Protein AF-0000000087744975 (afdb_homodimer)

pLDDT: mean 91.63, std 10.22, range [40.09, 98.81]

InterPro domains:
  IPR003423 Outer membrane efflux protein [PF02321] (63-246)
  IPR003423 Outer membrane efflux protein [PF02321] (272-453)
  IPR010131 Multidrug resistance outer membrane protein MdtP/Nodulation protein T-like [PTHR30203] (1-458)
  IPR010131 Multidrug resistance outer membrane protein MdtP/Nodulation protein T-like [TIGR01845] (10-454)

Sequence (926 aa):
MKRLIPIILSILALASCSGTKNLVPADVDMPEAYMPGLESDTASIADLTWWEFYADSTLTRLMRLALDNNRDLLKAAARVEQMRQLYGIDKANFYPEIGGMAGASYETNNYNGAGTTKDPEYDLKLPVSWEINLWGSLSQAKRAGAARFKASVEDYRAMSMTIIADVAMAYYRLIALDNELSIVRQTMATRKQSLEQAKIRFDGGLTSETVYQQAKVEYSTAASLVPNLERQVAVARNALTLLLGEYPREISERGDLALNVSLPEKLPAGVPSTLLQRRPDLRAAEQRLKAAMADVGVSYADRFPRLRLGFTPGFENESLSDFFKSPFTYTVGSITGSIFDFGRKKRKYQAAIAVYDQSRYDYEKAVIQAFTEVNTALATYHHVQQARTLKVELRDAAVKYVQLAHLQYRGGTLNYIDVLDAQRRYFDAQIGVSNAIRDEYLALINLYKVLGGGWSTDDSAAIMKRLIPIILSILALASCSGTKNLVPADVDMPEAYMPGLESDTASIADLTWWEFYADSTLTRLMRLALDNNRDLLKAAARVEQMRQLYGIDKANFYPEIGGMAGASYETNNYNGAGTTKDPEYDLKLPVSWEINLWGSLSQAKRAGAARFKASVEDYRAMSMTIIADVAMAYYRLIALDNELSIVRQTMATRKQSLEQAKIRFDGGLTSETVYQQAKVEYSTAASLVPNLERQVAVARNALTLLLGEYPREISERGDLALNVSLPEKLPAGVPSTLLQRRPDLRAAEQRLKAAMADVGVSYADRFPRLRLGFTPGFENESLSDFFKSPFTYTVGSITGSIFDFGRKKRKYQAAIAVYDQSRYDYEKAVIQAFTEVNTALATYHHVQQARTLKVELRDAAVKYVQLAHLQYRGGTLNYIDVLDAQRRYFDAQIGVSNAIRDEYLALINLYKVLGGGWSTDDSAAI

Organism: NCBI:txid2094150

Structure (mmCIF, N/CA/C/O backbone):
data_AF-0000000087744975-model_v1
#
loop_
_entity.id
_entity.type
_entity.pdbx_description
1 polymer 'TolC family protein'
#
loop_
_atom_site.group_PDB
_atom_site.id
_atom_site.type_symbol
_atom_site.label_atom_id
_atom_site.label_alt_id
_atom_site.label_comp_id
_atom_site.label_asym_id
_atom_site.label_entity_id
_atom_site.label_seq_id
_atom_site.pdbx_PDB_ins_code
_atom_site.Cartn_x
_atom_site.Cartn_y
_atom_site.Cartn_z
_atom_site.occupancy
_atom_site.B_iso_or_equiv
_atom_site.auth_seq_id
_atom_site.auth_comp_id
_atom_site.auth_asym_id
_atom_site.auth_atom_id
_atom_site.pdbx_PDB_model_num
ATOM 1 N N . MET A 1 1 ? 22.141 49.375 35.531 1 52.38 1 MET A N 1
ATOM 2 C CA . MET A 1 1 ? 22.219 48.781 34.188 1 52.38 1 MET A CA 1
ATOM 3 C C . MET A 1 1 ? 23.5 47.969 34.031 1 52.38 1 MET A C 1
ATOM 5 O O . MET A 1 1 ? 23.547 47.031 33.219 1 52.38 1 MET A O 1
ATOM 9 N N . LYS A 1 2 ? 24.547 48.469 34.594 1 64.81 2 LYS A N 1
ATOM 10 C CA . LYS A 1 2 ? 25.859 47.875 34.438 1 64.81 2 LYS A CA 1
ATOM 11 C C . LYS A 1 2 ? 25.953 46.531 35.188 1 64.81 2 LYS A C 1
ATOM 13 O O . LYS A 1 2 ? 26.734 45.656 34.812 1 64.81 2 LYS A O 1
ATOM 18 N N . ARG A 1 3 ? 25.297 46.344 36.219 1 65.19 3 ARG A N 1
ATOM 19 C CA . ARG A 1 3 ? 25.422 45.125 37 1 65.19 3 ARG A CA 1
ATOM 20 C C . ARG A 1 3 ? 24.516 44.031 36.469 1 65.19 3 ARG A C 1
ATOM 22 O O . ARG A 1 3 ? 24.641 42.875 36.875 1 65.19 3 ARG A O 1
ATOM 29 N N . LEU A 1 4 ? 23.422 44.438 35.719 1 62.78 4 LEU A N 1
ATOM 30 C CA . LEU A 1 4 ? 22.469 43.469 35.25 1 62.78 4 LEU A CA 1
ATOM 31 C C . LEU A 1 4 ? 23.047 42.688 34.062 1 62.78 4 LEU A C 1
ATOM 33 O O . LEU A 1 4 ? 22.625 41.562 33.75 1 62.78 4 LEU A O 1
ATOM 37 N N . ILE A 1 5 ? 24.031 43.344 33.438 1 62.56 5 ILE A N 1
ATOM 38 C CA . ILE A 1 5 ? 24.578 42.75 32.219 1 62.56 5 ILE A CA 1
ATOM 39 C C . ILE A 1 5 ? 25.328 41.469 32.562 1 62.56 5 ILE A C 1
ATOM 41 O O . ILE A 1 5 ? 25.141 40.438 31.906 1 62.56 5 ILE A O 1
ATOM 45 N N . PRO A 1 6 ? 26.141 41.531 33.562 1 67.25 6 PRO A N 1
ATOM 46 C CA . PRO A 1 6 ? 26.844 40.281 33.844 1 67.25 6 PRO A CA 1
ATOM 47 C C . PRO A 1 6 ? 25.891 39.156 34.25 1 67.25 6 PRO A C 1
ATOM 49 O O . PRO A 1 6 ? 26.156 37.969 33.969 1 67.25 6 PRO A O 1
ATOM 52 N N . ILE A 1 7 ? 24.875 39.406 34.938 1 60.34 7 ILE A N 1
ATOM 53 C CA . ILE A 1 7 ? 23.938 38.375 35.375 1 60.34 7 ILE A CA 1
ATOM 54 C C . ILE A 1 7 ? 23.219 37.781 34.156 1 60.34 7 ILE A C 1
ATOM 56 O O . ILE A 1 7 ? 23.031 36.562 34.062 1 60.34 7 ILE A O 1
ATOM 60 N N . ILE A 1 8 ? 22.859 38.688 33.281 1 60.06 8 ILE A N 1
ATOM 61 C CA . ILE A 1 8 ? 22.219 38.188 32.062 1 60.06 8 ILE A CA 1
ATOM 62 C C . ILE A 1 8 ? 23.188 37.312 31.297 1 60.06 8 ILE A C 1
ATOM 64 O O . ILE A 1 8 ? 22.812 36.281 30.781 1 60.06 8 ILE A O 1
ATOM 68 N N . LEU A 1 9 ? 24.406 37.781 31.312 1 60.44 9 LEU A N 1
ATOM 69 C CA . LEU A 1 9 ? 25.422 37.031 30.578 1 60.44 9 LEU A CA 1
ATOM 70 C C . LEU A 1 9 ? 25.688 35.688 31.266 1 60.44 9 LEU A C 1
ATOM 72 O O . LEU A 1 9 ? 25.953 34.688 30.594 1 60.44 9 LEU A O 1
ATOM 76 N N . SER A 1 10 ? 25.703 35.688 32.531 1 59.69 10 SER A N 1
ATOM 77 C CA . SER A 1 10 ? 25.953 34.438 33.25 1 59.69 10 SER A CA 1
ATOM 78 C C . SER A 1 10 ? 24.812 33.438 33.031 1 59.69 10 SER A C 1
ATOM 80 O O . SER A 1 10 ? 25.047 32.219 32.969 1 59.69 10 SER A O 1
ATOM 82 N N . ILE A 1 11 ? 23.625 33.906 33 1 57.12 11 ILE A N 1
ATOM 83 C CA . ILE A 1 11 ? 22.484 33.031 32.75 1 57.12 11 ILE A CA 1
ATOM 84 C C . ILE A 1 11 ? 22.578 32.438 31.344 1 57.12 11 ILE A C 1
ATOM 86 O O . ILE A 1 11 ? 22.219 31.266 31.125 1 57.12 11 ILE A O 1
ATOM 90 N N . LEU A 1 12 ? 23.094 33.219 30.5 1 56.34 12 LEU A N 1
ATOM 91 C CA . LEU A 1 12 ? 23.25 32.75 29.125 1 56.34 12 LEU A CA 1
ATOM 92 C C . LEU A 1 12 ? 24.312 31.672 29.031 1 56.34 12 LEU A C 1
ATOM 94 O O . LEU A 1 12 ? 24.25 30.812 28.156 1 56.34 12 LEU A O 1
ATOM 98 N N . ALA A 1 13 ? 25.297 31.781 29.844 1 55.47 13 ALA A N 1
ATOM 99 C CA . ALA A 1 13 ? 26.391 30.812 29.797 1 55.47 13 ALA A CA 1
ATOM 100 C C . ALA A 1 13 ? 25.953 29.453 30.297 1 55.47 13 ALA A C 1
ATOM 102 O O . ALA A 1 13 ? 26.547 28.422 29.953 1 55.47 13 ALA A O 1
ATOM 103 N N . LEU A 1 14 ? 25.047 29.297 31.172 1 51.94 14 LEU A N 1
ATOM 104 C CA . LEU A 1 14 ? 24.609 28 31.656 1 51.94 14 LEU A CA 1
ATOM 105 C C . LEU A 1 14 ? 23.812 27.25 30.578 1 51.94 14 LEU A C 1
ATOM 107 O O . LEU A 1 14 ? 23.453 26.094 30.781 1 51.94 14 LEU A O 1
ATOM 111 N N . ALA A 1 15 ? 23.375 27.875 29.609 1 50.38 15 ALA A N 1
ATOM 112 C CA . ALA A 1 15 ? 22.438 27.344 28.609 1 50.38 15 ALA A CA 1
ATOM 113 C C . ALA A 1 15 ? 23.094 26.281 27.75 1 50.38 15 ALA A C 1
ATOM 115 O O . ALA A 1 15 ? 22.438 25.609 26.953 1 50.38 15 ALA A O 1
ATOM 116 N N . SER A 1 16 ? 24.406 26.266 27.844 1 51.22 16 SER A N 1
ATOM 117 C CA . SER A 1 16 ? 24.984 25.359 26.859 1 51.22 16 SER A CA 1
ATOM 118 C C . SER A 1 16 ? 24.75 23.906 27.234 1 51.22 16 SER A C 1
ATOM 120 O O . SER A 1 16 ? 25.438 23 26.734 1 51.22 16 SER A O 1
ATOM 122 N N . CYS A 1 17 ? 24.25 23.547 28.391 1 55.09 17 CYS A N 1
ATOM 123 C CA . CYS A 1 17 ? 24.172 22.125 28.703 1 55.09 17 CYS A CA 1
ATOM 124 C C . CYS A 1 17 ? 23.234 21.422 27.734 1 55.09 17 CYS A C 1
ATOM 126 O O . CYS A 1 17 ? 22.062 21.75 27.641 1 55.09 17 CYS A O 1
ATOM 128 N N . SER A 1 18 ? 23.656 20.797 26.703 1 73.12 18 SER A N 1
ATOM 129 C CA . SER A 1 18 ? 22.906 20.094 25.656 1 73.12 18 SER A CA 1
ATOM 130 C C . SER A 1 18 ? 22.094 18.953 26.25 1 73.12 18 SER A C 1
ATOM 132 O O . SER A 1 18 ? 22.625 18.109 26.984 1 73.12 18 SER A O 1
ATOM 134 N N . GLY A 1 19 ? 20.781 18.969 26.438 1 83.44 19 GLY A N 1
ATOM 135 C CA . GLY A 1 19 ? 19.844 17.938 26.859 1 83.44 19 GLY A CA 1
ATOM 136 C C . GLY A 1 19 ? 20.031 16.625 26.141 1 83.44 19 GLY A C 1
ATOM 137 O O . GLY A 1 19 ? 19.422 15.609 26.5 1 83.44 19 GLY A O 1
ATOM 138 N N . THR A 1 20 ? 21.031 16.594 25.312 1 88.44 20 THR A N 1
ATOM 139 C CA . THR A 1 20 ? 21.172 15.391 24.516 1 88.44 20 THR A CA 1
ATOM 140 C C . THR A 1 20 ? 22.484 14.664 24.859 1 88.44 20 THR A C 1
ATOM 142 O O . THR A 1 20 ? 22.797 13.625 24.281 1 88.44 20 THR A O 1
ATOM 145 N N . LYS A 1 21 ? 23.312 15.102 25.688 1 86.25 21 LYS A N 1
ATOM 146 C CA . LYS A 1 21 ? 24.641 14.562 25.984 1 86.25 21 LYS A CA 1
ATOM 147 C C . LYS A 1 21 ? 24.547 13.164 26.594 1 86.25 21 LYS A C 1
ATOM 149 O O . LYS A 1 21 ? 25.422 12.328 26.375 1 86.25 21 LYS A O 1
ATOM 154 N N . ASN A 1 22 ? 23.438 12.945 27.297 1 88.81 22 ASN A N 1
ATOM 155 C CA . ASN A 1 22 ? 23.344 11.68 28.016 1 88.81 22 ASN A CA 1
ATOM 156 C C . ASN A 1 22 ? 22.562 10.633 27.219 1 88.81 22 ASN A C 1
ATOM 158 O O . ASN A 1 22 ? 22.234 9.57 27.75 1 88.81 22 ASN A O 1
ATOM 162 N N . LEU A 1 23 ? 22.281 10.914 26.016 1 96.25 23 LEU A N 1
ATOM 163 C CA . LEU A 1 23 ? 21.531 9.945 25.219 1 96.25 23 LEU A CA 1
ATOM 164 C C . LEU A 1 23 ? 22.438 8.789 24.781 1 96.25 23 LEU A C 1
ATOM 166 O O . LEU A 1 23 ? 23.594 8.992 24.453 1 96.25 23 LEU A O 1
ATOM 170 N N . VAL A 1 24 ? 21.938 7.547 24.828 1 96.06 24 VAL A N 1
ATOM 171 C CA . VAL A 1 24 ? 22.672 6.348 24.438 1 96.06 24 VAL A CA 1
ATOM 172 C C . VAL A 1 24 ? 22.797 6.285 22.922 1 96.06 24 VAL A C 1
ATOM 174 O O . VAL A 1 24 ? 21.797 6.34 22.203 1 96.06 24 VAL A O 1
ATOM 177 N N . PRO A 1 25 ? 23.984 6.227 22.406 1 96.25 25 PRO A N 1
ATOM 178 C CA . PRO A 1 25 ? 24.141 6.105 20.953 1 96.25 25 PRO A CA 1
ATOM 179 C C . PRO A 1 25 ? 23.672 4.75 20.422 1 96.25 25 PRO A C 1
ATOM 181 O O . PRO A 1 25 ? 23.594 3.779 21.188 1 96.25 25 PRO A O 1
ATOM 184 N N . ALA A 1 26 ? 23.297 4.691 19.156 1 97.25 26 ALA A N 1
ATOM 185 C CA . ALA A 1 26 ? 22.875 3.439 18.531 1 97.25 26 ALA A CA 1
ATOM 186 C C . ALA A 1 26 ? 24.047 2.479 18.391 1 97.25 26 ALA A C 1
ATOM 188 O O . ALA A 1 26 ? 25.156 2.896 18.062 1 97.25 26 ALA A O 1
ATOM 189 N N . ASP A 1 27 ? 23.844 1.205 18.609 1 94.75 27 ASP A N 1
ATOM 190 C CA . ASP A 1 27 ? 24.828 0.15 18.391 1 94.75 27 ASP A CA 1
ATOM 191 C C . ASP A 1 27 ? 24.797 -0.354 16.938 1 94.75 27 ASP A C 1
ATOM 193 O O . ASP A 1 27 ? 23.859 -1.067 16.562 1 94.75 27 ASP A O 1
ATOM 197 N N . VAL A 1 28 ? 25.797 0.046 16.203 1 93.94 28 VAL A N 1
ATOM 198 C CA . VAL A 1 28 ? 25.812 -0.336 14.797 1 93.94 28 VAL A CA 1
ATOM 199 C C . VAL A 1 28 ? 27.062 -1.154 14.5 1 93.94 28 VAL A C 1
ATOM 201 O O . VAL A 1 28 ? 27.578 -1.135 13.383 1 93.94 28 VAL A O 1
ATOM 204 N N . ASP A 1 29 ? 27.625 -1.814 15.484 1 91.69 29 ASP A N 1
ATOM 205 C CA . ASP A 1 29 ? 28.797 -2.65 15.305 1 91.69 29 ASP A CA 1
ATOM 206 C C . ASP A 1 29 ? 28.453 -3.918 14.523 1 91.69 29 ASP A C 1
ATOM 208 O O . ASP A 1 29 ? 27.781 -4.809 15.039 1 91.69 29 ASP A O 1
ATOM 212 N N . MET A 1 30 ? 28.906 -3.957 13.328 1 91.44 30 MET A N 1
ATOM 213 C CA . MET A 1 30 ? 28.672 -5.098 12.445 1 91.44 30 MET A CA 1
ATOM 214 C C . MET A 1 30 ? 29.859 -6.051 12.461 1 91.44 30 MET A C 1
ATOM 216 O O . MET A 1 30 ? 31 -5.625 12.664 1 91.44 30 MET A O 1
ATOM 220 N N . PRO A 1 31 ? 29.547 -7.348 12.18 1 92.31 31 PRO A N 1
ATOM 221 C CA . PRO A 1 31 ? 30.656 -8.266 11.953 1 92.31 31 PRO A CA 1
ATOM 222 C C . PRO A 1 31 ? 31.578 -7.824 10.805 1 92.31 31 PRO A C 1
ATOM 224 O O . PRO A 1 31 ? 31.156 -7.031 9.953 1 92.31 31 PRO A O 1
ATOM 227 N N . GLU A 1 32 ? 32.781 -8.328 10.773 1 88.81 32 GLU A N 1
ATOM 228 C CA . GLU A 1 32 ? 33.781 -7.906 9.805 1 88.81 32 GLU A CA 1
ATOM 229 C C . GLU A 1 32 ? 33.531 -8.516 8.43 1 88.81 32 GLU A C 1
ATOM 231 O O . GLU A 1 32 ? 33.938 -7.977 7.41 1 88.81 32 GLU A O 1
ATOM 236 N N . ALA A 1 33 ? 32.906 -9.68 8.508 1 90.88 33 ALA A N 1
ATOM 237 C CA . ALA A 1 33 ? 32.594 -10.359 7.25 1 90.88 33 ALA A CA 1
ATOM 238 C C . ALA A 1 33 ? 31.125 -10.82 7.23 1 90.88 33 ALA A C 1
ATOM 240 O O . ALA A 1 33 ? 30.547 -11.125 8.273 1 90.88 33 ALA A O 1
ATOM 241 N N . TYR A 1 34 ? 30.562 -10.867 6.07 1 91.12 34 TYR A N 1
ATOM 242 C CA . TYR A 1 34 ? 29.188 -11.305 5.938 1 91.12 34 TYR A CA 1
ATOM 243 C C . TYR A 1 34 ? 29.047 -12.797 6.234 1 91.12 34 TYR A C 1
ATOM 245 O O . TYR A 1 34 ? 28.016 -13.242 6.75 1 91.12 34 TYR A O 1
ATOM 253 N N . MET A 1 35 ? 29.953 -13.516 5.738 1 87.62 35 MET A N 1
ATOM 254 C CA . MET A 1 35 ? 30.016 -14.961 5.93 1 87.62 35 MET A CA 1
ATOM 255 C C . MET A 1 35 ? 31.422 -15.406 6.316 1 87.62 35 MET A C 1
ATOM 257 O O . MET A 1 35 ? 32.406 -14.82 5.875 1 87.62 35 MET A O 1
ATOM 261 N N . PRO A 1 36 ? 31.375 -16.453 7.129 1 82.62 36 PRO A N 1
ATOM 262 C CA . PRO A 1 36 ? 32.688 -16.984 7.473 1 82.62 36 PRO A CA 1
ATOM 263 C C . PRO A 1 36 ? 33.5 -17.422 6.246 1 82.62 36 PRO A C 1
ATOM 265 O O . PRO A 1 36 ? 32.969 -18.078 5.355 1 82.62 36 PRO A O 1
ATOM 268 N N . GLY A 1 37 ? 34.75 -16.969 6.117 1 74 37 GLY A N 1
ATOM 269 C CA . GLY A 1 37 ? 35.594 -17.406 5.031 1 74 37 GLY A CA 1
ATOM 270 C C . GLY A 1 37 ? 35.562 -16.469 3.836 1 74 37 GLY A C 1
ATOM 271 O O . GLY A 1 37 ? 36.406 -16.594 2.936 1 74 37 GLY A O 1
ATOM 272 N N . LEU A 1 38 ? 34.562 -15.68 3.768 1 73.25 38 LEU A N 1
ATOM 273 C CA . LEU A 1 38 ? 34.5 -14.734 2.658 1 73.25 38 LEU A CA 1
ATOM 274 C C . LEU A 1 38 ? 35.5 -13.602 2.861 1 73.25 38 LEU A C 1
ATOM 276 O O . LEU A 1 38 ? 35.594 -13.023 3.947 1 73.25 38 LEU A O 1
ATOM 280 N N . GLU A 1 39 ? 36.594 -13.539 2.062 1 65.19 39 GLU A N 1
ATOM 281 C CA . GLU A 1 39 ? 37.594 -12.469 2.152 1 65.19 39 GLU A CA 1
ATOM 282 C C . GLU A 1 39 ? 36.906 -11.102 2.031 1 65.19 39 GLU A C 1
ATOM 284 O O . GLU A 1 39 ? 36.031 -10.906 1.207 1 65.19 39 GLU A O 1
ATOM 289 N N . SER A 1 40 ? 37.062 -10.32 3.031 1 66.25 40 SER A N 1
ATOM 290 C CA . SER A 1 40 ? 36.531 -8.969 3.037 1 66.25 40 SER A CA 1
ATOM 291 C C . SER A 1 40 ? 37.281 -8.047 2.102 1 66.25 40 SER A C 1
ATOM 293 O O . SER A 1 40 ? 38.469 -7.758 2.344 1 66.25 40 SER A O 1
ATOM 295 N N . ASP A 1 41 ? 37 -8.18 0.833 1 72.19 41 ASP A N 1
ATOM 296 C CA . ASP A 1 41 ? 37.531 -7.195 -0.101 1 72.19 41 ASP A CA 1
ATOM 297 C C . ASP A 1 41 ? 36.719 -5.914 -0.082 1 72.19 41 ASP A C 1
ATOM 299 O O . ASP A 1 41 ? 35.5 -5.945 0.225 1 72.19 41 ASP A O 1
ATOM 303 N N . THR A 1 42 ? 37.438 -4.824 -0.171 1 79 42 THR A N 1
ATOM 304 C CA . THR A 1 42 ? 36.812 -3.52 -0.12 1 79 42 THR A CA 1
ATOM 305 C C . THR A 1 42 ? 35.938 -3.291 -1.369 1 79 42 THR A C 1
ATOM 307 O O . THR A 1 42 ? 35.031 -2.482 -1.355 1 79 42 THR A O 1
ATOM 310 N N . ALA A 1 43 ? 36.219 -4.016 -2.381 1 83.5 43 ALA A N 1
ATOM 311 C CA . ALA A 1 43 ? 35.469 -3.834 -3.619 1 83.5 43 ALA A CA 1
ATOM 312 C C . ALA A 1 43 ? 34.094 -4.473 -3.518 1 83.5 43 ALA A C 1
ATOM 314 O O . ALA A 1 43 ? 33.938 -5.535 -2.91 1 83.5 43 ALA A O 1
ATOM 315 N N . SER A 1 44 ? 33.094 -3.809 -3.984 1 89.12 44 SER A N 1
ATOM 316 C CA . SER A 1 44 ? 31.703 -4.305 -3.992 1 89.12 44 SER A CA 1
ATOM 317 C C . SER A 1 44 ? 31.078 -4.145 -5.371 1 89.12 44 SER A C 1
ATOM 319 O O . SER A 1 44 ? 31.328 -3.158 -6.066 1 89.12 44 SER A O 1
ATOM 321 N N . ILE A 1 45 ? 30.312 -5.098 -5.754 1 89.44 45 ILE A N 1
ATOM 322 C CA . ILE A 1 45 ? 29.594 -5.02 -7.016 1 89.44 45 ILE A CA 1
ATOM 323 C C . ILE A 1 45 ? 28.641 -3.826 -6.988 1 89.44 45 ILE A C 1
ATOM 325 O O . ILE A 1 45 ? 28.25 -3.314 -8.039 1 89.44 45 ILE A O 1
ATOM 329 N N . ALA A 1 46 ? 28.328 -3.422 -5.82 1 88.5 46 ALA A N 1
ATOM 330 C CA . ALA A 1 46 ? 27.391 -2.312 -5.648 1 88.5 46 ALA A CA 1
ATOM 331 C C . ALA A 1 46 ? 28.047 -0.985 -6.035 1 88.5 46 ALA A C 1
ATOM 333 O O . ALA A 1 46 ? 27.359 0.039 -6.133 1 88.5 46 ALA A O 1
ATOM 334 N N . ASP A 1 47 ? 29.328 -0.963 -6.324 1 87.06 47 ASP A N 1
ATOM 335 C CA . ASP A 1 47 ? 30.031 0.241 -6.773 1 87.06 47 ASP A CA 1
ATOM 336 C C . ASP A 1 47 ? 29.734 0.533 -8.242 1 87.06 47 ASP A C 1
ATOM 338 O O . ASP A 1 47 ? 29.953 1.647 -8.719 1 87.06 47 ASP A O 1
ATOM 342 N N . LEU A 1 48 ? 29.281 -0.486 -8.906 1 88.94 48 LEU A N 1
ATOM 343 C CA . LEU A 1 48 ? 28.875 -0.295 -10.297 1 88.94 48 LEU A CA 1
ATOM 344 C C . LEU A 1 48 ? 27.562 0.465 -10.383 1 88.94 48 LEU A C 1
ATOM 346 O O . LEU A 1 48 ? 26.656 0.241 -9.586 1 88.94 48 LEU A O 1
ATOM 350 N N . THR A 1 49 ? 27.516 1.297 -11.391 1 91 49 THR A N 1
ATOM 351 C CA . THR A 1 49 ? 26.234 1.914 -11.688 1 91 49 THR A CA 1
ATOM 352 C C . THR A 1 49 ? 25.25 0.88 -12.227 1 91 49 THR A C 1
ATOM 354 O O . THR A 1 49 ? 25.656 -0.149 -12.766 1 91 49 THR A O 1
ATOM 357 N N . TRP A 1 50 ? 24 1.197 -12.008 1 91.94 50 TRP A N 1
ATOM 358 C CA . TRP A 1 50 ? 23.016 0.192 -12.383 1 91.94 50 TRP A CA 1
ATOM 359 C C . TRP A 1 50 ? 23.047 -0.067 -13.883 1 91.94 50 TRP A C 1
ATOM 361 O O . TRP A 1 50 ? 22.797 -1.191 -14.336 1 91.94 50 TRP A O 1
ATOM 371 N N . TRP A 1 51 ? 23.344 0.979 -14.742 1 90.62 51 TRP A N 1
ATOM 372 C CA . TRP A 1 51 ? 23.344 0.742 -16.188 1 90.62 51 TRP A CA 1
ATOM 373 C C . TRP A 1 51 ? 24.578 -0.069 -16.594 1 90.62 51 TRP A C 1
ATOM 375 O O . TRP A 1 51 ? 24.547 -0.753 -17.625 1 90.62 51 TRP A O 1
ATOM 385 N N . GLU A 1 52 ? 25.703 -0.069 -15.812 1 90.44 52 GLU A N 1
ATOM 386 C CA . GLU A 1 52 ? 26.875 -0.913 -16.047 1 90.44 52 GLU A CA 1
ATOM 387 C C . GLU A 1 52 ? 26.625 -2.344 -15.578 1 90.44 52 GLU A C 1
ATOM 389 O O . GLU A 1 52 ? 27.031 -3.299 -16.234 1 90.44 52 GLU A O 1
ATOM 394 N N . PHE A 1 53 ? 25.922 -2.482 -14.523 1 91.5 53 PHE A N 1
ATOM 395 C CA . PHE A 1 53 ? 25.656 -3.785 -13.93 1 91.5 53 PHE A CA 1
ATOM 396 C C . PHE A 1 53 ? 24.703 -4.602 -14.812 1 91.5 53 PHE A C 1
ATOM 398 O O . PHE A 1 53 ? 24.969 -5.773 -15.086 1 91.5 53 PHE A O 1
ATOM 405 N N . TYR A 1 54 ? 23.625 -4.062 -15.219 1 90.44 54 TYR A N 1
ATOM 406 C CA . TYR A 1 54 ? 22.625 -4.805 -15.977 1 90.44 54 TYR A CA 1
ATOM 407 C C . TYR A 1 54 ? 23.016 -4.906 -17.453 1 90.44 54 TYR A C 1
ATOM 409 O O . TYR A 1 54 ? 22.703 -5.895 -18.109 1 90.44 54 TYR A O 1
ATOM 417 N N . ALA A 1 55 ? 23.719 -3.994 -18.031 1 86.25 55 ALA A N 1
ATOM 418 C CA . ALA A 1 55 ? 24.391 -3.971 -19.328 1 86.25 55 ALA A CA 1
ATOM 419 C C . ALA A 1 55 ? 23.391 -4.203 -20.453 1 86.25 55 ALA A C 1
ATOM 421 O O . ALA A 1 55 ? 23.703 -3.99 -21.625 1 86.25 55 ALA A O 1
ATOM 422 N N . ASP A 1 56 ? 22.156 -4.789 -20.25 1 89.69 56 ASP A N 1
ATOM 423 C CA . ASP A 1 56 ? 21.125 -4.988 -21.25 1 89.69 56 ASP A CA 1
ATOM 424 C C . ASP A 1 56 ? 20.453 -3.668 -21.625 1 89.69 56 ASP A C 1
ATOM 426 O O . ASP A 1 56 ? 19.797 -3.041 -20.797 1 89.69 56 ASP A O 1
ATOM 430 N N . SER A 1 57 ? 20.547 -3.301 -22.938 1 91.75 57 SER A N 1
ATOM 431 C CA . SER A 1 57 ? 20.078 -1.989 -23.391 1 91.75 57 SER A CA 1
ATOM 432 C C . SER A 1 57 ? 18.562 -1.862 -23.25 1 91.75 57 SER A C 1
ATOM 434 O O . SER A 1 57 ? 18.047 -0.794 -22.922 1 91.75 57 SER A O 1
ATOM 436 N N . THR A 1 58 ? 17.891 -2.912 -23.531 1 93.69 58 THR A N 1
ATOM 437 C CA . THR A 1 58 ? 16.438 -2.881 -23.391 1 93.69 58 THR A CA 1
ATOM 438 C C . THR A 1 58 ? 16.047 -2.695 -21.922 1 93.69 58 THR A C 1
ATOM 440 O O . THR A 1 58 ? 15.211 -1.852 -21.594 1 93.69 58 THR A O 1
ATOM 443 N N . LEU A 1 59 ? 16.688 -3.488 -21.062 1 95 59 LEU A N 1
ATOM 444 C CA . LEU A 1 59 ? 16.391 -3.406 -19.625 1 95 59 LEU A CA 1
ATOM 445 C C . LEU A 1 59 ? 16.734 -2.02 -19.078 1 95 59 LEU A C 1
ATOM 447 O O . LEU A 1 59 ? 15.93 -1.427 -18.359 1 95 59 LEU A O 1
ATOM 451 N N . THR A 1 60 ? 17.844 -1.421 -19.5 1 94.75 60 THR A N 1
ATOM 452 C CA . THR A 1 60 ? 18.25 -0.109 -19.016 1 94.75 60 THR A CA 1
ATOM 453 C C . THR A 1 60 ? 17.297 0.971 -19.484 1 94.75 60 THR A C 1
ATOM 455 O O . THR A 1 60 ? 17.016 1.933 -18.766 1 94.75 60 THR A O 1
ATOM 458 N N . ARG A 1 61 ? 16.812 0.83 -20.703 1 95.44 61 ARG A N 1
ATOM 459 C CA . ARG A 1 61 ? 15.812 1.769 -21.203 1 95.44 61 ARG A CA 1
ATOM 460 C C . ARG A 1 61 ? 14.531 1.706 -20.391 1 95.44 61 ARG A C 1
ATOM 462 O O . ARG A 1 61 ? 13.961 2.742 -20.031 1 95.44 61 ARG A O 1
ATOM 469 N N . LEU A 1 62 ? 14.078 0.506 -20.047 1 97.06 62 LEU A N 1
ATOM 470 C CA . LEU A 1 62 ? 12.875 0.336 -19.234 1 97.06 62 LEU A CA 1
ATOM 471 C C . LEU A 1 62 ? 13.078 0.92 -17.844 1 97.06 62 LEU A C 1
ATOM 473 O O . LEU A 1 62 ? 12.164 1.523 -17.281 1 97.06 62 LEU A O 1
ATOM 477 N N . MET A 1 63 ? 14.289 0.725 -17.297 1 96.81 63 MET A N 1
ATOM 478 C CA . MET A 1 63 ? 14.609 1.282 -15.992 1 96.81 63 MET A CA 1
ATOM 479 C C . MET A 1 63 ? 14.547 2.807 -16.016 1 96.81 63 MET A C 1
ATOM 481 O O . MET A 1 63 ? 14 3.428 -15.109 1 96.81 63 MET A O 1
ATOM 485 N N . ARG A 1 64 ? 15.016 3.424 -17.078 1 96.5 64 ARG A N 1
ATOM 486 C CA . ARG A 1 64 ? 14.969 4.875 -17.203 1 96.5 64 ARG A CA 1
ATOM 487 C C . ARG A 1 64 ? 13.531 5.367 -17.328 1 96.5 64 ARG A C 1
ATOM 489 O O . ARG A 1 64 ? 13.164 6.375 -16.719 1 96.5 64 ARG A O 1
ATOM 496 N N . LEU A 1 65 ? 12.742 4.641 -18.094 1 96.81 65 LEU A N 1
ATOM 497 C CA . LEU A 1 65 ? 11.328 4.98 -18.219 1 96.81 65 LEU A CA 1
ATOM 498 C C . LEU A 1 65 ? 10.633 4.938 -16.859 1 96.81 65 LEU A C 1
ATOM 500 O O . LEU A 1 65 ? 9.828 5.816 -16.547 1 96.81 65 LEU A O 1
ATOM 504 N N . ALA A 1 66 ? 10.914 3.908 -16.062 1 98 66 ALA A N 1
ATOM 505 C CA . ALA A 1 66 ? 10.32 3.781 -14.727 1 98 66 ALA A CA 1
ATOM 506 C C . ALA A 1 66 ? 10.758 4.93 -13.82 1 98 66 ALA A C 1
ATOM 508 O O . ALA A 1 66 ? 9.938 5.5 -13.094 1 98 66 ALA A O 1
ATOM 509 N N . LEU A 1 67 ? 12.031 5.316 -13.867 1 97.06 67 LEU A N 1
ATOM 510 C CA . LEU A 1 67 ? 12.562 6.395 -13.031 1 97.06 67 LEU A CA 1
ATOM 511 C C . LEU A 1 67 ? 11.898 7.723 -13.383 1 97.06 67 LEU A C 1
ATOM 513 O O . LEU A 1 67 ? 11.719 8.578 -12.516 1 97.06 67 LEU A O 1
ATOM 517 N N . ASP A 1 68 ? 11.445 7.848 -14.641 1 97 68 ASP A N 1
ATOM 518 C CA . ASP A 1 68 ? 10.875 9.109 -15.109 1 97 68 ASP A CA 1
ATOM 519 C C . ASP A 1 68 ? 9.375 9.164 -14.844 1 97 68 ASP A C 1
ATOM 521 O O . ASP A 1 68 ? 8.797 10.242 -14.695 1 97 68 ASP A O 1
ATOM 525 N N . ASN A 1 69 ? 8.742 7.934 -14.758 1 97.62 69 ASN A N 1
ATOM 526 C CA . ASN A 1 69 ? 7.289 7.973 -14.891 1 97.62 69 ASN A CA 1
ATOM 527 C C . ASN A 1 69 ? 6.598 7.262 -13.734 1 97.62 69 ASN A C 1
ATOM 529 O O . ASN A 1 69 ? 5.387 7.387 -13.555 1 97.62 69 ASN A O 1
ATOM 533 N N . ASN A 1 70 ? 7.309 6.469 -12.961 1 98.06 70 ASN A N 1
ATOM 534 C CA . ASN A 1 70 ? 6.684 5.758 -11.859 1 98.06 70 ASN A CA 1
ATOM 535 C C . ASN A 1 70 ? 6.062 6.719 -10.852 1 98.06 70 ASN A C 1
ATOM 537 O O . ASN A 1 70 ? 6.758 7.566 -10.289 1 98.06 70 ASN A O 1
ATOM 541 N N . ARG A 1 71 ? 4.797 6.609 -10.641 1 98.44 71 ARG A N 1
ATOM 542 C CA . ARG A 1 71 ? 4.062 7.602 -9.859 1 98.44 71 ARG A CA 1
ATOM 543 C C . ARG A 1 71 ? 4.453 7.539 -8.391 1 98.44 71 ARG A C 1
ATOM 545 O O . ARG A 1 71 ? 4.426 8.555 -7.688 1 98.44 71 ARG A O 1
ATOM 552 N N . ASP A 1 72 ? 4.867 6.379 -7.879 1 98.19 72 ASP A N 1
ATOM 553 C CA . ASP A 1 72 ? 5.344 6.293 -6.5 1 98.19 72 ASP A CA 1
ATOM 554 C C . ASP A 1 72 ? 6.641 7.082 -6.32 1 98.19 72 ASP A C 1
ATOM 556 O O . ASP A 1 72 ? 6.84 7.723 -5.285 1 98.19 72 ASP A O 1
ATOM 560 N N . LEU A 1 73 ? 7.523 7.012 -7.301 1 98 73 LEU A N 1
ATOM 561 C CA . LEU A 1 73 ? 8.773 7.762 -7.234 1 98 73 LEU A CA 1
ATOM 562 C C . LEU A 1 73 ? 8.508 9.266 -7.34 1 98 73 LEU A C 1
ATOM 564 O O . LEU A 1 73 ? 9.117 10.055 -6.613 1 98 73 LEU A O 1
ATOM 568 N N . LEU A 1 74 ? 7.598 9.656 -8.234 1 98.38 74 LEU A N 1
ATOM 569 C CA . LEU A 1 74 ? 7.242 11.062 -8.375 1 98.38 74 LEU A CA 1
ATOM 570 C C . LEU A 1 74 ? 6.609 11.602 -7.094 1 98.38 74 LEU A C 1
ATOM 572 O O . LEU A 1 74 ? 6.879 12.734 -6.688 1 98.38 74 LEU A O 1
ATOM 576 N N . LYS A 1 75 ? 5.805 10.758 -6.484 1 98.5 75 LYS A N 1
ATOM 577 C CA . LYS A 1 75 ? 5.227 11.109 -5.191 1 98.5 75 LYS A CA 1
ATOM 578 C C . LYS A 1 75 ? 6.312 11.328 -4.145 1 98.5 75 LYS A C 1
ATOM 580 O O . LYS A 1 75 ? 6.242 12.273 -3.352 1 98.5 75 LYS A O 1
ATOM 585 N N . ALA A 1 76 ? 7.316 10.445 -4.137 1 98.31 76 ALA A N 1
ATOM 586 C CA . ALA A 1 76 ? 8.43 10.594 -3.203 1 98.31 76 ALA A CA 1
ATOM 587 C C . ALA A 1 76 ? 9.18 11.898 -3.438 1 98.31 76 ALA A C 1
ATOM 589 O O . ALA A 1 76 ? 9.609 12.555 -2.486 1 98.31 76 ALA A O 1
ATOM 590 N N . ALA A 1 77 ? 9.359 12.32 -4.656 1 98.44 77 ALA A N 1
ATOM 591 C CA . ALA A 1 77 ? 9.984 13.602 -4.98 1 98.44 77 ALA A CA 1
ATOM 592 C C . ALA A 1 77 ? 9.172 14.766 -4.441 1 98.44 77 ALA A C 1
ATOM 594 O O . ALA A 1 77 ? 9.727 15.727 -3.9 1 98.44 77 ALA A O 1
ATOM 595 N N . ALA A 1 78 ? 7.852 14.672 -4.59 1 98.62 78 ALA A N 1
ATOM 596 C CA . ALA A 1 78 ? 6.973 15.711 -4.055 1 98.62 78 ALA A CA 1
ATOM 597 C C . ALA A 1 78 ? 7.074 15.781 -2.533 1 98.62 78 ALA A C 1
ATOM 599 O O . ALA A 1 78 ? 6.992 16.875 -1.952 1 98.62 78 ALA A O 1
ATOM 600 N N . ARG A 1 79 ? 7.27 14.648 -1.876 1 98.62 79 ARG A N 1
ATOM 601 C CA . ARG A 1 79 ? 7.445 14.609 -0.428 1 98.62 79 ARG A CA 1
ATOM 602 C C . ARG A 1 79 ? 8.742 15.305 -0.014 1 98.62 79 ARG A C 1
ATOM 604 O O . ARG A 1 79 ? 8.781 15.992 1.006 1 98.62 79 ARG A O 1
ATOM 611 N N . VAL A 1 80 ? 9.828 15.133 -0.798 1 98.69 80 VAL A N 1
ATOM 612 C CA . VAL A 1 80 ? 11.086 15.828 -0.542 1 98.69 80 VAL A CA 1
ATOM 613 C C . VAL A 1 80 ? 10.859 17.344 -0.572 1 98.69 80 VAL A C 1
ATOM 615 O O . VAL A 1 80 ? 11.336 18.062 0.305 1 98.69 80 VAL A O 1
ATOM 618 N N . GLU A 1 81 ? 10.078 17.812 -1.568 1 98.69 81 GLU A N 1
ATOM 619 C CA . GLU A 1 81 ? 9.781 19.234 -1.679 1 98.69 81 GLU A CA 1
ATOM 620 C C . GLU A 1 81 ? 8.977 19.719 -0.478 1 98.69 81 GLU A C 1
ATOM 622 O O . GLU A 1 81 ? 9.234 20.812 0.05 1 98.69 81 GLU A O 1
ATOM 627 N N . GLN A 1 82 ? 8.008 18.922 -0.013 1 98.69 82 GLN A N 1
ATOM 628 C CA . GLN A 1 82 ? 7.25 19.266 1.187 1 98.69 82 GLN A CA 1
ATOM 629 C C . GLN A 1 82 ? 8.18 19.469 2.383 1 98.69 82 GLN A C 1
ATOM 631 O O . GLN A 1 82 ? 8.078 20.469 3.092 1 98.69 82 GLN A O 1
ATOM 636 N N . MET A 1 83 ? 9.086 18.484 2.555 1 98.62 83 MET A N 1
ATOM 637 C CA . MET A 1 83 ? 9.977 18.531 3.709 1 98.62 83 MET A CA 1
ATOM 638 C C . MET A 1 83 ? 10.969 19.688 3.592 1 98.62 83 MET A C 1
ATOM 640 O O . MET A 1 83 ? 11.359 20.281 4.598 1 98.62 83 MET A O 1
ATOM 644 N N . ARG A 1 84 ? 11.367 20.016 2.359 1 98.62 84 ARG A N 1
ATOM 645 C CA . ARG A 1 84 ? 12.242 21.156 2.111 1 98.62 84 ARG A CA 1
ATOM 646 C C . ARG A 1 84 ? 11.578 22.453 2.557 1 98.62 84 ARG A C 1
ATOM 648 O O . ARG A 1 84 ? 12.219 23.297 3.197 1 98.62 84 ARG A O 1
ATOM 655 N N . GLN A 1 85 ? 10.289 22.609 2.223 1 98.62 85 GLN A N 1
ATOM 656 C CA . GLN A 1 85 ? 9.562 23.828 2.602 1 98.62 85 GLN A CA 1
ATOM 657 C C . GLN A 1 85 ? 9.375 23.906 4.113 1 98.62 85 GLN A C 1
ATOM 659 O O . GLN A 1 85 ? 9.531 24.969 4.707 1 98.62 85 GLN A O 1
ATOM 664 N N . LEU A 1 86 ? 9.125 22.812 4.801 1 98.44 86 LEU A N 1
ATOM 665 C CA . LEU A 1 86 ? 8.969 22.781 6.25 1 98.44 86 LEU A CA 1
ATOM 666 C C . LEU A 1 86 ? 10.281 23.125 6.949 1 98.44 86 LEU A C 1
ATOM 668 O O . LEU A 1 86 ? 10.281 23.844 7.953 1 98.44 86 LEU A O 1
ATOM 672 N N . TYR A 1 87 ? 11.445 22.672 6.426 1 98.5 87 TYR A N 1
ATOM 673 C CA . TYR A 1 87 ? 12.766 23.047 6.934 1 98.5 87 TYR A CA 1
ATOM 674 C C . TYR A 1 87 ? 13 24.531 6.785 1 98.5 87 TYR A C 1
ATOM 676 O O . TYR A 1 87 ? 13.586 25.172 7.668 1 98.5 87 TYR A O 1
ATOM 684 N N . GLY A 1 88 ? 12.484 25.047 5.637 1 98.44 88 GLY A N 1
ATOM 685 C CA . GLY A 1 88 ? 12.578 26.484 5.422 1 98.44 88 GLY A CA 1
ATOM 686 C C . GLY A 1 88 ? 11.828 27.281 6.469 1 98.44 88 GLY A C 1
ATOM 687 O O . GLY A 1 88 ? 12.281 28.359 6.867 1 98.44 88 GLY A O 1
ATOM 688 N N . ILE A 1 89 ? 10.734 26.766 6.961 1 97.94 89 ILE A N 1
ATOM 689 C CA . ILE A 1 89 ? 9.961 27.422 8.008 1 97.94 89 ILE A CA 1
ATOM 690 C C . ILE A 1 89 ? 10.75 27.406 9.312 1 97.94 89 ILE A C 1
ATOM 692 O O . ILE A 1 89 ? 10.781 28.406 10.039 1 97.94 89 ILE A O 1
ATOM 696 N N . ASP A 1 90 ? 11.398 26.281 9.609 1 97 90 ASP A N 1
ATOM 697 C CA . ASP A 1 90 ? 12.242 26.203 10.797 1 97 90 ASP A CA 1
ATOM 698 C C . ASP A 1 90 ? 13.352 27.25 10.758 1 97 90 ASP A C 1
ATOM 700 O O . ASP A 1 90 ? 13.68 27.844 11.789 1 97 90 ASP A O 1
ATOM 704 N N . LYS A 1 91 ? 13.93 27.547 9.648 1 97.38 91 LYS A N 1
ATOM 705 C CA . LYS A 1 91 ? 14.953 28.578 9.484 1 97.38 91 LYS A CA 1
ATOM 706 C C . LYS A 1 91 ? 14.359 29.969 9.672 1 97.38 91 LYS A C 1
ATOM 708 O O . LYS A 1 91 ? 14.969 30.812 10.32 1 97.38 91 LYS A O 1
ATOM 713 N N . ALA A 1 92 ? 13.164 30.125 9.148 1 96.69 92 ALA A N 1
ATOM 714 C CA . ALA A 1 92 ? 12.516 31.438 9.219 1 96.69 92 ALA A CA 1
ATOM 715 C C . ALA A 1 92 ? 12.117 31.781 10.648 1 96.69 92 ALA A C 1
ATOM 717 O O . ALA A 1 92 ? 11.992 32.969 11 1 96.69 92 ALA A O 1
ATOM 718 N N . ASN A 1 93 ? 11.945 30.766 11.523 1 95.44 93 ASN A N 1
ATOM 719 C CA . ASN A 1 93 ? 11.516 30.953 12.906 1 95.44 93 ASN A CA 1
ATOM 720 C C . ASN A 1 93 ? 12.578 31.672 13.727 1 95.44 93 ASN A C 1
ATOM 722 O O . ASN A 1 93 ? 12.305 32.156 14.828 1 95.44 93 ASN A O 1
ATOM 726 N N . PHE A 1 94 ? 13.844 31.891 13.203 1 95.19 94 PHE A N 1
ATOM 727 C CA . PHE A 1 94 ? 14.922 32.625 13.875 1 95.19 94 PHE A CA 1
ATOM 728 C C . PHE A 1 94 ? 14.719 34.125 13.742 1 95.19 94 PHE A C 1
ATOM 730 O O . PHE A 1 94 ? 15.359 34.906 14.453 1 95.19 94 PHE A O 1
ATOM 737 N N . TYR A 1 95 ? 13.805 34.531 12.875 1 95.19 95 TYR A N 1
ATOM 738 C CA . TYR A 1 95 ? 13.641 35.938 12.586 1 95.19 95 TYR A CA 1
ATOM 739 C C . TYR A 1 95 ? 12.328 36.469 13.148 1 95.19 95 TYR A C 1
ATOM 741 O O . TYR A 1 95 ? 11.383 35.688 13.359 1 95.19 95 TYR A O 1
ATOM 749 N N . PRO A 1 96 ? 12.219 37.719 13.445 1 94.94 96 PRO A N 1
ATOM 750 C CA . PRO A 1 96 ? 10.977 38.312 13.969 1 94.94 96 PRO A CA 1
ATOM 751 C C . PRO A 1 96 ? 9.828 38.25 12.969 1 94.94 96 PRO A C 1
ATOM 753 O O . PRO A 1 96 ? 10.055 38.094 11.766 1 94.94 96 PRO A O 1
ATOM 756 N N . GLU A 1 97 ? 8.672 38.312 13.438 1 94.44 97 GLU A N 1
ATOM 757 C CA . GLU A 1 97 ? 7.465 38.469 12.625 1 94.44 97 GLU A CA 1
ATOM 758 C C . GLU A 1 97 ? 6.891 39.875 12.734 1 94.44 97 GLU A C 1
ATOM 760 O O . GLU A 1 97 ? 6.773 40.406 13.836 1 94.44 97 GLU A O 1
ATOM 765 N N . ILE A 1 98 ? 6.664 40.5 11.641 1 94.06 98 ILE A N 1
ATOM 766 C CA . ILE A 1 98 ? 6.035 41.812 11.602 1 94.06 98 ILE A CA 1
ATOM 767 C C . ILE A 1 98 ? 4.586 41.688 11.141 1 94.06 98 ILE A C 1
ATOM 769 O O . ILE A 1 98 ? 4.324 41.25 10.016 1 94.06 98 ILE A O 1
ATOM 773 N N . GLY A 1 99 ? 3.721 42 12.023 1 93.69 99 GLY A N 1
ATOM 774 C CA . GLY A 1 99 ? 2.305 41.969 11.695 1 93.69 99 GLY A CA 1
ATOM 775 C C . GLY A 1 99 ? 1.729 43.312 11.344 1 93.69 99 GLY A C 1
ATOM 776 O O . GLY A 1 99 ? 2.449 44.312 11.336 1 93.69 99 GLY A O 1
ATOM 777 N N . GLY A 1 100 ? 0.535 43.312 10.898 1 90.19 100 GLY A N 1
ATOM 778 C CA . GLY A 1 100 ? -0.305 44.469 10.719 1 90.19 100 GLY A CA 1
ATOM 779 C C . GLY A 1 100 ? -1.697 44.312 11.297 1 90.19 100 GLY A C 1
ATOM 780 O O . GLY A 1 100 ? -2.307 43.25 11.164 1 90.19 100 GLY A O 1
ATOM 781 N N . MET A 1 101 ? -2.086 45.281 12.047 1 91.56 101 MET A N 1
ATOM 782 C CA . MET A 1 101 ? -3.41 45.25 12.664 1 91.56 101 MET A CA 1
ATOM 783 C C . MET A 1 101 ? -4.121 46.562 12.531 1 91.56 101 MET A C 1
ATOM 785 O O . MET A 1 101 ? -3.533 47.625 12.789 1 91.56 101 MET A O 1
ATOM 789 N N . ALA A 1 102 ? -5.266 46.625 11.977 1 90.19 102 ALA A N 1
ATOM 790 C CA . ALA A 1 102 ? -6.188 47.75 11.984 1 90.19 102 ALA A CA 1
ATOM 791 C C . ALA A 1 102 ? -7.484 47.406 12.711 1 90.19 102 ALA A C 1
ATOM 793 O O . ALA A 1 102 ? -8.023 46.312 12.547 1 90.19 102 ALA A O 1
ATOM 794 N N . GLY A 1 103 ? -7.809 48.281 13.633 1 91.25 103 GLY A N 1
ATOM 795 C CA . GLY A 1 103 ? -8.984 47.969 14.422 1 91.25 103 GLY A CA 1
ATOM 796 C C . GLY A 1 103 ? -9.828 49.188 14.742 1 91.25 103 GLY A C 1
ATOM 797 O O . GLY A 1 103 ? -9.328 50.312 14.68 1 91.25 103 GLY A O 1
ATOM 798 N N . ALA A 1 104 ? -11.133 48.938 14.922 1 88.62 104 ALA A N 1
ATOM 799 C CA . ALA A 1 104 ? -12.094 49.906 15.445 1 88.62 104 ALA A CA 1
ATOM 800 C C . ALA A 1 104 ? -12.938 49.281 16.562 1 88.62 104 ALA A C 1
ATOM 802 O O . ALA A 1 104 ? -13.336 48.125 16.469 1 88.62 104 ALA A O 1
ATOM 803 N N . SER A 1 105 ? -12.977 50.031 17.609 1 89.12 105 SER A N 1
ATOM 804 C CA . SER A 1 105 ? -13.82 49.562 18.703 1 89.12 105 SER A CA 1
ATOM 805 C C . SER A 1 105 ? -14.742 50.656 19.203 1 89.12 105 SER A C 1
ATOM 807 O O . SER A 1 105 ? -14.477 51.844 18.969 1 89.12 105 SER A O 1
ATOM 809 N N . TYR A 1 106 ? -15.867 50.312 19.734 1 85.94 106 TYR A N 1
ATOM 810 C CA . TYR A 1 106 ? -16.875 51.188 20.312 1 85.94 106 TYR A CA 1
ATOM 811 C C . TYR A 1 106 ? -17.406 50.625 21.625 1 85.94 106 TYR A C 1
ATOM 813 O O . TYR A 1 106 ? -18 49.562 21.656 1 85.94 106 TYR A O 1
ATOM 821 N N . GLU A 1 107 ? -17.078 51.281 22.656 1 88.5 107 GLU A N 1
ATOM 822 C CA . GLU A 1 107 ? -17.5 50.844 23.984 1 88.5 107 GLU A CA 1
ATOM 823 C C . GLU A 1 107 ? -18.547 51.812 24.578 1 88.5 107 GLU A C 1
ATOM 825 O O . GLU A 1 107 ? -18.422 53.031 24.438 1 88.5 107 GLU A O 1
ATOM 830 N N . THR A 1 108 ? -19.625 51.312 25.062 1 87.62 108 THR A N 1
ATOM 831 C CA . THR A 1 108 ? -20.594 52.062 25.844 1 87.62 108 THR A CA 1
ATOM 832 C C . THR A 1 108 ? -20.672 51.562 27.266 1 87.62 108 THR A C 1
ATOM 834 O O . THR A 1 108 ? -20.562 50.344 27.5 1 87.62 108 THR A O 1
ATOM 837 N N . ASN A 1 109 ? -20.688 52.438 28.109 1 87.44 109 ASN A N 1
ATOM 838 C CA . ASN A 1 109 ? -20.797 52.094 29.531 1 87.44 109 ASN A CA 1
ATOM 839 C C . ASN A 1 109 ? -21.75 53.031 30.266 1 87.44 109 ASN A C 1
ATOM 841 O O . ASN A 1 109 ? -21.766 54.25 30 1 87.44 109 ASN A O 1
ATOM 845 N N . ASN A 1 110 ? -22.609 52.438 31.031 1 84.62 110 ASN A N 1
ATOM 846 C CA . ASN A 1 110 ? -23.406 53.188 32 1 84.62 110 ASN A CA 1
ATOM 847 C C . ASN A 1 110 ? -23.141 52.719 33.406 1 84.62 110 ASN A C 1
ATOM 849 O O . ASN A 1 110 ? -23.922 51.938 33.969 1 84.62 110 ASN A O 1
ATOM 853 N N . TYR A 1 111 ? -22.031 53.25 33.969 1 85.12 111 TYR A N 1
ATOM 854 C CA . TYR A 1 111 ? -21.609 52.781 35.281 1 85.12 111 TYR A CA 1
ATOM 855 C C . TYR A 1 111 ? -22.5 53.344 36.375 1 85.12 111 TYR A C 1
ATOM 857 O O . TYR A 1 111 ? -22.594 54.562 36.531 1 85.12 111 TYR A O 1
ATOM 865 N N . ASN A 1 112 ? -23.172 52.562 37.094 1 84.19 112 ASN A N 1
ATOM 866 C CA . ASN A 1 112 ? -24.016 52.906 38.219 1 84.19 112 ASN A CA 1
ATOM 867 C C . ASN A 1 112 ? -25.141 53.875 37.812 1 84.19 112 ASN A C 1
ATOM 869 O O . ASN A 1 112 ? -25.5 54.75 38.594 1 84.19 112 ASN A O 1
ATOM 873 N N . GLY A 1 113 ? -25.547 53.875 36.594 1 80.38 113 GLY A N 1
ATOM 874 C CA . GLY A 1 113 ? -26.672 54.688 36.125 1 80.38 113 GLY A CA 1
ATOM 875 C C . GLY A 1 113 ? -26.312 56.156 35.938 1 80.38 113 GLY A C 1
ATOM 876 O O . GLY A 1 113 ? -27.203 57 35.906 1 80.38 113 GLY A O 1
ATOM 877 N N . ALA A 1 114 ? -25.062 56.5 35.906 1 84.38 114 ALA A N 1
ATOM 878 C CA . ALA A 1 114 ? -24.594 57.906 35.844 1 84.38 114 ALA A CA 1
ATOM 879 C C . ALA A 1 114 ? -24.656 58.438 34.406 1 84.38 114 ALA A C 1
ATOM 881 O O . ALA A 1 114 ? -24.281 59.594 34.156 1 84.38 114 ALA A O 1
ATOM 882 N N . GLY A 1 115 ? -25.234 57.781 33.5 1 83.81 115 GLY A N 1
ATOM 883 C CA . GLY A 1 115 ? -25.266 58.156 32.125 1 83.81 115 GLY A CA 1
ATOM 884 C C . GLY A 1 115 ? -24.406 57.312 31.219 1 83.81 115 GLY A C 1
ATOM 885 O O . GLY A 1 115 ? -23.438 56.688 31.672 1 83.81 115 GLY A O 1
ATOM 886 N N . THR A 1 116 ? -24.812 57.188 29.984 1 85.56 116 THR A N 1
ATOM 887 C CA . THR A 1 116 ? -24.094 56.344 29.047 1 85.56 116 THR A CA 1
ATOM 888 C C . THR A 1 116 ? -22.891 57.062 28.453 1 85.56 116 THR A C 1
ATOM 890 O O . THR A 1 116 ? -23.016 58.188 27.969 1 85.56 116 THR A O 1
ATOM 893 N N . THR A 1 117 ? -21.766 56.531 28.672 1 87.81 117 THR A N 1
ATOM 894 C CA . THR A 1 117 ? -20.562 57.031 28.016 1 87.81 117 THR A CA 1
ATOM 895 C C . THR A 1 117 ? -20.297 56.25 26.719 1 87.81 117 THR A C 1
ATOM 897 O O . THR A 1 117 ? -20.609 55.062 26.641 1 87.81 117 THR A O 1
ATOM 900 N N . LYS A 1 118 ? -19.891 56.938 25.656 1 87.88 118 LYS A N 1
ATOM 901 C CA . LYS A 1 118 ? -19.484 56.375 24.375 1 87.88 118 LYS A CA 1
ATOM 902 C C . LYS A 1 118 ? -17.984 56.562 24.156 1 87.88 118 LYS A C 1
ATOM 904 O O . LYS A 1 118 ? -17.453 57.656 24.344 1 87.88 118 LYS A O 1
ATOM 909 N N . ASP A 1 119 ? -17.359 55.562 23.891 1 88.88 119 ASP A N 1
ATOM 910 C CA . ASP A 1 119 ? -15.906 55.625 23.719 1 88.88 119 ASP A CA 1
ATOM 911 C C . ASP A 1 119 ? -15.477 54.906 22.438 1 88.88 119 ASP A C 1
ATOM 913 O O . ASP A 1 119 ? -15.086 53.75 22.469 1 88.88 119 ASP A O 1
ATOM 917 N N . PRO A 1 120 ? -15.531 55.594 21.203 1 88.06 120 PRO A N 1
ATOM 918 C CA . PRO A 1 120 ? -14.961 55.031 19.969 1 88.06 120 PRO A CA 1
ATOM 919 C C . PRO A 1 120 ? -13.43 55.031 19.984 1 88.06 120 PRO A C 1
ATOM 921 O O . PRO A 1 120 ? -12.812 55.906 20.562 1 88.06 120 PRO A O 1
ATOM 924 N N . GLU A 1 121 ? -12.852 54.062 19.406 1 89.94 121 GLU A N 1
ATOM 925 C CA . GLU A 1 121 ? -11.398 54 19.281 1 89.94 121 GLU A CA 1
ATOM 926 C C . GLU A 1 121 ? -11.008 53.375 17.938 1 89.94 121 GLU A C 1
ATOM 928 O O . GLU A 1 121 ? -11.602 52.406 17.5 1 89.94 121 GLU A O 1
ATOM 933 N N . TYR A 1 122 ? -10.086 54 17.234 1 90 122 TYR A N 1
ATOM 934 C CA . TYR A 1 122 ? -9.484 53.5 16 1 90 122 TYR A CA 1
ATOM 935 C C . TYR A 1 122 ? -7.988 53.281 16.188 1 90 122 TYR A C 1
ATOM 937 O O . TYR A 1 122 ? -7.309 54.062 16.844 1 90 122 TYR A O 1
ATOM 945 N N . ASP A 1 123 ? -7.52 52.281 15.656 1 91.06 123 ASP A N 1
ATOM 946 C CA . ASP A 1 123 ? -6.09 52.031 15.828 1 91.06 123 ASP A CA 1
ATOM 947 C C . ASP A 1 123 ? -5.492 51.375 14.586 1 91.06 123 ASP A C 1
ATOM 949 O O . ASP A 1 123 ? -6.191 50.688 13.852 1 91.06 123 ASP A O 1
ATOM 953 N N . LEU A 1 124 ? -4.301 51.594 14.25 1 90.81 124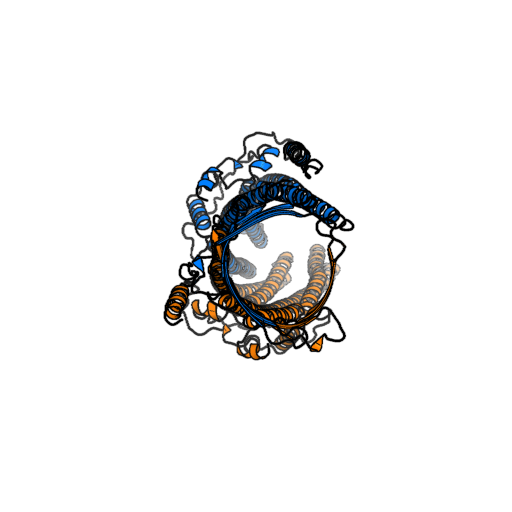 LEU A N 1
ATOM 954 C CA . LEU A 1 124 ? -3.395 50.969 13.289 1 90.81 124 LEU A CA 1
ATOM 955 C C . LEU A 1 124 ? -2.059 50.625 13.938 1 90.81 124 LEU A C 1
ATOM 957 O O . LEU A 1 124 ? -1.384 51.5 14.484 1 90.81 124 LEU A O 1
ATOM 961 N N . LYS A 1 125 ? -1.719 49.375 13.914 1 93.44 125 LYS A N 1
ATOM 962 C CA . LYS A 1 125 ? -0.531 48.906 14.633 1 93.44 125 LYS A CA 1
ATOM 963 C C . LYS A 1 125 ? 0.319 48 13.758 1 93.44 125 LYS A C 1
ATOM 965 O O . LYS A 1 125 ? -0.212 47.25 12.93 1 93.44 125 LYS A O 1
ATOM 970 N N . LEU A 1 126 ? 1.635 48.031 13.922 1 92.94 126 LEU A N 1
ATOM 971 C CA . LEU A 1 126 ? 2.602 47.125 13.297 1 92.94 126 LEU A CA 1
ATOM 972 C C . LEU A 1 126 ? 3.379 46.344 14.344 1 92.94 126 LEU A C 1
ATOM 974 O O . LEU A 1 126 ? 4.578 46.562 14.523 1 92.94 126 LEU A O 1
ATOM 978 N N . PRO A 1 127 ? 2.721 45.375 14.883 1 93.06 127 PRO A N 1
ATOM 979 C CA . PRO A 1 127 ? 3.4 44.625 15.93 1 93.06 127 PRO A CA 1
ATOM 980 C C . PRO A 1 127 ? 4.562 43.781 15.398 1 93.06 127 PRO A C 1
ATOM 982 O O . PRO A 1 127 ? 4.41 43.094 14.398 1 93.06 127 PRO A O 1
ATOM 985 N N . VAL A 1 128 ? 5.719 43.938 15.969 1 93.56 128 VAL A N 1
ATOM 986 C CA . VAL A 1 128 ? 6.902 43.125 15.727 1 93.56 128 VAL A CA 1
ATOM 987 C C . VAL A 1 128 ? 7.105 42.156 16.891 1 93.56 128 VAL A C 1
ATOM 989 O O . VAL A 1 128 ? 7.148 42.562 18.062 1 93.56 128 VAL A O 1
ATOM 992 N N . SER A 1 129 ? 7.117 40.906 16.641 1 94.06 129 SER A N 1
ATOM 993 C CA . SER A 1 129 ? 7.34 39.875 17.672 1 94.06 129 SER A CA 1
ATOM 994 C C . SER A 1 129 ? 8.539 39 17.328 1 94.06 129 SER A C 1
ATOM 996 O O . SER A 1 129 ? 8.711 38.594 16.172 1 94.06 129 SER A O 1
ATOM 998 N N . TRP A 1 130 ? 9.453 38.75 18.297 1 93.06 130 TRP A N 1
ATOM 999 C CA . TRP A 1 130 ? 10.672 37.969 18.109 1 93.06 130 TRP A CA 1
ATOM 1000 C C . TRP A 1 130 ? 10.961 37.094 19.312 1 93.06 130 TRP A C 1
ATOM 1002 O O . TRP A 1 130 ? 10.914 37.562 20.453 1 93.06 130 TRP A O 1
ATOM 1012 N N . GLU A 1 131 ? 11.188 35.844 19 1 92 131 GLU A N 1
ATOM 1013 C CA . GLU A 1 131 ? 11.633 34.938 20.062 1 92 131 GLU A CA 1
ATOM 1014 C C . GLU A 1 131 ? 13.141 34.719 19.984 1 92 131 GLU A C 1
ATOM 1016 O O . GLU A 1 131 ? 13.672 34.344 18.938 1 92 131 GLU A O 1
ATOM 1021 N N . ILE A 1 132 ? 13.766 34.969 21.109 1 91.81 132 ILE A N 1
ATOM 1022 C CA . ILE A 1 132 ? 15.211 34.812 21.172 1 91.81 132 ILE A CA 1
ATOM 1023 C C . ILE A 1 132 ? 15.555 33.344 21.484 1 91.81 132 ILE A C 1
ATOM 1025 O O . ILE A 1 132 ? 14.945 32.75 22.359 1 91.81 132 ILE A O 1
ATOM 1029 N N . ASN A 1 133 ? 16.469 32.812 20.781 1 92.38 133 ASN A N 1
ATOM 1030 C CA . ASN A 1 133 ? 16.891 31.422 20.938 1 92.38 133 ASN A CA 1
ATOM 1031 C C . ASN A 1 133 ? 17.828 31.25 22.141 1 92.38 133 ASN A C 1
ATOM 1033 O O . ASN A 1 133 ? 18.953 30.797 21.984 1 92.38 133 ASN A O 1
ATOM 1037 N N . LEU A 1 134 ? 17.297 31.391 23.219 1 90.25 134 LEU A N 1
ATOM 1038 C CA . LEU A 1 134 ? 18.109 31.5 24.438 1 90.25 134 LEU A CA 1
ATOM 1039 C C . LEU A 1 134 ? 18.672 30.125 24.812 1 90.25 134 LEU A C 1
ATOM 1041 O O . LEU A 1 134 ? 19.859 30.031 25.156 1 90.25 134 LEU A O 1
ATOM 1045 N N . TRP A 1 135 ? 17.828 29.125 24.766 1 91.62 135 TRP A N 1
ATOM 1046 C CA . TRP A 1 135 ? 18.25 27.812 25.266 1 91.62 135 TRP A CA 1
ATOM 1047 C C . TRP A 1 135 ? 18.453 26.828 24.109 1 91.62 135 TRP A C 1
ATOM 1049 O O . TRP A 1 135 ? 18.641 25.641 24.328 1 91.62 135 TRP A O 1
ATOM 1059 N N . GLY A 1 136 ? 18.25 27.328 22.875 1 93.56 136 GLY A N 1
ATOM 1060 C CA . GLY A 1 136 ? 18.562 26.516 21.703 1 93.56 136 GLY A CA 1
ATOM 1061 C C . GLY A 1 136 ? 17.359 25.75 21.188 1 93.56 136 GLY A C 1
ATOM 1062 O O . GLY A 1 136 ? 17.516 24.828 20.375 1 93.56 136 GLY A O 1
ATOM 1063 N N . SER A 1 137 ? 16.156 26.031 21.688 1 94.81 137 SER A N 1
ATOM 1064 C CA . SER A 1 137 ? 14.961 25.344 21.203 1 94.81 137 SER A CA 1
ATOM 1065 C C . SER A 1 137 ? 14.805 25.5 19.703 1 94.81 137 SER A C 1
ATOM 1067 O O . SER A 1 137 ? 14.531 24.531 18.984 1 94.81 137 SER A O 1
ATOM 1069 N N . LEU A 1 138 ? 15.023 26.734 19.156 1 96.06 138 LEU A N 1
ATOM 1070 C CA . LEU A 1 138 ? 14.898 27 17.719 1 96.06 138 LEU A CA 1
ATOM 1071 C C . LEU A 1 138 ? 16.016 26.297 16.953 1 96.06 138 LEU A C 1
ATOM 1073 O O . LEU A 1 138 ? 15.781 25.781 15.852 1 96.06 138 LEU A O 1
ATOM 1077 N N . SER A 1 139 ? 17.234 26.344 17.5 1 96.75 139 SER A N 1
ATOM 1078 C CA . SER A 1 139 ? 18.359 25.672 16.859 1 96.75 139 SER A CA 1
ATOM 1079 C C . SER A 1 139 ? 18.109 24.172 16.734 1 96.75 139 SER A C 1
ATOM 1081 O O . SER A 1 139 ? 18.359 23.578 15.688 1 96.75 139 SER A O 1
ATOM 1083 N N . GLN A 1 140 ? 17.578 23.562 17.859 1 97.25 140 GLN A N 1
ATOM 1084 C CA . GLN A 1 140 ? 17.281 22.141 17.859 1 97.25 140 GLN A CA 1
ATOM 1085 C C . GLN A 1 140 ? 16.141 21.812 16.906 1 97.25 140 GLN A C 1
ATOM 1087 O O . GLN A 1 140 ? 16.172 20.781 16.219 1 97.25 140 GLN A O 1
ATOM 1092 N N . ALA A 1 141 ? 15.117 22.625 16.859 1 97.69 141 ALA A N 1
ATOM 1093 C CA . ALA A 1 141 ? 14.016 22.422 15.914 1 97.69 141 ALA A CA 1
ATOM 1094 C C . ALA A 1 141 ? 14.516 22.469 14.469 1 97.69 141 ALA A C 1
ATOM 1096 O O . ALA A 1 141 ? 14.086 21.672 13.633 1 97.69 141 ALA A O 1
ATOM 1097 N N . LYS A 1 142 ? 15.414 23.438 14.102 1 98.06 142 LYS A N 1
ATOM 1098 C CA . LYS A 1 142 ? 16.016 23.531 12.773 1 98.06 142 LYS A CA 1
ATOM 1099 C C . LYS A 1 142 ? 16.812 22.281 12.438 1 98.06 142 LYS A C 1
ATOM 1101 O O . LYS A 1 142 ? 16.719 21.75 11.328 1 98.06 142 LYS A O 1
ATOM 1106 N N . ARG A 1 143 ? 17.562 21.828 13.453 1 98.19 143 ARG A N 1
ATOM 1107 C CA . ARG A 1 143 ? 18.328 20.609 13.258 1 98.19 143 ARG A CA 1
ATOM 1108 C C . ARG A 1 143 ? 17.406 19.406 12.992 1 98.19 143 ARG A C 1
ATOM 1110 O O . ARG A 1 143 ? 17.688 18.594 12.117 1 98.19 143 ARG A O 1
ATOM 1117 N N . ALA A 1 144 ? 16.266 19.266 13.758 1 98.5 144 ALA A N 1
ATOM 1118 C CA . ALA A 1 144 ? 15.289 18.203 13.539 1 98.5 144 ALA A CA 1
ATOM 1119 C C . ALA A 1 144 ? 14.688 18.297 12.141 1 98.5 144 ALA A C 1
ATOM 1121 O O . ALA A 1 144 ? 14.586 17.281 11.438 1 98.5 144 ALA A O 1
ATOM 1122 N N . GLY A 1 145 ? 14.312 19.531 11.742 1 98.62 145 GLY A N 1
ATOM 1123 C CA . GLY A 1 145 ? 13.766 19.734 10.414 1 98.62 145 GLY A CA 1
ATOM 1124 C C . GLY A 1 145 ? 14.742 19.391 9.305 1 98.62 145 GLY A C 1
ATOM 1125 O O . GLY A 1 145 ? 14.359 18.781 8.305 1 98.62 145 GLY A O 1
ATOM 1126 N N . ALA A 1 146 ? 16.047 19.812 9.422 1 98.62 146 ALA A N 1
ATOM 1127 C CA . ALA A 1 146 ? 17.094 19.484 8.453 1 98.62 146 ALA A CA 1
ATOM 1128 C C . ALA A 1 146 ? 17.25 17.969 8.312 1 98.62 146 ALA A C 1
ATOM 1130 O O . ALA A 1 146 ? 17.359 17.453 7.195 1 98.62 146 ALA A O 1
ATOM 1131 N N . ALA A 1 147 ? 17.234 17.312 9.461 1 98.75 147 ALA A N 1
ATOM 1132 C CA . ALA A 1 147 ? 17.391 15.867 9.461 1 98.75 147 ALA A CA 1
ATOM 1133 C C . ALA A 1 147 ? 16.203 15.188 8.789 1 98.75 147 ALA A C 1
ATOM 1135 O O . ALA A 1 147 ? 16.375 14.227 8.031 1 98.75 147 ALA A O 1
ATOM 1136 N N . ARG A 1 148 ? 14.992 15.664 9.055 1 98.75 148 ARG A N 1
ATOM 1137 C CA . ARG A 1 148 ? 13.805 15.102 8.43 1 98.75 148 ARG A CA 1
ATOM 1138 C C . ARG A 1 148 ? 13.82 15.344 6.922 1 98.75 148 ARG A C 1
ATOM 1140 O O . ARG A 1 148 ? 13.414 14.477 6.145 1 98.75 148 ARG A O 1
ATOM 1147 N N . PHE A 1 149 ? 14.32 16.547 6.445 1 98.69 149 PHE A N 1
ATOM 1148 C CA . PHE A 1 149 ? 14.484 16.828 5.023 1 98.69 149 PHE A CA 1
ATOM 1149 C C . PHE A 1 149 ? 15.492 15.867 4.395 1 98.69 149 PHE A C 1
ATOM 1151 O O . PHE A 1 149 ? 15.203 15.25 3.369 1 98.69 149 PHE A O 1
ATOM 1158 N N . LYS A 1 150 ? 16.594 15.672 5.051 1 98.69 150 LYS A N 1
ATOM 1159 C CA . LYS A 1 150 ? 17.625 14.758 4.543 1 98.69 150 LYS A CA 1
ATOM 1160 C C . LYS A 1 150 ? 17.109 13.32 4.504 1 98.69 150 LYS A C 1
ATOM 1162 O O . LYS A 1 150 ? 17.422 12.57 3.578 1 98.69 150 LYS A O 1
ATOM 1167 N N . ALA A 1 151 ? 16.312 12.898 5.547 1 98.69 151 ALA A N 1
ATOM 1168 C CA . ALA A 1 151 ? 15.703 11.57 5.555 1 98.69 151 ALA A CA 1
ATOM 1169 C C . ALA A 1 151 ? 14.812 11.359 4.328 1 98.69 151 ALA A C 1
ATOM 1171 O O . ALA A 1 151 ? 14.828 10.289 3.719 1 98.69 151 ALA A O 1
ATOM 1172 N N . SER A 1 152 ? 14.055 12.391 3.928 1 98.62 152 SER A N 1
ATOM 1173 C CA . SER A 1 152 ? 13.164 12.273 2.777 1 98.62 152 SER A CA 1
ATOM 1174 C C . SER A 1 152 ? 13.953 12.133 1.479 1 98.62 152 SER A C 1
ATOM 1176 O O . SER A 1 152 ? 13.523 11.438 0.558 1 98.62 152 SER A O 1
ATOM 1178 N N . VAL A 1 153 ? 15.125 12.812 1.376 1 98 153 VAL A N 1
ATOM 1179 C CA . VAL A 1 153 ? 16 12.672 0.218 1 98 153 VAL A CA 1
ATOM 1180 C C . VAL A 1 153 ? 16.5 11.227 0.121 1 98 153 VAL A C 1
ATOM 1182 O O . VAL A 1 153 ? 16.469 10.625 -0.954 1 98 153 VAL A O 1
ATOM 1185 N N . GLU A 1 154 ? 16.906 10.688 1.267 1 97.94 154 GLU A N 1
ATOM 1186 C CA . GLU A 1 154 ? 17.391 9.305 1.293 1 97.94 154 GLU A CA 1
ATOM 1187 C C . GLU A 1 154 ? 16.25 8.328 0.998 1 97.94 154 GLU A C 1
ATOM 1189 O O . GLU A 1 154 ? 16.469 7.289 0.364 1 97.94 154 GLU A O 1
ATOM 1194 N N . ASP A 1 155 ? 15.07 8.602 1.467 1 98.06 155 ASP A N 1
ATOM 1195 C CA . ASP A 1 155 ? 13.906 7.785 1.142 1 98.06 155 ASP A CA 1
ATOM 1196 C C . ASP A 1 155 ? 13.664 7.746 -0.366 1 98.06 155 ASP A C 1
ATOM 1198 O O . ASP A 1 155 ? 13.297 6.703 -0.914 1 98.06 155 ASP A O 1
ATOM 1202 N N . TYR A 1 156 ? 13.805 8.883 -1.018 1 97.75 156 TYR A N 1
ATOM 1203 C CA . TYR A 1 156 ? 13.68 8.953 -2.469 1 97.75 156 TYR A CA 1
ATOM 1204 C C . TYR A 1 156 ? 14.719 8.062 -3.146 1 97.75 156 TYR A C 1
ATOM 1206 O O . TYR A 1 156 ? 14.391 7.309 -4.07 1 97.75 156 TYR A O 1
ATOM 1214 N N . ARG A 1 157 ? 15.93 8.109 -2.695 1 96.5 157 ARG A N 1
ATOM 1215 C CA . ARG A 1 157 ? 17 7.277 -3.252 1 96.5 157 ARG A CA 1
ATOM 1216 C C . ARG A 1 157 ? 16.703 5.797 -3.049 1 96.5 157 ARG A C 1
ATOM 1218 O O . ARG A 1 157 ? 16.906 4.988 -3.953 1 96.5 157 ARG A O 1
ATOM 1225 N N . ALA A 1 158 ? 16.234 5.441 -1.863 1 97.12 158 ALA A N 1
ATOM 1226 C CA . ALA A 1 158 ? 15.883 4.059 -1.563 1 97.12 158 ALA A CA 1
ATOM 1227 C C . ALA A 1 158 ? 14.773 3.564 -2.488 1 97.12 158 ALA A C 1
ATOM 1229 O O . ALA A 1 158 ? 14.805 2.422 -2.951 1 97.12 158 ALA A O 1
ATOM 1230 N N . MET A 1 159 ? 13.859 4.406 -2.76 1 96.94 159 MET A N 1
ATOM 1231 C CA . MET A 1 159 ? 12.773 4.039 -3.662 1 96.94 159 MET A CA 1
ATOM 1232 C C . MET A 1 159 ? 13.281 3.85 -5.086 1 96.94 159 MET A C 1
ATOM 1234 O O . MET A 1 159 ? 12.844 2.939 -5.793 1 96.94 159 MET A O 1
ATOM 1238 N N . SER A 1 160 ? 14.164 4.734 -5.484 1 96.06 160 SER A N 1
ATOM 1239 C CA . SER A 1 160 ? 14.781 4.586 -6.801 1 96.06 160 SER A CA 1
ATOM 1240 C C . SER A 1 160 ? 15.477 3.236 -6.938 1 96.06 160 SER A C 1
ATOM 1242 O O . SER A 1 160 ? 15.297 2.539 -7.938 1 96.06 160 SER A O 1
ATOM 1244 N N . MET A 1 161 ? 16.203 2.879 -5.941 1 94.94 161 MET A N 1
ATOM 1245 C CA . MET A 1 161 ? 16.891 1.591 -5.898 1 94.94 161 MET A CA 1
ATOM 1246 C C . MET A 1 161 ? 15.891 0.44 -6 1 94.94 161 MET A C 1
ATOM 1248 O O . MET A 1 161 ? 16.109 -0.504 -6.766 1 94.94 161 MET A O 1
ATOM 1252 N N . THR A 1 162 ? 14.844 0.556 -5.262 1 97.25 162 THR A N 1
ATOM 1253 C CA . THR A 1 162 ? 13.82 -0.484 -5.242 1 97.25 162 THR A CA 1
ATOM 1254 C C . THR A 1 162 ? 13.148 -0.6 -6.605 1 97.25 162 THR A C 1
ATOM 1256 O O . THR A 1 162 ? 12.93 -1.706 -7.105 1 97.25 162 THR A O 1
ATOM 1259 N N . ILE A 1 163 ? 12.844 0.54 -7.246 1 97.62 163 ILE A N 1
ATOM 1260 C CA . ILE A 1 163 ? 12.164 0.543 -8.539 1 97.62 163 ILE A CA 1
ATOM 1261 C C . ILE A 1 163 ? 13.062 -0.091 -9.594 1 97.62 163 ILE A C 1
ATOM 1263 O O . ILE A 1 163 ? 12.602 -0.887 -10.414 1 97.62 163 ILE A O 1
ATOM 1267 N N . ILE A 1 164 ? 14.328 0.216 -9.57 1 96.81 164 ILE A N 1
ATOM 1268 C CA . ILE A 1 164 ? 15.281 -0.358 -10.508 1 96.81 164 ILE A CA 1
ATOM 1269 C C . ILE A 1 164 ? 15.312 -1.877 -10.352 1 96.81 164 ILE A C 1
ATOM 1271 O O . ILE A 1 164 ? 15.211 -2.609 -11.344 1 96.81 164 ILE A O 1
ATOM 1275 N N . ALA A 1 165 ? 15.406 -2.361 -9.141 1 97.75 165 ALA A N 1
ATOM 1276 C CA . ALA A 1 165 ? 15.43 -3.797 -8.875 1 97.75 165 ALA A CA 1
ATOM 1277 C C . ALA A 1 165 ? 14.109 -4.449 -9.273 1 97.75 165 ALA A C 1
ATOM 1279 O O . ALA A 1 165 ? 14.102 -5.543 -9.852 1 97.75 165 ALA A O 1
ATOM 1280 N N . ASP A 1 166 ? 13.016 -3.781 -8.961 1 98.25 166 ASP A N 1
ATOM 1281 C CA . ASP A 1 166 ? 11.695 -4.332 -9.266 1 98.25 166 ASP A CA 1
ATOM 1282 C C . ASP A 1 166 ? 11.5 -4.473 -10.773 1 98.25 166 ASP A C 1
ATOM 1284 O O . ASP A 1 166 ? 10.945 -5.469 -11.242 1 98.25 166 ASP A O 1
ATOM 1288 N N . VAL A 1 167 ? 11.945 -3.459 -11.516 1 98 167 VAL A N 1
ATOM 1289 C CA . VAL A 1 167 ? 11.859 -3.533 -12.977 1 98 167 VAL A CA 1
ATOM 1290 C C . VAL A 1 167 ? 12.695 -4.703 -13.484 1 98 167 VAL A C 1
ATOM 1292 O O . VAL A 1 167 ? 12.242 -5.477 -14.328 1 98 167 VAL A O 1
ATOM 1295 N N . ALA A 1 168 ? 13.883 -4.879 -12.992 1 97.44 168 ALA A N 1
ATOM 1296 C CA . ALA A 1 168 ? 14.75 -5.98 -13.406 1 97.44 168 ALA A CA 1
ATOM 1297 C C . ALA A 1 168 ? 14.109 -7.328 -13.109 1 97.44 168 ALA A C 1
ATOM 1299 O O . ALA A 1 168 ? 14.078 -8.219 -13.961 1 97.44 168 ALA A O 1
ATOM 1300 N N . MET A 1 169 ? 13.586 -7.488 -11.883 1 98.06 169 MET A N 1
ATOM 1301 C CA . MET A 1 169 ? 12.938 -8.734 -11.492 1 98.06 169 MET A CA 1
ATOM 1302 C C . MET A 1 169 ? 11.742 -9.031 -12.383 1 98.06 169 MET A C 1
ATOM 1304 O O . MET A 1 169 ? 11.578 -10.156 -12.859 1 98.06 169 MET A O 1
ATOM 1308 N N . ALA A 1 170 ? 10.93 -8.008 -12.562 1 98.12 170 ALA A N 1
ATOM 1309 C CA . ALA A 1 170 ? 9.758 -8.188 -13.414 1 98.12 170 ALA A CA 1
ATOM 1310 C C . ALA A 1 170 ? 10.164 -8.555 -14.836 1 98.12 170 ALA A C 1
ATOM 1312 O O . ALA A 1 170 ? 9.523 -9.406 -15.469 1 98.12 170 ALA A O 1
ATOM 1313 N N . TYR A 1 171 ? 11.211 -7.969 -15.367 1 96.88 171 TYR A N 1
ATOM 1314 C CA . TYR A 1 171 ? 11.703 -8.211 -16.719 1 96.88 171 TYR A CA 1
ATOM 1315 C C . TYR A 1 171 ? 12.18 -9.656 -16.875 1 96.88 171 TYR A C 1
ATOM 1317 O O . TYR A 1 171 ? 11.758 -10.352 -17.797 1 96.88 171 TYR A O 1
ATOM 1325 N N . TYR A 1 172 ? 12.969 -10.141 -15.984 1 96.25 172 TYR A N 1
ATOM 1326 C CA . TYR A 1 172 ? 13.516 -11.484 -16.109 1 96.25 172 TYR A CA 1
ATOM 1327 C C . TYR A 1 172 ? 12.453 -12.539 -15.82 1 96.25 172 TYR A C 1
ATOM 1329 O O . TYR A 1 172 ? 12.484 -13.633 -16.391 1 96.25 172 TYR A O 1
ATOM 1337 N N . ARG A 1 173 ? 11.469 -12.219 -14.977 1 97.31 173 ARG A N 1
ATOM 1338 C CA . ARG A 1 173 ? 10.336 -13.125 -14.82 1 97.31 173 ARG A CA 1
ATOM 1339 C C . ARG A 1 173 ? 9.555 -13.258 -16.125 1 97.31 173 ARG A C 1
ATOM 1341 O O . ARG A 1 173 ? 9.156 -14.359 -16.5 1 97.31 173 ARG A O 1
ATOM 1348 N N . LEU A 1 174 ? 9.391 -12.102 -16.797 1 97.12 174 LEU A N 1
ATOM 1349 C CA . LEU A 1 174 ? 8.672 -12.102 -18.062 1 97.12 174 LEU A CA 1
ATOM 1350 C C . LEU A 1 174 ? 9.414 -12.922 -19.125 1 97.12 174 LEU A C 1
ATOM 1352 O O . LEU A 1 174 ? 8.828 -13.781 -19.781 1 97.12 174 LEU A O 1
ATOM 1356 N N . ILE A 1 175 ? 10.734 -12.75 -19.234 1 95.56 175 ILE A N 1
ATOM 1357 C CA . ILE A 1 175 ? 11.5 -13.453 -20.25 1 95.56 175 ILE A CA 1
ATOM 1358 C C . ILE A 1 175 ? 11.586 -14.938 -19.922 1 95.56 175 ILE A C 1
ATOM 1360 O O . ILE A 1 175 ? 11.586 -15.789 -20.812 1 95.56 175 ILE A O 1
ATOM 1364 N N . ALA A 1 176 ? 11.609 -15.227 -18.609 1 96.44 176 ALA A N 1
ATOM 1365 C CA . ALA A 1 176 ? 11.602 -16.625 -18.188 1 96.44 176 ALA A CA 1
ATOM 1366 C C . ALA A 1 176 ? 10.281 -17.297 -18.562 1 96.44 176 ALA A C 1
ATOM 1368 O O . ALA A 1 176 ? 10.266 -18.453 -18.984 1 96.44 176 ALA A O 1
ATOM 1369 N N . LEU A 1 177 ? 9.195 -16.609 -18.406 1 97.5 177 LEU A N 1
ATOM 1370 C CA . LEU A 1 177 ? 7.895 -17.141 -18.797 1 97.5 177 LEU A CA 1
ATOM 1371 C C . LEU A 1 177 ? 7.824 -17.344 -20.297 1 97.5 177 LEU A C 1
ATOM 1373 O O . LEU A 1 177 ? 7.254 -18.328 -20.781 1 97.5 177 LEU A O 1
ATOM 1377 N N . ASP A 1 178 ? 8.43 -16.453 -21.062 1 96.56 178 ASP A N 1
ATOM 1378 C CA . ASP A 1 178 ? 8.516 -16.609 -22.5 1 96.56 178 ASP A CA 1
ATOM 1379 C C . ASP A 1 178 ? 9.266 -17.891 -22.859 1 96.56 178 ASP A C 1
ATOM 1381 O O . ASP A 1 178 ? 8.844 -18.641 -23.75 1 96.56 178 ASP A O 1
ATOM 1385 N N . ASN A 1 179 ? 10.344 -18.094 -22.188 1 96.12 179 ASN A N 1
ATOM 1386 C CA . ASN A 1 179 ? 11.125 -19.312 -22.438 1 96.12 179 ASN A CA 1
ATOM 1387 C C . ASN A 1 179 ? 10.344 -20.562 -22.062 1 96.12 179 ASN A C 1
ATOM 1389 O O . ASN A 1 179 ? 10.367 -21.547 -22.812 1 96.12 179 ASN A O 1
ATOM 1393 N N . GLU A 1 180 ? 9.695 -20.547 -20.938 1 96.69 180 GLU A N 1
ATOM 1394 C CA . GLU A 1 180 ? 8.875 -21.672 -20.531 1 96.69 180 GLU A CA 1
ATOM 1395 C C . GLU A 1 180 ? 7.777 -21.953 -21.547 1 96.69 180 GLU A C 1
ATOM 1397 O O . GLU A 1 180 ? 7.535 -23.109 -21.906 1 96.69 180 GLU A O 1
ATOM 1402 N N . LEU A 1 181 ? 7.125 -20.891 -22 1 97.06 181 LEU A N 1
ATOM 1403 C CA . LEU A 1 181 ? 6.09 -21.047 -23.016 1 97.06 181 LEU A CA 1
ATOM 1404 C C . LEU A 1 181 ? 6.664 -21.656 -24.297 1 97.06 181 LEU A C 1
ATOM 1406 O O . LEU A 1 181 ? 6.043 -22.531 -24.906 1 97.06 181 LEU A O 1
ATOM 1410 N N . SER A 1 182 ? 7.832 -21.281 -24.672 1 96.5 182 SER A N 1
ATOM 1411 C CA . SER A 1 182 ? 8.5 -21.844 -25.859 1 96.5 182 SER A CA 1
ATOM 1412 C C . SER A 1 182 ? 8.789 -23.328 -25.672 1 96.5 182 SER A C 1
ATOM 1414 O O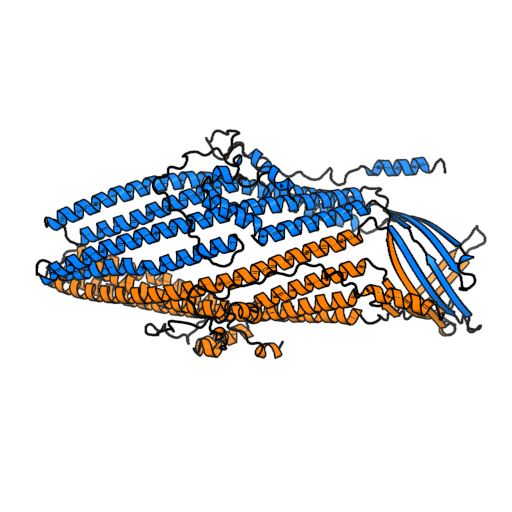 . SER A 1 182 ? 8.555 -24.125 -26.594 1 96.5 182 SER A O 1
ATOM 1416 N N . ILE A 1 183 ? 9.266 -23.688 -24.469 1 96.12 183 ILE A N 1
ATOM 1417 C CA . ILE A 1 183 ? 9.547 -25.094 -24.172 1 96.12 183 ILE A CA 1
ATOM 1418 C C . ILE A 1 183 ? 8.266 -25.906 -24.266 1 96.12 183 ILE A C 1
ATOM 1420 O O . ILE A 1 183 ? 8.25 -26.984 -24.875 1 96.12 183 ILE A O 1
ATOM 1424 N N . VAL A 1 184 ? 7.219 -25.438 -23.688 1 97.19 184 VAL A N 1
ATOM 1425 C CA . VAL A 1 184 ? 5.945 -26.156 -23.672 1 97.19 184 VAL A CA 1
ATOM 1426 C C . VAL A 1 184 ? 5.391 -26.266 -25.078 1 97.19 184 VAL A C 1
ATOM 1428 O O . VAL A 1 184 ? 4.883 -27.328 -25.469 1 97.19 184 VAL A O 1
ATOM 1431 N N . ARG A 1 185 ? 5.5 -25.234 -25.891 1 97.25 185 ARG A N 1
ATOM 1432 C CA . ARG A 1 185 ? 5.031 -25.266 -27.266 1 97.25 185 ARG A CA 1
ATOM 1433 C C . ARG A 1 185 ? 5.844 -26.25 -28.094 1 97.25 185 ARG A C 1
ATOM 1435 O O . ARG A 1 185 ? 5.293 -26.984 -28.938 1 97.25 185 ARG A O 1
ATOM 1442 N N . GLN A 1 186 ? 7.16 -26.297 -27.922 1 96 186 GLN A N 1
ATOM 1443 C CA . GLN A 1 186 ? 8.008 -27.266 -28.609 1 96 186 GLN A CA 1
ATOM 1444 C C . GLN A 1 186 ? 7.648 -28.688 -28.188 1 96 186 GLN A C 1
ATOM 1446 O O . GLN A 1 186 ? 7.594 -29.594 -29.031 1 96 186 GLN A O 1
ATOM 1451 N N . THR A 1 187 ? 7.438 -28.844 -26.922 1 95.56 187 THR A N 1
ATOM 1452 C CA . THR A 1 187 ? 7.027 -30.141 -26.422 1 95.56 187 THR A CA 1
ATOM 1453 C C . THR A 1 187 ? 5.684 -30.562 -27 1 95.56 187 THR A C 1
ATOM 1455 O O . THR A 1 187 ? 5.508 -31.703 -27.422 1 95.56 187 THR A O 1
ATOM 1458 N N . MET A 1 188 ? 4.75 -29.641 -27.016 1 96.38 188 MET A N 1
ATOM 1459 C CA . MET A 1 188 ? 3.447 -29.891 -27.625 1 96.38 188 MET A CA 1
ATOM 1460 C C . MET A 1 188 ? 3.6 -30.312 -29.094 1 96.38 188 MET A C 1
ATOM 1462 O O . MET A 1 188 ? 2.957 -31.266 -29.531 1 96.38 188 MET A O 1
ATOM 1466 N N . ALA A 1 189 ? 4.461 -29.703 -29.812 1 96.12 189 ALA A N 1
ATOM 1467 C CA . ALA A 1 189 ? 4.699 -30.031 -31.219 1 96.12 189 ALA A CA 1
ATOM 1468 C C . ALA A 1 189 ? 5.289 -31.422 -31.359 1 96.12 189 ALA A C 1
ATOM 1470 O O . ALA A 1 189 ? 4.871 -32.188 -32.219 1 96.12 189 ALA A O 1
ATOM 1471 N N . THR A 1 190 ? 6.273 -31.766 -30.531 1 94.69 190 THR A N 1
ATOM 1472 C CA . THR A 1 190 ? 6.902 -33.062 -30.547 1 94.69 190 THR A CA 1
ATOM 1473 C C . THR A 1 190 ? 5.887 -34.156 -30.219 1 94.69 190 THR A C 1
ATOM 1475 O O . THR A 1 190 ? 5.855 -35.219 -30.875 1 94.69 190 THR A O 1
ATOM 1478 N N . ARG A 1 191 ? 5.031 -33.938 -29.25 1 95.31 191 ARG A N 1
ATOM 1479 C CA . ARG A 1 191 ? 4.031 -34.906 -28.844 1 95.31 191 ARG A CA 1
ATOM 1480 C C . ARG A 1 191 ? 2.926 -35.031 -29.891 1 95.31 191 ARG A C 1
ATOM 1482 O O . ARG A 1 191 ? 2.348 -36.094 -30.062 1 95.31 191 ARG A O 1
ATOM 1489 N N . LYS A 1 192 ? 2.68 -33.938 -30.562 1 95.94 192 LYS A N 1
ATOM 1490 C CA . LYS A 1 192 ? 1.742 -34.031 -31.672 1 95.94 192 LYS A CA 1
ATOM 1491 C C . LYS A 1 192 ? 2.266 -34.938 -32.781 1 95.94 192 LYS A C 1
ATOM 1493 O O . LYS A 1 192 ? 1.516 -35.75 -33.312 1 95.94 192 LYS A O 1
ATOM 1498 N N . GLN A 1 193 ? 3.523 -34.875 -33.094 1 95 193 GLN A N 1
ATOM 1499 C CA . GLN A 1 193 ? 4.141 -35.75 -34.094 1 95 193 GLN A CA 1
ATOM 1500 C C . GLN A 1 193 ? 4.074 -37.219 -33.625 1 95 193 GLN A C 1
ATOM 1502 O O . GLN A 1 193 ? 3.773 -38.094 -34.438 1 95 193 GLN A O 1
ATOM 1507 N N . SER A 1 194 ? 4.391 -37.406 -32.344 1 93 194 SER A N 1
ATOM 1508 C CA . SER A 1 194 ? 4.309 -38.75 -31.797 1 93 194 SER A CA 1
ATOM 1509 C C . SER A 1 194 ? 2.889 -39.281 -31.875 1 93 194 SER A C 1
ATOM 1511 O O . SER A 1 194 ? 2.691 -40.469 -32.156 1 93 194 SER A O 1
ATOM 1513 N N . LEU A 1 195 ? 1.926 -38.406 -31.625 1 94.44 195 LEU A N 1
ATOM 1514 C CA . LEU A 1 195 ? 0.518 -38.781 -31.703 1 94.44 195 LEU A CA 1
ATOM 1515 C C . LEU A 1 195 ? 0.141 -39.188 -33.125 1 94.44 195 LEU A C 1
ATOM 1517 O O . LEU A 1 195 ? -0.498 -40.219 -33.344 1 94.44 195 LEU A O 1
ATOM 1521 N N . GLU A 1 196 ? 0.57 -38.469 -34.094 1 95.94 196 GLU A N 1
ATOM 1522 C CA . GLU A 1 196 ? 0.278 -38.781 -35.5 1 95.94 196 GLU A CA 1
ATOM 1523 C C . GLU A 1 196 ? 0.916 -40.094 -35.938 1 95.94 196 GLU A C 1
ATOM 1525 O O . GLU A 1 196 ? 0.283 -40.875 -36.625 1 95.94 196 GLU A O 1
ATOM 1530 N N . GLN A 1 197 ? 2.146 -40.344 -35.5 1 93.31 197 GLN A N 1
ATOM 1531 C CA . GLN A 1 197 ? 2.836 -41.562 -35.812 1 93.31 197 GLN A CA 1
ATOM 1532 C C . GLN A 1 197 ? 2.139 -42.781 -35.188 1 93.31 197 GLN A C 1
ATOM 1534 O O . GLN A 1 197 ? 1.983 -43.812 -35.812 1 93.31 197 GLN A O 1
ATOM 1539 N N . ALA A 1 198 ? 1.79 -42.562 -33.906 1 92.38 198 ALA A N 1
ATOM 1540 C CA . ALA A 1 198 ? 1.092 -43.656 -33.219 1 92.38 198 ALA A CA 1
ATOM 1541 C C . ALA A 1 198 ? -0.237 -43.969 -33.875 1 92.38 198 ALA A C 1
ATOM 1543 O O . ALA A 1 198 ? -0.623 -45.125 -34 1 92.38 198 ALA A O 1
ATOM 1544 N N . LYS A 1 199 ? -0.909 -42.969 -34.344 1 94.69 199 LYS A N 1
ATOM 1545 C CA . LYS A 1 199 ? -2.176 -43.156 -35.062 1 94.69 199 LYS A CA 1
ATOM 1546 C C . LYS A 1 199 ? -1.972 -43.938 -36.344 1 94.69 199 LYS A C 1
ATOM 1548 O O . LYS A 1 199 ? -2.707 -44.875 -36.625 1 94.69 199 LYS A O 1
ATOM 1553 N N . ILE A 1 200 ? -0.958 -43.594 -37.125 1 94.75 200 ILE A N 1
ATOM 1554 C CA . ILE A 1 200 ? -0.663 -44.25 -38.375 1 94.75 200 ILE A CA 1
ATOM 1555 C C . ILE A 1 200 ? -0.329 -45.719 -38.125 1 94.75 200 ILE A C 1
ATOM 1557 O O . ILE A 1 200 ? -0.829 -46.625 -38.844 1 94.75 200 ILE A O 1
ATOM 1561 N N . ARG A 1 201 ? 0.477 -46.031 -37.125 1 92.19 201 ARG A N 1
ATOM 1562 C CA . ARG A 1 201 ? 0.879 -47.375 -36.812 1 92.19 201 ARG A CA 1
ATOM 1563 C C . ARG A 1 201 ? -0.307 -48.219 -36.312 1 92.19 201 ARG A C 1
ATOM 1565 O O . ARG A 1 201 ? -0.421 -49.406 -36.625 1 92.19 201 ARG A O 1
ATOM 1572 N N . PHE A 1 202 ? -1.154 -47.562 -35.562 1 92.38 202 PHE A N 1
ATOM 1573 C CA . PHE A 1 202 ? -2.352 -48.25 -35.062 1 92.38 202 PHE A CA 1
ATOM 1574 C C . PHE A 1 202 ? -3.299 -48.594 -36.188 1 92.38 202 PHE A C 1
ATOM 1576 O O . PHE A 1 202 ? -3.779 -49.719 -36.312 1 92.38 202 PHE A O 1
ATOM 1583 N N . ASP A 1 203 ? -3.467 -47.656 -37.094 1 94.44 203 ASP A N 1
ATOM 1584 C CA . ASP A 1 203 ? -4.336 -47.844 -38.25 1 94.44 203 ASP A CA 1
ATOM 1585 C C . ASP A 1 203 ? -3.783 -48.938 -39.156 1 94.44 203 ASP A C 1
ATOM 1587 O O . ASP A 1 203 ? -4.547 -49.656 -39.812 1 94.44 203 ASP A O 1
ATOM 1591 N N . GLY A 1 204 ? -2.492 -49.125 -39.125 1 93.94 204 GLY A N 1
ATOM 1592 C CA . GLY A 1 204 ? -1.824 -50.125 -39.938 1 93.94 204 GLY A CA 1
ATOM 1593 C C . GLY A 1 204 ? -1.682 -51.469 -39.219 1 93.94 204 GLY A C 1
ATOM 1594 O O . GLY A 1 204 ? -1.137 -52.406 -39.781 1 93.94 204 GLY A O 1
ATOM 1595 N N . GLY A 1 205 ? -2.123 -51.594 -37.969 1 91.19 205 GLY A N 1
ATOM 1596 C CA . GLY A 1 205 ? -2.086 -52.812 -37.219 1 91.19 205 GLY A CA 1
ATOM 1597 C C . GLY A 1 205 ? -0.719 -53.125 -36.625 1 91.19 205 GLY A C 1
ATOM 1598 O O . GLY A 1 205 ? -0.458 -54.25 -36.188 1 91.19 205 GLY A O 1
ATOM 1599 N N . LEU A 1 206 ? 0.121 -52.156 -36.594 1 88.06 206 LEU A N 1
ATOM 1600 C CA . LEU A 1 206 ? 1.509 -52.344 -36.188 1 88.06 206 LEU A CA 1
ATOM 1601 C C . LEU A 1 206 ? 1.684 -52.062 -34.688 1 88.06 206 LEU A C 1
ATOM 1603 O O . LEU A 1 206 ? 2.725 -52.375 -34.094 1 88.06 206 LEU A O 1
ATOM 1607 N N . THR A 1 207 ? 0.716 -51.438 -34.031 1 86.56 207 THR A N 1
ATOM 1608 C CA . THR A 1 207 ? 0.755 -51.188 -32.594 1 86.56 207 THR A CA 1
ATOM 1609 C C . THR A 1 207 ? -0.649 -51.25 -32 1 86.56 207 THR A C 1
ATOM 1611 O O . THR A 1 207 ? -1.638 -51.312 -32.75 1 86.56 207 THR A O 1
ATOM 1614 N N . SER A 1 208 ? -0.702 -51.312 -30.766 1 87.69 208 SER A N 1
ATOM 1615 C CA . SER A 1 208 ? -1.986 -51.375 -30.078 1 87.69 208 SER A CA 1
ATOM 1616 C C . SER A 1 208 ? -2.643 -50 -30 1 87.69 208 SER A C 1
ATOM 1618 O O . SER A 1 208 ? -1.969 -49 -30.125 1 87.69 208 SER A O 1
ATOM 1620 N N . GLU A 1 209 ? -3.984 -49.969 -29.797 1 89.94 209 GLU A N 1
ATOM 1621 C CA . GLU A 1 209 ? -4.727 -48.75 -29.594 1 89.94 209 GLU A CA 1
ATOM 1622 C C . GLU A 1 209 ? -4.277 -48.031 -28.312 1 89.94 209 GLU A C 1
ATOM 1624 O O . GLU A 1 209 ? -4.359 -46.812 -28.219 1 89.94 209 GLU A O 1
ATOM 1629 N N . THR A 1 210 ? -3.799 -48.781 -27.391 1 89.81 210 THR A N 1
ATOM 1630 C CA . THR A 1 210 ? -3.346 -48.219 -26.125 1 89.81 210 THR A CA 1
ATOM 1631 C C . THR A 1 210 ? -2.213 -47.219 -26.344 1 89.81 210 THR A C 1
ATOM 1633 O O . THR A 1 210 ? -2.197 -46.156 -25.734 1 89.81 210 THR A O 1
ATOM 1636 N N . VAL A 1 211 ? -1.323 -47.625 -27.219 1 90.94 211 VAL A N 1
ATOM 1637 C CA . VAL A 1 211 ? -0.196 -46.719 -27.516 1 90.94 211 VAL A CA 1
ATOM 1638 C C . VAL A 1 211 ? -0.705 -45.406 -28.109 1 90.94 211 VAL A C 1
ATOM 1640 O O . VAL A 1 211 ? -0.224 -44.344 -27.75 1 90.94 211 VAL A O 1
ATOM 1643 N N . TYR A 1 212 ? -1.71 -45.438 -28.953 1 92.12 212 TYR A N 1
ATOM 1644 C CA . TYR A 1 212 ? -2.326 -44.281 -29.562 1 92.12 212 TYR A CA 1
ATOM 1645 C C . TYR A 1 212 ? -2.98 -43.406 -28.5 1 92.12 212 TYR A C 1
ATOM 1647 O O . TYR A 1 212 ? -2.76 -42.188 -28.469 1 92.12 212 TYR A O 1
ATOM 1655 N N . GLN A 1 213 ? -3.715 -44 -27.641 1 92 213 GLN A N 1
A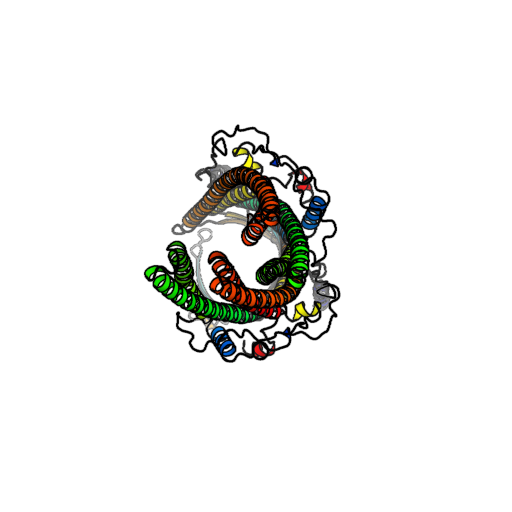TOM 1656 C CA . GLN A 1 213 ? -4.402 -43.25 -26.609 1 92 213 GLN A CA 1
ATOM 1657 C C . GLN A 1 213 ? -3.408 -42.625 -25.625 1 92 213 GLN A C 1
ATOM 1659 O O . GLN A 1 213 ? -3.611 -41.5 -25.141 1 92 213 GLN A O 1
ATOM 1664 N N . GLN A 1 214 ? -2.359 -43.344 -25.281 1 92.19 214 GLN A N 1
ATOM 1665 C CA . GLN A 1 214 ? -1.29 -42.812 -24.438 1 92.19 214 GLN A CA 1
ATOM 1666 C C . GLN A 1 214 ? -0.665 -41.562 -25.047 1 92.19 214 GLN A C 1
ATOM 1668 O O . GLN A 1 214 ? -0.469 -40.562 -24.359 1 92.19 214 GLN A O 1
ATOM 1673 N N . ALA A 1 215 ? -0.403 -41.656 -26.312 1 93.25 215 ALA A N 1
ATOM 1674 C CA . ALA A 1 215 ? 0.164 -40.5 -27.016 1 93.25 215 ALA A CA 1
ATOM 1675 C C . ALA A 1 215 ? -0.803 -39.344 -27.016 1 93.25 215 ALA A C 1
ATOM 1677 O O . ALA A 1 215 ? -0.384 -38.188 -26.891 1 93.25 215 ALA A O 1
ATOM 1678 N N . LYS A 1 216 ? -2.08 -39.594 -27.141 1 93.88 216 LYS A N 1
ATOM 1679 C CA . LYS A 1 216 ? -3.104 -38.562 -27.125 1 93.88 216 LYS A CA 1
ATOM 1680 C C . LYS A 1 216 ? -3.156 -37.844 -25.781 1 93.88 216 LYS A C 1
ATOM 1682 O O . LYS A 1 216 ? -3.258 -36.625 -25.719 1 93.88 216 LYS A O 1
ATOM 1687 N N . VAL A 1 217 ? -3.051 -38.562 -24.719 1 93.81 217 VAL A N 1
ATOM 1688 C CA . VAL A 1 217 ? -3.049 -38 -23.375 1 93.81 217 VAL A CA 1
ATOM 1689 C C . VAL A 1 217 ? -1.837 -37.094 -23.188 1 93.81 217 VAL A C 1
ATOM 1691 O O . VAL A 1 217 ? -1.95 -36 -22.641 1 93.81 217 VAL A O 1
ATOM 1694 N N . GLU A 1 218 ? -0.721 -37.594 -23.656 1 93.94 218 GLU A N 1
ATOM 1695 C CA . GLU A 1 218 ? 0.498 -36.781 -23.516 1 93.94 218 GLU A CA 1
ATOM 1696 C C . GLU A 1 218 ? 0.402 -35.5 -24.312 1 93.94 218 GLU A C 1
ATOM 1698 O O . GLU A 1 218 ? 0.79 -34.438 -23.812 1 93.94 218 GLU A O 1
ATOM 1703 N N . TYR A 1 219 ? -0.089 -35.562 -25.531 1 94.81 219 TYR A N 1
ATOM 1704 C CA . TYR A 1 219 ? -0.296 -34.344 -26.328 1 94.81 219 TYR A CA 1
ATOM 1705 C C . TYR A 1 219 ? -1.267 -33.406 -25.656 1 94.81 219 TYR A C 1
ATOM 1707 O O . TYR A 1 219 ? -0.978 -32.188 -25.5 1 94.81 219 TYR A O 1
ATOM 1715 N N . SER A 1 220 ? -2.377 -33.906 -25.203 1 95 220 SER A N 1
ATOM 1716 C CA . SER A 1 220 ? -3.402 -33.094 -24.562 1 95 220 SER A CA 1
ATOM 1717 C C . SER A 1 220 ? -2.889 -32.469 -23.266 1 95 220 SER A C 1
ATOM 1719 O O . SER A 1 220 ? -3.266 -31.359 -22.922 1 95 220 SER A O 1
ATOM 1721 N N . THR A 1 221 ? -2.043 -33.188 -22.547 1 94.06 221 THR A N 1
ATOM 1722 C CA . THR A 1 221 ? -1.434 -32.656 -21.328 1 94.06 221 THR A CA 1
ATOM 1723 C C . THR A 1 221 ? -0.576 -31.438 -21.641 1 94.06 221 THR A C 1
ATOM 1725 O O . THR A 1 221 ? -0.717 -30.391 -20.984 1 94.06 221 THR A O 1
ATOM 1728 N N . ALA A 1 222 ? 0.254 -31.531 -22.625 1 94.25 222 ALA A N 1
ATOM 1729 C CA . ALA A 1 222 ? 1.105 -30.406 -23.016 1 94.25 222 ALA A CA 1
ATOM 1730 C C . ALA A 1 222 ? 0.271 -29.234 -23.516 1 94.25 222 ALA A C 1
ATOM 1732 O O . ALA A 1 222 ? 0.521 -28.078 -23.156 1 94.25 222 ALA A O 1
ATOM 1733 N N . ALA A 1 223 ? -0.726 -29.547 -24.312 1 95.25 223 ALA A N 1
ATOM 1734 C CA . ALA A 1 223 ? -1.598 -28.516 -24.891 1 95.25 223 ALA A CA 1
ATOM 1735 C C . ALA A 1 223 ? -2.336 -27.766 -23.781 1 95.25 223 ALA A C 1
ATOM 1737 O O . ALA A 1 223 ? -2.529 -26.547 -23.891 1 95.25 223 ALA A O 1
ATOM 1738 N N . SER A 1 224 ? -2.686 -28.422 -22.75 1 94.56 224 SER A N 1
ATOM 1739 C CA . SER A 1 224 ? -3.484 -27.844 -21.672 1 94.56 224 SER A CA 1
ATOM 1740 C C . SER A 1 224 ? -2.658 -26.875 -20.844 1 94.56 224 SER A C 1
ATOM 1742 O O . SER A 1 224 ? -3.209 -26.094 -20.062 1 94.56 224 SER A O 1
ATOM 1744 N N . LEU A 1 225 ? -1.365 -26.828 -20.969 1 95.12 225 LEU A N 1
ATOM 1745 C CA . LEU A 1 225 ? -0.49 -25.953 -20.188 1 95.12 225 LEU A CA 1
ATOM 1746 C C . LEU A 1 225 ? -0.339 -24.594 -20.859 1 95.12 225 LEU A C 1
ATOM 1748 O O . LEU A 1 225 ? 0.036 -23.625 -20.203 1 95.12 225 LEU A O 1
ATOM 1752 N N . VAL A 1 226 ? -0.612 -24.516 -22.156 1 96.56 226 VAL A N 1
ATOM 1753 C CA . VAL A 1 226 ? -0.272 -23.359 -22.984 1 96.56 226 VAL A CA 1
ATOM 1754 C C . VAL A 1 226 ? -1.1 -22.156 -22.547 1 96.56 226 VAL A C 1
ATOM 1756 O O . VAL A 1 226 ? -0.551 -21.078 -22.25 1 96.56 226 VAL A O 1
ATOM 1759 N N . PRO A 1 227 ? -2.434 -22.281 -22.359 1 96.81 227 PRO A N 1
ATOM 1760 C CA . PRO A 1 227 ? -3.221 -21.094 -22.016 1 96.81 227 PRO A CA 1
ATOM 1761 C C . PRO A 1 227 ? -2.832 -20.5 -20.656 1 96.81 227 PRO A C 1
ATOM 1763 O O . PRO A 1 227 ? -2.805 -19.281 -20.5 1 96.81 227 PRO A O 1
ATOM 1766 N N . ASN A 1 228 ? -2.537 -21.344 -19.703 1 96.69 228 ASN A N 1
ATOM 1767 C CA . ASN A 1 228 ? -2.121 -20.844 -18.391 1 96.69 228 ASN A CA 1
ATOM 1768 C C . ASN A 1 228 ? -0.814 -20.062 -18.484 1 96.69 228 ASN A C 1
ATOM 1770 O O . ASN A 1 228 ? -0.664 -19.031 -17.828 1 96.69 228 ASN A O 1
ATOM 1774 N N . LEU A 1 229 ? 0.101 -20.547 -19.25 1 97.31 229 LEU A N 1
ATOM 1775 C CA . LEU A 1 229 ? 1.374 -19.859 -19.406 1 97.31 229 LEU A CA 1
ATOM 1776 C C . LEU A 1 229 ? 1.186 -18.547 -20.156 1 97.31 229 LEU A C 1
ATOM 1778 O O . LEU A 1 229 ? 1.836 -17.547 -19.844 1 97.31 229 LEU A O 1
ATOM 1782 N N . GLU A 1 230 ? 0.302 -18.562 -21.141 1 97.12 230 GLU A N 1
ATOM 1783 C CA . GLU A 1 230 ? -0.016 -17.328 -21.844 1 97.12 230 GLU A CA 1
ATOM 1784 C C . GLU A 1 230 ? -0.626 -16.297 -20.906 1 97.12 230 GLU A C 1
ATOM 1786 O O . GLU A 1 230 ? -0.312 -15.102 -21 1 97.12 230 GLU A O 1
ATOM 1791 N N . ARG A 1 231 ? -1.49 -16.703 -20.062 1 97.06 231 ARG A N 1
ATOM 1792 C CA . ARG A 1 231 ? -2.055 -15.836 -19.031 1 97.06 231 ARG A CA 1
ATOM 1793 C C . ARG A 1 231 ? -0.96 -15.25 -18.141 1 97.06 231 ARG A C 1
ATOM 1795 O O . ARG A 1 231 ? -0.947 -14.047 -17.875 1 97.06 231 ARG A O 1
ATOM 1802 N N . GLN A 1 232 ? -0.037 -16.094 -17.703 1 97.88 232 GLN A N 1
ATOM 1803 C CA . GLN A 1 232 ? 1.046 -15.648 -16.828 1 97.88 232 GLN A CA 1
ATOM 1804 C C . GLN A 1 232 ? 1.935 -14.625 -17.531 1 97.88 232 GLN A C 1
ATOM 1806 O O . GLN A 1 232 ? 2.406 -13.672 -16.906 1 97.88 232 GLN A O 1
ATOM 1811 N N . VAL A 1 233 ? 2.164 -14.836 -18.797 1 97.5 233 VAL A N 1
ATOM 1812 C CA . VAL A 1 233 ? 2.939 -13.883 -19.594 1 97.5 233 VAL A CA 1
ATOM 1813 C C . VAL A 1 233 ? 2.225 -12.531 -19.625 1 97.5 233 VAL A C 1
ATOM 1815 O O . VAL A 1 233 ? 2.846 -11.492 -19.406 1 97.5 233 VAL A O 1
ATOM 1818 N N . ALA A 1 234 ? 0.931 -12.523 -19.859 1 96.56 234 ALA A N 1
ATOM 1819 C CA . ALA A 1 234 ? 0.147 -11.297 -19.906 1 96.56 234 ALA A CA 1
ATOM 1820 C C . ALA A 1 234 ? 0.179 -10.578 -18.547 1 96.56 234 ALA A C 1
ATOM 1822 O O . ALA A 1 234 ? 0.355 -9.359 -18.5 1 96.56 234 ALA A O 1
ATOM 1823 N N . VAL A 1 235 ? 0.03 -11.352 -17.484 1 97.75 235 VAL A N 1
ATOM 1824 C CA . VAL A 1 235 ? 0.039 -10.797 -16.125 1 97.75 235 VAL A CA 1
ATOM 1825 C C . VAL A 1 235 ? 1.402 -10.18 -15.828 1 97.75 235 VAL A C 1
ATOM 1827 O O . VAL A 1 235 ? 1.483 -9.07 -15.297 1 97.75 235 VAL A O 1
ATOM 1830 N N . ALA A 1 236 ? 2.449 -10.875 -16.188 1 97.81 236 ALA A N 1
ATOM 1831 C CA . ALA A 1 236 ? 3.805 -10.391 -15.953 1 97.81 236 ALA A CA 1
ATOM 1832 C C . ALA A 1 236 ? 4.09 -9.133 -16.766 1 97.81 236 ALA A C 1
ATOM 1834 O O . ALA A 1 236 ? 4.719 -8.195 -16.266 1 97.81 236 ALA A O 1
ATOM 1835 N N . ARG A 1 237 ? 3.664 -9.125 -17.984 1 97.31 237 ARG A N 1
ATOM 1836 C CA . ARG A 1 237 ? 3.838 -7.957 -18.844 1 97.31 237 ARG A CA 1
ATOM 1837 C C . ARG A 1 237 ? 3.133 -6.738 -18.266 1 97.31 237 ARG A C 1
ATOM 1839 O O . ARG A 1 237 ? 3.705 -5.648 -18.203 1 97.31 237 ARG A O 1
ATOM 1846 N N . ASN A 1 238 ? 1.923 -6.941 -17.844 1 97.94 238 ASN A N 1
ATOM 1847 C CA . ASN A 1 238 ? 1.143 -5.852 -17.266 1 97.94 238 ASN A CA 1
ATOM 1848 C C . ASN A 1 238 ? 1.767 -5.344 -15.961 1 97.94 238 ASN A C 1
ATOM 1850 O O . ASN A 1 238 ? 1.753 -4.145 -15.688 1 97.94 238 ASN A O 1
ATOM 1854 N N . ALA A 1 239 ? 2.295 -6.281 -15.18 1 98 239 ALA A N 1
ATOM 1855 C CA . ALA A 1 239 ? 2.986 -5.879 -13.961 1 98 239 ALA A CA 1
ATOM 1856 C C . ALA A 1 239 ? 4.199 -5.008 -14.273 1 98 239 ALA A C 1
ATOM 1858 O O . ALA A 1 239 ? 4.469 -4.027 -13.578 1 98 239 ALA A O 1
ATOM 1859 N N . LEU A 1 240 ? 4.91 -5.363 -15.289 1 98.06 240 LEU A N 1
ATOM 1860 C CA . LEU A 1 240 ? 6.082 -4.598 -15.703 1 98.06 240 LEU A CA 1
ATOM 1861 C C . LEU A 1 240 ? 5.68 -3.215 -16.203 1 98.06 240 LEU A C 1
ATOM 1863 O O . LEU A 1 240 ? 6.27 -2.209 -15.805 1 98.06 240 LEU A O 1
ATOM 1867 N N . THR A 1 241 ? 4.656 -3.121 -17.062 1 97.88 241 THR A N 1
ATOM 1868 C CA . THR A 1 241 ? 4.238 -1.831 -17.594 1 97.88 241 THR A CA 1
ATOM 1869 C C . THR A 1 241 ? 3.727 -0.922 -16.469 1 97.88 241 THR A C 1
ATOM 1871 O O . THR A 1 241 ? 3.914 0.295 -16.531 1 97.88 241 THR A O 1
ATOM 1874 N N . LEU A 1 242 ? 3.102 -1.509 -15.461 1 98.12 242 LEU A N 1
ATOM 1875 C CA . LEU A 1 242 ? 2.652 -0.725 -14.32 1 98.12 242 LEU A CA 1
ATOM 1876 C C . LEU A 1 242 ? 3.834 -0.071 -13.609 1 98.12 242 LEU A C 1
ATOM 1878 O O . LEU A 1 242 ? 3.762 1.097 -13.219 1 98.12 242 LEU A O 1
ATOM 1882 N N . LEU A 1 243 ? 4.934 -0.826 -13.453 1 98.25 243 LEU A N 1
ATOM 1883 C CA . LEU A 1 243 ? 6.145 -0.27 -12.859 1 98.25 243 LEU A CA 1
ATOM 1884 C C . LEU A 1 243 ? 6.664 0.901 -13.688 1 98.25 243 LEU A C 1
ATOM 1886 O O . LEU A 1 243 ? 7.258 1.836 -13.141 1 98.25 243 LEU A O 1
ATOM 1890 N N . LEU A 1 244 ? 6.449 0.895 -14.992 1 98.12 244 LEU A N 1
ATOM 1891 C CA . LEU A 1 244 ? 6.918 1.93 -15.906 1 98.12 244 LEU A CA 1
ATOM 1892 C C . LEU A 1 244 ? 5.992 3.143 -15.875 1 98.12 244 LEU A C 1
ATOM 1894 O O . LEU A 1 244 ? 6.258 4.148 -16.531 1 98.12 244 LEU A O 1
ATOM 1898 N N . GLY A 1 245 ? 4.859 3.018 -15.086 1 97.38 245 GLY A N 1
ATOM 1899 C CA . GLY A 1 245 ? 3.877 4.09 -15.055 1 97.38 245 GLY A CA 1
ATOM 1900 C C . GLY A 1 245 ? 3.061 4.184 -16.328 1 97.38 245 GLY A C 1
ATOM 1901 O O . GLY A 1 245 ? 2.594 5.266 -16.703 1 97.38 245 GLY A O 1
ATOM 1902 N N . GLU A 1 246 ? 2.938 3.064 -17.047 1 97.06 246 GLU A N 1
ATOM 1903 C CA . GLU A 1 246 ? 2.25 3.031 -18.344 1 97.06 246 GLU A CA 1
ATOM 1904 C C . GLU A 1 246 ? 1.055 2.084 -18.312 1 97.06 246 GLU A C 1
ATOM 1906 O O . GLU A 1 246 ? 0.986 1.195 -17.453 1 97.06 246 GLU A O 1
ATOM 1911 N N . TYR A 1 247 ? 0.14 2.387 -19.203 1 97.19 247 TYR A N 1
ATOM 1912 C CA . TYR A 1 247 ? -0.918 1.416 -19.469 1 97.19 247 TYR A CA 1
ATOM 1913 C C . TYR A 1 247 ? -0.364 0.175 -20.156 1 97.19 247 TYR A C 1
ATOM 1915 O O . TYR A 1 247 ? 0.677 0.237 -20.812 1 97.19 247 TYR A O 1
ATOM 1923 N N . PRO A 1 248 ? -1.082 -0.962 -19.969 1 97.06 248 PRO A N 1
ATOM 1924 C CA . PRO A 1 248 ? -0.617 -2.211 -20.578 1 97.06 248 PRO A CA 1
ATOM 1925 C C . PRO A 1 248 ? -0.314 -2.068 -22.062 1 97.06 248 PRO A C 1
ATOM 1927 O O . PRO A 1 248 ? -1.126 -1.519 -22.812 1 97.06 248 PRO A O 1
ATOM 1930 N N . ARG A 1 249 ? 0.816 -2.574 -22.5 1 93.75 249 ARG A N 1
ATOM 1931 C CA . ARG A 1 249 ? 1.232 -2.633 -23.891 1 93.75 249 ARG A CA 1
ATOM 1932 C C . ARG A 1 249 ? 2.258 -3.74 -24.109 1 93.75 249 ARG A C 1
ATOM 1934 O O . ARG A 1 249 ? 2.844 -4.25 -23.156 1 93.75 249 ARG A O 1
ATOM 1941 N N . GLU A 1 250 ? 2.439 -4.043 -25.328 1 92.56 250 GLU A N 1
ATOM 1942 C CA . GLU A 1 250 ? 3.445 -5.047 -25.656 1 92.56 250 GLU A CA 1
ATOM 1943 C C . GLU A 1 250 ? 4.855 -4.508 -25.453 1 92.56 250 GLU A C 1
ATOM 1945 O O . GLU A 1 250 ? 5.109 -3.318 -25.656 1 92.56 250 GLU A O 1
ATOM 1950 N N . ILE A 1 251 ? 5.707 -5.301 -24.922 1 91.81 251 ILE A N 1
ATOM 1951 C CA . ILE A 1 251 ? 7.137 -5.023 -24.844 1 91.81 251 ILE A CA 1
ATOM 1952 C C . ILE A 1 251 ? 7.891 -5.875 -25.859 1 91.81 251 ILE A C 1
ATOM 1954 O O . ILE A 1 251 ? 8.453 -6.914 -25.516 1 91.81 251 ILE A O 1
ATOM 1958 N N . SER A 1 252 ? 7.961 -5.434 -27.031 1 84.31 252 SER A N 1
ATOM 1959 C CA . SER A 1 252 ? 8.422 -6.234 -28.156 1 84.31 252 SER A CA 1
ATOM 1960 C C . SER A 1 252 ? 9.938 -6.363 -28.156 1 84.31 252 SER A C 1
ATOM 1962 O O . SER A 1 252 ? 10.484 -7.328 -28.719 1 84.31 252 SER A O 1
ATOM 1964 N N . GLU A 1 253 ? 10.617 -5.492 -27.562 1 81.62 253 GLU A N 1
ATOM 1965 C CA . GLU A 1 253 ? 12.078 -5.457 -27.625 1 81.62 253 GLU A CA 1
ATOM 1966 C C . GLU A 1 253 ? 12.695 -6.379 -26.578 1 81.62 253 GLU A C 1
ATOM 1968 O O . GLU A 1 253 ? 13.922 -6.48 -26.484 1 81.62 253 GLU A O 1
ATOM 1973 N N . ARG A 1 254 ? 11.797 -7.148 -25.953 1 80.88 254 ARG A N 1
ATOM 1974 C CA . ARG A 1 254 ? 12.391 -7.977 -24.906 1 80.88 254 ARG A CA 1
ATOM 1975 C C . ARG A 1 254 ? 13.117 -9.172 -25.516 1 80.88 254 ARG A C 1
ATOM 1977 O O . ARG A 1 254 ? 12.672 -9.742 -26.516 1 80.88 254 ARG A O 1
ATOM 1984 N N . GLY A 1 255 ? 14.312 -9.398 -24.969 1 79.06 255 GLY A N 1
ATOM 1985 C CA . GLY A 1 255 ? 15.172 -10.461 -25.453 1 79.06 255 GLY A CA 1
ATOM 1986 C C . GLY A 1 255 ? 14.789 -11.836 -24.938 1 79.06 255 GLY A C 1
ATOM 1987 O O . GLY A 1 255 ? 13.789 -11.977 -24.234 1 79.06 255 GLY A O 1
ATOM 1988 N N . ASP A 1 256 ? 15.555 -12.805 -25.391 1 83.31 256 ASP A N 1
ATOM 1989 C CA . ASP A 1 256 ? 15.383 -14.188 -24.953 1 83.31 256 ASP A CA 1
ATOM 1990 C C . ASP A 1 256 ? 16.203 -14.469 -23.688 1 83.31 256 ASP A C 1
ATOM 1992 O O . ASP A 1 256 ? 17.172 -13.773 -23.406 1 83.31 256 ASP A O 1
ATOM 1996 N N . LEU A 1 257 ? 15.656 -15.375 -22.953 1 82.69 257 LEU A N 1
ATOM 1997 C CA . LEU A 1 257 ? 16.453 -15.836 -21.812 1 82.69 257 LEU A CA 1
ATOM 1998 C C . LEU A 1 257 ? 17.703 -16.547 -22.281 1 82.69 257 LEU A C 1
ATOM 2000 O O . LEU A 1 257 ? 17.641 -17.531 -23.031 1 82.69 257 LEU A O 1
ATOM 2004 N N . ALA A 1 258 ? 18.844 -16 -21.906 1 78.69 258 ALA A N 1
ATOM 2005 C CA . ALA A 1 258 ? 20.094 -16.656 -22.266 1 78.69 258 ALA A CA 1
ATOM 2006 C C . ALA A 1 258 ? 20.312 -17.906 -21.438 1 78.69 258 ALA A C 1
ATOM 2008 O O . ALA A 1 258 ? 20.531 -17.828 -20.219 1 78.69 258 ALA A O 1
ATOM 2009 N N . LEU A 1 259 ? 20.312 -19 -22.062 1 78.38 259 LEU A N 1
ATOM 2010 C CA . LEU A 1 259 ? 20.406 -20.266 -21.359 1 78.38 259 LEU A CA 1
ATOM 2011 C C . LEU A 1 259 ? 21.859 -20.672 -21.156 1 78.38 259 LEU A C 1
ATOM 2013 O O . LEU A 1 259 ? 22.172 -21.5 -20.297 1 78.38 259 LEU A O 1
ATOM 2017 N N . ASN A 1 260 ? 22.734 -20.016 -21.969 1 76.69 260 ASN A N 1
ATOM 2018 C CA . ASN A 1 260 ? 24.141 -20.422 -21.922 1 76.69 260 ASN A CA 1
ATOM 2019 C C . ASN A 1 260 ? 25 -19.328 -21.297 1 76.69 260 ASN A C 1
ATOM 2021 O O . ASN A 1 260 ? 26.219 -19.312 -21.484 1 76.69 260 ASN A O 1
ATOM 2025 N N . VAL A 1 261 ? 24.375 -18.453 -20.578 1 74.31 261 VAL A N 1
ATOM 2026 C CA . VAL A 1 261 ? 25.141 -17.391 -19.953 1 74.31 261 VAL A CA 1
ATOM 2027 C C . VAL A 1 261 ? 25.656 -17.859 -18.594 1 74.31 261 VAL A C 1
ATOM 2029 O O . VAL A 1 261 ? 24.953 -18.547 -17.859 1 74.31 261 VAL A O 1
ATOM 2032 N N . SER A 1 262 ? 26.953 -17.641 -18.469 1 77.62 262 SER A N 1
ATOM 2033 C CA . SER A 1 262 ? 27.531 -17.922 -17.156 1 77.62 262 SER A CA 1
ATOM 2034 C C . SER A 1 262 ? 27.688 -16.641 -16.344 1 77.62 262 SER A C 1
ATOM 2036 O O . SER A 1 262 ? 28.375 -15.703 -16.75 1 77.62 262 SER A O 1
ATOM 2038 N N . LEU A 1 263 ? 27 -16.625 -15.227 1 83.5 263 LEU A N 1
ATOM 2039 C CA . LEU A 1 263 ? 27.141 -15.516 -14.281 1 83.5 263 LEU A CA 1
ATOM 2040 C C . LEU A 1 263 ? 28.344 -15.742 -13.367 1 83.5 263 LEU A C 1
ATOM 2042 O O . LEU A 1 263 ? 28.781 -16.891 -13.18 1 83.5 263 LEU A O 1
ATOM 2046 N N . PRO A 1 264 ? 28.891 -14.641 -12.883 1 84.31 264 PRO A N 1
ATOM 2047 C CA . PRO A 1 264 ? 30.078 -14.828 -12.039 1 84.31 264 PRO A CA 1
ATOM 2048 C C . PRO A 1 264 ? 29.797 -15.719 -10.828 1 84.31 264 PRO A C 1
ATOM 2050 O O . PRO A 1 264 ? 28.734 -15.641 -10.234 1 84.31 264 PRO A O 1
ATOM 2053 N N . GLU A 1 265 ? 30.766 -16.578 -10.555 1 81 265 GLU A N 1
ATOM 2054 C CA . GLU A 1 265 ? 30.625 -17.516 -9.438 1 81 265 GLU A CA 1
ATOM 2055 C C . GLU A 1 265 ? 30.656 -16.766 -8.102 1 81 265 GLU A C 1
ATOM 2057 O O . GLU A 1 265 ? 29.922 -17.109 -7.18 1 81 265 GLU A O 1
ATOM 2062 N N . LYS A 1 266 ? 31.594 -15.82 -8.039 1 81.81 266 LYS A N 1
ATOM 2063 C CA . LYS A 1 266 ? 31.719 -15.008 -6.836 1 81.81 266 LYS A CA 1
ATOM 2064 C C . LYS A 1 266 ? 31.547 -13.523 -7.16 1 81.81 266 LYS A C 1
ATOM 2066 O O . LYS A 1 266 ? 32 -13.047 -8.195 1 81.81 266 LYS A O 1
ATOM 2071 N N . LEU A 1 267 ? 30.781 -12.93 -6.281 1 85.94 267 LEU A N 1
ATOM 2072 C CA . LEU A 1 267 ? 30.578 -11.492 -6.414 1 85.94 267 LEU A CA 1
ATOM 2073 C C . LEU A 1 267 ? 31.125 -10.75 -5.199 1 85.94 267 LEU A C 1
ATOM 2075 O O . LEU A 1 267 ? 30.875 -11.148 -4.059 1 85.94 267 LEU A O 1
ATOM 2079 N N . PRO A 1 268 ? 31.953 -9.758 -5.461 1 88.19 268 PRO A N 1
ATOM 2080 C CA . PRO A 1 268 ? 32.469 -8.984 -4.32 1 88.19 268 PRO A CA 1
ATOM 2081 C C . PRO A 1 268 ? 31.344 -8.266 -3.561 1 88.19 268 PRO A C 1
ATOM 2083 O O . PRO A 1 268 ? 30.609 -7.457 -4.141 1 88.19 268 PRO A O 1
ATOM 2086 N N . ALA A 1 269 ? 31.25 -8.492 -2.324 1 90.31 269 ALA A N 1
ATOM 2087 C CA . ALA A 1 269 ? 30.188 -7.93 -1.499 1 90.31 269 ALA A CA 1
ATOM 2088 C C . ALA A 1 269 ? 30.688 -6.707 -0.73 1 90.31 269 ALA A C 1
ATOM 2090 O O . ALA A 1 269 ? 29.891 -5.922 -0.222 1 90.31 269 ALA A O 1
ATOM 2091 N N . GLY A 1 270 ? 31.969 -6.492 -0.638 1 88.62 270 GLY A N 1
ATOM 2092 C CA . GLY A 1 270 ? 32.531 -5.398 0.141 1 88.62 270 GLY A CA 1
ATOM 2093 C C . GLY A 1 270 ? 32.531 -5.664 1.634 1 88.62 270 GLY A C 1
ATOM 2094 O O . GLY A 1 270 ? 32.25 -6.789 2.068 1 88.62 270 GLY A O 1
ATOM 2095 N N . VAL A 1 271 ? 32.906 -4.59 2.42 1 90 271 VAL A N 1
ATOM 2096 C CA . VAL A 1 271 ? 32.938 -4.668 3.877 1 90 271 VAL A CA 1
ATOM 2097 C C . VAL A 1 271 ? 31.594 -4.285 4.461 1 90 271 VAL A C 1
ATOM 2099 O O . VAL A 1 271 ? 30.984 -3.305 4.035 1 90 271 VAL A O 1
ATOM 2102 N N . PRO A 1 272 ? 31.125 -5.082 5.469 1 92.88 272 PRO A N 1
ATOM 2103 C CA . PRO A 1 272 ? 29.797 -4.848 6.031 1 92.88 272 PRO A CA 1
ATOM 2104 C C . PRO A 1 272 ? 29.609 -3.41 6.508 1 92.88 272 PRO A C 1
ATOM 2106 O O . PRO A 1 272 ? 28.531 -2.826 6.305 1 92.88 272 PRO A O 1
ATOM 2109 N N . SER A 1 273 ? 30.609 -2.781 7.035 1 90.94 273 SER A N 1
ATOM 2110 C CA . SER A 1 273 ? 30.469 -1.448 7.609 1 90.94 273 SER A CA 1
ATOM 2111 C C . SER A 1 273 ? 30.156 -0.413 6.535 1 90.94 273 SER A C 1
ATOM 2113 O O . SER A 1 273 ? 29.594 0.643 6.832 1 90.94 273 SER A O 1
ATOM 2115 N N . THR A 1 274 ? 30.469 -0.709 5.289 1 90.44 274 THR A N 1
ATOM 2116 C CA . THR A 1 274 ? 30.234 0.229 4.195 1 90.44 274 THR A CA 1
ATOM 2117 C C . THR A 1 274 ? 28.766 0.285 3.838 1 90.44 274 THR A C 1
ATOM 2119 O O . THR A 1 274 ? 28.312 1.196 3.133 1 90.44 274 THR A O 1
ATOM 2122 N N . LEU A 1 275 ? 27.922 -0.689 4.309 1 92.06 275 LEU A N 1
ATOM 2123 C CA . LEU A 1 275 ? 26.484 -0.707 4.055 1 92.06 275 LEU A CA 1
ATOM 2124 C C . LEU A 1 275 ? 25.828 0.558 4.594 1 92.06 275 LEU A C 1
ATOM 2126 O O . LEU A 1 275 ? 24.875 1.066 3.996 1 92.06 275 LEU A O 1
ATOM 2130 N N . LEU A 1 276 ? 26.375 1.004 5.734 1 93.56 276 LEU A N 1
ATOM 2131 C CA . LEU A 1 276 ? 25.797 2.164 6.406 1 93.56 276 LEU A CA 1
ATOM 2132 C C . LEU A 1 276 ? 25.828 3.389 5.496 1 93.56 276 LEU A C 1
ATOM 2134 O O . LEU A 1 276 ? 24.938 4.234 5.555 1 93.56 276 LEU A O 1
ATOM 2138 N N . GLN A 1 277 ? 26.797 3.406 4.602 1 90.75 277 GLN A N 1
ATOM 2139 C CA . GLN A 1 277 ? 26.969 4.555 3.717 1 90.75 277 GLN A CA 1
ATOM 2140 C C . GLN A 1 277 ? 26.344 4.289 2.35 1 90.75 277 GLN A C 1
ATOM 2142 O O . GLN A 1 277 ? 25.875 5.219 1.682 1 90.75 277 GLN A O 1
ATOM 2147 N N . ARG A 1 278 ? 26.219 3.072 2 1 91.25 278 ARG A N 1
ATOM 2148 C CA . ARG A 1 278 ? 25.797 2.74 0.645 1 91.25 278 ARG A CA 1
ATOM 2149 C C . ARG A 1 278 ? 24.266 2.623 0.566 1 91.25 278 ARG A C 1
ATOM 2151 O O . ARG A 1 278 ? 23.672 2.947 -0.461 1 91.25 278 ARG A O 1
ATOM 2158 N N . ARG A 1 279 ? 23.625 2.1 1.634 1 95.12 279 ARG A N 1
ATOM 2159 C CA . ARG A 1 279 ? 22.188 1.842 1.586 1 95.12 279 ARG A CA 1
ATOM 2160 C C . ARG A 1 279 ? 21.391 3.076 1.999 1 95.12 279 ARG A C 1
ATOM 2162 O O . ARG A 1 279 ? 21.406 3.469 3.168 1 95.12 279 ARG A O 1
ATOM 2169 N N . PRO A 1 280 ? 20.641 3.596 1.062 1 96.81 280 PRO A N 1
ATOM 2170 C CA . PRO A 1 280 ? 19.906 4.816 1.374 1 96.81 280 PRO A CA 1
ATOM 2171 C C . PRO A 1 280 ? 18.875 4.613 2.48 1 96.81 280 PRO A C 1
ATOM 2173 O O . PRO A 1 280 ? 18.562 5.547 3.23 1 96.81 280 PRO A O 1
ATOM 2176 N N . ASP A 1 281 ? 18.297 3.395 2.652 1 97.44 281 ASP A N 1
ATOM 2177 C CA . ASP A 1 281 ? 17.328 3.156 3.713 1 97.44 281 ASP A CA 1
ATOM 2178 C C . ASP A 1 281 ? 17.984 3.25 5.09 1 97.44 281 ASP A C 1
ATOM 2180 O O . ASP A 1 281 ? 17.359 3.711 6.047 1 97.44 281 ASP A O 1
ATOM 2184 N N . LEU A 1 282 ? 19.25 2.857 5.223 1 97.81 282 LEU A N 1
ATOM 2185 C CA . LEU A 1 282 ? 19.984 3.01 6.473 1 97.81 282 LEU A CA 1
ATOM 2186 C C . LEU A 1 282 ? 20.328 4.473 6.73 1 97.81 282 LEU A C 1
ATOM 2188 O O . LEU A 1 282 ? 20.219 4.945 7.863 1 97.81 282 LEU A O 1
ATOM 2192 N N . ARG A 1 283 ? 20.703 5.172 5.66 1 97.69 283 ARG A N 1
ATOM 2193 C CA . ARG A 1 283 ? 20.969 6.602 5.793 1 97.69 283 ARG A CA 1
ATOM 2194 C C . ARG A 1 283 ? 19.734 7.355 6.246 1 97.69 283 ARG A C 1
ATOM 2196 O O . ARG A 1 283 ? 19.812 8.258 7.086 1 97.69 283 ARG A O 1
ATOM 2203 N N . ALA A 1 284 ? 18.578 6.988 5.68 1 98.38 284 ALA A N 1
ATOM 2204 C CA . ALA A 1 284 ? 17.312 7.609 6.09 1 98.38 284 ALA A CA 1
ATOM 2205 C C . ALA A 1 284 ? 17.031 7.348 7.566 1 98.38 284 ALA A C 1
ATOM 2207 O O . ALA A 1 284 ? 16.641 8.258 8.305 1 98.38 284 ALA A O 1
ATOM 2208 N N . ALA A 1 285 ? 17.203 6.105 7.996 1 98.44 285 ALA A N 1
ATOM 2209 C CA . ALA A 1 285 ? 16.969 5.742 9.391 1 98.44 285 ALA A CA 1
ATOM 2210 C C . ALA A 1 285 ? 17.891 6.516 10.328 1 98.44 285 ALA A C 1
ATOM 2212 O O . ALA A 1 285 ? 17.484 6.934 11.406 1 98.44 285 ALA A O 1
ATOM 2213 N N . GLU A 1 286 ? 19.172 6.691 9.93 1 98.44 286 GLU A N 1
ATOM 2214 C CA . GLU A 1 286 ? 20.109 7.48 10.719 1 98.44 286 GLU A CA 1
ATOM 2215 C C . GLU A 1 286 ? 19.641 8.922 10.852 1 98.44 286 GLU A C 1
ATOM 2217 O O . GLU A 1 286 ? 19.734 9.508 11.938 1 98.44 286 GLU A O 1
ATOM 2222 N N . GLN A 1 287 ? 19.156 9.477 9.719 1 98.69 287 GLN A N 1
ATOM 2223 C CA . GLN A 1 287 ? 18.672 10.852 9.766 1 98.69 287 GLN A CA 1
ATOM 2224 C C . GLN A 1 287 ? 17.453 10.977 10.664 1 98.69 287 GLN A C 1
ATOM 2226 O O . GLN A 1 287 ? 17.297 11.969 11.383 1 98.69 287 GLN A O 1
ATOM 2231 N N . ARG A 1 288 ? 16.562 9.992 10.68 1 98.81 288 ARG A N 1
ATOM 2232 C CA . ARG A 1 288 ? 15.406 10.008 11.57 1 98.81 288 ARG A CA 1
ATOM 2233 C C . ARG A 1 288 ? 15.836 9.93 13.031 1 98.81 288 ARG A C 1
ATOM 2235 O O . ARG A 1 288 ? 15.219 10.555 13.898 1 98.81 288 ARG A O 1
ATOM 2242 N N . LEU A 1 289 ? 16.906 9.156 13.297 1 98.75 289 LEU A N 1
ATOM 2243 C CA . LEU A 1 289 ? 17.469 9.102 14.641 1 98.75 289 LEU A CA 1
ATOM 2244 C C . LEU A 1 289 ? 18.016 10.469 15.055 1 98.75 289 LEU A C 1
ATOM 2246 O O . LEU A 1 289 ? 17.781 10.914 16.188 1 98.75 289 LEU A O 1
ATOM 2250 N N . LYS A 1 290 ? 18.656 11.125 14.125 1 98.62 290 LYS A N 1
ATOM 2251 C CA . LYS A 1 290 ? 19.172 12.469 14.391 1 98.62 290 LYS A CA 1
ATOM 2252 C C . LYS A 1 290 ? 18.031 13.453 14.664 1 98.62 290 LYS A C 1
ATOM 2254 O O . LYS A 1 290 ? 18.156 14.32 15.531 1 98.62 290 LYS A O 1
ATOM 2259 N N . ALA A 1 291 ? 16.922 13.312 13.898 1 98.75 291 ALA A N 1
ATOM 2260 C CA . ALA A 1 291 ? 15.758 14.164 14.125 1 98.75 291 ALA A CA 1
ATOM 2261 C C . ALA A 1 291 ? 15.188 13.945 15.523 1 98.75 291 ALA A C 1
ATOM 2263 O O . ALA A 1 291 ? 14.875 14.914 16.234 1 98.75 291 ALA A O 1
ATOM 2264 N N . ALA A 1 292 ? 15.078 12.68 15.914 1 98.62 292 ALA A N 1
ATOM 2265 C CA . ALA A 1 292 ? 14.555 12.359 17.234 1 98.62 292 ALA A CA 1
ATOM 2266 C C . ALA A 1 292 ? 15.461 12.906 18.344 1 98.62 292 ALA A C 1
ATOM 2268 O O . ALA A 1 292 ? 14.977 13.375 19.375 1 98.62 292 ALA A O 1
ATOM 2269 N N . MET A 1 293 ? 16.797 12.82 18.125 1 98.44 293 MET A N 1
ATOM 2270 C CA . MET A 1 293 ? 17.75 13.391 19.078 1 98.44 293 MET A CA 1
ATOM 2271 C C . MET A 1 293 ? 17.547 14.891 19.219 1 98.44 293 MET A C 1
ATOM 2273 O O . MET A 1 293 ? 17.531 15.422 20.328 1 98.44 293 MET A O 1
ATOM 2277 N N . ALA A 1 294 ? 17.359 15.547 18.062 1 98.25 294 ALA A N 1
ATOM 2278 C CA . ALA A 1 294 ? 17.141 16.984 18.078 1 98.25 294 ALA A CA 1
ATOM 2279 C C . ALA A 1 294 ? 15.82 17.328 18.766 1 98.25 294 ALA A C 1
ATOM 2281 O O . ALA A 1 294 ? 15.719 18.344 19.453 1 98.25 294 ALA A O 1
ATOM 2282 N N . ASP A 1 295 ? 14.812 16.516 18.656 1 98.38 295 ASP A N 1
ATOM 2283 C CA . ASP A 1 295 ? 13.531 16.719 19.312 1 98.38 295 ASP A CA 1
ATOM 2284 C C . ASP A 1 295 ? 13.68 16.641 20.844 1 98.38 295 ASP A C 1
ATOM 2286 O O . ASP A 1 295 ? 12.977 17.344 21.578 1 98.38 295 ASP A O 1
ATOM 2290 N N . VAL A 1 296 ? 14.547 15.734 21.328 1 98.19 296 VAL A N 1
ATOM 2291 C CA . VAL A 1 296 ? 14.859 15.695 22.75 1 98.19 296 VAL A CA 1
ATOM 2292 C C . VAL A 1 296 ? 15.43 17.047 23.188 1 98.19 296 VAL A C 1
ATOM 2294 O O . VAL A 1 296 ? 15.078 17.562 24.25 1 98.19 296 VAL A O 1
ATOM 2297 N N . GLY A 1 297 ? 16.297 17.594 22.344 1 97.19 297 GLY A N 1
ATOM 2298 C CA . GLY A 1 297 ? 16.859 18.906 22.609 1 97.19 297 GLY A CA 1
ATOM 2299 C C . GLY A 1 297 ? 15.805 19.984 22.703 1 97.19 297 GLY A C 1
ATOM 2300 O O . GLY A 1 297 ? 15.891 20.875 23.547 1 97.19 297 GLY A O 1
ATOM 2301 N N . VAL A 1 298 ? 14.812 19.922 21.844 1 97.19 298 VAL A N 1
ATOM 2302 C CA . VAL A 1 298 ? 13.711 20.891 21.875 1 97.19 298 VAL A CA 1
ATOM 2303 C C . VAL A 1 298 ? 12.953 20.766 23.188 1 97.19 298 VAL A C 1
ATOM 2305 O O . VAL A 1 298 ? 12.688 21.766 23.859 1 97.19 298 VAL A O 1
ATOM 2308 N N . SER A 1 299 ? 12.609 19.531 23.562 1 96.69 299 SER A N 1
ATOM 2309 C CA . SER A 1 299 ? 11.844 19.297 24.781 1 96.69 299 SER A CA 1
ATOM 2310 C C . SER A 1 299 ? 12.625 19.719 26.016 1 96.69 299 SER A C 1
ATOM 2312 O O . SER A 1 299 ? 12.047 20.203 27 1 96.69 299 SER A O 1
ATOM 2314 N N . TYR A 1 300 ? 13.93 19.531 26.016 1 96.06 300 TYR A N 1
ATOM 2315 C CA . TYR A 1 300 ? 14.781 19.969 27.125 1 96.06 300 TYR A CA 1
ATOM 2316 C C . TYR A 1 300 ? 14.758 21.5 27.25 1 96.06 300 TYR A C 1
ATOM 2318 O O . TYR A 1 300 ? 14.555 22.031 28.328 1 96.06 300 TYR A O 1
ATOM 2326 N N . ALA A 1 301 ? 14.961 22.109 26.094 1 94.69 301 ALA A N 1
ATOM 2327 C CA . ALA A 1 301 ? 14.992 23.578 26.078 1 94.69 301 ALA A CA 1
ATOM 2328 C C . ALA A 1 301 ? 13.656 24.156 26.531 1 94.69 301 ALA A C 1
ATOM 2330 O O . ALA A 1 301 ? 13.609 25.219 27.156 1 94.69 301 ALA A O 1
ATOM 2331 N N . ASP A 1 302 ? 12.57 23.453 26.297 1 93.62 302 ASP A N 1
ATOM 2332 C CA . ASP A 1 302 ? 11.227 23.922 26.609 1 93.62 302 ASP A CA 1
ATOM 2333 C C . ASP A 1 302 ? 10.977 23.906 28.125 1 93.62 302 ASP A C 1
ATOM 2335 O O . ASP A 1 302 ? 9.977 24.453 28.594 1 93.62 302 ASP A O 1
ATOM 2339 N N . ARG A 1 303 ? 11.852 23.328 28.922 1 94.06 303 ARG A N 1
ATOM 2340 C CA . ARG A 1 303 ? 11.719 23.312 30.375 1 94.06 303 ARG A CA 1
ATOM 2341 C C . ARG A 1 303 ? 12.109 24.656 30.984 1 94.06 303 ARG A C 1
ATOM 2343 O O . ARG A 1 303 ? 11.789 24.938 32.156 1 94.06 303 ARG A O 1
ATOM 2350 N N . PHE A 1 304 ? 12.781 25.516 30.172 1 92.94 304 PHE A N 1
ATOM 2351 C CA . PHE A 1 304 ? 13.305 26.781 30.672 1 92.94 304 PHE A CA 1
ATOM 2352 C C . PHE A 1 304 ? 12.477 27.953 30.156 1 92.94 304 PHE A C 1
ATOM 2354 O O . PHE A 1 304 ? 11.703 27.797 29.219 1 92.94 304 PHE A O 1
ATOM 2361 N N . PRO A 1 305 ? 12.531 29.125 30.781 1 93 305 PRO A N 1
ATOM 2362 C CA . PRO A 1 305 ? 11.719 30.266 30.375 1 93 305 PRO A CA 1
ATOM 2363 C C . PRO A 1 305 ? 12.016 30.734 28.953 1 93 305 PRO A C 1
ATOM 2365 O O . PRO A 1 305 ? 13.141 30.578 28.469 1 93 305 PRO A O 1
ATOM 2368 N N . ARG A 1 306 ? 11.094 31.328 28.281 1 92.62 306 ARG A N 1
ATOM 2369 C CA . ARG A 1 306 ? 11.234 31.891 26.953 1 92.62 306 ARG A CA 1
ATOM 2370 C C . ARG A 1 306 ? 11.305 33.406 27 1 92.62 306 ARG A C 1
ATOM 2372 O O . ARG A 1 306 ? 10.617 34.062 27.797 1 92.62 306 ARG A O 1
ATOM 2379 N N . LEU A 1 307 ? 12.219 33.906 26.25 1 92.38 307 LEU A N 1
ATOM 2380 C CA . LEU A 1 307 ? 12.352 35.344 26.078 1 92.38 307 LEU A CA 1
ATOM 2381 C C . LEU A 1 307 ? 11.711 35.812 24.781 1 92.38 307 LEU A C 1
ATOM 2383 O O . LEU A 1 307 ? 12.094 35.375 23.703 1 92.38 307 LEU A O 1
ATOM 2387 N N . ARG A 1 308 ? 10.773 36.688 24.891 1 93 308 ARG A N 1
ATOM 2388 C CA . ARG A 1 308 ? 10.109 37.25 23.734 1 93 308 ARG A CA 1
ATOM 2389 C C . ARG A 1 308 ? 10.211 38.781 23.75 1 93 308 ARG A C 1
ATOM 2391 O O . ARG A 1 308 ? 10.102 39.406 24.812 1 93 308 ARG A O 1
ATOM 2398 N N . LEU A 1 309 ? 10.57 39.281 22.641 1 92.44 309 LEU A N 1
ATOM 2399 C CA . LEU A 1 309 ? 10.641 40.719 22.453 1 92.44 309 LEU A CA 1
ATOM 2400 C C . LEU A 1 309 ? 9.516 41.219 21.531 1 92.44 309 LEU A C 1
ATOM 2402 O O . LEU A 1 309 ? 9.164 40.531 20.562 1 92.44 309 LEU A O 1
ATOM 2406 N N . GLY A 1 310 ? 8.906 42.312 21.922 1 92.62 310 GLY A N 1
ATOM 2407 C CA . GLY A 1 310 ? 7.844 42.938 21.141 1 92.62 310 GLY A CA 1
ATOM 2408 C C . GLY A 1 310 ? 8.023 44.438 20.953 1 92.62 310 GLY A C 1
ATOM 2409 O O . GLY A 1 310 ? 8.5 45.094 21.859 1 92.62 310 GLY A O 1
ATOM 2410 N N . PHE A 1 311 ? 7.844 44.906 19.859 1 90.75 311 PHE A N 1
ATOM 2411 C CA . PHE A 1 311 ? 7.836 46.344 19.531 1 90.75 311 PHE A CA 1
ATOM 2412 C C . PHE A 1 311 ? 6.641 46.688 18.641 1 90.75 311 PHE A C 1
ATOM 2414 O O . PHE A 1 311 ? 6.453 46.062 17.578 1 90.75 311 PHE A O 1
ATOM 2421 N N . THR A 1 312 ? 5.723 47.562 19.062 1 93.56 312 THR A N 1
ATOM 2422 C CA . THR A 1 312 ? 4.504 47.906 18.328 1 93.56 312 THR A CA 1
ATOM 2423 C C . THR A 1 312 ? 4.387 49.406 18.125 1 93.56 312 THR A C 1
ATOM 2425 O O . THR A 1 312 ? 3.875 50.125 18.984 1 93.56 312 THR A O 1
ATOM 2428 N N . PRO A 1 313 ? 4.863 49.875 17.031 1 89.62 313 PRO A N 1
ATOM 2429 C CA . PRO A 1 313 ? 4.516 51.25 16.641 1 89.62 313 PRO A CA 1
ATOM 2430 C C . PRO A 1 313 ? 3.119 51.344 16.031 1 89.62 313 PRO A C 1
ATOM 2432 O O . PRO A 1 313 ? 2.605 50.375 15.484 1 89.62 313 PRO A O 1
ATOM 2435 N N . GLY A 1 314 ? 2.438 52.469 16.25 1 92.12 314 GLY A N 1
ATOM 2436 C CA . GLY A 1 314 ? 1.144 52.625 15.609 1 92.12 314 GLY A CA 1
ATOM 2437 C C . GLY A 1 314 ? 0.501 53.969 15.906 1 92.12 314 GLY A C 1
ATOM 2438 O O . GLY A 1 314 ? 1.178 54.906 16.328 1 92.12 314 GLY A O 1
ATOM 2439 N N . PHE A 1 315 ? -0.705 54.094 15.461 1 89.81 315 PHE A N 1
ATOM 2440 C CA . PHE A 1 315 ? -1.566 55.25 15.719 1 89.81 315 PHE A CA 1
ATOM 2441 C C . PHE A 1 315 ? -2.846 54.812 16.422 1 89.81 315 PHE A C 1
ATOM 2443 O O . PHE A 1 315 ? -3.379 53.75 16.156 1 89.81 315 PHE A O 1
ATOM 2450 N N . GLU A 1 316 ? -3.283 55.5 17.328 1 90.12 316 GLU A N 1
ATOM 2451 C CA . GLU A 1 316 ? -4.551 55.281 18.016 1 90.12 316 GLU A CA 1
ATOM 2452 C C . GLU A 1 316 ? -5.242 56.594 18.359 1 90.12 316 GLU A C 1
ATOM 2454 O O . GLU A 1 316 ? -4.598 57.531 18.828 1 90.12 316 GLU A O 1
ATOM 2459 N N . ASN A 1 317 ? -6.535 56.656 17.922 1 86.31 317 ASN A N 1
ATOM 2460 C CA . ASN A 1 317 ? -7.297 57.875 18.219 1 86.31 317 ASN A CA 1
ATOM 2461 C C . ASN A 1 317 ? -8.789 57.594 18.312 1 86.31 317 ASN A C 1
ATOM 2463 O O . ASN A 1 317 ? -9.266 56.562 17.797 1 86.31 317 ASN A O 1
ATOM 2467 N N . GLU A 1 318 ? -9.523 58.375 19.062 1 89.06 318 GLU A N 1
ATOM 2468 C CA . GLU A 1 318 ? -10.977 58.281 19.172 1 89.06 318 GLU A CA 1
ATOM 2469 C C . GLU A 1 318 ? -11.672 58.906 17.969 1 89.06 318 GLU A C 1
ATOM 2471 O O . GLU A 1 318 ? -12.852 58.656 17.734 1 89.06 318 GLU A O 1
ATOM 2476 N N . SER A 1 319 ? -10.938 59.844 17.25 1 88.44 319 SER A N 1
ATOM 2477 C CA . SER A 1 319 ? -11.469 60.531 16.078 1 88.44 319 SER A CA 1
ATOM 2478 C C . SER A 1 319 ? -10.648 60.219 14.836 1 88.44 319 SER A C 1
ATOM 2480 O O . SER A 1 319 ? -9.414 60.219 14.875 1 88.44 319 SER A O 1
ATOM 2482 N N . LEU A 1 320 ? -11.289 60.031 13.742 1 86.94 320 LEU A N 1
ATOM 2483 C CA . LEU A 1 320 ? -10.617 59.75 12.477 1 86.94 320 LEU A CA 1
ATOM 2484 C C . LEU A 1 320 ? -9.93 61 11.938 1 86.94 320 LEU A C 1
ATOM 2486 O O . LEU A 1 320 ? -8.898 60.906 11.273 1 86.94 320 LEU A O 1
ATOM 2490 N N . SER A 1 321 ? -10.508 62.188 12.273 1 88.19 321 SER A N 1
ATOM 2491 C CA . SER A 1 321 ? -9.953 63.438 11.773 1 88.19 321 SER A CA 1
ATOM 2492 C C . SER A 1 321 ? -8.57 63.688 12.352 1 88.19 321 SER A C 1
ATOM 2494 O O . SER A 1 321 ? -7.719 64.312 11.688 1 88.19 321 SER A O 1
ATOM 2496 N N . ASP A 1 322 ? -8.359 63.188 13.555 1 88.44 322 ASP A N 1
ATOM 2497 C CA . ASP A 1 322 ? -7.078 63.438 14.211 1 88.44 322 ASP A CA 1
ATOM 2498 C C . ASP A 1 322 ? -6.246 62.156 14.305 1 88.44 322 ASP A C 1
ATOM 2500 O O . ASP A 1 322 ? -5.305 62.094 15.094 1 88.44 322 ASP A O 1
ATOM 2504 N N . PHE A 1 323 ? -6.555 61.219 13.578 1 87.5 323 PHE A N 1
ATOM 2505 C CA . PHE A 1 323 ? -6.012 59.875 13.727 1 87.5 323 PHE A CA 1
ATOM 2506 C C . PHE A 1 323 ? -4.492 59.875 13.625 1 87.5 323 PHE A C 1
ATOM 2508 O O . PHE A 1 323 ? -3.799 59.312 14.469 1 87.5 323 PHE A O 1
ATOM 2515 N N . PHE A 1 324 ? -3.889 60.594 12.633 1 89.56 324 PHE A N 1
ATOM 2516 C CA . PHE A 1 324 ? -2.457 60.531 12.367 1 89.56 324 PHE A CA 1
ATOM 2517 C C . PHE A 1 324 ? -1.697 61.5 13.258 1 89.56 324 PHE A C 1
ATOM 2519 O O . PHE A 1 324 ? -0.465 61.531 13.25 1 89.56 324 PHE A O 1
ATOM 2526 N N . LYS A 1 325 ? -2.422 62.156 14.148 1 90.06 325 LYS A N 1
ATOM 2527 C CA . LYS A 1 325 ? -1.786 63.094 15.078 1 90.06 325 LYS A CA 1
ATOM 2528 C C . LYS A 1 325 ? -1.469 62.406 16.406 1 90.06 325 LYS A C 1
ATOM 2530 O O . LYS A 1 325 ? -0.899 63.031 17.312 1 90.06 325 LYS A O 1
ATOM 2535 N N . SER A 1 326 ? -1.788 61.094 16.484 1 90.19 326 SER A N 1
ATOM 2536 C CA . SER A 1 326 ? -1.603 60.406 17.766 1 90.19 326 SER A CA 1
ATOM 2537 C C . SER A 1 326 ? -0.754 59.156 17.609 1 90.19 326 SER A C 1
ATOM 2539 O O . SER A 1 326 ? -1.227 58.062 17.875 1 90.19 326 SER A O 1
ATOM 2541 N N . PRO A 1 327 ? 0.549 59.344 17.203 1 87.75 327 PRO A N 1
ATOM 2542 C CA . PRO A 1 327 ? 1.431 58.156 17.156 1 87.75 327 PRO A CA 1
ATOM 2543 C C . PRO A 1 327 ? 1.772 57.625 18.547 1 87.75 327 PRO A C 1
ATOM 2545 O O . PRO A 1 327 ? 1.75 58.375 19.531 1 87.75 327 PRO A O 1
ATOM 2548 N N . PHE A 1 328 ? 1.991 56.312 18.672 1 87.69 328 PHE A N 1
ATOM 2549 C CA . PHE A 1 328 ? 2.465 55.719 19.922 1 87.69 328 PHE A CA 1
ATOM 2550 C C . PHE A 1 328 ? 3.438 54.562 19.641 1 87.69 328 PHE A C 1
ATOM 2552 O O . PHE A 1 328 ? 3.57 54.125 18.484 1 87.69 328 PHE A O 1
ATOM 2559 N N . THR A 1 329 ? 4.262 54.188 20.562 1 89.12 329 THR A N 1
ATOM 2560 C CA . THR A 1 329 ? 5.09 52.969 20.531 1 89.12 329 THR A CA 1
ATOM 2561 C C . THR A 1 329 ? 4.938 52.188 21.828 1 89.12 329 THR A C 1
ATOM 2563 O O . THR A 1 329 ? 4.684 52.781 22.891 1 89.12 329 THR A O 1
ATOM 2566 N N . TYR A 1 330 ? 4.816 51 21.656 1 90.06 330 TYR A N 1
ATOM 2567 C CA . TYR A 1 330 ? 4.793 50.094 22.797 1 90.06 330 TYR A CA 1
ATOM 2568 C C . TYR A 1 330 ? 5.887 49.031 22.672 1 90.06 330 TYR A C 1
ATOM 2570 O O . TYR A 1 330 ? 5.902 48.25 21.719 1 90.06 330 TYR A O 1
ATOM 2578 N N . THR A 1 331 ? 6.957 49 23.531 1 89.88 331 THR A N 1
ATOM 2579 C CA . THR A 1 331 ? 8.055 48.031 23.562 1 89.88 331 THR A CA 1
ATOM 2580 C C . THR A 1 331 ? 7.953 47.125 24.781 1 89.88 331 THR A C 1
ATOM 2582 O O . THR A 1 331 ? 7.758 47.625 25.906 1 89.88 331 THR A O 1
ATOM 2585 N N . VAL A 1 332 ? 8.047 45.906 24.531 1 89.19 332 VAL A N 1
ATOM 2586 C CA . VAL A 1 332 ? 7.91 44.969 25.641 1 89.19 332 VAL A CA 1
ATOM 2587 C C . VAL A 1 332 ? 8.953 43.875 25.516 1 89.19 332 VAL A C 1
ATOM 2589 O O . VAL A 1 332 ? 9.25 43.406 24.422 1 89.19 332 VAL A O 1
ATOM 2592 N N . GLY A 1 333 ? 9.633 43.5 26.594 1 89.5 333 GLY A N 1
ATOM 2593 C CA . GLY A 1 333 ? 10.414 42.281 26.797 1 89.5 333 GLY A CA 1
ATOM 2594 C C . GLY A 1 333 ? 9.906 41.438 27.953 1 89.5 333 GLY A C 1
ATOM 2595 O O . GLY A 1 333 ? 9.609 41.938 29.031 1 89.5 333 GLY A O 1
ATOM 2596 N N . SER A 1 334 ? 9.602 40.219 27.578 1 91.56 334 SER A N 1
ATOM 2597 C CA . SER A 1 334 ? 9.047 39.375 28.641 1 91.56 334 SER A CA 1
ATOM 2598 C C . SER A 1 334 ? 9.781 38.031 28.719 1 91.56 334 SER A C 1
ATOM 2600 O O . SER A 1 334 ? 10.164 37.469 27.688 1 91.56 334 SER A O 1
ATOM 2602 N N . ILE A 1 335 ? 10.117 37.562 29.891 1 90.25 335 ILE A N 1
ATOM 2603 C CA . ILE A 1 335 ? 10.617 36.219 30.172 1 90.25 335 ILE A CA 1
ATOM 2604 C C . ILE A 1 335 ? 9.547 35.406 30.891 1 90.25 335 ILE A C 1
ATOM 2606 O O . ILE A 1 335 ? 9.078 35.812 31.969 1 90.25 335 ILE A O 1
ATOM 2610 N N . THR A 1 336 ? 9.055 34.406 30.266 1 92.31 336 THR A N 1
ATOM 2611 C CA . THR A 1 336 ? 7.973 33.594 30.844 1 92.31 336 THR A CA 1
ATOM 2612 C C . THR A 1 336 ? 8.398 32.156 31 1 92.31 336 THR A C 1
ATOM 2614 O O . THR A 1 336 ? 9.031 31.578 30.109 1 92.31 336 THR A O 1
ATOM 2617 N N . GLY A 1 337 ? 8.172 31.578 32.188 1 90.44 337 GLY A N 1
ATOM 2618 C CA . GLY A 1 337 ? 8.477 30.188 32.469 1 90.44 337 GLY A CA 1
ATOM 2619 C C . GLY A 1 337 ? 7.645 29.594 33.594 1 90.44 337 GLY A C 1
ATOM 2620 O O . GLY A 1 337 ? 6.996 30.328 34.344 1 90.44 337 GLY A O 1
ATOM 2621 N N . SER A 1 338 ? 7.527 28.297 33.594 1 90.88 338 SER A N 1
ATOM 2622 C CA . SER A 1 338 ? 6.84 27.609 34.688 1 90.88 338 SER A CA 1
ATOM 2623 C C . SER A 1 338 ? 7.734 27.484 35.906 1 90.88 338 SER A C 1
ATOM 2625 O O . SER A 1 338 ? 8.906 27.109 35.781 1 90.88 338 SER A O 1
ATOM 2627 N N . ILE A 1 339 ? 7.246 27.828 36.969 1 91 339 ILE A N 1
ATOM 2628 C CA . ILE A 1 339 ? 7.969 27.656 38.219 1 91 339 ILE A CA 1
ATOM 2629 C C . ILE A 1 339 ? 7.633 26.297 38.844 1 91 339 ILE A C 1
ATOM 2631 O O . ILE A 1 339 ? 8.531 25.547 39.219 1 91 339 ILE A O 1
ATOM 2635 N N . PHE A 1 340 ? 6.285 26.094 38.938 1 93.19 340 PHE A N 1
ATOM 2636 C CA . PHE A 1 340 ? 5.793 24.812 39.438 1 93.19 340 PHE A CA 1
ATOM 2637 C C . PHE A 1 340 ? 4.777 24.219 38.469 1 93.19 340 PHE A C 1
ATOM 2639 O O . PHE A 1 340 ? 3.744 24.828 38.188 1 93.19 340 PHE A O 1
ATOM 2646 N N . ASP A 1 341 ? 5.086 23.047 37.844 1 94.88 341 ASP A N 1
ATOM 2647 C CA . ASP A 1 341 ? 4.16 22.406 36.906 1 94.88 341 ASP A CA 1
ATOM 2648 C C . ASP A 1 341 ? 3.945 20.938 37.281 1 94.88 341 ASP A C 1
ATOM 2650 O O . ASP A 1 341 ? 3.471 20.156 36.438 1 94.88 341 ASP A O 1
ATOM 2654 N N . PHE A 1 342 ? 4.344 20.609 38.5 1 96.25 342 PHE A N 1
ATOM 2655 C CA . PHE A 1 342 ? 4.156 19.281 39.062 1 96.25 342 PHE A CA 1
ATOM 2656 C C . PHE A 1 342 ? 4.75 18.203 38.156 1 96.25 342 PHE A C 1
ATOM 2658 O O . PHE A 1 342 ? 4.168 17.125 38 1 96.25 342 PHE A O 1
ATOM 2665 N N . GLY A 1 343 ? 5.871 18.5 37.438 1 96.62 343 GLY A N 1
ATOM 2666 C CA . GLY A 1 343 ? 6.641 17.516 36.656 1 96.62 343 GLY A CA 1
ATOM 2667 C C . GLY A 1 343 ? 6.195 17.406 35.219 1 96.62 343 GLY A C 1
ATOM 2668 O O . GLY A 1 343 ? 6.68 16.547 34.469 1 96.62 343 GLY A O 1
ATOM 2669 N N . ARG A 1 344 ? 5.207 18.25 34.719 1 97.25 344 ARG A N 1
ATOM 2670 C CA . ARG A 1 344 ? 4.684 18.156 33.344 1 97.25 344 ARG A CA 1
ATOM 2671 C C . ARG A 1 344 ? 5.797 18.312 32.312 1 97.25 344 ARG A C 1
ATOM 2673 O O . ARG A 1 344 ? 5.941 17.484 31.422 1 97.25 344 ARG A O 1
ATOM 2680 N N . LYS A 1 345 ? 6.723 19.359 32.5 1 95.75 345 LYS A N 1
ATOM 2681 C CA . LYS A 1 345 ? 7.789 19.609 31.531 1 95.75 345 LYS A CA 1
ATOM 2682 C C . LYS A 1 345 ? 8.867 18.531 31.609 1 95.75 345 LYS A C 1
ATOM 2684 O O . LYS A 1 345 ? 9.43 18.125 30.594 1 95.75 345 LYS A O 1
ATOM 2689 N N . LYS A 1 346 ? 9.18 18.094 32.844 1 95.75 346 LYS A N 1
ATOM 2690 C CA . LYS A 1 346 ? 10.141 17 33 1 95.75 346 LYS A CA 1
ATOM 2691 C C . LYS A 1 346 ? 9.641 15.727 32.344 1 95.75 346 LYS A C 1
ATOM 2693 O O . LYS A 1 346 ? 10.414 15.023 31.688 1 95.75 346 LYS A O 1
ATOM 2698 N N . ARG A 1 347 ? 8.266 15.398 32.5 1 97.75 347 ARG A N 1
ATOM 2699 C CA . ARG A 1 347 ? 7.691 14.203 31.922 1 97.75 347 ARG A CA 1
ATOM 2700 C C . ARG A 1 347 ? 7.688 14.297 30.391 1 97.75 347 ARG A C 1
ATOM 2702 O O . ARG A 1 347 ? 7.891 13.297 29.703 1 97.75 347 ARG A O 1
ATOM 2709 N N . LYS A 1 348 ? 7.465 15.469 29.844 1 97.88 348 LYS A N 1
ATOM 2710 C CA . LYS A 1 348 ? 7.539 15.648 28.406 1 97.88 348 LYS A CA 1
ATOM 2711 C C . LYS A 1 348 ? 8.953 15.367 27.891 1 97.88 348 LYS A C 1
ATOM 2713 O O . LYS A 1 348 ? 9.117 14.734 26.844 1 97.88 348 LYS A O 1
ATOM 2718 N N . TYR A 1 349 ? 10.023 15.844 28.578 1 97.12 349 TYR A N 1
ATOM 2719 C CA . TYR A 1 349 ? 11.414 15.586 28.234 1 97.12 349 TYR A CA 1
ATOM 2720 C C . TYR A 1 349 ? 11.727 14.094 28.281 1 97.12 349 TYR A C 1
ATOM 2722 O O . TYR A 1 349 ? 12.312 13.547 27.344 1 97.12 349 TYR A O 1
ATOM 2730 N N . GLN A 1 350 ? 11.203 13.461 29.344 1 97.88 350 GLN A N 1
ATOM 2731 C CA . GLN A 1 350 ? 11.43 12.023 29.469 1 97.88 350 GLN A CA 1
ATOM 2732 C C . GLN A 1 350 ? 10.711 11.258 28.375 1 97.88 350 GLN A C 1
ATOM 2734 O O . GLN A 1 350 ? 11.227 10.258 27.859 1 97.88 350 GLN A O 1
ATOM 2739 N N . ALA A 1 351 ? 9.484 11.695 28 1 98.44 351 ALA A N 1
ATOM 2740 C CA . ALA A 1 351 ? 8.75 11.086 26.891 1 98.44 351 ALA A CA 1
ATOM 2741 C C . ALA A 1 351 ? 9.523 11.219 25.594 1 98.44 351 ALA A C 1
ATOM 2743 O O . ALA A 1 351 ? 9.555 10.289 24.781 1 98.44 351 ALA A O 1
ATOM 2744 N N . ALA A 1 352 ? 10.172 12.375 25.344 1 98.06 352 ALA A N 1
ATOM 2745 C CA . ALA A 1 352 ? 10.969 12.594 24.141 1 98.06 352 ALA A CA 1
ATOM 2746 C C . ALA A 1 352 ? 12.18 11.656 24.109 1 98.06 352 ALA A C 1
ATOM 2748 O O . ALA A 1 352 ? 12.555 11.164 23.031 1 98.06 352 ALA A O 1
ATOM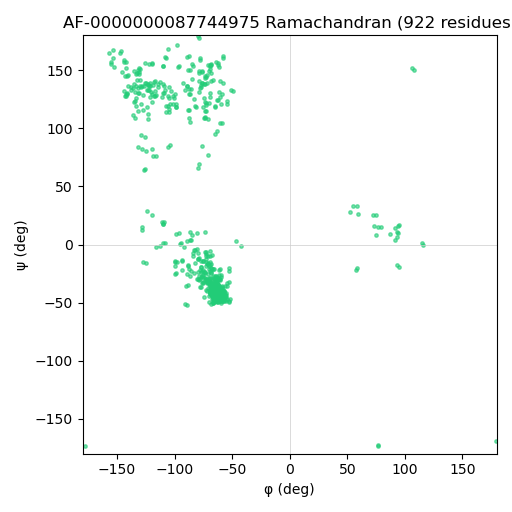 2749 N N . ILE A 1 353 ? 12.812 11.461 25.25 1 98.38 353 ILE A N 1
ATOM 2750 C CA . ILE A 1 353 ? 13.938 10.531 25.328 1 98.38 353 ILE A CA 1
ATOM 2751 C C . ILE A 1 353 ? 13.461 9.125 24.969 1 98.38 353 ILE A C 1
ATOM 2753 O O . ILE A 1 353 ? 14.156 8.398 24.25 1 98.38 353 ILE A O 1
ATOM 2757 N N . ALA A 1 354 ? 12.211 8.75 25.484 1 98.5 354 ALA A N 1
ATOM 2758 C CA . ALA A 1 354 ? 11.656 7.445 25.141 1 98.5 354 ALA A CA 1
ATOM 2759 C C . ALA A 1 354 ? 11.422 7.32 23.641 1 98.5 354 ALA A C 1
ATOM 2761 O O . ALA A 1 354 ? 11.641 6.254 23.062 1 98.5 354 ALA A O 1
ATOM 2762 N N . VAL A 1 355 ? 11.016 8.367 22.969 1 98.56 355 VAL A N 1
ATOM 2763 C CA . VAL A 1 355 ? 10.82 8.359 21.516 1 98.56 355 VAL A CA 1
ATOM 2764 C C . VAL A 1 355 ? 12.164 8.234 20.812 1 98.56 355 VAL A C 1
ATOM 2766 O O . VAL A 1 355 ? 12.281 7.527 19.812 1 98.56 355 VAL A O 1
ATOM 2769 N N . TYR A 1 356 ? 13.219 8.938 21.281 1 98.5 356 TYR A N 1
ATOM 2770 C CA . TYR A 1 356 ? 14.578 8.766 20.766 1 98.5 356 TYR A CA 1
ATOM 2771 C C . TYR A 1 356 ? 15.008 7.305 20.859 1 98.5 356 TYR A C 1
ATOM 2773 O O . TYR A 1 356 ? 15.547 6.754 19.891 1 98.5 356 TYR A O 1
ATOM 2781 N N . ASP A 1 357 ? 14.711 6.676 21.984 1 98.62 357 ASP A N 1
ATOM 2782 C CA . ASP A 1 357 ? 15.078 5.273 22.156 1 98.62 357 ASP A CA 1
ATOM 2783 C C . ASP A 1 357 ? 14.352 4.391 21.141 1 98.62 357 ASP A C 1
ATOM 2785 O O . ASP A 1 357 ? 14.93 3.447 20.594 1 98.62 357 ASP A O 1
ATOM 2789 N N . GLN A 1 358 ? 13.055 4.656 20.906 1 98.62 358 GLN A N 1
ATOM 2790 C CA . GLN A 1 358 ? 12.32 3.936 19.875 1 98.62 358 GLN A CA 1
ATOM 2791 C C . GLN A 1 358 ? 13.008 4.062 18.516 1 98.62 358 GLN A C 1
ATOM 2793 O O . GLN A 1 358 ? 13.203 3.066 17.812 1 98.62 358 GLN A O 1
ATOM 2798 N N . SER A 1 359 ? 13.438 5.293 18.172 1 98.56 359 SER A N 1
ATOM 2799 C CA . SER A 1 359 ? 14.094 5.551 16.891 1 98.56 359 SER A CA 1
ATOM 2800 C C . SER A 1 359 ? 15.461 4.867 16.828 1 98.56 359 SER A C 1
ATOM 2802 O O . SER A 1 359 ? 15.859 4.367 15.781 1 98.56 359 SER A O 1
ATOM 2804 N N . ARG A 1 360 ? 16.141 4.891 17.969 1 98.5 360 ARG A N 1
ATOM 2805 C CA . ARG A 1 360 ? 17.438 4.215 18.078 1 98.5 360 ARG A CA 1
ATOM 2806 C C . ARG A 1 360 ? 17.297 2.727 17.781 1 98.5 360 ARG A C 1
ATOM 2808 O O . ARG A 1 360 ? 18.062 2.17 16.984 1 98.5 360 ARG A O 1
ATOM 2815 N N . TYR A 1 361 ? 16.266 2.078 18.359 1 98.62 361 TYR A N 1
ATOM 2816 C CA . TYR A 1 361 ? 16.047 0.653 18.141 1 98.62 361 TYR A CA 1
ATOM 2817 C C . TYR A 1 361 ? 15.602 0.381 16.703 1 98.62 361 TYR A C 1
ATOM 2819 O O . TYR A 1 361 ? 15.961 -0.642 16.125 1 98.62 361 TYR A O 1
ATOM 2827 N N . ASP A 1 362 ? 14.852 1.301 16.172 1 98.5 362 ASP A N 1
ATOM 2828 C CA . ASP A 1 362 ? 14.5 1.176 14.766 1 98.5 362 ASP A CA 1
ATOM 2829 C C . ASP A 1 362 ? 15.75 1.175 13.883 1 98.5 362 ASP A C 1
ATOM 2831 O O . ASP A 1 362 ? 15.852 0.376 12.945 1 98.5 362 ASP A O 1
ATOM 2835 N N . TYR A 1 363 ? 16.703 2.094 14.164 1 98.31 363 TYR A N 1
ATOM 2836 C CA . TYR A 1 363 ? 17.938 2.186 13.398 1 98.31 363 TYR A CA 1
ATOM 2837 C C . TYR A 1 363 ? 18.797 0.94 13.594 1 98.31 363 TYR A C 1
ATOM 2839 O O . TYR A 1 363 ? 19.297 0.359 12.625 1 98.31 363 TYR A O 1
ATOM 2847 N N . GLU A 1 364 ? 18.891 0.5 14.812 1 98.5 364 GLU A N 1
ATOM 2848 C CA . GLU A 1 364 ? 19.641 -0.712 15.109 1 98.5 364 GLU A CA 1
ATOM 2849 C C . GLU A 1 364 ? 19.047 -1.924 14.398 1 98.5 364 GLU A C 1
ATOM 2851 O O . GLU A 1 364 ? 19.781 -2.738 13.828 1 98.5 364 GLU A O 1
ATOM 2856 N N . LYS A 1 365 ? 17.766 -2.033 14.422 1 98.44 365 LYS A N 1
ATOM 2857 C CA . LYS A 1 365 ? 17.094 -3.123 13.719 1 98.44 365 LYS A CA 1
ATOM 2858 C C . LYS A 1 365 ? 17.359 -3.059 12.219 1 98.44 365 LYS A C 1
ATOM 2860 O O . LYS A 1 365 ? 17.625 -4.082 11.578 1 98.44 365 LYS A O 1
ATOM 2865 N N . ALA A 1 366 ? 17.297 -1.902 11.656 1 98.38 366 ALA A N 1
ATOM 2866 C CA . ALA A 1 366 ? 17.547 -1.724 10.227 1 98.38 366 ALA A CA 1
ATOM 2867 C C . ALA A 1 366 ? 18.969 -2.18 9.859 1 98.38 366 ALA A C 1
ATOM 2869 O O . ALA A 1 366 ? 19.172 -2.791 8.812 1 98.38 366 ALA A O 1
ATOM 2870 N N . VAL A 1 367 ? 19.891 -1.85 10.711 1 97.94 367 VAL A N 1
ATOM 2871 C CA . VAL A 1 367 ? 21.281 -2.229 10.477 1 97.94 367 VAL A CA 1
ATOM 2872 C C . VAL A 1 367 ? 21.406 -3.75 10.5 1 97.94 367 VAL A C 1
ATOM 2874 O O . VAL A 1 367 ? 21.984 -4.34 9.578 1 97.94 367 VAL A O 1
ATOM 2877 N N . ILE A 1 368 ? 20.844 -4.43 11.516 1 98.12 368 ILE A N 1
ATOM 2878 C CA . ILE A 1 368 ? 20.875 -5.887 11.625 1 98.12 368 ILE A CA 1
ATOM 2879 C C . ILE A 1 368 ? 20.172 -6.512 10.414 1 98.12 368 ILE A C 1
ATOM 2881 O O . ILE A 1 368 ? 20.672 -7.473 9.836 1 98.12 368 ILE A O 1
ATOM 2885 N N . GLN A 1 369 ? 19.062 -5.914 10.062 1 98.06 369 GLN A N 1
ATOM 2886 C CA . GLN A 1 369 ? 18.297 -6.414 8.93 1 98.06 369 GLN A CA 1
ATOM 2887 C C . GLN A 1 369 ? 19.094 -6.305 7.629 1 98.06 369 GLN A C 1
ATOM 2889 O O . GLN A 1 369 ? 19.094 -7.23 6.812 1 98.06 369 GLN A O 1
ATOM 2894 N N . ALA A 1 370 ? 19.703 -5.18 7.441 1 97.5 370 ALA A N 1
ATOM 2895 C CA . ALA A 1 370 ? 20.5 -4.98 6.227 1 97.5 370 ALA A CA 1
ATOM 2896 C C . ALA A 1 370 ? 21.625 -6.008 6.125 1 97.5 370 ALA A C 1
ATOM 2898 O O . ALA A 1 370 ? 21.844 -6.59 5.062 1 97.5 370 ALA A O 1
ATOM 2899 N N . PHE A 1 371 ? 22.344 -6.262 7.211 1 96.75 371 PHE A N 1
ATOM 2900 C CA . PHE A 1 371 ? 23.391 -7.273 7.25 1 96.75 371 PHE A CA 1
ATOM 2901 C C . PHE A 1 371 ? 22.844 -8.648 6.914 1 96.75 371 PHE A C 1
ATOM 2903 O O . PHE A 1 371 ? 23.406 -9.375 6.094 1 96.75 371 PHE A O 1
ATOM 2910 N N . THR A 1 372 ? 21.703 -8.984 7.523 1 97.88 372 THR A N 1
ATOM 2911 C CA . THR A 1 372 ? 21.062 -10.281 7.344 1 97.88 372 THR A CA 1
ATOM 2912 C C . THR A 1 372 ? 20.609 -10.469 5.898 1 97.88 372 THR A C 1
ATOM 2914 O O . THR A 1 372 ? 20.734 -11.562 5.34 1 97.88 372 THR A O 1
ATOM 2917 N N . GLU A 1 373 ? 20.109 -9.43 5.32 1 97.94 373 GLU A N 1
ATOM 2918 C CA . GLU A 1 373 ? 19.688 -9.477 3.926 1 97.94 373 GLU A CA 1
ATOM 2919 C C . GLU A 1 373 ? 20.844 -9.812 3.002 1 97.94 373 GLU A C 1
ATOM 2921 O O . GLU A 1 373 ? 20.703 -10.625 2.088 1 97.94 373 GLU A O 1
ATOM 2926 N N . VAL A 1 374 ? 21.969 -9.18 3.248 1 96.56 374 VAL A N 1
ATOM 2927 C CA . VAL A 1 374 ? 23.141 -9.445 2.412 1 96.56 374 VAL A CA 1
ATOM 2928 C C . VAL A 1 374 ? 23.609 -10.883 2.613 1 96.56 374 VAL A C 1
ATOM 2930 O O . VAL A 1 374 ? 23.859 -11.602 1.645 1 96.56 374 VAL A O 1
ATOM 2933 N N . ASN A 1 375 ? 23.719 -11.344 3.881 1 96.25 375 ASN A N 1
ATOM 2934 C CA . ASN A 1 375 ? 24.094 -12.719 4.184 1 96.25 375 ASN A CA 1
ATOM 2935 C C . ASN A 1 375 ? 23.188 -13.719 3.479 1 96.25 375 ASN A C 1
ATOM 2937 O O . ASN A 1 375 ? 23.656 -14.633 2.805 1 96.25 375 ASN A O 1
ATOM 2941 N N . THR A 1 376 ? 21.922 -13.477 3.57 1 97.88 376 THR A N 1
ATOM 2942 C CA . THR A 1 376 ? 20.922 -14.359 2.967 1 97.88 376 THR A CA 1
ATOM 2943 C C . THR A 1 376 ? 21.047 -14.344 1.445 1 97.88 376 THR A C 1
ATOM 2945 O O . THR A 1 376 ? 20.969 -15.391 0.8 1 97.88 376 THR A O 1
ATOM 2948 N N . ALA A 1 377 ? 21.25 -13.172 0.9 1 97.38 377 ALA A N 1
ATOM 2949 C CA . ALA A 1 377 ? 21.359 -13.031 -0.55 1 97.38 377 ALA A CA 1
ATOM 2950 C C . ALA A 1 377 ? 22.609 -13.734 -1.077 1 97.38 377 ALA A C 1
ATOM 2952 O O . ALA A 1 377 ? 22.578 -14.359 -2.139 1 97.38 377 ALA A O 1
ATOM 2953 N N . LEU A 1 378 ? 23.688 -13.633 -0.356 1 95.06 378 LEU A N 1
ATOM 2954 C CA . LEU A 1 378 ? 24.922 -14.312 -0.737 1 95.06 378 LEU A CA 1
ATOM 2955 C C . LEU A 1 378 ? 24.719 -15.828 -0.708 1 95.06 378 LEU A C 1
ATOM 2957 O O . LEU A 1 378 ? 25.109 -16.531 -1.651 1 95.06 378 LEU A O 1
ATOM 2961 N N . ALA A 1 379 ? 24.109 -16.312 0.365 1 95.88 379 ALA A N 1
ATOM 2962 C CA . ALA A 1 379 ? 23.828 -17.734 0.47 1 95.88 379 ALA A CA 1
ATOM 2963 C C . ALA A 1 379 ? 22.891 -18.203 -0.642 1 95.88 379 ALA A C 1
ATOM 2965 O O . ALA A 1 379 ? 23.109 -19.25 -1.26 1 95.88 379 ALA A O 1
ATOM 2966 N N . THR A 1 380 ? 21.906 -17.422 -0.878 1 97.44 380 THR A N 1
ATOM 2967 C CA . THR A 1 380 ? 20.938 -17.75 -1.925 1 97.44 380 THR A CA 1
ATOM 2968 C C . THR A 1 380 ? 21.625 -17.812 -3.287 1 97.44 380 THR A C 1
ATOM 2970 O O . THR A 1 380 ? 21.438 -18.766 -4.039 1 97.44 380 THR A O 1
ATOM 2973 N N . TYR A 1 381 ? 22.453 -16.797 -3.621 1 95.81 381 TYR A N 1
ATOM 2974 C CA . TYR A 1 381 ? 23.141 -16.75 -4.906 1 95.81 381 TYR A CA 1
ATOM 2975 C C . TYR A 1 381 ? 24.031 -17.969 -5.082 1 95.81 381 TYR A C 1
ATOM 2977 O O . TYR A 1 381 ? 24.016 -18.609 -6.141 1 95.81 381 TYR A O 1
ATOM 2985 N N . HIS A 1 382 ? 24.688 -18.406 -4.031 1 93.88 382 HIS A N 1
ATOM 2986 C CA . HIS A 1 382 ? 25.578 -19.562 -4.07 1 93.88 382 HIS A CA 1
ATOM 2987 C C . HIS A 1 382 ? 24.781 -20.844 -4.336 1 93.88 382 HIS A C 1
ATOM 2989 O O . HIS A 1 382 ? 25.141 -21.625 -5.215 1 93.88 382 HIS A O 1
ATOM 2995 N N . HIS A 1 383 ? 23.656 -20.984 -3.654 1 96.38 383 HIS A N 1
ATOM 2996 C CA . HIS A 1 383 ? 22.922 -22.234 -3.736 1 96.38 383 HIS A CA 1
ATOM 2997 C C . HIS A 1 383 ? 22.109 -22.312 -5.027 1 96.38 383 HIS A C 1
ATOM 2999 O O . HIS A 1 383 ? 21.938 -23.406 -5.586 1 96.38 383 HIS A O 1
ATOM 3005 N N . VAL A 1 384 ? 21.672 -21.203 -5.52 1 96.62 384 VAL A N 1
ATOM 3006 C CA . VAL A 1 384 ? 20.922 -21.25 -6.777 1 96.62 384 VAL A CA 1
ATOM 3007 C C . VAL A 1 384 ? 21.875 -21.562 -7.93 1 96.62 384 VAL A C 1
ATOM 3009 O O . VAL A 1 384 ? 21.5 -22.219 -8.898 1 96.62 384 VAL A O 1
ATOM 3012 N N . GLN A 1 385 ? 23.125 -21.125 -7.875 1 94.81 385 GLN A N 1
ATOM 3013 C CA . GLN A 1 385 ? 24.125 -21.484 -8.875 1 94.81 385 GLN A CA 1
ATOM 3014 C C . GLN A 1 385 ? 24.391 -22.984 -8.875 1 94.81 385 GLN A C 1
ATOM 3016 O O . GLN A 1 385 ? 24.469 -23.609 -9.938 1 94.81 385 GLN A O 1
ATOM 3021 N N . GLN A 1 386 ? 24.484 -23.547 -7.66 1 95.25 386 GLN A N 1
ATOM 3022 C CA . GLN A 1 386 ? 24.672 -24.984 -7.543 1 95.25 386 GLN A CA 1
ATOM 3023 C C . GLN A 1 386 ? 23.484 -25.75 -8.102 1 95.25 386 GLN A C 1
ATOM 3025 O O . GLN A 1 386 ? 23.641 -26.734 -8.82 1 95.25 386 GLN A O 1
ATOM 3030 N N . ALA A 1 387 ? 22.375 -25.234 -7.77 1 96.69 387 ALA A N 1
ATOM 3031 C CA . ALA A 1 387 ? 21.156 -25.875 -8.258 1 96.69 387 ALA A CA 1
ATOM 3032 C C . ALA A 1 387 ? 21.094 -25.844 -9.781 1 96.69 387 ALA A C 1
ATOM 3034 O O . ALA A 1 387 ? 20.719 -26.844 -10.406 1 96.69 387 ALA A O 1
ATOM 3035 N N . ARG A 1 388 ? 21.469 -24.75 -10.383 1 95.62 388 ARG A N 1
ATOM 3036 C CA . ARG A 1 388 ? 21.469 -24.641 -11.844 1 95.62 388 ARG A CA 1
ATOM 3037 C C . ARG A 1 388 ? 22.375 -25.688 -12.477 1 95.62 388 ARG A C 1
ATOM 3039 O O . ARG A 1 388 ? 21.984 -26.344 -13.438 1 95.62 388 ARG A O 1
ATOM 3046 N N . THR A 1 389 ? 23.5 -25.906 -11.914 1 94.75 389 THR A N 1
ATOM 3047 C CA . THR A 1 389 ? 24.453 -26.875 -12.43 1 94.75 389 THR A CA 1
ATOM 3048 C C . THR A 1 389 ? 23.859 -28.281 -12.375 1 94.75 389 THR A C 1
ATOM 3050 O O . THR A 1 389 ? 23.922 -29.031 -13.359 1 94.75 389 THR A O 1
ATOM 3053 N N . LEU A 1 390 ? 23.219 -28.547 -11.25 1 97 390 LEU A N 1
ATOM 3054 C CA . LEU A 1 390 ? 22.641 -29.875 -11.07 1 97 390 LEU A CA 1
ATOM 3055 C C . LEU A 1 390 ? 21.438 -30.078 -11.984 1 97 390 LEU A C 1
ATOM 3057 O O . LEU A 1 390 ? 21.203 -31.172 -12.484 1 97 390 LEU A O 1
ATOM 3061 N N . LYS A 1 391 ? 20.734 -29.031 -12.227 1 97.25 391 LYS A N 1
ATOM 3062 C CA . LYS A 1 391 ? 19.562 -29.125 -13.117 1 97.25 391 LYS A CA 1
ATOM 3063 C C . LYS A 1 391 ? 20 -29.328 -14.562 1 97.25 391 LYS A C 1
ATOM 3065 O O . LYS A 1 391 ? 19.328 -30.047 -15.32 1 97.25 391 LYS A O 1
ATOM 3070 N N . VAL A 1 392 ? 21.062 -28.703 -14.961 1 95.69 392 VAL A N 1
ATOM 3071 C CA . VAL A 1 392 ? 21.609 -28.906 -16.297 1 95.69 392 VAL A CA 1
ATOM 3072 C C . VAL A 1 392 ? 22.062 -30.359 -16.453 1 95.69 392 VAL A C 1
ATOM 3074 O O . VAL A 1 392 ? 21.797 -30.984 -17.484 1 95.69 392 VAL A O 1
ATOM 3077 N N . GLU A 1 393 ? 22.703 -30.922 -15.422 1 96.88 393 GLU A N 1
ATOM 3078 C CA . GLU A 1 393 ? 23.125 -32.312 -15.445 1 96.88 393 GLU A CA 1
ATOM 3079 C C . GLU A 1 393 ? 21.922 -33.25 -15.555 1 96.88 393 GLU A C 1
ATOM 3081 O O . GLU A 1 393 ? 21.953 -34.25 -16.297 1 96.88 393 GLU A O 1
ATOM 3086 N N . LEU A 1 394 ? 20.922 -32.875 -14.836 1 97.56 394 LEU A N 1
ATOM 3087 C CA . LEU A 1 394 ? 19.703 -33.688 -14.891 1 97.56 394 LEU A CA 1
ATOM 3088 C C . LEU A 1 394 ? 19.094 -33.656 -16.297 1 97.56 394 LEU A C 1
ATOM 3090 O O . LEU A 1 394 ? 18.672 -34.688 -16.812 1 97.56 394 LEU A O 1
ATOM 3094 N N . ARG A 1 395 ? 19.016 -32.469 -16.891 1 96.69 395 ARG A N 1
ATOM 3095 C CA . ARG A 1 395 ? 18.5 -32.344 -18.25 1 96.69 395 ARG A CA 1
ATOM 3096 C C . ARG A 1 395 ? 19.312 -33.188 -19.219 1 96.69 395 ARG A C 1
ATOM 3098 O O . ARG A 1 395 ? 18.734 -33.906 -20.062 1 96.69 395 ARG A O 1
ATOM 3105 N N . ASP A 1 396 ? 20.609 -33.25 -19.078 1 96.75 396 ASP A N 1
ATOM 3106 C CA . ASP A 1 396 ? 21.484 -34 -19.969 1 96.75 396 ASP A CA 1
ATOM 3107 C C . ASP A 1 396 ? 21.281 -35.5 -19.797 1 96.75 396 ASP A C 1
ATOM 3109 O O . ASP A 1 396 ? 21.266 -36.25 -20.781 1 96.75 396 ASP A O 1
ATOM 3113 N N . ALA A 1 397 ? 21.141 -35.906 -18.516 1 97.5 397 ALA A N 1
ATOM 3114 C CA . ALA A 1 397 ? 20.859 -37.312 -18.25 1 97.5 397 ALA A CA 1
ATOM 3115 C C . ALA A 1 397 ? 19.516 -37.719 -18.844 1 97.5 397 ALA A C 1
ATOM 3117 O O . ALA A 1 397 ? 19.375 -38.812 -19.391 1 97.5 397 ALA A O 1
ATOM 3118 N N . ALA A 1 398 ? 18.578 -36.812 -18.766 1 97.44 398 ALA A N 1
ATOM 3119 C CA . ALA A 1 398 ? 17.234 -37.125 -19.266 1 97.44 398 ALA A CA 1
ATOM 3120 C C . ALA A 1 398 ? 17.219 -37.219 -20.781 1 97.44 398 ALA A C 1
ATOM 3122 O O . ALA A 1 398 ? 16.469 -38 -21.359 1 97.44 398 ALA A O 1
ATOM 3123 N N . VAL A 1 399 ? 18 -36.438 -21.438 1 96 399 VAL A N 1
ATOM 3124 C CA . VAL A 1 399 ? 18.094 -36.5 -22.891 1 96 399 VAL A CA 1
ATOM 3125 C C . VAL A 1 399 ? 18.594 -37.875 -23.328 1 96 399 VAL A C 1
ATOM 3127 O O . VAL A 1 399 ? 18.047 -38.5 -24.25 1 96 399 VAL A O 1
ATOM 3130 N N . LYS A 1 400 ? 19.609 -38.375 -22.625 1 96.94 400 LYS A N 1
ATOM 3131 C CA . LYS A 1 400 ? 20.156 -39.688 -22.922 1 96.94 400 LYS A CA 1
ATOM 3132 C C . LYS A 1 400 ? 19.141 -40.781 -22.656 1 96.94 400 LYS A C 1
ATOM 3134 O O . LYS A 1 400 ? 19.047 -41.75 -23.406 1 96.94 400 LYS A O 1
ATOM 3139 N N . TYR A 1 401 ? 18.469 -40.562 -21.562 1 96.62 401 TYR A N 1
ATOM 3140 C CA . TYR A 1 401 ? 17.406 -41.5 -21.234 1 96.62 401 TYR A CA 1
ATOM 3141 C C . TYR A 1 401 ? 16.359 -41.562 -22.344 1 96.62 401 TYR A C 1
ATOM 3143 O O . TYR A 1 401 ? 15.961 -42.656 -22.766 1 96.62 401 TYR A O 1
ATOM 3151 N N . VAL A 1 402 ? 15.938 -40.469 -22.922 1 95.38 402 VAL A N 1
ATOM 3152 C CA . VAL A 1 402 ? 14.953 -40.438 -24 1 95.38 402 VAL A CA 1
ATOM 3153 C C . VAL A 1 402 ? 15.5 -41.156 -25.234 1 95.38 402 VAL A C 1
ATOM 3155 O O . VAL A 1 402 ? 14.805 -41.969 -25.844 1 95.38 402 VAL A O 1
ATOM 3158 N N . GLN A 1 403 ? 16.719 -40.969 -25.594 1 95.56 403 GLN A N 1
ATOM 3159 C CA . GLN A 1 403 ? 17.344 -41.594 -26.766 1 95.56 403 GLN A CA 1
ATOM 3160 C C . GLN A 1 403 ? 17.391 -43.094 -26.656 1 95.56 403 GLN A C 1
ATOM 3162 O O . GLN A 1 403 ? 17 -43.812 -27.578 1 95.56 403 GLN A O 1
ATOM 3167 N N . LEU A 1 404 ? 17.812 -43.562 -25.469 1 96.19 404 LEU A N 1
ATOM 3168 C CA . LEU A 1 404 ? 17.953 -45 -25.234 1 96.19 404 LEU A CA 1
ATOM 3169 C C . LEU A 1 404 ? 16.578 -45.688 -25.188 1 96.19 404 LEU A C 1
ATOM 3171 O O . LEU A 1 404 ? 16.406 -46.75 -25.734 1 96.19 404 LEU A O 1
ATOM 3175 N N . ALA A 1 405 ? 15.664 -44.969 -24.531 1 94.62 405 ALA A N 1
ATOM 3176 C CA . ALA A 1 405 ? 14.312 -45.531 -24.438 1 94.62 405 ALA A CA 1
ATOM 3177 C C . ALA A 1 405 ? 13.68 -45.688 -25.812 1 94.62 405 ALA A C 1
ATOM 3179 O O . ALA A 1 405 ? 13.039 -46.688 -26.094 1 94.62 405 ALA A O 1
ATOM 3180 N N . HIS A 1 406 ? 13.898 -44.75 -26.703 1 92.69 406 HIS A N 1
ATOM 3181 C CA . HIS A 1 406 ? 13.367 -44.812 -28.047 1 92.69 406 HIS A CA 1
ATOM 3182 C C . HIS A 1 406 ? 14.008 -45.969 -28.844 1 92.69 406 HIS A C 1
ATOM 3184 O O . HIS A 1 406 ? 13.312 -46.688 -29.547 1 92.69 406 HIS A O 1
ATOM 3190 N N . LEU A 1 407 ? 15.312 -46.125 -28.703 1 93.25 407 LEU A N 1
ATOM 3191 C CA . LEU A 1 407 ? 16.047 -47.188 -29.406 1 93.25 407 LEU A CA 1
ATOM 3192 C C . LEU A 1 407 ? 15.586 -48.562 -28.953 1 93.25 407 LEU A C 1
ATOM 3194 O O . LEU A 1 407 ? 15.352 -49.438 -29.781 1 93.25 407 LEU A O 1
ATOM 3198 N N . GLN A 1 408 ? 15.43 -48.688 -27.703 1 93.75 408 GLN A N 1
ATOM 3199 C CA . GLN A 1 408 ? 15.07 -50 -27.141 1 93.75 408 GLN A CA 1
ATOM 3200 C C . GLN A 1 408 ? 13.602 -50.312 -27.406 1 93.75 408 GLN A C 1
ATOM 3202 O O . GLN A 1 408 ? 13.234 -51.5 -27.578 1 93.75 408 GLN A O 1
ATOM 3207 N N . TYR A 1 409 ? 12.781 -49.312 -27.438 1 90.81 409 TYR A N 1
ATOM 3208 C CA . TYR A 1 409 ? 11.383 -49.531 -27.797 1 90.81 409 TYR A CA 1
ATOM 3209 C C . TYR A 1 409 ? 11.258 -49.969 -29.234 1 90.81 409 TYR A C 1
ATOM 3211 O O . TYR A 1 409 ? 10.516 -50.938 -29.531 1 90.81 409 TYR A O 1
ATOM 3219 N N . ARG A 1 410 ? 11.992 -49.344 -30.094 1 87.94 410 ARG A N 1
ATOM 3220 C CA . ARG A 1 410 ? 11.984 -49.75 -31.516 1 87.94 410 ARG A CA 1
ATOM 3221 C C . ARG A 1 410 ? 12.547 -51.156 -31.703 1 87.94 410 ARG A C 1
ATOM 3223 O O . ARG A 1 410 ? 12.102 -51.875 -32.562 1 87.94 410 ARG A O 1
ATOM 3230 N N . GLY A 1 411 ? 13.438 -51.469 -30.812 1 90.69 411 GLY A N 1
ATOM 3231 C CA . GLY A 1 411 ? 14.039 -52.781 -30.859 1 90.69 411 GLY A CA 1
ATOM 3232 C C . GLY A 1 411 ? 13.211 -53.844 -30.156 1 90.69 411 GLY A C 1
ATOM 3233 O O . GLY A 1 411 ? 13.523 -55.031 -30.234 1 90.69 411 GLY A O 1
ATOM 3234 N N . GLY A 1 412 ? 12.188 -53.469 -29.438 1 87.94 412 GLY A N 1
ATOM 3235 C CA . GLY A 1 412 ? 11.242 -54.375 -28.844 1 87.94 412 GLY A CA 1
ATOM 3236 C C . GLY A 1 412 ? 11.617 -54.781 -27.438 1 87.94 412 GLY A C 1
ATOM 3237 O O . GLY A 1 412 ? 10.984 -55.688 -26.844 1 87.94 412 GLY A O 1
ATOM 3238 N N . THR A 1 413 ? 12.531 -54.094 -26.828 1 89.94 413 THR A N 1
ATOM 3239 C CA . THR A 1 413 ? 13.016 -54.5 -25.516 1 89.94 413 THR A CA 1
ATOM 3240 C C . THR A 1 413 ? 12.359 -53.688 -24.406 1 89.94 413 THR A C 1
ATOM 3242 O O . THR A 1 413 ? 12.422 -54.062 -23.234 1 89.94 413 THR A O 1
ATOM 3245 N N . LEU A 1 414 ? 11.805 -52.594 -24.719 1 86.88 414 LEU A N 1
ATOM 3246 C CA . LEU A 1 414 ? 11.078 -51.75 -23.766 1 86.88 414 LEU A CA 1
ATOM 3247 C C . LEU A 1 414 ? 9.641 -51.531 -24.219 1 86.88 414 LEU A C 1
ATOM 3249 O O . LEU A 1 414 ? 9.344 -51.656 -25.406 1 86.88 414 LEU A O 1
ATOM 3253 N N . ASN A 1 415 ? 8.828 -51.25 -23.281 1 85.88 415 ASN A N 1
ATOM 3254 C CA . ASN A 1 415 ? 7.461 -50.844 -23.594 1 85.88 415 ASN A CA 1
ATOM 3255 C C . ASN A 1 415 ? 7.344 -49.344 -23.781 1 85.88 415 ASN A C 1
ATOM 3257 O O . ASN A 1 415 ? 8.242 -48.594 -23.391 1 85.88 415 ASN A O 1
ATOM 3261 N N . TYR A 1 416 ? 6.27 -48.938 -24.422 1 86.88 416 TYR A N 1
ATOM 3262 C CA . TYR A 1 416 ? 6.07 -47.531 -24.75 1 86.88 416 TYR A CA 1
ATOM 3263 C C . TYR A 1 416 ? 5.992 -46.688 -23.5 1 86.88 416 TYR A C 1
ATOM 3265 O O . TYR A 1 416 ? 6.363 -45.5 -23.516 1 86.88 416 TYR A O 1
ATOM 3273 N N . ILE A 1 417 ? 5.594 -47.219 -22.375 1 88 417 ILE A N 1
ATOM 3274 C CA . ILE A 1 417 ? 5.473 -46.5 -21.109 1 88 417 ILE A CA 1
ATOM 3275 C C . ILE A 1 417 ? 6.848 -46 -20.656 1 88 417 ILE A C 1
ATOM 3277 O O . ILE A 1 417 ? 6.957 -44.969 -20 1 88 417 ILE A O 1
ATOM 3281 N N . ASP A 1 418 ? 7.879 -46.812 -21.016 1 90.69 418 ASP A N 1
ATOM 3282 C CA . ASP A 1 418 ? 9.242 -46.406 -20.688 1 90.69 418 ASP A CA 1
ATOM 3283 C C . ASP A 1 418 ? 9.648 -45.156 -21.484 1 90.69 418 ASP A C 1
ATOM 3285 O O . ASP A 1 418 ? 10.336 -44.281 -20.969 1 90.69 418 ASP A O 1
ATOM 3289 N N . VAL A 1 419 ? 9.25 -45.094 -22.766 1 91.31 419 VAL A N 1
ATOM 3290 C CA . VAL A 1 419 ? 9.508 -43.969 -23.625 1 91.31 419 VAL A CA 1
ATOM 3291 C C . VAL A 1 419 ? 8.789 -42.719 -23.062 1 91.31 419 VAL A C 1
ATOM 3293 O O . VAL A 1 419 ? 9.375 -41.656 -22.984 1 91.31 419 VAL A O 1
ATOM 3296 N N . LEU A 1 420 ? 7.555 -42.938 -22.641 1 90.69 420 LEU A N 1
ATOM 3297 C CA . LEU A 1 420 ? 6.773 -41.812 -22.078 1 90.69 420 LEU A CA 1
ATOM 3298 C C . LEU A 1 420 ? 7.402 -41.312 -20.781 1 90.69 420 LEU A C 1
ATOM 3300 O O . LEU A 1 420 ? 7.457 -40.094 -20.562 1 90.69 420 LEU A O 1
ATOM 3304 N N . ASP A 1 421 ? 7.844 -42.094 -19.953 1 92.12 421 ASP A N 1
ATOM 3305 C CA . ASP A 1 421 ? 8.516 -41.688 -18.719 1 92.12 421 ASP A CA 1
ATOM 3306 C C . ASP A 1 421 ? 9.75 -40.844 -19.016 1 92.12 421 ASP A C 1
ATOM 3308 O O . ASP A 1 421 ? 9.953 -39.781 -18.406 1 92.12 421 ASP A O 1
ATOM 3312 N N . ALA A 1 422 ? 10.523 -41.375 -19.969 1 94.5 422 ALA A N 1
ATOM 3313 C CA . ALA A 1 422 ? 11.727 -40.656 -20.359 1 94.5 422 ALA A CA 1
ATOM 3314 C C . ALA A 1 422 ? 11.391 -39.25 -20.875 1 94.5 422 ALA A C 1
ATOM 3316 O O . ALA A 1 422 ? 12.031 -38.281 -20.5 1 94.5 422 ALA A O 1
ATOM 3317 N N . GLN A 1 423 ? 10.367 -39.188 -21.672 1 93.5 423 GLN A N 1
ATOM 3318 C CA . GLN A 1 423 ? 9.945 -37.906 -22.234 1 93.5 423 GLN A CA 1
ATOM 3319 C C . GLN A 1 423 ? 9.438 -36.969 -21.156 1 93.5 423 GLN A C 1
ATOM 3321 O O . GLN A 1 423 ? 9.734 -35.781 -21.188 1 93.5 423 GLN A O 1
ATOM 3326 N N . ARG A 1 424 ? 8.695 -37.5 -20.297 1 94.38 424 ARG A N 1
ATOM 3327 C CA . ARG A 1 424 ? 8.18 -36.688 -19.203 1 94.38 424 ARG A CA 1
ATOM 3328 C C . ARG A 1 424 ? 9.312 -36.156 -18.328 1 94.38 424 ARG A C 1
ATOM 3330 O O . ARG A 1 424 ? 9.305 -35 -17.922 1 94.38 424 ARG A O 1
ATOM 3337 N N . ARG A 1 425 ? 10.242 -36.969 -18.047 1 94.69 425 ARG A N 1
ATOM 3338 C CA . ARG A 1 425 ? 11.391 -36.562 -17.25 1 94.69 425 ARG A CA 1
ATOM 3339 C C . ARG A 1 425 ? 12.195 -35.5 -17.953 1 94.69 425 ARG A C 1
ATOM 3341 O O . ARG A 1 425 ? 12.672 -34.531 -17.312 1 94.69 425 ARG A O 1
ATOM 3348 N N . TYR A 1 426 ? 12.383 -35.625 -19.219 1 95.56 426 TYR A N 1
ATOM 3349 C CA . TYR A 1 426 ? 13.109 -34.656 -20 1 95.56 426 TYR A CA 1
ATOM 3350 C C . TYR A 1 426 ? 12.383 -33.312 -20 1 95.56 426 TYR A C 1
ATOM 3352 O O . TYR A 1 426 ? 13 -32.25 -19.828 1 95.56 426 TYR A O 1
ATOM 3360 N N . PHE A 1 427 ? 11.094 -33.312 -20.172 1 94.81 427 PHE A N 1
ATOM 3361 C CA . PHE A 1 427 ? 10.281 -32.125 -20.141 1 94.81 427 PHE A CA 1
ATOM 3362 C C . PHE A 1 427 ? 10.414 -31.406 -18.797 1 94.81 427 PHE A C 1
ATOM 3364 O O . PHE A 1 427 ? 10.672 -30.203 -18.75 1 94.81 427 PHE A O 1
ATOM 3371 N N . ASP A 1 428 ? 10.297 -32.125 -17.75 1 95.69 428 ASP A N 1
ATOM 3372 C CA . ASP A 1 428 ? 10.43 -31.578 -16.406 1 95.69 428 ASP A CA 1
ATOM 3373 C C . ASP A 1 428 ? 11.812 -30.984 -16.203 1 95.69 428 ASP A C 1
ATOM 3375 O O . ASP A 1 428 ? 11.953 -29.922 -15.578 1 95.69 428 ASP A O 1
ATOM 3379 N N . ALA A 1 429 ? 12.773 -31.688 -16.703 1 96.44 429 ALA A N 1
ATOM 3380 C CA . ALA A 1 429 ? 14.148 -31.234 -16.547 1 96.44 429 ALA A CA 1
ATOM 3381 C C . ALA A 1 429 ? 14.391 -29.938 -17.328 1 96.44 429 ALA A C 1
ATOM 3383 O O . ALA A 1 429 ? 15.109 -29.047 -16.859 1 96.44 429 ALA A O 1
ATOM 3384 N N . GLN A 1 430 ? 13.82 -29.812 -18.531 1 94.75 430 GLN A N 1
ATOM 3385 C CA . GLN A 1 430 ? 13.93 -28.594 -19.312 1 94.75 430 GLN A CA 1
ATOM 3386 C C . GLN A 1 430 ? 13.328 -27.406 -18.578 1 94.75 430 GLN A C 1
ATOM 3388 O O . GLN A 1 430 ? 13.945 -26.344 -18.5 1 94.75 430 GLN A O 1
ATOM 3393 N N . ILE A 1 431 ? 12.18 -27.594 -18 1 95.5 431 ILE A N 1
ATOM 3394 C CA . ILE A 1 431 ? 11.523 -26.547 -17.234 1 95.5 431 ILE A CA 1
ATOM 3395 C C . ILE A 1 431 ? 12.359 -26.219 -16 1 95.5 431 ILE A C 1
ATOM 3397 O O . ILE A 1 431 ? 12.5 -25.047 -15.633 1 95.5 431 ILE A O 1
ATOM 3401 N N . GLY A 1 432 ? 12.906 -27.234 -15.414 1 96.19 432 GLY A N 1
ATOM 3402 C CA . GLY A 1 432 ? 13.773 -27.047 -14.258 1 96.19 432 GLY A CA 1
ATOM 3403 C C . GLY A 1 432 ? 14.961 -26.156 -14.539 1 96.19 432 GLY A C 1
ATOM 3404 O O . GLY A 1 432 ? 15.297 -25.281 -13.742 1 96.19 432 GLY A O 1
ATOM 3405 N N . VAL A 1 433 ? 15.617 -26.391 -15.711 1 95.31 433 VAL A N 1
ATOM 3406 C CA . VAL A 1 433 ? 16.766 -25.578 -16.094 1 95.31 433 VAL A CA 1
ATOM 3407 C C . VAL A 1 433 ? 16.328 -24.125 -16.312 1 95.31 433 VAL A C 1
ATOM 3409 O O . VAL A 1 433 ? 16.984 -23.203 -15.852 1 95.31 433 VAL A O 1
ATOM 3412 N N . SER A 1 434 ? 15.242 -23.953 -17 1 95.19 434 SER A N 1
ATOM 3413 C CA . SER A 1 434 ? 14.711 -22.609 -17.25 1 95.19 434 SER A CA 1
ATOM 3414 C C . SER A 1 434 ? 14.445 -21.875 -15.938 1 95.19 434 SER A C 1
ATOM 3416 O O . SER A 1 434 ? 14.844 -20.719 -15.781 1 95.19 434 SER A O 1
ATOM 3418 N N . ASN A 1 435 ? 13.82 -22.531 -14.953 1 96.06 435 ASN A N 1
ATOM 3419 C CA . ASN A 1 435 ? 13.523 -21.938 -13.648 1 96.06 435 ASN A CA 1
ATOM 3420 C C . ASN A 1 435 ? 14.789 -21.641 -12.867 1 96.06 435 ASN A C 1
ATOM 3422 O O . ASN A 1 435 ? 14.875 -20.609 -12.18 1 96.06 435 ASN A O 1
ATOM 3426 N N . ALA A 1 436 ? 15.695 -22.516 -12.977 1 96 436 ALA A N 1
ATOM 3427 C CA . ALA A 1 436 ? 16.953 -22.328 -12.266 1 96 436 ALA A CA 1
ATOM 3428 C C . ALA A 1 436 ? 17.688 -21.094 -12.781 1 96 436 ALA A C 1
ATOM 3430 O O . ALA A 1 436 ? 18.266 -20.328 -12 1 96 436 ALA A O 1
ATOM 3431 N N . ILE A 1 437 ? 17.703 -20.938 -14.062 1 95.12 437 ILE A N 1
ATOM 3432 C CA . ILE A 1 437 ? 18.359 -19.766 -14.664 1 95.12 437 ILE A CA 1
ATOM 3433 C C . ILE A 1 437 ? 17.641 -18.5 -14.234 1 95.12 437 ILE A C 1
ATOM 3435 O O . ILE A 1 437 ? 18.281 -17.516 -13.859 1 95.12 437 ILE A O 1
ATOM 3439 N N . ARG A 1 438 ? 16.312 -18.469 -14.281 1 95.62 438 ARG A N 1
ATOM 3440 C CA . ARG A 1 438 ? 15.531 -17.344 -13.773 1 95.62 438 ARG A CA 1
ATOM 3441 C C . ARG A 1 438 ? 15.922 -17.016 -12.336 1 95.62 438 ARG A C 1
ATOM 3443 O O . ARG A 1 438 ? 16.172 -15.859 -12.008 1 95.62 438 ARG A O 1
ATOM 3450 N N . ASP A 1 439 ? 15.977 -18.062 -11.508 1 97 439 ASP A N 1
ATOM 3451 C CA . ASP A 1 439 ? 16.25 -17.875 -10.086 1 97 439 ASP A CA 1
ATOM 3452 C C . ASP A 1 439 ? 17.656 -17.312 -9.867 1 97 439 ASP A C 1
ATOM 3454 O O . ASP A 1 439 ? 17.875 -16.547 -8.93 1 97 439 ASP A O 1
ATOM 3458 N N . GLU A 1 440 ? 18.547 -17.719 -10.703 1 95.69 440 GLU A N 1
ATOM 3459 C CA . GLU A 1 440 ? 19.906 -17.188 -10.625 1 95.69 440 GLU A CA 1
ATOM 3460 C C . GLU A 1 440 ? 19.906 -15.68 -10.914 1 95.69 440 GLU A C 1
ATOM 3462 O O . GLU A 1 440 ? 20.547 -14.914 -10.195 1 95.69 440 GLU A O 1
ATOM 3467 N N . TYR A 1 441 ? 19.203 -15.25 -11.961 1 95.25 441 TYR A N 1
ATOM 3468 C CA . TYR A 1 441 ? 19.094 -13.828 -12.273 1 95.25 441 TYR A CA 1
ATOM 3469 C C . TYR A 1 441 ? 18.438 -13.062 -11.133 1 95.25 441 TYR A C 1
ATOM 3471 O O . TYR A 1 441 ? 18.906 -11.992 -10.742 1 95.25 441 TYR A O 1
ATOM 3479 N N . LEU A 1 442 ? 17.344 -13.633 -10.578 1 97.44 442 LEU A N 1
ATOM 3480 C CA . LEU A 1 442 ? 16.625 -12.969 -9.492 1 97.44 442 LEU A CA 1
ATOM 3481 C C . LEU A 1 442 ? 17.516 -12.836 -8.266 1 97.44 442 LEU A C 1
ATOM 3483 O O . LEU A 1 442 ? 17.484 -11.812 -7.578 1 97.44 442 LEU A O 1
ATOM 3487 N N . ALA A 1 443 ? 18.297 -13.867 -7.996 1 97.19 443 ALA A N 1
ATOM 3488 C CA . ALA A 1 443 ? 19.234 -13.828 -6.867 1 97.19 443 ALA A CA 1
ATOM 3489 C C . ALA A 1 443 ? 20.297 -12.766 -7.074 1 97.19 443 ALA A C 1
ATOM 3491 O O . ALA A 1 443 ? 20.672 -12.055 -6.137 1 97.19 443 ALA A O 1
ATOM 3492 N N . LEU A 1 444 ? 20.844 -12.695 -8.297 1 95.75 444 LEU A N 1
ATOM 3493 C CA . LEU A 1 444 ? 21.844 -11.695 -8.633 1 95.75 444 LEU A CA 1
ATOM 3494 C C . LEU A 1 444 ? 21.297 -10.281 -8.461 1 95.75 444 LEU A C 1
ATOM 3496 O O . LEU A 1 444 ? 21.953 -9.422 -7.871 1 95.75 444 LEU A O 1
ATOM 3500 N N . ILE A 1 445 ? 20.109 -10.039 -8.969 1 96.5 445 ILE A N 1
ATOM 3501 C CA . ILE A 1 445 ? 19.453 -8.734 -8.867 1 96.5 445 ILE A CA 1
ATOM 3502 C C . ILE A 1 445 ? 19.25 -8.367 -7.402 1 96.5 445 ILE A C 1
ATOM 3504 O O . ILE A 1 445 ? 19.547 -7.242 -6.988 1 96.5 445 ILE A O 1
ATOM 3508 N N . ASN A 1 446 ? 18.75 -9.344 -6.609 1 97.5 446 ASN A N 1
ATOM 3509 C CA . ASN A 1 446 ? 18.516 -9.094 -5.191 1 97.5 446 ASN A CA 1
ATOM 3510 C C . ASN A 1 446 ? 19.812 -8.789 -4.457 1 97.5 446 ASN A C 1
ATOM 3512 O O . ASN A 1 446 ? 19.859 -7.898 -3.605 1 97.5 446 ASN A O 1
ATOM 3516 N N . LEU A 1 447 ? 20.844 -9.523 -4.789 1 96.19 447 LEU A N 1
ATOM 3517 C CA . LEU A 1 447 ? 22.141 -9.297 -4.16 1 96.19 447 LEU A CA 1
ATOM 3518 C C . LEU A 1 447 ? 22.656 -7.887 -4.449 1 96.19 447 LEU A C 1
ATOM 3520 O O . LEU A 1 447 ? 23.094 -7.184 -3.541 1 96.19 447 LEU A O 1
ATOM 3524 N N . TYR A 1 448 ? 22.594 -7.473 -5.672 1 95.69 448 TYR A N 1
ATOM 3525 C CA . TYR A 1 448 ? 22.984 -6.125 -6.059 1 95.69 448 TYR A CA 1
ATOM 3526 C C . TYR A 1 448 ? 22.203 -5.074 -5.281 1 95.69 448 TYR A C 1
ATOM 3528 O O . TYR A 1 448 ? 22.781 -4.117 -4.762 1 95.69 448 TYR A O 1
ATOM 3536 N N . LYS A 1 449 ? 20.891 -5.289 -5.125 1 96.5 449 LYS A N 1
ATOM 3537 C CA . LYS A 1 449 ? 20.016 -4.352 -4.434 1 96.5 449 LYS A CA 1
ATOM 3538 C C . LYS A 1 449 ? 20.359 -4.266 -2.949 1 96.5 449 LYS A C 1
ATOM 3540 O O . LYS A 1 449 ? 20.531 -3.172 -2.406 1 96.5 449 LYS A O 1
ATOM 3545 N N . VAL A 1 450 ? 20.469 -5.426 -2.277 1 97.38 450 VAL A N 1
ATOM 3546 C CA . VAL A 1 450 ? 20.625 -5.441 -0.827 1 97.38 450 VAL A CA 1
ATOM 3547 C C . VAL A 1 450 ? 22 -4.918 -0.449 1 97.38 450 VAL A C 1
ATOM 3549 O O . VAL A 1 450 ? 22.234 -4.512 0.693 1 97.38 450 VAL A O 1
ATOM 3552 N N . LEU A 1 451 ? 22.984 -4.883 -1.414 1 95 451 LEU A N 1
ATOM 3553 C CA . LEU A 1 451 ? 24.297 -4.309 -1.189 1 95 451 LEU A CA 1
ATOM 3554 C C . LEU A 1 451 ? 24.266 -2.793 -1.374 1 95 451 LEU A C 1
ATOM 3556 O O . LEU A 1 451 ? 25.266 -2.111 -1.108 1 95 451 LEU A O 1
ATOM 3560 N N . GLY A 1 452 ? 23.125 -2.307 -1.784 1 94 452 GLY A N 1
ATOM 3561 C CA . GLY A 1 452 ? 22.969 -0.87 -1.951 1 94 452 GLY A CA 1
ATOM 3562 C C . GLY A 1 452 ? 23.234 -0.402 -3.369 1 94 452 GLY A C 1
ATOM 3563 O O . GLY A 1 452 ? 23.516 0.777 -3.598 1 94 452 GLY A O 1
ATOM 3564 N N . GLY A 1 453 ? 23.234 -1.372 -4.324 1 90.5 453 GLY A N 1
ATOM 3565 C CA . GLY A 1 453 ? 23.406 -0.999 -5.723 1 90.5 453 GLY A CA 1
ATOM 3566 C C . GLY A 1 453 ? 22.156 -0.394 -6.332 1 90.5 453 GLY A C 1
ATOM 3567 O O . GLY A 1 453 ? 21.031 -0.702 -5.91 1 90.5 453 GLY A O 1
ATOM 3568 N N . GLY A 1 454 ? 22.391 0.529 -7.316 1 77.19 454 GLY A N 1
ATOM 3569 C CA . GLY A 1 454 ? 21.25 1.023 -8.062 1 77.19 454 GLY A CA 1
ATOM 3570 C C . GLY A 1 454 ? 20.984 2.502 -7.848 1 77.19 454 GLY A C 1
ATOM 3571 O O . GLY A 1 454 ? 19.984 3.041 -8.336 1 77.19 454 GLY A O 1
ATOM 3572 N N . TRP A 1 455 ? 21.844 3.193 -7.023 1 76.75 455 TRP A N 1
ATOM 3573 C CA . TRP A 1 455 ? 21.719 4.641 -6.859 1 76.75 455 TRP A CA 1
ATOM 3574 C C . TRP A 1 455 ? 23.109 5.289 -6.777 1 76.75 455 TRP A C 1
ATOM 3576 O O . TRP A 1 455 ? 24.109 4.598 -6.605 1 76.75 455 TRP A O 1
ATOM 3586 N N . SER A 1 456 ? 23.234 6.496 -7.32 1 69.38 456 SER A N 1
ATOM 3587 C CA . SER A 1 456 ? 24.5 7.207 -7.176 1 69.38 456 SER A CA 1
ATOM 3588 C C . SER A 1 456 ? 24.297 8.594 -6.586 1 69.38 456 SER A C 1
ATOM 3590 O O . SER A 1 456 ? 23.219 9.172 -6.719 1 69.38 456 SER A O 1
ATOM 3592 N N . THR A 1 457 ? 25.188 8.961 -5.68 1 60.94 457 THR A N 1
ATOM 3593 C CA . THR A 1 457 ? 25.156 10.297 -5.109 1 60.94 457 THR A CA 1
ATOM 3594 C C . THR A 1 457 ? 25.188 11.352 -6.211 1 60.94 457 THR A C 1
ATOM 3596 O O . THR A 1 457 ? 24.703 12.469 -6.031 1 60.94 457 THR A O 1
ATOM 3599 N N . ASP A 1 458 ? 25.828 11.117 -7.285 1 54.66 458 ASP A N 1
ATOM 3600 C CA . ASP A 1 458 ? 25.906 12.094 -8.367 1 54.66 458 ASP A CA 1
ATOM 3601 C C . ASP A 1 458 ? 24.547 12.289 -9.039 1 54.66 458 ASP A C 1
ATOM 3603 O O . ASP A 1 458 ? 24.312 13.305 -9.695 1 54.66 458 ASP A O 1
ATOM 3607 N N . ASP A 1 459 ? 23.812 11.406 -8.945 1 49.75 459 ASP A N 1
ATOM 3608 C CA . ASP A 1 459 ? 22.516 11.492 -9.594 1 49.75 459 ASP A CA 1
ATOM 3609 C C . ASP A 1 459 ? 21.578 12.422 -8.828 1 49.75 459 ASP A C 1
ATOM 3611 O O . ASP A 1 459 ? 20.531 12.82 -9.344 1 49.75 459 ASP A O 1
ATOM 3615 N N . SER A 1 460 ? 21.719 12.609 -7.613 1 45.75 460 SER A N 1
ATOM 3616 C CA . SER A 1 460 ? 20.844 13.375 -6.738 1 45.75 460 SER A CA 1
ATOM 3617 C C . SER A 1 460 ? 20.969 14.875 -7 1 45.75 460 SER A C 1
ATOM 3619 O O . SER A 1 460 ? 20.281 15.68 -6.367 1 45.75 460 SER A O 1
ATOM 3621 N N . ALA A 1 461 ? 22.016 15.406 -7.676 1 43.75 461 ALA A N 1
ATOM 3622 C CA . ALA A 1 461 ? 22.031 16.828 -7.965 1 43.75 461 ALA A CA 1
ATOM 3623 C C . ALA A 1 461 ? 20.75 17.281 -8.656 1 43.75 461 ALA A C 1
ATOM 3625 O O . ALA A 1 461 ? 20.531 18.469 -8.867 1 43.75 461 ALA A O 1
ATOM 3626 N N . ALA A 1 462 ? 20.031 16.578 -9.258 1 43.19 462 ALA A N 1
ATOM 3627 C CA . ALA A 1 462 ? 18.828 17.016 -9.93 1 43.19 462 ALA A CA 1
ATOM 3628 C C . ALA A 1 462 ? 17.703 17.297 -8.922 1 43.19 462 ALA A C 1
ATOM 3630 O O . ALA A 1 462 ? 16.594 17.672 -9.305 1 43.19 462 ALA A O 1
ATOM 3631 N N . ILE A 1 463 ? 17.781 16.641 -7.676 1 40.09 463 ILE A N 1
ATOM 3632 C CA . ILE A 1 463 ? 16.672 16.984 -6.785 1 40.09 463 ILE A CA 1
ATOM 3633 C C . ILE A 1 463 ? 17.016 18.25 -6.016 1 40.09 463 ILE A C 1
ATOM 3635 O O . ILE A 1 463 ? 18.094 18.359 -5.422 1 40.09 463 ILE A O 1
ATOM 3639 N N . MET B 1 1 ? -16.688 58.688 4.844 1 46.19 1 MET B N 1
ATOM 3640 C CA . MET B 1 1 ? -17.234 57.344 4.84 1 46.19 1 MET B CA 1
ATOM 3641 C C . MET B 1 1 ? -17.453 56.844 3.412 1 46.19 1 MET B C 1
ATOM 3643 O O . MET B 1 1 ? -17.484 55.625 3.172 1 46.19 1 MET B O 1
ATOM 3647 N N . LYS B 1 2 ? -17.812 57.781 2.568 1 59.78 2 LYS B N 1
ATOM 3648 C CA . LYS B 1 2 ? -18.188 57.438 1.202 1 59.78 2 LYS B CA 1
ATOM 3649 C C . LYS B 1 2 ? -16.969 57 0.396 1 59.78 2 LYS B C 1
ATOM 3651 O O . LYS B 1 2 ? -17.094 56.25 -0.592 1 59.78 2 LYS B O 1
ATOM 3656 N N . ARG B 1 3 ? -15.828 57.438 0.764 1 60.06 3 ARG B N 1
ATOM 3657 C CA . ARG B 1 3 ? -14.68 57.156 -0.089 1 60.06 3 ARG B CA 1
ATOM 3658 C C . ARG B 1 3 ? -13.969 55.906 0.354 1 60.06 3 ARG B C 1
ATOM 3660 O O . ARG B 1 3 ? -13.125 55.375 -0.374 1 60.06 3 ARG B O 1
ATOM 3667 N N . LEU B 1 4 ? -14.164 55.531 1.642 1 58.28 4 LEU B N 1
ATOM 3668 C CA . LEU B 1 4 ? -13.477 54.344 2.121 1 58.28 4 LEU B CA 1
ATOM 3669 C C . LEU B 1 4 ? -14.148 53.094 1.601 1 58.28 4 LEU B C 1
ATOM 3671 O O . LEU B 1 4 ? -13.508 52.031 1.501 1 58.28 4 LEU B O 1
ATOM 3675 N N . ILE B 1 5 ? -15.414 53.281 1.262 1 58.81 5 ILE B N 1
ATOM 3676 C CA . ILE B 1 5 ? -16.188 52.125 0.83 1 58.81 5 ILE B CA 1
ATOM 3677 C C . ILE B 1 5 ? -15.625 51.562 -0.483 1 58.81 5 ILE B C 1
ATOM 3679 O O . ILE B 1 5 ? -15.43 50.375 -0.633 1 58.81 5 ILE B O 1
ATOM 3683 N N . PRO B 1 6 ? -15.383 52.469 -1.355 1 62.84 6 PRO B N 1
ATOM 3684 C CA . PRO B 1 6 ? -14.875 51.906 -2.604 1 62.84 6 PRO B CA 1
ATOM 3685 C C . PRO B 1 6 ? -13.516 51.219 -2.43 1 62.84 6 PRO B C 1
ATOM 3687 O O . PRO B 1 6 ? -13.211 50.25 -3.121 1 62.84 6 PRO B O 1
ATOM 3690 N N . ILE B 1 7 ? -12.711 51.688 -1.617 1 58.16 7 ILE B N 1
ATOM 3691 C CA . ILE B 1 7 ? -11.391 51.125 -1.419 1 58.16 7 ILE B CA 1
ATOM 3692 C C . ILE B 1 7 ? -11.531 49.719 -0.795 1 58.16 7 ILE B C 1
ATOM 3694 O O . ILE B 1 7 ? -10.836 48.781 -1.197 1 58.16 7 ILE B O 1
ATOM 3698 N N . ILE B 1 8 ? -12.398 49.719 0.149 1 58.28 8 ILE B N 1
ATOM 3699 C CA . ILE B 1 8 ? -12.633 48.406 0.762 1 58.28 8 ILE B CA 1
ATOM 3700 C C . ILE B 1 8 ? -13.195 47.438 -0.277 1 58.28 8 ILE B C 1
ATOM 3702 O O . ILE B 1 8 ? -12.797 46.281 -0.328 1 58.28 8 ILE B O 1
ATOM 3706 N N . LEU B 1 9 ? -14.031 47.969 -1.071 1 59 9 LEU B N 1
ATOM 3707 C CA . LEU B 1 9 ? -14.625 47.125 -2.102 1 59 9 LEU B CA 1
ATOM 3708 C C . LEU B 1 9 ? -13.578 46.719 -3.133 1 59 9 LEU B C 1
ATOM 3710 O O . LEU B 1 9 ? -13.633 45.625 -3.662 1 59 9 LEU B O 1
ATOM 3714 N N . SER B 1 10 ? -12.727 47.562 -3.453 1 58.56 10 SER B N 1
ATOM 3715 C CA . SER B 1 10 ? -11.68 47.219 -4.418 1 58.56 10 SER B CA 1
ATOM 3716 C C . SER B 1 10 ? -10.734 46.156 -3.867 1 58.56 10 SER B C 1
ATOM 3718 O O . SER B 1 10 ? -10.234 45.312 -4.617 1 58.56 10 SER B O 1
ATOM 3720 N N . ILE B 1 11 ? -10.438 46.25 -2.648 1 56.47 11 ILE B N 1
ATOM 3721 C CA . ILE B 1 11 ? -9.57 45.25 -2.035 1 56.47 11 ILE B CA 1
ATOM 3722 C C . ILE B 1 11 ? -10.266 43.906 -2.059 1 56.47 11 ILE B C 1
ATOM 3724 O O . ILE B 1 11 ? -9.617 42.875 -2.277 1 56.47 11 ILE B O 1
ATOM 3728 N N . LEU B 1 12 ? -11.531 43.969 -1.882 1 55.84 12 LEU B N 1
ATOM 3729 C CA . LEU B 1 12 ? -12.297 42.75 -1.9 1 55.84 12 LEU B CA 1
ATOM 3730 C C . LEU B 1 12 ? -12.297 42.125 -3.295 1 55.84 12 LEU B C 1
ATOM 3732 O O . LEU B 1 12 ? -12.422 40.906 -3.439 1 55.84 12 LEU B O 1
ATOM 3736 N N . ALA B 1 13 ? -12.297 42.938 -4.262 1 55.12 13 ALA B N 1
ATOM 3737 C CA . ALA B 1 13 ? -12.352 42.438 -5.637 1 55.12 13 ALA B CA 1
ATOM 3738 C C . ALA B 1 13 ? -11.055 41.75 -6.02 1 55.12 13 ALA B C 1
ATOM 3740 O O . ALA B 1 13 ? -11.031 40.875 -6.91 1 55.12 13 ALA B O 1
ATOM 3741 N N . LEU B 1 14 ? -9.945 42.031 -5.543 1 51.78 14 LEU B N 1
ATOM 3742 C CA . LEU B 1 14 ? -8.68 41.406 -5.887 1 51.78 14 LEU B CA 1
ATOM 3743 C C . LEU B 1 14 ? -8.594 40 -5.309 1 51.78 14 LEU B C 1
ATOM 3745 O O . LEU B 1 14 ? -7.684 39.219 -5.641 1 51.78 14 LEU B O 1
ATOM 3749 N N . ALA B 1 15 ? -9.352 39.688 -4.387 1 50.34 15 ALA B N 1
ATOM 3750 C CA . ALA B 1 15 ? -9.227 38.469 -3.6 1 50.34 15 ALA B CA 1
ATOM 3751 C C . ALA B 1 15 ? -9.609 37.25 -4.426 1 50.34 15 ALA B C 1
ATOM 3753 O O . ALA B 1 15 ? -9.477 36.094 -3.961 1 50.34 15 ALA B O 1
ATOM 3754 N N . SER B 1 16 ? -10.273 37.5 -5.5 1 51.31 16 SER B N 1
ATOM 3755 C CA . SER B 1 16 ? -10.766 36.281 -6.137 1 51.31 16 SER B CA 1
ATOM 3756 C C . SER B 1 16 ? -9.625 35.438 -6.727 1 51.31 16 SER B C 1
ATOM 3758 O O . SER B 1 16 ? -9.844 34.594 -7.586 1 51.31 16 SER B O 1
ATOM 3760 N N . CYS B 1 17 ? -8.391 35.875 -6.723 1 56.28 17 CYS B N 1
ATOM 3761 C CA . CYS B 1 17 ? -7.395 35.031 -7.402 1 56.28 17 CYS B CA 1
ATOM 3762 C C . CYS B 1 17 ? -7.227 33.688 -6.707 1 56.28 17 CYS B C 1
ATOM 3764 O O . CYS B 1 17 ? -6.879 33.656 -5.527 1 56.28 17 CYS B O 1
ATOM 3766 N N . SER B 1 18 ? -7.859 32.688 -7.09 1 74.06 18 SER B N 1
ATOM 3767 C CA . SER B 1 18 ? -7.867 31.359 -6.512 1 74.06 18 SER B CA 1
ATOM 3768 C C . SER B 1 18 ? -6.465 30.766 -6.48 1 74.06 18 SER B C 1
ATOM 3770 O O . SER B 1 18 ? -5.77 30.75 -7.5 1 74.06 18 SER B O 1
ATOM 3772 N N . GLY B 1 19 ? -5.699 30.656 -5.395 1 84.5 19 GLY B N 1
ATOM 3773 C CA . GLY B 1 19 ? -4.426 30 -5.141 1 84.5 19 GLY B CA 1
ATOM 3774 C C . GLY B 1 19 ? -4.32 28.641 -5.773 1 84.5 19 GLY B C 1
ATOM 3775 O O . GLY B 1 19 ? -3.248 28.031 -5.781 1 84.5 19 GLY B O 1
ATOM 3776 N N . THR B 1 20 ? -5.391 28.281 -6.418 1 88.44 20 THR B N 1
ATOM 3777 C CA . THR B 1 20 ? -5.395 26.922 -6.957 1 88.44 20 THR B CA 1
ATOM 3778 C C . THR B 1 20 ? -5.375 26.953 -8.484 1 88.44 20 THR B C 1
ATOM 3780 O O . THR B 1 20 ? -5.387 25.891 -9.125 1 88.44 20 THR B O 1
ATOM 3783 N N . LYS B 1 21 ? -5.379 28.016 -9.156 1 86.25 21 LYS B N 1
ATOM 3784 C CA . LYS B 1 21 ? -5.512 28.141 -10.602 1 86.25 21 LYS B CA 1
ATOM 3785 C C . LYS B 1 21 ? -4.297 27.547 -11.312 1 86.25 21 LYS B C 1
ATOM 3787 O O . LYS B 1 21 ? -4.418 27.016 -12.422 1 86.25 21 LYS B O 1
ATOM 3792 N N . ASN B 1 22 ? -3.148 27.594 -10.602 1 89.88 22 ASN B N 1
ATOM 3793 C CA . ASN B 1 22 ? -1.93 27.172 -11.289 1 89.88 22 ASN B CA 1
ATOM 3794 C C . ASN B 1 22 ? -1.555 25.734 -10.938 1 89.88 22 ASN B C 1
ATOM 3796 O O . ASN B 1 22 ? -0.466 25.281 -11.281 1 89.88 22 ASN B O 1
ATOM 3800 N N . LEU B 1 23 ? -2.412 25.062 -10.281 1 96.5 23 LEU B N 1
ATOM 3801 C CA . LEU B 1 23 ? -2.111 23.688 -9.93 1 96.5 23 LEU B CA 1
ATOM 3802 C C . LEU B 1 23 ? -2.203 22.781 -11.156 1 96.5 23 LEU B C 1
ATOM 3804 O O . LEU B 1 23 ? -3.09 22.953 -11.992 1 96.5 23 LEU B O 1
ATOM 3808 N N . VAL B 1 24 ? -1.291 21.828 -11.352 1 96.5 24 VAL B N 1
ATOM 3809 C CA . VAL B 1 24 ? -1.263 20.891 -12.469 1 96.5 24 VAL B CA 1
ATOM 3810 C C . VAL B 1 24 ? -2.369 19.859 -12.305 1 96.5 24 VAL B C 1
ATOM 3812 O O . VAL B 1 24 ? -2.445 19.172 -11.281 1 96.5 24 VAL B O 1
ATOM 3815 N N . PRO B 1 25 ? -3.266 19.75 -13.25 1 97 25 PRO B N 1
ATOM 3816 C CA . PRO B 1 25 ? -4.309 18.719 -13.148 1 97 25 PRO B CA 1
ATOM 3817 C C . PRO B 1 25 ? -3.764 17.297 -13.305 1 97 25 PRO B C 1
ATOM 3819 O O . PRO B 1 25 ? -2.686 17.109 -13.867 1 97 25 PRO B O 1
ATOM 3822 N N . ALA B 1 26 ? -4.469 16.375 -12.727 1 97.62 26 ALA B N 1
ATOM 3823 C CA . ALA B 1 26 ? -4.078 14.969 -12.859 1 97.62 26 ALA B CA 1
ATOM 3824 C C . ALA B 1 26 ? -4.227 14.5 -14.305 1 97.62 26 ALA B C 1
ATOM 3826 O O . ALA B 1 26 ? -5.188 14.859 -14.984 1 97.62 26 ALA B O 1
ATOM 3827 N N . ASP B 1 27 ? -3.314 13.672 -14.82 1 95.19 27 ASP B N 1
ATOM 3828 C CA . ASP B 1 27 ? -3.391 13.039 -16.125 1 95.19 27 ASP B CA 1
ATOM 3829 C C . ASP B 1 27 ? -4.148 11.719 -16.047 1 95.19 27 ASP B C 1
ATOM 3831 O O . ASP B 1 27 ? -3.635 10.727 -15.523 1 95.19 27 ASP B O 1
ATOM 3835 N N . VAL B 1 28 ? -5.355 11.695 -16.594 1 94.25 28 VAL B N 1
ATOM 3836 C CA . VAL B 1 28 ? -6.18 10.492 -16.516 1 94.25 28 VAL B CA 1
ATOM 3837 C C . VAL B 1 28 ? -6.574 10.047 -17.922 1 94.25 28 VAL B C 1
ATOM 3839 O O . VAL B 1 28 ? -7.641 9.461 -18.109 1 94.25 28 VAL B O 1
ATOM 3842 N N . ASP B 1 29 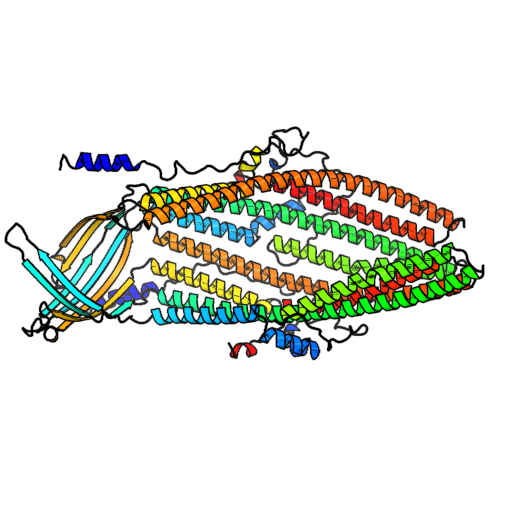? -5.742 10.359 -18.859 1 91.88 29 ASP B N 1
ATOM 3843 C CA . ASP B 1 29 ? -6.023 9.961 -20.234 1 91.88 29 ASP B CA 1
ATOM 3844 C C . ASP B 1 29 ? -5.793 8.469 -20.438 1 91.88 29 ASP B C 1
ATOM 3846 O O . ASP B 1 29 ? -4.648 8.008 -20.438 1 91.88 29 ASP B O 1
ATOM 3850 N N . MET B 1 30 ? -6.871 7.777 -20.594 1 92.94 30 MET B N 1
ATOM 3851 C CA . MET B 1 30 ? -6.82 6.328 -20.766 1 92.94 30 MET B CA 1
ATOM 3852 C C . MET B 1 30 ? -6.871 5.949 -22.25 1 92.94 30 MET B C 1
ATOM 3854 O O . MET B 1 30 ? -7.465 6.664 -23.047 1 92.94 30 MET B O 1
ATOM 3858 N N . PRO B 1 31 ? -6.297 4.781 -22.578 1 93.56 31 PRO B N 1
ATOM 3859 C CA . PRO B 1 31 ? -6.512 4.234 -23.922 1 93.56 31 PRO B CA 1
ATOM 3860 C C . PRO B 1 31 ? -7.988 4.012 -24.234 1 93.56 31 PRO B C 1
ATOM 3862 O O . PRO B 1 31 ? -8.812 3.91 -23.328 1 93.56 31 PRO B O 1
ATOM 3865 N N . GLU B 1 32 ? -8.328 3.879 -25.531 1 90.38 32 GLU B N 1
ATOM 3866 C CA . GLU B 1 32 ? -9.711 3.775 -25.984 1 90.38 32 GLU B CA 1
ATOM 3867 C C . GLU B 1 32 ? -10.258 2.371 -25.75 1 90.38 32 GLU B C 1
ATOM 3869 O O . GLU B 1 32 ? -11.477 2.186 -25.625 1 90.38 32 GLU B O 1
ATOM 3874 N N . ALA B 1 33 ? -9.328 1.453 -25.812 1 92.25 33 ALA B N 1
ATOM 3875 C CA . ALA B 1 33 ? -9.734 0.065 -25.609 1 92.25 33 ALA B CA 1
ATOM 3876 C C . ALA B 1 33 ? -8.836 -0.629 -24.594 1 92.25 33 ALA B C 1
ATOM 3878 O O . ALA B 1 33 ? -7.656 -0.295 -24.469 1 92.25 33 ALA B O 1
ATOM 3879 N N . TYR B 1 34 ? -9.445 -1.566 -23.875 1 91.88 34 TYR B N 1
ATOM 3880 C CA . TYR B 1 34 ? -8.688 -2.295 -22.875 1 91.88 34 TYR B CA 1
ATOM 3881 C C . TYR B 1 34 ? -7.645 -3.199 -23.516 1 91.88 34 TYR B C 1
ATOM 3883 O O . TYR B 1 34 ? -6.59 -3.461 -22.938 1 91.88 34 TYR B O 1
ATOM 3891 N N . MET B 1 35 ? -7.973 -3.803 -24.578 1 88.38 35 MET B N 1
ATOM 3892 C CA . MET B 1 35 ? -7.113 -4.688 -25.344 1 88.38 35 MET B CA 1
ATOM 3893 C C . MET B 1 35 ? -7.227 -4.391 -26.844 1 88.38 35 MET B C 1
ATOM 3895 O O . MET B 1 35 ? -8.297 -4.016 -27.328 1 88.38 35 MET B O 1
ATOM 3899 N N . PRO B 1 36 ? -6.059 -4.668 -27.484 1 80.25 36 PRO B N 1
ATOM 3900 C CA . PRO B 1 36 ? -6.148 -4.473 -28.938 1 80.25 36 PRO B CA 1
ATOM 3901 C C . PRO B 1 36 ? -7.188 -5.379 -29.594 1 80.25 36 PRO B C 1
ATOM 3903 O O . PRO B 1 36 ? -7.25 -6.574 -29.281 1 80.25 36 PRO B O 1
ATOM 3906 N N . GLY B 1 37 ? -8.039 -4.848 -30.406 1 74.81 37 GLY B N 1
ATOM 3907 C CA . GLY B 1 37 ? -9 -5.637 -31.156 1 74.81 37 GLY B CA 1
ATOM 3908 C C . GLY B 1 37 ? -10.344 -5.766 -30.453 1 74.81 37 GLY B C 1
ATOM 3909 O O . GLY B 1 37 ? -11.32 -6.211 -31.062 1 74.81 37 GLY B O 1
ATOM 3910 N N . LEU B 1 38 ? -10.344 -5.5 -29.203 1 75.06 38 LEU B N 1
ATOM 3911 C CA . LEU B 1 38 ? -11.609 -5.578 -28.469 1 75.06 38 LEU B CA 1
ATOM 3912 C C . LEU B 1 38 ? -12.508 -4.395 -28.812 1 75.06 38 LEU B C 1
ATOM 3914 O O . LEU B 1 38 ? -12.055 -3.244 -28.797 1 75.06 38 LEU B O 1
ATOM 3918 N N . GLU B 1 39 ? -13.602 -4.617 -29.547 1 67.5 39 GLU B N 1
ATOM 3919 C CA . GLU B 1 39 ? -14.555 -3.557 -29.875 1 67.5 39 GLU B CA 1
ATOM 3920 C C . GLU B 1 39 ? -15.062 -2.854 -28.625 1 67.5 39 GLU B C 1
ATOM 3922 O O . GLU B 1 39 ? -15.336 -3.502 -27.609 1 67.5 39 GLU B O 1
ATOM 3927 N N . SER B 1 40 ? -14.883 -1.574 -28.578 1 68.31 40 SER B N 1
ATOM 3928 C CA . SER B 1 40 ? -15.344 -0.771 -27.453 1 68.31 40 SER B CA 1
ATOM 3929 C C . SER B 1 40 ? -16.859 -0.557 -27.516 1 68.31 40 SER B C 1
ATOM 3931 O O . SER B 1 40 ? -17.359 0.073 -28.438 1 68.31 40 SER B O 1
ATOM 3933 N N . ASP B 1 41 ? -17.547 -1.546 -26.984 1 74.81 41 ASP B N 1
ATOM 3934 C CA . ASP B 1 41 ? -18.984 -1.338 -26.781 1 74.81 41 ASP B CA 1
ATOM 3935 C C . ASP B 1 41 ? -19.25 -0.62 -25.453 1 74.81 41 ASP B C 1
ATOM 3937 O O . ASP B 1 41 ? -18.469 -0.727 -24.516 1 74.81 41 ASP B O 1
ATOM 3941 N N . THR B 1 42 ? -20.25 0.269 -25.5 1 79.44 42 THR B N 1
ATOM 3942 C CA . THR B 1 42 ? -20.594 1.052 -24.312 1 79.44 42 THR B CA 1
ATOM 3943 C C . THR B 1 42 ? -21.203 0.163 -23.234 1 79.44 42 THR B C 1
ATOM 3945 O O . THR B 1 42 ? -21.172 0.503 -22.047 1 79.44 42 THR B O 1
ATOM 3948 N N . ALA B 1 43 ? -21.688 -0.948 -23.609 1 84.12 43 ALA B N 1
ATOM 3949 C CA . ALA B 1 43 ? -22.312 -1.843 -22.625 1 84.12 43 ALA B CA 1
ATOM 3950 C C . ALA B 1 43 ? -21.25 -2.559 -21.797 1 84.12 43 ALA B C 1
ATOM 3952 O O . ALA B 1 43 ? -20.188 -2.932 -22.312 1 84.12 43 ALA B O 1
ATOM 3953 N N . SER B 1 44 ? -21.484 -2.686 -20.516 1 89.38 44 SER B N 1
ATOM 3954 C CA . SER B 1 44 ? -20.594 -3.377 -19.594 1 89.38 44 SER B CA 1
ATOM 3955 C C . SER B 1 44 ? -21.359 -4.344 -18.703 1 89.38 44 SER B C 1
ATOM 3957 O O . SER B 1 44 ? -22.484 -4.059 -18.281 1 89.38 44 SER B O 1
ATOM 3959 N N . ILE B 1 45 ? -20.781 -5.434 -18.453 1 90 45 ILE B N 1
ATOM 3960 C CA . ILE B 1 45 ? -21.375 -6.402 -17.531 1 90 45 ILE B CA 1
ATOM 3961 C C . ILE B 1 45 ? -21.531 -5.777 -16.141 1 90 45 ILE B C 1
ATOM 3963 O O . ILE B 1 45 ? -22.359 -6.219 -15.344 1 90 45 ILE B O 1
ATOM 3967 N N . ALA B 1 46 ? -20.766 -4.773 -15.945 1 88.69 46 ALA B N 1
ATOM 3968 C CA . ALA B 1 46 ? -20.781 -4.109 -14.648 1 88.69 46 ALA B CA 1
ATOM 3969 C C . ALA B 1 46 ? -22.047 -3.283 -14.461 1 88.69 46 ALA B C 1
ATOM 3971 O O . ALA B 1 46 ? -22.328 -2.793 -13.367 1 88.69 46 ALA B O 1
ATOM 3972 N N . ASP B 1 47 ? -22.844 -3.164 -15.477 1 87 47 ASP B N 1
ATOM 3973 C CA . ASP B 1 47 ? -24.109 -2.451 -15.375 1 87 47 ASP B CA 1
ATOM 3974 C C . ASP B 1 47 ? -25.156 -3.303 -14.672 1 87 47 ASP B C 1
ATOM 3976 O O . ASP B 1 47 ? -26.188 -2.783 -14.211 1 87 47 ASP B O 1
ATOM 3980 N N . LEU B 1 48 ? -24.922 -4.57 -14.633 1 89.38 48 LEU B N 1
ATOM 3981 C CA . LEU B 1 48 ? -25.812 -5.461 -13.914 1 89.38 48 LEU B CA 1
ATOM 3982 C C . LEU B 1 48 ? -25.656 -5.301 -12.414 1 89.38 48 LEU B C 1
ATOM 3984 O O . LEU B 1 48 ? -24.531 -5.141 -11.914 1 89.38 48 LEU B O 1
ATOM 3988 N N . THR B 1 49 ? -26.766 -5.426 -11.758 1 91.06 49 THR B N 1
ATOM 3989 C CA . THR B 1 49 ? -26.688 -5.492 -10.305 1 91.06 49 THR B CA 1
ATOM 3990 C C . THR B 1 49 ? -26.078 -6.816 -9.859 1 91.06 49 THR B C 1
ATOM 3992 O O . THR B 1 49 ? -26.125 -7.805 -10.594 1 91.06 49 THR B O 1
ATOM 3995 N N . TRP B 1 50 ? -25.516 -6.734 -8.695 1 92.19 50 TRP B N 1
ATOM 3996 C CA . TRP B 1 50 ? -24.781 -7.922 -8.266 1 92.19 50 TRP B CA 1
ATOM 3997 C C . TRP B 1 50 ? -25.719 -9.109 -8.094 1 92.19 50 TRP B C 1
ATOM 3999 O O . TRP B 1 50 ? -25.344 -10.25 -8.344 1 92.19 50 TRP B O 1
ATOM 4009 N N . TRP B 1 51 ? -27.016 -8.875 -7.664 1 90.69 51 TRP B N 1
ATOM 4010 C CA . TRP B 1 51 ? -27.922 -10.008 -7.48 1 90.69 51 TRP B CA 1
ATOM 4011 C C . TRP B 1 51 ? -28.375 -10.562 -8.82 1 90.69 51 TRP B C 1
ATOM 4013 O O . TRP B 1 51 ? -28.734 -11.742 -8.93 1 90.69 51 TRP B O 1
ATOM 4023 N N . GLU B 1 52 ? -28.375 -9.766 -9.914 1 90.5 52 GLU B N 1
ATOM 4024 C CA . GLU B 1 52 ? -28.672 -10.242 -11.258 1 90.5 52 GLU B CA 1
ATOM 4025 C C . GLU B 1 52 ? -27.484 -10.992 -11.852 1 90.5 52 GLU B C 1
ATOM 4027 O O . GLU B 1 52 ? -27.656 -12 -12.539 1 90.5 52 GLU B O 1
ATOM 4032 N N . PHE B 1 53 ? -26.328 -10.555 -11.578 1 91.94 53 PHE B N 1
ATOM 4033 C CA . PHE B 1 53 ? -25.094 -11.133 -12.125 1 91.94 53 PHE B CA 1
ATOM 4034 C C . PHE B 1 53 ? -24.859 -12.523 -11.547 1 91.94 53 PHE B C 1
ATOM 4036 O O . PHE B 1 53 ? -24.578 -13.469 -12.281 1 91.94 53 PHE B O 1
ATOM 4043 N N . TYR B 1 54 ? -24.891 -12.695 -10.234 1 90.62 54 TYR B N 1
ATOM 4044 C CA . TYR B 1 54 ? -24.578 -13.969 -9.594 1 90.62 54 TYR B CA 1
ATOM 4045 C C . TYR B 1 54 ? -25.75 -14.93 -9.656 1 90.62 54 TYR B C 1
ATOM 4047 O O . TYR B 1 54 ? -25.562 -16.141 -9.727 1 90.62 54 TYR B O 1
ATOM 4055 N N . ALA B 1 55 ? -26.953 -14.477 -9.672 1 86.19 55 ALA B N 1
ATOM 4056 C CA . ALA B 1 55 ? -28.203 -15.172 -9.938 1 86.19 55 ALA B CA 1
ATOM 4057 C C . ALA B 1 55 ? -28.406 -16.328 -8.969 1 86.19 55 ALA B C 1
ATOM 4059 O O . ALA B 1 55 ? -29.516 -16.875 -8.852 1 86.19 55 ALA B O 1
ATOM 4060 N N . ASP B 1 56 ? -27.375 -16.922 -8.289 1 89.38 56 ASP B N 1
ATOM 4061 C CA . ASP B 1 56 ? -27.5 -18 -7.301 1 89.38 56 ASP B CA 1
ATOM 4062 C C . ASP B 1 56 ? -28.141 -17.484 -6.012 1 89.38 56 ASP B C 1
ATOM 4064 O O . ASP B 1 56 ? -27.547 -16.641 -5.316 1 89.38 56 ASP B O 1
ATOM 4068 N N . SER B 1 57 ? -29.266 -18.094 -5.641 1 91.62 57 SER B N 1
ATOM 4069 C CA . SER B 1 57 ? -30.047 -17.578 -4.516 1 91.62 57 SER B CA 1
ATOM 4070 C C . SER B 1 57 ? -29.297 -17.766 -3.197 1 91.62 57 SER B C 1
ATOM 4072 O O . SER B 1 57 ? -29.375 -16.906 -2.314 1 91.62 57 SER B O 1
ATOM 4074 N N . THR B 1 58 ? -28.625 -18.828 -3.074 1 93.31 58 THR B N 1
ATOM 4075 C CA . THR B 1 58 ? -27.859 -19.047 -1.859 1 93.31 58 THR B CA 1
ATOM 4076 C C . THR B 1 58 ? -26.719 -18.031 -1.747 1 93.31 58 THR B C 1
ATOM 4078 O O . THR B 1 58 ? -26.531 -17.422 -0.692 1 93.31 58 THR B O 1
ATOM 4081 N N . LEU B 1 59 ? -26.016 -17.859 -2.857 1 95 59 LEU B N 1
ATOM 4082 C CA . LEU B 1 59 ? -24.906 -16.906 -2.873 1 95 59 LEU B CA 1
ATOM 4083 C C . LEU B 1 59 ? -25.406 -15.492 -2.592 1 95 59 LEU B C 1
ATOM 4085 O O . LEU B 1 59 ? -24.812 -14.766 -1.781 1 95 59 LEU B O 1
ATOM 4089 N N . THR B 1 60 ? -26.531 -15.102 -3.156 1 94.69 60 THR B N 1
ATOM 4090 C CA . THR B 1 60 ? -27.062 -13.75 -2.965 1 94.69 60 THR B CA 1
ATOM 4091 C C . THR B 1 60 ? -27.5 -13.547 -1.519 1 94.69 60 THR B C 1
ATOM 4093 O O . THR B 1 60 ? -27.359 -12.445 -0.972 1 94.69 60 THR B O 1
ATOM 4096 N N . ARG B 1 61 ? -28.031 -14.578 -0.925 1 95.06 61 ARG B N 1
ATOM 4097 C CA . ARG B 1 61 ? -28.406 -14.5 0.483 1 95.06 61 ARG B CA 1
ATOM 4098 C C . ARG B 1 61 ? -27.188 -14.289 1.364 1 95.06 61 ARG B C 1
ATOM 4100 O O . ARG B 1 61 ? -27.203 -13.477 2.289 1 95.06 61 ARG B O 1
ATOM 4107 N N . LEU B 1 62 ? -26.125 -15.008 1.078 1 96.75 62 LEU B N 1
ATOM 4108 C CA . LEU B 1 62 ? -24.891 -14.867 1.839 1 96.75 62 LEU B CA 1
ATOM 4109 C C . LEU B 1 62 ? -24.297 -13.469 1.658 1 96.75 62 LEU B C 1
ATOM 4111 O O . LEU B 1 62 ? -23.781 -12.891 2.609 1 96.75 62 LEU B O 1
ATOM 4115 N N . MET B 1 63 ? -24.391 -12.945 0.45 1 96.75 63 MET B N 1
ATOM 4116 C CA . MET B 1 63 ? -23.906 -11.594 0.173 1 96.75 63 MET B CA 1
ATOM 4117 C C . MET B 1 63 ? -24.688 -10.555 0.974 1 96.75 63 MET B C 1
ATOM 4119 O O . MET B 1 63 ? -24.094 -9.641 1.551 1 96.75 63 MET B O 1
ATOM 4123 N N . ARG B 1 64 ? -25.969 -10.727 1.089 1 96.19 64 ARG B N 1
ATOM 4124 C CA . ARG B 1 64 ? -26.797 -9.812 1.872 1 96.19 64 ARG B CA 1
ATOM 4125 C C . ARG B 1 64 ? -26.438 -9.883 3.354 1 96.19 64 ARG B C 1
ATOM 4127 O O . ARG B 1 64 ? -26.359 -8.859 4.027 1 96.19 64 ARG B O 1
ATOM 4134 N N . LEU B 1 65 ? -26.234 -11.117 3.787 1 96.56 65 LEU B N 1
ATOM 4135 C CA . LEU B 1 65 ? -25.828 -11.305 5.176 1 96.56 65 LEU B CA 1
ATOM 4136 C C . LEU B 1 65 ? -24.516 -10.594 5.461 1 96.56 65 LEU B C 1
ATOM 4138 O O . LEU B 1 65 ? -24.359 -9.969 6.508 1 96.56 65 LEU B O 1
ATOM 4142 N N . ALA B 1 66 ? -23.547 -10.703 4.562 1 98 66 ALA B N 1
ATOM 4143 C CA . ALA B 1 66 ? -22.25 -10.031 4.723 1 98 66 ALA B CA 1
ATOM 4144 C C . ALA B 1 66 ? -22.406 -8.516 4.723 1 98 66 ALA B C 1
ATOM 4146 O O . ALA B 1 66 ? -21.797 -7.824 5.539 1 98 66 ALA B O 1
ATOM 4147 N N . LEU B 1 67 ? -23.25 -7.973 3.85 1 96.94 67 LEU B N 1
ATOM 4148 C CA . LEU B 1 67 ? -23.469 -6.531 3.756 1 96.94 67 LEU B CA 1
ATOM 4149 C C . LEU B 1 67 ? -24.078 -5.992 5.039 1 96.94 67 LEU B C 1
ATOM 4151 O O . LEU B 1 67 ? -23.828 -4.852 5.426 1 96.94 67 LEU B O 1
ATOM 4155 N N . ASP B 1 68 ? -24.859 -6.855 5.719 1 96.94 68 ASP B N 1
ATOM 4156 C CA . ASP B 1 68 ? -25.562 -6.426 6.918 1 96.94 68 ASP B CA 1
ATOM 4157 C C . ASP B 1 68 ? -24.688 -6.559 8.156 1 96.94 68 ASP B C 1
ATOM 4159 O O . ASP B 1 68 ? -24.859 -5.832 9.133 1 96.94 68 ASP B O 1
ATOM 4163 N N . ASN B 1 69 ? -23.703 -7.543 8.078 1 97.88 69 ASN B N 1
ATOM 4164 C CA . ASN B 1 69 ? -23.125 -7.941 9.352 1 97.88 69 ASN B CA 1
ATOM 4165 C C . ASN B 1 69 ? -21.609 -7.801 9.344 1 97.88 69 ASN B C 1
ATOM 4167 O O . ASN B 1 69 ? -20.969 -7.852 10.391 1 97.88 69 ASN B O 1
ATOM 4171 N N . ASN B 1 70 ? -20.953 -7.664 8.211 1 98.25 70 ASN B N 1
ATOM 4172 C CA . ASN B 1 70 ? -19.5 -7.566 8.164 1 98.25 70 ASN B CA 1
ATOM 4173 C C . ASN B 1 70 ? -18.984 -6.359 8.945 1 98.25 70 ASN B C 1
ATOM 4175 O O . ASN B 1 70 ? -19.375 -5.223 8.664 1 98.25 70 ASN B O 1
ATOM 4179 N N . ARG B 1 71 ? -18.078 -6.598 9.844 1 98.38 71 ARG B N 1
ATOM 4180 C CA . ARG B 1 71 ? -17.688 -5.559 10.789 1 98.38 71 ARG B CA 1
ATOM 4181 C C . ARG B 1 71 ? -16.797 -4.52 10.109 1 98.38 71 ARG B C 1
ATOM 4183 O O . ARG B 1 71 ? -16.766 -3.355 10.516 1 98.38 71 ARG B O 1
ATOM 4190 N N . ASP B 1 72 ? -16.094 -4.91 9.125 1 98.19 72 ASP B N 1
ATOM 4191 C CA . ASP B 1 72 ? -15.305 -3.928 8.391 1 98.19 72 ASP B CA 1
ATOM 4192 C C . ASP B 1 72 ? -16.219 -2.949 7.645 1 98.19 72 ASP B C 1
ATOM 4194 O O . ASP B 1 72 ? -15.914 -1.754 7.574 1 98.19 72 ASP B O 1
ATOM 4198 N N . LEU B 1 73 ? -17.25 -3.426 7.035 1 97.69 73 LEU B N 1
ATOM 4199 C CA . LEU B 1 73 ? -18.188 -2.562 6.328 1 97.69 73 LEU B CA 1
ATOM 4200 C C . LEU B 1 73 ? -18.906 -1.637 7.301 1 97.69 73 LEU B C 1
ATOM 4202 O O . LEU B 1 73 ? -19.094 -0.449 7.02 1 97.69 73 LEU B O 1
ATOM 4206 N N . LEU B 1 74 ? -19.328 -2.176 8.438 1 98.19 74 LEU B N 1
ATOM 4207 C CA . LEU B 1 74 ? -19.984 -1.361 9.461 1 98.19 74 LEU B CA 1
ATOM 4208 C C . LEU B 1 74 ? -19.047 -0.278 9.977 1 98.19 74 LEU B C 1
ATOM 4210 O O . LEU B 1 74 ? -19.469 0.851 10.234 1 98.19 74 LEU B O 1
ATOM 4214 N N . LYS B 1 75 ? -17.797 -0.667 10.109 1 98.56 75 LYS B N 1
ATOM 4215 C CA . LYS B 1 75 ? -16.797 0.314 10.5 1 98.56 75 LYS B CA 1
ATOM 4216 C C . LYS B 1 75 ? -16.672 1.429 9.461 1 98.56 75 LYS B C 1
ATOM 4218 O O . LYS B 1 75 ? -16.562 2.604 9.82 1 98.56 75 LYS B O 1
ATOM 4223 N N . ALA B 1 76 ? -16.719 1.104 8.203 1 98.06 76 ALA B N 1
ATOM 4224 C CA . ALA B 1 76 ? -16.688 2.096 7.133 1 98.06 76 ALA B CA 1
ATOM 4225 C C . ALA B 1 76 ? -17.891 3.021 7.195 1 98.06 76 ALA B C 1
ATOM 4227 O O . ALA B 1 76 ? -17.766 4.227 6.949 1 98.06 76 ALA B O 1
ATOM 4228 N N . ALA B 1 77 ? -19.016 2.531 7.484 1 98.19 77 ALA B N 1
ATOM 4229 C CA . ALA B 1 77 ? -20.219 3.35 7.645 1 98.19 77 ALA B CA 1
ATOM 4230 C C . ALA B 1 77 ? -20.047 4.34 8.789 1 98.19 77 ALA B C 1
ATOM 4232 O O . ALA B 1 77 ? -20.453 5.504 8.68 1 98.19 77 ALA B O 1
ATOM 4233 N N . ALA B 1 78 ? -19.484 3.855 9.93 1 98.69 78 ALA B N 1
ATOM 4234 C CA . ALA B 1 78 ? -19.234 4.734 11.062 1 98.69 78 ALA B CA 1
ATOM 4235 C C . ALA B 1 78 ? -18.266 5.848 10.695 1 98.69 78 ALA B C 1
ATOM 4237 O O . ALA B 1 78 ? -18.391 6.98 11.164 1 98.69 78 ALA B O 1
ATOM 4238 N N . ARG B 1 79 ? -17.312 5.512 9.891 1 98.69 79 ARG B N 1
ATOM 4239 C CA . ARG B 1 79 ? -16.359 6.512 9.414 1 98.69 79 ARG B CA 1
ATOM 4240 C C . ARG B 1 79 ? -17.047 7.574 8.57 1 98.69 79 ARG B C 1
ATOM 4242 O O . ARG B 1 79 ? -16.734 8.758 8.664 1 98.69 79 ARG B O 1
ATOM 4249 N N . VAL B 1 80 ? -17.984 7.207 7.699 1 98.5 80 VAL B N 1
ATOM 4250 C CA . VAL B 1 80 ? -18.766 8.156 6.918 1 98.5 80 VAL B CA 1
ATOM 4251 C C . VAL B 1 80 ? -19.469 9.148 7.852 1 98.5 80 VAL B C 1
ATOM 4253 O O . VAL B 1 80 ? -19.438 10.359 7.621 1 98.5 80 VAL B O 1
ATOM 4256 N N . GLU B 1 81 ? -20.062 8.586 8.922 1 98.62 81 GLU B N 1
ATOM 4257 C CA . GLU B 1 81 ? -20.75 9.438 9.883 1 98.62 81 GLU B CA 1
ATOM 4258 C C . GLU B 1 81 ? -19.781 10.398 10.562 1 98.62 81 GLU B C 1
ATOM 4260 O O . GLU B 1 81 ? -20.078 11.578 10.75 1 98.62 81 GLU B O 1
ATOM 4265 N N . GLN B 1 82 ? -18.609 9.883 10.922 1 98.69 82 GLN B N 1
ATOM 4266 C CA . GLN B 1 82 ? -17.578 10.742 11.477 1 98.69 82 GLN B CA 1
ATOM 4267 C C . GLN B 1 82 ? -17.266 11.906 10.547 1 98.69 82 GLN B C 1
ATOM 4269 O O . GLN B 1 82 ? -17.219 13.062 10.969 1 98.69 82 GLN B O 1
ATOM 4274 N N . MET B 1 83 ? -17.047 11.625 9.273 1 98.69 83 MET B N 1
ATOM 4275 C CA . MET B 1 83 ? -16.656 12.641 8.305 1 98.69 83 MET B CA 1
ATOM 4276 C C . MET B 1 83 ? -17.812 13.609 8.055 1 98.69 83 MET B C 1
ATOM 4278 O O . MET B 1 83 ? -17.578 14.797 7.812 1 98.69 83 MET B O 1
ATOM 4282 N N . ARG B 1 84 ? -19.016 13.07 8.102 1 98.5 84 ARG B N 1
ATOM 4283 C CA . ARG B 1 84 ? -20.188 13.914 7.977 1 98.5 84 ARG B CA 1
ATOM 4284 C C . ARG B 1 84 ? -20.234 14.969 9.086 1 98.5 84 ARG B C 1
ATOM 4286 O O . ARG B 1 84 ? -20.516 16.141 8.828 1 98.5 84 ARG B O 1
ATOM 4293 N N . GLN B 1 85 ? -19.938 14.516 10.359 1 98.62 85 GLN B N 1
ATOM 4294 C CA . GLN B 1 85 ? -19.938 15.438 11.484 1 98.62 85 GLN B CA 1
ATOM 4295 C C . GLN B 1 85 ? -18.812 16.469 11.359 1 98.62 85 GLN B C 1
ATOM 4297 O O . GLN B 1 85 ? -19.016 17.656 11.648 1 98.62 85 GLN B O 1
ATOM 4302 N N . LEU B 1 86 ? -17.703 16.078 10.875 1 98.56 86 LEU B N 1
ATOM 4303 C CA . LEU B 1 86 ? -16.578 17 10.688 1 98.56 86 LEU B CA 1
ATOM 4304 C C . LEU B 1 86 ? -16.891 18.016 9.602 1 98.56 86 LEU B C 1
ATOM 4306 O O . LEU B 1 86 ? -16.547 19.203 9.727 1 98.56 86 LEU B O 1
ATOM 4310 N N . TYR B 1 87 ? -17.594 17.625 8.477 1 98.38 87 TYR B N 1
ATOM 4311 C CA . TYR B 1 87 ? -18.047 18.547 7.438 1 98.38 87 TYR B CA 1
ATOM 4312 C C . TYR B 1 87 ? -19.047 19.547 8 1 98.38 87 TYR B C 1
ATOM 4314 O O . TYR B 1 87 ? -19.031 20.734 7.637 1 98.38 87 TYR B O 1
ATOM 4322 N N . GLY B 1 88 ? -19.891 19.016 8.977 1 98.56 88 GLY B N 1
ATOM 4323 C CA . GLY B 1 88 ? -20.812 19.891 9.68 1 98.56 88 GLY B CA 1
ATOM 4324 C C . GLY B 1 88 ? -20.109 20.984 10.461 1 98.56 88 GLY B C 1
ATOM 4325 O O . GLY B 1 88 ? -20.578 22.125 10.5 1 98.56 88 GLY B O 1
ATOM 4326 N N . ILE B 1 89 ? -18.953 20.703 11.039 1 98.19 89 ILE B N 1
ATOM 4327 C CA . ILE B 1 89 ? -18.156 21.688 11.766 1 98.19 89 ILE B CA 1
ATOM 4328 C C . ILE B 1 89 ? -17.625 22.75 10.805 1 98.19 89 ILE B C 1
ATOM 4330 O O . ILE B 1 89 ? -17.656 23.938 11.102 1 98.19 89 ILE B O 1
ATOM 4334 N N . ASP B 1 90 ? -17.172 22.312 9.625 1 97.44 90 ASP B N 1
ATOM 4335 C CA . ASP B 1 90 ? -16.688 23.25 8.617 1 97.44 90 ASP B CA 1
ATOM 4336 C C . ASP B 1 90 ? -17.797 24.219 8.195 1 97.44 90 ASP B C 1
ATOM 4338 O O . ASP B 1 90 ? -17.531 25.406 7.953 1 97.44 90 ASP B O 1
ATOM 4342 N N . LYS B 1 91 ? -19 23.766 8.117 1 97.56 91 LYS B N 1
ATOM 4343 C CA . LYS B 1 91 ? -20.156 24.609 7.797 1 97.56 91 LYS B CA 1
ATOM 4344 C C . LYS B 1 91 ? -20.453 25.578 8.938 1 97.56 91 LYS B C 1
ATOM 4346 O O . LYS B 1 91 ? -20.734 26.766 8.703 1 97.56 91 LYS B O 1
ATOM 4351 N N . ALA B 1 92 ? -20.328 25.047 10.195 1 97.44 92 ALA B N 1
ATOM 4352 C CA . ALA B 1 92 ? -20.656 25.844 11.375 1 97.44 92 ALA B CA 1
ATOM 4353 C C . ALA B 1 92 ? -19.641 26.953 11.586 1 97.44 92 ALA B C 1
ATOM 4355 O O . ALA B 1 92 ? -19.969 27.984 12.18 1 97.44 92 ALA B O 1
ATOM 4356 N N . ASN B 1 93 ? -18.438 26.812 11.023 1 96.19 93 ASN B N 1
ATOM 4357 C CA . ASN B 1 93 ? -17.375 27.797 11.188 1 96.19 93 ASN B CA 1
ATOM 4358 C C . ASN B 1 93 ? -17.688 29.094 10.461 1 96.19 93 ASN B C 1
ATOM 4360 O O . ASN B 1 93 ? -17.031 30.125 10.688 1 96.19 93 ASN B O 1
ATOM 4364 N N . PHE B 1 94 ? -18.797 29.172 9.57 1 95.75 94 PHE B N 1
ATOM 4365 C CA . PHE B 1 94 ? -19.219 30.375 8.859 1 95.75 94 PHE B CA 1
ATOM 4366 C C . PHE B 1 94 ? -20.016 31.297 9.773 1 95.75 94 PHE B C 1
ATOM 4368 O O . PHE B 1 94 ? -20.234 32.469 9.445 1 95.75 94 PHE B O 1
ATOM 4375 N N . TYR B 1 95 ? -20.406 30.734 10.945 1 96.38 95 TYR B N 1
ATOM 4376 C CA . TYR B 1 95 ? -21.297 31.5 11.82 1 96.38 95 TYR B CA 1
ATOM 4377 C C . TYR B 1 95 ? -20.578 31.953 13.078 1 96.38 95 TYR B C 1
ATOM 4379 O O . TYR B 1 95 ? -19.562 31.359 13.469 1 96.38 95 TYR B O 1
ATOM 4387 N N . PRO B 1 96 ? -21.016 33.094 13.742 1 96.19 96 PRO B N 1
ATOM 4388 C CA . PRO B 1 96 ? -20.375 33.562 14.969 1 96.19 96 PRO B CA 1
ATOM 4389 C C . PRO B 1 96 ? -20.484 32.562 16.125 1 96.19 96 PRO B C 1
ATOM 4391 O O . PRO B 1 96 ? -21.406 31.75 16.141 1 96.19 96 PRO B O 1
ATOM 4394 N N . GLU B 1 97 ? -19.625 32.625 16.984 1 96.5 97 GLU B N 1
ATOM 4395 C CA . GLU B 1 97 ? -19.656 31.891 18.25 1 96.5 97 GLU B CA 1
ATOM 4396 C C . GLU B 1 97 ? -20.094 32.812 19.391 1 96.5 97 GLU B C 1
ATOM 4398 O O . GLU B 1 97 ? -19.625 33.938 19.5 1 96.5 97 GLU B O 1
ATOM 4403 N N . ILE B 1 98 ? -21.078 32.406 20.141 1 95.94 98 ILE B N 1
ATOM 4404 C CA . ILE B 1 98 ? -21.531 33.156 21.312 1 95.94 98 ILE B CA 1
ATOM 4405 C C . ILE B 1 98 ? -21.062 32.438 22.578 1 95.94 98 ILE B C 1
ATOM 4407 O O . ILE B 1 98 ? -21.391 31.266 22.797 1 95.94 98 ILE B O 1
ATOM 4411 N N . GLY B 1 99 ? -20.266 33.188 23.328 1 96.44 99 GLY B N 1
ATOM 4412 C CA . GLY B 1 99 ? -19.781 32.656 24.594 1 96.44 99 GLY B CA 1
ATOM 4413 C C . GLY B 1 99 ? -20.453 33.25 25.797 1 96.44 99 GLY B C 1
ATOM 4414 O O . GLY B 1 99 ? -21.391 34.062 25.672 1 96.44 99 GLY B O 1
ATOM 4415 N N . GLY B 1 100 ? -20.219 32.625 26.953 1 94 100 GLY B N 1
ATOM 4416 C CA . GLY B 1 100 ? -20.578 33.156 28.25 1 94 100 GLY B CA 1
ATOM 4417 C C . GLY B 1 100 ? -19.422 33.188 29.219 1 94 100 GLY B C 1
ATOM 4418 O O . GLY B 1 100 ? -18.656 32.219 29.328 1 94 100 GLY B O 1
ATOM 4419 N N . MET B 1 101 ? -19.312 34.406 29.766 1 95.06 101 MET B N 1
ATOM 4420 C CA . MET B 1 101 ? -18.203 34.594 30.703 1 95.06 101 MET B CA 1
ATOM 4421 C C . MET B 1 101 ? -18.672 35.312 31.969 1 95.06 101 MET B C 1
ATOM 4423 O O . MET B 1 101 ? -19.359 36.312 31.891 1 95.06 101 MET B O 1
ATOM 4427 N N . ALA B 1 102 ? -18.406 34.719 33.094 1 93.75 102 ALA B N 1
ATOM 4428 C CA . ALA B 1 102 ? -18.578 35.344 34.406 1 93.75 102 ALA B CA 1
ATOM 4429 C C . ALA B 1 102 ? -17.25 35.406 35.156 1 93.75 102 ALA B C 1
ATOM 4431 O O . ALA B 1 102 ? -16.5 34.438 35.156 1 93.75 102 ALA B O 1
ATOM 4432 N N . GLY B 1 103 ? -17.031 36.688 35.625 1 93.56 103 GLY B N 1
ATOM 4433 C CA . GLY B 1 103 ? -15.75 36.812 36.312 1 93.56 103 GLY B CA 1
ATOM 4434 C C . GLY B 1 103 ? -15.797 37.75 37.5 1 93.56 103 GLY B C 1
ATOM 4435 O O . GLY B 1 103 ? -16.719 38.531 37.625 1 93.56 103 GLY B O 1
ATOM 4436 N N . ALA B 1 104 ? -14.828 37.531 38.438 1 92.94 104 ALA B N 1
ATOM 4437 C CA . ALA B 1 104 ? -14.523 38.438 39.562 1 92.94 104 ALA B CA 1
ATOM 4438 C C . ALA B 1 104 ? -13.016 38.625 39.688 1 92.94 104 ALA B C 1
ATOM 4440 O O . ALA B 1 104 ? -12.242 37.688 39.531 1 92.94 104 ALA B O 1
ATOM 4441 N N . SER B 1 105 ? -12.75 39.906 39.781 1 91.94 105 SER B N 1
ATOM 4442 C CA . SER B 1 105 ? -11.344 40.188 40.031 1 91.94 105 SER B CA 1
ATOM 4443 C C . SER B 1 105 ? -11.164 41.156 41.188 1 91.94 105 SER B C 1
ATOM 4445 O O . SER B 1 105 ? -12.086 41.906 41.531 1 91.94 105 SER B O 1
ATOM 4447 N N . TYR B 1 106 ? -9.977 41 41.875 1 91.06 106 TYR B N 1
ATOM 4448 C CA . TYR B 1 106 ? -9.57 41.844 43 1 91.06 106 TYR B CA 1
ATOM 4449 C C . TYR B 1 106 ? -8.109 42.281 42.875 1 91.06 106 TYR B C 1
ATOM 4451 O O . TYR B 1 106 ? -7.211 41.438 42.938 1 91.06 106 TYR B O 1
ATOM 4459 N N . GLU B 1 107 ? -7.961 43.5 42.594 1 91.19 107 GLU B N 1
ATOM 4460 C CA . GLU B 1 107 ? -6.609 44.031 42.438 1 91.19 107 GLU B CA 1
ATOM 4461 C C . GLU B 1 107 ? -6.227 44.938 43.594 1 91.19 107 GLU B C 1
ATOM 4463 O O . GLU B 1 107 ? -7.047 45.719 44.062 1 91.19 107 GLU B O 1
ATOM 4468 N N . THR B 1 108 ? -5.027 44.688 44.094 1 91.25 108 THR B N 1
ATOM 4469 C CA . THR B 1 108 ? -4.441 45.625 45.062 1 91.25 108 THR B CA 1
ATOM 4470 C C . THR B 1 108 ? -3.162 46.25 44.531 1 91.25 108 THR B C 1
ATOM 4472 O O . THR B 1 108 ? -2.424 45.594 43.781 1 91.25 108 THR B O 1
ATOM 4475 N N . ASN B 1 109 ? -3.145 47.5 44.688 1 88.81 109 ASN B N 1
ATOM 4476 C CA . ASN B 1 109 ? -1.948 48.219 44.25 1 88.81 109 ASN B CA 1
ATOM 4477 C C . ASN B 1 109 ? -1.481 49.219 45.312 1 88.81 109 ASN B C 1
ATOM 4479 O O . ASN B 1 109 ? -2.299 49.812 46.031 1 88.81 109 ASN B O 1
ATOM 4483 N N . ASN B 1 110 ? -0.211 49.188 45.469 1 91.62 110 ASN B N 1
ATOM 4484 C CA . ASN B 1 110 ? 0.42 50.219 46.281 1 91.62 110 ASN B CA 1
ATOM 4485 C C . ASN B 1 110 ? 1.517 50.938 45.531 1 91.62 110 ASN B C 1
ATOM 4487 O O . ASN B 1 110 ? 2.703 50.719 45.75 1 91.62 110 ASN B O 1
ATOM 4491 N N . TYR B 1 111 ? 0.905 51.875 44.719 1 87.31 111 TYR B N 1
ATOM 4492 C CA . TYR B 1 111 ? 1.842 52.594 43.875 1 87.31 111 TYR B CA 1
ATOM 4493 C C . TYR B 1 111 ? 2.641 53.625 44.656 1 87.31 111 TYR B C 1
ATOM 4495 O O . TYR B 1 111 ? 2.064 54.531 45.312 1 87.31 111 TYR B O 1
ATOM 4503 N N . ASN B 1 112 ? 3.871 53.625 44.625 1 90 112 ASN B N 1
ATOM 4504 C CA . ASN B 1 112 ? 4.816 54.531 45.25 1 90 112 ASN B CA 1
ATOM 4505 C C . ASN B 1 112 ? 4.555 54.688 46.75 1 90 112 ASN B C 1
ATOM 4507 O O . ASN B 1 112 ? 4.715 55.781 47.312 1 90 112 ASN B O 1
ATOM 4511 N N . GLY B 1 113 ? 4.012 53.75 47.406 1 90.06 113 GLY B N 1
ATOM 4512 C CA . GLY B 1 113 ? 3.805 53.781 48.844 1 90.06 113 GLY B CA 1
ATOM 4513 C C . GLY B 1 113 ? 2.662 54.688 49.281 1 90.06 113 GLY B C 1
ATOM 4514 O O . GLY B 1 113 ? 2.574 55.094 50.438 1 90.06 113 GLY B O 1
ATOM 4515 N N . ALA B 1 114 ? 1.947 55.156 48.344 1 91.19 114 ALA B N 1
ATOM 4516 C CA . ALA B 1 114 ? 0.883 56.125 48.625 1 91.19 114 ALA B CA 1
ATOM 4517 C C . ALA B 1 114 ? -0.319 55.438 49.281 1 91.19 114 ALA B C 1
ATOM 4519 O O . ALA B 1 114 ? -1.364 56.062 49.469 1 91.19 114 ALA B O 1
ATOM 4520 N N . GLY B 1 115 ? -0.234 54.25 49.688 1 91.19 115 GLY B N 1
ATOM 4521 C CA . GLY B 1 115 ? -1.332 53.5 50.25 1 91.19 115 GLY B CA 1
ATOM 4522 C C . GLY B 1 115 ? -1.895 52.438 49.312 1 91.19 115 GLY B C 1
ATOM 4523 O O . GLY B 1 115 ? -1.757 52.562 48.094 1 91.19 115 GLY B O 1
ATOM 4524 N N . THR B 1 116 ? -2.463 51.344 49.969 1 90.75 116 THR B N 1
ATOM 4525 C CA . THR B 1 116 ? -2.975 50.219 49.156 1 90.75 116 THR B CA 1
ATOM 4526 C C . THR B 1 116 ? -4.367 50.531 48.625 1 90.75 116 THR B C 1
ATOM 4528 O O . THR B 1 116 ? -5.266 50.906 49.375 1 90.75 116 THR B O 1
ATOM 4531 N N . THR B 1 117 ? -4.465 50.562 47.312 1 90.44 117 THR B N 1
ATOM 4532 C CA . THR B 1 117 ? -5.773 50.656 46.688 1 90.44 117 THR B CA 1
ATOM 4533 C C . THR B 1 117 ? -6.348 49.281 46.406 1 90.44 117 THR B C 1
ATOM 4535 O O . THR B 1 117 ? -5.609 48.344 46.094 1 90.44 117 THR B O 1
ATOM 4538 N N . LYS B 1 118 ? -7.672 49.094 46.781 1 91.75 118 LYS B N 1
ATOM 4539 C CA . LYS B 1 118 ? -8.414 47.875 46.469 1 91.75 118 LYS B CA 1
ATOM 4540 C C . LYS B 1 118 ? -9.398 48.094 45.344 1 91.75 118 LYS B C 1
ATOM 4542 O O . LYS B 1 118 ? -10.133 49.094 45.312 1 91.75 118 LYS B O 1
ATOM 4547 N N . ASP B 1 119 ? -9.25 47.281 44.406 1 90.31 119 ASP B N 1
ATOM 4548 C CA . ASP B 1 119 ? -10.07 47.469 43.188 1 90.31 119 ASP B CA 1
ATOM 4549 C C . ASP B 1 119 ? -10.781 46.156 42.844 1 90.31 119 ASP B C 1
ATOM 4551 O O . ASP B 1 119 ? -10.32 45.438 41.938 1 90.31 119 ASP B O 1
ATOM 4555 N N . PRO B 1 120 ? -12.016 45.812 43.531 1 91.81 120 PRO B N 1
ATOM 4556 C CA . PRO B 1 120 ? -12.82 44.656 43.094 1 91.81 120 PRO B CA 1
ATOM 4557 C C . PRO B 1 120 ? -13.57 44.938 41.781 1 91.81 120 PRO B C 1
ATOM 4559 O O . PRO B 1 120 ? -13.969 46.062 41.531 1 91.81 120 PRO B O 1
ATOM 4562 N N . GLU B 1 121 ? -13.664 43.938 41.031 1 92.38 121 GLU B N 1
ATOM 4563 C CA . GLU B 1 121 ? -14.438 44.062 39.812 1 92.38 121 GLU B CA 1
ATOM 4564 C C . GLU B 1 121 ? -15.219 42.75 39.531 1 92.38 121 GLU B C 1
ATOM 4566 O O . GLU B 1 121 ? -14.672 41.656 39.688 1 92.38 121 GLU B O 1
ATOM 4571 N N . TYR B 1 122 ? -16.547 42.906 39.281 1 93.75 122 TYR B N 1
ATOM 4572 C CA . TYR B 1 122 ? -17.406 41.812 38.844 1 93.75 122 TYR B CA 1
ATOM 4573 C C . TYR B 1 122 ? -17.922 42.031 37.438 1 93.75 122 TYR B C 1
ATOM 4575 O O . TYR B 1 122 ? -18.234 43.156 37.031 1 93.75 122 TYR B O 1
ATOM 4583 N N . ASP B 1 123 ? -17.906 40.969 36.719 1 93.69 123 ASP B N 1
ATOM 4584 C CA . ASP B 1 123 ? -18.375 41.156 35.375 1 93.69 123 ASP B CA 1
ATOM 4585 C C . ASP B 1 123 ? -19.172 39.938 34.875 1 93.69 123 ASP B C 1
ATOM 4587 O O . ASP B 1 123 ? -18.953 38.844 35.344 1 93.69 123 ASP B O 1
ATOM 4591 N N . LEU B 1 124 ? -20.172 40.062 34.094 1 94.44 124 LEU B N 1
ATOM 4592 C CA . LEU B 1 124 ? -20.938 39.125 33.281 1 94.44 124 LEU B CA 1
ATOM 4593 C C . LEU B 1 124 ? -20.969 39.562 31.812 1 94.44 124 LEU B C 1
ATOM 4595 O O . LEU B 1 124 ? -21.391 40.688 31.5 1 94.44 124 LEU B O 1
ATOM 4599 N N . LYS B 1 125 ? -20.406 38.688 30.969 1 95.88 125 LYS B N 1
ATOM 4600 C CA . LYS B 1 125 ? -20.266 39.094 29.562 1 95.88 125 LYS B CA 1
ATOM 4601 C C . LYS B 1 125 ? -20.781 38 28.641 1 95.88 125 LYS B C 1
ATOM 4603 O O . LYS B 1 125 ? -20.672 36.812 28.938 1 95.88 125 LYS B O 1
ATOM 4608 N N . LEU B 1 126 ? -21.359 38.344 27.516 1 95.69 126 LEU B N 1
ATOM 4609 C CA . LEU B 1 126 ? -21.75 37.469 26.422 1 95.69 126 LEU B CA 1
ATOM 4610 C C . LEU B 1 126 ? -20.984 37.781 25.156 1 95.69 126 LEU B C 1
ATOM 4612 O O . LEU B 1 126 ? -21.547 38.281 24.172 1 95.69 126 LEU B O 1
ATOM 4616 N N . PRO B 1 127 ? -19.734 37.344 25.156 1 95.31 127 PRO B N 1
ATOM 4617 C CA . PRO B 1 127 ? -18.938 37.688 23.969 1 95.31 127 PRO B CA 1
ATOM 4618 C C . PRO B 1 127 ? -19.406 36.938 22.719 1 95.31 127 PRO B C 1
ATOM 4620 O O . PRO B 1 127 ? -19.625 35.719 22.75 1 95.31 127 PRO B O 1
ATOM 4623 N N . VAL B 1 128 ? -19.625 37.625 21.625 1 95.62 128 VAL B N 1
ATOM 4624 C CA . VAL B 1 128 ? -19.875 37.125 20.281 1 95.62 128 VAL B CA 1
ATOM 4625 C C . VAL B 1 128 ? -18.656 37.375 19.406 1 95.62 128 VAL B C 1
ATOM 4627 O O . VAL B 1 128 ? -18.141 38.469 19.312 1 95.62 128 VAL B O 1
ATOM 4630 N N . SER B 1 129 ? -18.109 36.312 18.922 1 96.12 129 SER B N 1
ATOM 4631 C CA . SER B 1 129 ? -16.969 36.406 18.016 1 96.12 129 SER B CA 1
ATOM 4632 C C . SER B 1 129 ? -17.297 35.812 16.656 1 96.12 129 SER B C 1
ATOM 4634 O O . SER B 1 129 ? -17.953 34.781 16.562 1 96.12 129 SER B O 1
ATOM 4636 N N . TRP B 1 130 ? -16.906 36.438 15.508 1 94.56 130 TRP B N 1
ATOM 4637 C CA . TRP B 1 130 ? -17.188 36.031 14.141 1 94.56 130 TRP B CA 1
ATOM 4638 C C . TRP B 1 130 ? -16.016 36.312 13.219 1 94.56 130 TRP B C 1
ATOM 4640 O O . TRP B 1 130 ? -15.445 37.406 13.25 1 94.56 130 TRP B O 1
ATOM 4650 N N . GLU B 1 131 ? -15.625 35.312 12.516 1 94 131 GLU B N 1
ATOM 4651 C CA . GLU B 1 131 ? -14.625 35.531 11.469 1 94 131 GLU B CA 1
ATOM 4652 C C . GLU B 1 131 ? -15.281 35.625 10.094 1 94 131 GLU B C 1
ATOM 4654 O O . GLU B 1 131 ? -16.062 34.781 9.695 1 94 131 GLU B O 1
ATOM 4659 N N . ILE B 1 132 ? -14.922 36.688 9.375 1 93.31 132 ILE B N 1
ATOM 4660 C CA . ILE B 1 132 ? -15.492 36.938 8.055 1 93.31 132 ILE B CA 1
ATOM 4661 C C . ILE B 1 132 ? -14.664 36.219 6.996 1 93.31 132 ILE B C 1
ATOM 4663 O O . ILE B 1 132 ? -13.43 36.25 7.023 1 93.31 132 ILE B O 1
ATOM 4667 N N . ASN B 1 133 ? -15.281 35.562 6.113 1 93.06 133 ASN B N 1
ATOM 4668 C CA . ASN B 1 133 ? -14.633 34.781 5.055 1 93.06 133 ASN B CA 1
ATOM 4669 C C . ASN B 1 133 ? -14.164 35.688 3.92 1 93.06 133 ASN B C 1
ATOM 4671 O O . ASN B 1 133 ? -14.57 35.531 2.771 1 93.06 133 ASN B O 1
ATOM 4675 N N . LEU B 1 134 ? -13.281 36.469 4.199 1 90.81 134 LEU B N 1
ATOM 4676 C CA . LEU B 1 134 ? -12.867 37.531 3.295 1 90.81 134 LEU B CA 1
ATOM 4677 C C . LEU B 1 134 ? -12.133 36.969 2.082 1 90.81 134 LEU B C 1
ATOM 4679 O O . LEU B 1 134 ? -12.383 37.375 0.95 1 90.81 134 LEU B O 1
ATOM 4683 N N . TRP B 1 135 ? -11.227 36.031 2.291 1 92 135 TRP B N 1
ATOM 4684 C CA . TRP B 1 135 ? -10.375 35.531 1.214 1 92 135 TRP B CA 1
ATOM 4685 C C . TRP B 1 135 ? -10.734 34.125 0.835 1 92 135 TRP B C 1
ATOM 4687 O O . TRP B 1 135 ? -10.008 33.469 0.079 1 92 135 TRP B O 1
ATOM 4697 N N . GLY B 1 136 ? -11.75 33.562 1.47 1 94 136 GLY B N 1
ATOM 4698 C CA . GLY B 1 136 ? -12.273 32.25 1.079 1 94 136 GLY B CA 1
ATOM 4699 C C . GLY B 1 136 ? -11.648 31.109 1.844 1 94 136 GLY B C 1
ATOM 4700 O O . GLY B 1 136 ? -11.766 29.953 1.434 1 94 136 GLY B O 1
ATOM 4701 N N . SER B 1 137 ? -10.867 31.391 2.941 1 95.19 137 SER B N 1
ATOM 4702 C CA . SER B 1 137 ? -10.281 30.312 3.736 1 95.19 137 SER B CA 1
ATOM 4703 C C . SER B 1 137 ? -11.352 29.375 4.27 1 95.19 137 SER B C 1
ATOM 4705 O O . SER B 1 137 ? -11.211 28.156 4.18 1 95.19 137 SER B O 1
ATOM 4707 N N . LEU B 1 138 ? -12.453 29.922 4.809 1 96.44 138 LEU B N 1
ATOM 4708 C CA . LEU B 1 138 ? -13.539 29.109 5.344 1 96.44 138 LEU B CA 1
ATOM 4709 C C . LEU B 1 138 ? -14.25 28.344 4.227 1 96.44 138 LEU B C 1
ATOM 4711 O O . LEU B 1 138 ? -14.633 27.188 4.402 1 96.44 138 LEU B O 1
ATOM 4715 N N . SER B 1 139 ? -14.453 29.047 3.064 1 97.25 139 SER B N 1
ATOM 4716 C CA . SER B 1 139 ? -15.078 28.406 1.916 1 97.25 139 SER B CA 1
ATOM 4717 C C . SER B 1 139 ? -14.258 27.203 1.436 1 97.25 139 SER B C 1
ATOM 4719 O O . SER B 1 139 ? -14.805 26.141 1.151 1 97.25 139 SER B O 1
ATOM 4721 N N . GLN B 1 140 ? -12.922 27.453 1.339 1 97.44 140 GLN B N 1
ATOM 4722 C CA . GLN B 1 140 ? -12.031 26.391 0.903 1 97.44 140 GLN B CA 1
ATOM 4723 C C . GLN B 1 140 ? -12 25.25 1.92 1 97.44 140 GLN B C 1
ATOM 4725 O O . GLN B 1 140 ? -11.969 24.078 1.546 1 97.44 140 GLN B O 1
ATOM 4730 N N . ALA B 1 141 ? -11.977 25.531 3.207 1 97.88 141 ALA B N 1
ATOM 4731 C CA . ALA B 1 141 ? -12.023 24.5 4.246 1 97.88 141 ALA B CA 1
ATOM 4732 C C . ALA B 1 141 ? -13.305 23.688 4.148 1 97.88 141 ALA B C 1
ATOM 4734 O O . ALA B 1 141 ? -13.281 22.453 4.301 1 97.88 141 ALA B O 1
ATOM 4735 N N . LYS B 1 142 ? -14.461 24.328 3.955 1 98.25 142 LYS B N 1
ATOM 4736 C CA . LYS B 1 142 ? -15.727 23.641 3.766 1 98.25 142 LYS B CA 1
ATOM 4737 C C . LYS B 1 142 ? -15.68 22.719 2.549 1 98.25 142 LYS B C 1
ATOM 4739 O O . LYS B 1 142 ? -16.156 21.594 2.602 1 98.25 142 LYS B O 1
ATOM 4744 N N . ARG B 1 143 ? -15.094 23.266 1.477 1 98.31 143 ARG B N 1
ATOM 4745 C CA . ARG B 1 143 ? -14.953 22.453 0.27 1 98.31 143 ARG B CA 1
ATOM 4746 C C . ARG B 1 143 ? -14.086 21.219 0.53 1 98.31 143 ARG B C 1
ATOM 4748 O O . ARG B 1 143 ? -14.398 20.125 0.067 1 98.31 143 ARG B O 1
ATOM 4755 N N . ALA B 1 144 ? -12.914 21.375 1.274 1 98.56 144 ALA B N 1
ATOM 4756 C CA . ALA B 1 144 ? -12.055 20.25 1.64 1 98.56 144 ALA B CA 1
ATOM 4757 C C . ALA B 1 144 ? -12.82 19.219 2.48 1 98.56 144 ALA B C 1
ATOM 4759 O O . ALA B 1 144 ? -12.742 18.016 2.223 1 98.56 144 ALA B O 1
ATOM 4760 N N . GLY B 1 145 ? -13.57 19.734 3.469 1 98.62 145 GLY B N 1
ATOM 4761 C CA . GLY B 1 145 ? -14.367 18.859 4.305 1 98.62 145 GLY B CA 1
ATOM 4762 C C . GLY B 1 145 ? -15.43 18.094 3.531 1 98.62 145 GLY B C 1
ATOM 4763 O O . GLY B 1 145 ? -15.633 16.906 3.754 1 98.62 145 GLY B O 1
ATOM 4764 N N . ALA B 1 146 ? -16.141 18.766 2.615 1 98.75 146 ALA B N 1
ATOM 4765 C CA . ALA B 1 146 ? -17.156 18.125 1.768 1 98.75 146 ALA B CA 1
ATOM 4766 C C . ALA B 1 146 ? -16.531 17.016 0.927 1 98.75 146 ALA B C 1
ATOM 4768 O O . ALA B 1 146 ? -17.109 15.938 0.799 1 98.75 146 ALA B O 1
ATOM 4769 N N . ALA B 1 147 ? -15.375 17.344 0.369 1 98.81 147 ALA B N 1
ATOM 4770 C CA . ALA B 1 147 ? -14.688 16.359 -0.467 1 98.81 147 ALA B CA 1
ATOM 4771 C C . ALA B 1 147 ? -14.258 15.156 0.352 1 98.81 147 ALA B C 1
ATOM 4773 O O . ALA B 1 147 ? -14.375 14.016 -0.105 1 98.81 147 ALA B O 1
ATOM 4774 N N . ARG B 1 148 ? -13.766 15.359 1.593 1 98.81 148 ARG B N 1
ATOM 4775 C CA . ARG B 1 148 ? -13.359 14.25 2.457 1 98.81 148 ARG B CA 1
ATOM 4776 C C . ARG B 1 148 ? -14.57 13.414 2.867 1 98.81 148 ARG B C 1
ATOM 4778 O O . ARG B 1 148 ? -14.477 12.188 2.943 1 98.81 148 ARG B O 1
ATOM 4785 N N . PHE B 1 149 ? -15.781 14.078 3.092 1 98.69 149 PHE B N 1
ATOM 4786 C CA . PHE B 1 149 ? -17.016 13.359 3.377 1 98.69 149 PHE B CA 1
ATOM 4787 C C . PHE B 1 149 ? -17.438 12.508 2.186 1 98.69 149 PHE B C 1
ATOM 4789 O O . PHE B 1 149 ? -17.703 11.312 2.334 1 98.69 149 PHE B O 1
ATOM 4796 N N . LYS B 1 150 ? -17.375 13.07 1.02 1 98.75 150 LYS B N 1
ATOM 4797 C CA . LYS B 1 150 ? -17.734 12.328 -0.188 1 98.75 150 LYS B CA 1
ATOM 4798 C C . LYS B 1 150 ? -16.766 11.172 -0.438 1 98.75 150 LYS B C 1
ATOM 4800 O O . LYS B 1 150 ? -17.188 10.102 -0.883 1 98.75 150 LYS B O 1
ATOM 4805 N N . ALA B 1 151 ? -15.414 11.383 -0.191 1 98.75 151 ALA B N 1
ATOM 4806 C CA . ALA B 1 151 ? -14.43 10.312 -0.321 1 98.75 151 ALA B CA 1
ATOM 4807 C C . ALA B 1 151 ? -14.781 9.133 0.582 1 98.75 151 ALA B C 1
ATOM 4809 O O . ALA B 1 151 ? -14.664 7.973 0.176 1 98.75 151 ALA B O 1
ATOM 4810 N N . SER B 1 152 ? -15.258 9.422 1.803 1 98.62 152 SER B N 1
ATOM 4811 C CA . SER B 1 152 ? -15.594 8.359 2.744 1 98.62 152 SER B CA 1
ATOM 4812 C C . SER B 1 152 ? -16.812 7.574 2.273 1 98.62 152 SER B C 1
ATOM 4814 O O . SER B 1 152 ? -16.906 6.363 2.5 1 98.62 152 SER B O 1
ATOM 4816 N N . VAL B 1 153 ? -17.766 8.258 1.631 1 98.12 153 VAL B N 1
ATOM 4817 C CA . VAL B 1 153 ? -18.938 7.586 1.053 1 98.12 153 VAL B CA 1
ATOM 4818 C C . VAL B 1 153 ? -18.469 6.629 -0.048 1 98.12 153 VAL B C 1
ATOM 4820 O O . VAL B 1 153 ? -18.906 5.477 -0.092 1 98.12 153 VAL B O 1
ATOM 4823 N N . GLU B 1 154 ? -17.609 7.141 -0.895 1 98.06 154 GLU B N 1
ATOM 4824 C CA . GLU B 1 154 ? -17.094 6.305 -1.975 1 98.06 154 GLU B CA 1
ATOM 4825 C C . GLU B 1 154 ? -16.266 5.145 -1.428 1 98.06 154 GLU B C 1
ATOM 4827 O O . GLU B 1 154 ? -16.281 4.043 -1.984 1 98.06 154 GLU B O 1
ATOM 4832 N N . ASP B 1 155 ? -15.523 5.34 -0.355 1 98.25 155 ASP B N 1
ATOM 4833 C CA . ASP B 1 155 ? -14.789 4.266 0.3 1 98.25 155 ASP B CA 1
ATOM 4834 C C . ASP B 1 155 ? -15.727 3.166 0.786 1 98.25 155 ASP B C 1
ATOM 4836 O O . ASP B 1 155 ? -15.398 1.979 0.706 1 98.25 155 ASP B O 1
ATOM 4840 N N . TYR B 1 156 ? -16.812 3.545 1.349 1 97.69 156 TYR B N 1
ATOM 4841 C CA . TYR B 1 156 ? -17.828 2.59 1.784 1 97.69 156 TYR B CA 1
ATOM 4842 C C . TYR B 1 156 ? -18.328 1.757 0.612 1 97.69 156 TYR B C 1
ATOM 4844 O O . TYR B 1 156 ? -18.438 0.532 0.712 1 97.69 156 TYR B O 1
ATOM 4852 N N . ARG B 1 157 ? -18.641 2.42 -0.476 1 96.81 157 ARG B N 1
ATOM 4853 C CA . ARG B 1 157 ? -19.109 1.721 -1.668 1 96.81 157 ARG B CA 1
ATOM 4854 C C . ARG B 1 157 ? -18.062 0.75 -2.186 1 96.81 157 ARG B C 1
ATOM 4856 O O . ARG B 1 157 ? -18.391 -0.372 -2.584 1 96.81 157 ARG B O 1
ATOM 4863 N N . ALA B 1 158 ? -16.797 1.193 -2.219 1 97.38 158 ALA B N 1
ATOM 4864 C CA . ALA B 1 158 ? -15.703 0.335 -2.654 1 97.38 158 ALA B CA 1
ATOM 4865 C C . ALA B 1 158 ? -15.586 -0.9 -1.767 1 97.38 158 ALA B C 1
ATOM 4867 O O . ALA B 1 158 ? -15.336 -2.004 -2.258 1 97.38 158 ALA B O 1
ATOM 4868 N N . MET B 1 159 ? -15.789 -0.723 -0.515 1 96.94 159 MET B N 1
ATOM 4869 C CA . MET B 1 159 ? -15.727 -1.843 0.42 1 96.94 159 MET B CA 1
ATOM 4870 C C . MET B 1 159 ? -16.875 -2.811 0.188 1 96.94 159 MET B C 1
ATOM 4872 O O . MET B 1 159 ? -16.703 -4.027 0.262 1 96.94 159 MET B O 1
ATOM 4876 N N . SER B 1 160 ? -18.016 -2.254 -0.049 1 96.12 160 SER B N 1
ATOM 4877 C CA . SER B 1 160 ? -19.172 -3.096 -0.364 1 96.12 160 SER B CA 1
ATOM 4878 C C . SER B 1 160 ? -18.906 -3.971 -1.584 1 96.12 160 SER B C 1
ATOM 4880 O O . SER B 1 160 ? -19.156 -5.176 -1.562 1 96.12 160 SER B O 1
ATOM 4882 N N . MET B 1 161 ? -18.391 -3.344 -2.596 1 95.12 161 MET B N 1
ATOM 4883 C CA . MET B 1 161 ? -18.016 -4.055 -3.814 1 95.12 161 MET B CA 1
ATOM 4884 C C . MET B 1 161 ? -17.031 -5.176 -3.512 1 95.12 161 MET B C 1
ATOM 4886 O O . MET B 1 161 ? -17.188 -6.293 -4 1 95.12 161 MET B O 1
ATOM 4890 N N . THR B 1 162 ? -16.047 -4.879 -2.682 1 97.38 162 THR B N 1
ATOM 4891 C CA . THR B 1 162 ? -15.008 -5.84 -2.324 1 97.38 162 THR B CA 1
ATOM 4892 C C . THR B 1 162 ? -15.602 -6.996 -1.521 1 97.38 162 THR B C 1
ATOM 4894 O O . THR B 1 162 ? -15.281 -8.164 -1.771 1 97.38 162 THR B O 1
ATOM 4897 N N . ILE B 1 163 ? -16.469 -6.707 -0.609 1 97.62 163 ILE B N 1
ATOM 4898 C CA . ILE B 1 163 ? -17.062 -7.73 0.243 1 97.62 163 ILE B CA 1
ATOM 4899 C C . ILE B 1 163 ? -17.922 -8.672 -0.602 1 97.62 163 ILE B C 1
ATOM 4901 O O . ILE B 1 163 ? -17.859 -9.891 -0.425 1 97.62 163 ILE B O 1
ATOM 4905 N N . ILE B 1 164 ? -18.688 -8.125 -1.523 1 97 164 ILE B N 1
ATOM 4906 C CA . ILE B 1 164 ? -19.516 -8.93 -2.412 1 97 164 ILE B CA 1
ATOM 4907 C C . ILE B 1 164 ? -18.625 -9.883 -3.217 1 97 164 ILE B C 1
ATOM 4909 O O . ILE B 1 164 ? -18.906 -11.078 -3.289 1 97 164 ILE B O 1
ATOM 4913 N N . ALA B 1 165 ? -17.578 -9.375 -3.793 1 97.81 165 ALA B N 1
ATOM 4914 C CA . ALA B 1 165 ? -16.656 -10.203 -4.574 1 97.81 165 ALA B CA 1
ATOM 4915 C C . ALA B 1 165 ? -15.977 -11.242 -3.693 1 97.81 165 ALA B C 1
ATOM 4917 O O . ALA B 1 165 ? -15.812 -12.398 -4.098 1 97.81 165 ALA B O 1
ATOM 4918 N N . ASP B 1 166 ? -15.586 -10.844 -2.486 1 98.31 166 ASP B N 1
ATOM 4919 C CA . ASP B 1 166 ? -14.883 -11.742 -1.582 1 98.31 166 ASP B CA 1
ATOM 4920 C C . ASP B 1 166 ? -15.773 -12.906 -1.158 1 98.31 166 ASP B C 1
ATOM 4922 O O . ASP B 1 166 ? -15.32 -14.047 -1.073 1 98.31 166 ASP B O 1
ATOM 4926 N N . VAL B 1 167 ? -16.984 -12.602 -0.906 1 98.06 167 VAL B N 1
ATOM 4927 C CA . VAL B 1 167 ? -17.938 -13.656 -0.554 1 98.06 167 VAL B CA 1
ATOM 4928 C C . VAL B 1 167 ? -18.094 -14.617 -1.728 1 98.06 167 VAL B C 1
ATOM 4930 O O . VAL B 1 167 ? -18.078 -15.836 -1.545 1 98.06 167 VAL B O 1
ATOM 4933 N N . ALA B 1 168 ? -18.281 -14.094 -2.912 1 97.56 168 ALA B N 1
ATOM 4934 C CA . ALA B 1 168 ? -18.422 -14.938 -4.098 1 97.56 168 ALA B CA 1
ATOM 4935 C C . ALA B 1 168 ? -17.203 -15.828 -4.285 1 97.56 168 ALA B C 1
ATOM 4937 O O . ALA B 1 168 ? -17.328 -17.031 -4.52 1 97.56 168 ALA B O 1
ATOM 4938 N N . MET B 1 169 ? -15.992 -15.25 -4.168 1 98.12 169 MET B N 1
ATOM 4939 C CA . MET B 1 169 ? -14.758 -16.016 -4.32 1 98.12 169 MET B CA 1
ATOM 4940 C C . MET B 1 169 ? -14.656 -17.109 -3.268 1 98.12 169 MET B C 1
ATOM 4942 O O . MET B 1 169 ? -14.328 -18.25 -3.586 1 98.12 169 MET B O 1
ATOM 4946 N N . ALA B 1 170 ? -14.945 -16.719 -2.059 1 98 170 ALA B N 1
ATOM 4947 C CA . ALA B 1 170 ? -14.883 -17.688 -0.969 1 98 170 ALA B CA 1
ATOM 4948 C C . ALA B 1 170 ? -15.891 -18.812 -1.178 1 98 170 ALA B C 1
ATOM 4950 O O . ALA B 1 170 ? -15.594 -19.969 -0.93 1 98 170 ALA B O 1
ATOM 4951 N N . TYR B 1 171 ? -17.062 -18.516 -1.66 1 96.81 171 TYR B N 1
ATOM 4952 C CA . TYR B 1 171 ? -18.141 -19.469 -1.903 1 96.81 171 TYR B CA 1
ATOM 4953 C C . TYR B 1 171 ? -17.734 -20.484 -2.975 1 96.81 171 TYR B C 1
ATOM 4955 O O . TYR B 1 171 ? -17.812 -21.688 -2.766 1 96.81 171 TYR B O 1
ATOM 4963 N N . TYR B 1 172 ? -17.234 -20.016 -4.047 1 96.44 172 TYR B N 1
ATOM 4964 C CA . TYR B 1 172 ? -16.891 -20.906 -5.148 1 96.44 172 TYR B CA 1
ATOM 4965 C C . TYR B 1 172 ? -15.633 -21.703 -4.832 1 96.44 172 TYR B C 1
ATOM 4967 O O . TYR B 1 172 ? -15.484 -22.844 -5.277 1 96.44 172 TYR B O 1
ATOM 4975 N N . ARG B 1 173 ? -14.688 -21.141 -4.035 1 97.38 173 ARG B N 1
ATOM 4976 C CA . ARG B 1 173 ? -13.562 -21.938 -3.561 1 97.38 173 ARG B CA 1
ATOM 4977 C C . ARG B 1 173 ? -14.039 -23.094 -2.684 1 97.38 173 ARG B C 1
ATOM 4979 O O . ARG B 1 173 ? -13.547 -24.219 -2.807 1 97.38 173 ARG B O 1
ATOM 4986 N N . LEU B 1 174 ? -15.023 -22.812 -1.863 1 97.12 174 LEU B N 1
ATOM 4987 C CA . LEU B 1 174 ? -15.57 -23.828 -0.974 1 97.12 174 LEU B CA 1
ATOM 4988 C C . LEU B 1 174 ? -16.25 -24.938 -1.77 1 97.12 174 LEU B C 1
ATOM 4990 O O . LEU B 1 174 ? -15.992 -26.125 -1.556 1 97.12 174 LEU B O 1
ATOM 4994 N N . ILE B 1 175 ? -17.078 -24.562 -2.74 1 95.69 175 ILE B N 1
ATOM 4995 C CA . ILE B 1 175 ? -17.828 -25.562 -3.504 1 95.69 175 ILE B CA 1
ATOM 4996 C C . ILE B 1 175 ? -16.859 -26.359 -4.383 1 95.69 175 ILE B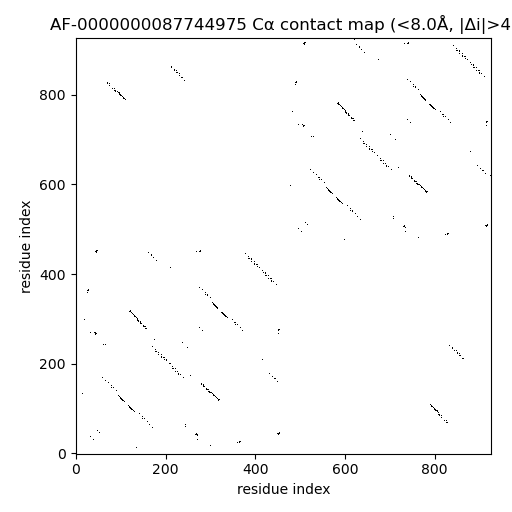 C 1
ATOM 4998 O O . ILE B 1 175 ? -17.062 -27.547 -4.617 1 95.69 175 ILE B O 1
ATOM 5002 N N . ALA B 1 176 ? -15.805 -25.656 -4.828 1 96.38 176 ALA B N 1
ATOM 5003 C CA . ALA B 1 176 ? -14.797 -26.375 -5.605 1 96.38 176 ALA B CA 1
ATOM 5004 C C . ALA B 1 176 ? -14.07 -27.406 -4.746 1 96.38 176 ALA B C 1
ATOM 5006 O O . ALA B 1 176 ? -13.766 -28.5 -5.211 1 96.38 176 ALA B O 1
ATOM 5007 N N . LEU B 1 177 ? -13.766 -27.047 -3.521 1 97.38 177 LEU B N 1
ATOM 5008 C CA . LEU B 1 177 ? -13.125 -27.984 -2.604 1 97.38 177 LEU B CA 1
ATOM 5009 C C . LEU B 1 177 ? -14.039 -29.172 -2.297 1 97.38 177 LEU B C 1
ATOM 5011 O O . LEU B 1 177 ? -13.586 -30.312 -2.195 1 97.38 177 LEU B O 1
ATOM 5015 N N . ASP B 1 178 ? -15.336 -28.953 -2.203 1 96.69 178 ASP B N 1
ATOM 5016 C CA . ASP B 1 178 ? -16.297 -30.031 -2.037 1 96.69 178 ASP B CA 1
ATOM 5017 C C . ASP B 1 178 ? -16.266 -30.984 -3.223 1 96.69 178 ASP B C 1
ATOM 5019 O O . ASP B 1 178 ? -16.297 -32.219 -3.041 1 96.69 178 ASP B O 1
ATOM 5023 N N . ASN B 1 179 ? -16.25 -30.375 -4.355 1 96.12 179 ASN B N 1
ATOM 5024 C CA . ASN B 1 179 ? -16.188 -31.203 -5.555 1 96.12 179 ASN B CA 1
ATOM 5025 C C . ASN B 1 179 ? -14.898 -32.031 -5.605 1 96.12 179 ASN B C 1
ATOM 5027 O O . ASN B 1 179 ? -14.922 -33.188 -5.949 1 96.12 179 ASN B O 1
ATOM 5031 N N . GLU B 1 180 ? -13.781 -31.391 -5.285 1 96.88 180 GLU B N 1
ATOM 5032 C CA . GLU B 1 180 ? -12.508 -32.094 -5.258 1 96.88 180 GLU B CA 1
ATOM 5033 C C . GLU B 1 180 ? -12.531 -33.25 -4.242 1 96.88 180 GLU B C 1
ATOM 5035 O O . GLU B 1 180 ? -12.07 -34.344 -4.527 1 96.88 180 GLU B O 1
ATOM 5040 N N . LEU B 1 181 ? -13.062 -32.969 -3.084 1 97.06 181 LEU B N 1
ATOM 5041 C CA . LEU B 1 181 ? -13.188 -34 -2.057 1 97.06 181 LEU B CA 1
ATOM 5042 C C . LEU B 1 181 ? -14.055 -35.156 -2.551 1 97.06 181 LEU B C 1
ATOM 5044 O O . LEU B 1 181 ? -13.727 -36.312 -2.322 1 97.06 181 LEU B O 1
ATOM 5048 N N . SER B 1 182 ? -15.086 -34.875 -3.234 1 96.75 182 SER B N 1
ATOM 5049 C CA . SER B 1 182 ? -15.953 -35.906 -3.793 1 96.75 182 SER B CA 1
ATOM 5050 C C . SER B 1 182 ? -15.219 -36.75 -4.812 1 96.75 182 SER B C 1
ATOM 5052 O O . SER B 1 182 ? -15.336 -38 -4.805 1 96.75 182 SER B O 1
ATOM 5054 N N . ILE B 1 183 ? -14.453 -36.031 -5.664 1 96.06 183 ILE B N 1
ATOM 5055 C CA . ILE B 1 183 ? -13.672 -36.75 -6.664 1 96.06 183 ILE B CA 1
ATOM 5056 C C . ILE B 1 183 ? -12.672 -37.688 -5.977 1 96.06 183 ILE B C 1
ATOM 5058 O O . ILE B 1 183 ? -12.539 -38.844 -6.352 1 96.06 183 ILE B O 1
ATOM 5062 N N . VAL B 1 184 ? -12 -37.219 -4.965 1 97.31 184 VAL B N 1
ATOM 5063 C CA . VAL B 1 184 ? -10.977 -38 -4.266 1 97.31 184 VAL B CA 1
ATOM 5064 C C . VAL B 1 184 ? -11.625 -39.156 -3.529 1 97.31 184 VAL B C 1
ATOM 5066 O O . VAL B 1 184 ? -11.094 -40.281 -3.541 1 97.31 184 VAL B O 1
ATOM 5069 N N . ARG B 1 185 ? -12.773 -39 -2.947 1 97.38 185 ARG B N 1
ATOM 5070 C CA . ARG B 1 185 ? -13.484 -40.062 -2.258 1 97.38 185 ARG B CA 1
ATOM 5071 C C . ARG B 1 185 ? -13.961 -41.125 -3.24 1 97.38 185 ARG B C 1
ATOM 5073 O O . ARG B 1 185 ? -13.891 -42.312 -2.953 1 97.38 185 ARG B O 1
ATOM 5080 N N . GLN B 1 186 ? -14.461 -40.688 -4.348 1 96.38 186 GLN B N 1
ATOM 5081 C CA . GLN B 1 186 ? -14.867 -41.625 -5.383 1 96.38 186 GLN B CA 1
ATOM 5082 C C . GLN B 1 186 ? -13.672 -42.438 -5.891 1 96.38 186 GLN B C 1
ATOM 5084 O O . GLN B 1 186 ? -13.773 -43.656 -6.113 1 96.38 186 GLN B O 1
ATOM 5089 N N . THR B 1 187 ? -12.602 -41.719 -6.086 1 96.31 187 THR B N 1
ATOM 5090 C CA . THR B 1 187 ? -11.375 -42.375 -6.52 1 96.31 187 THR B CA 1
ATOM 5091 C C . THR B 1 187 ? -10.898 -43.375 -5.465 1 96.31 187 THR B C 1
ATOM 5093 O O . THR B 1 187 ? -10.5 -44.5 -5.801 1 96.31 187 THR B O 1
ATOM 5096 N N . MET B 1 188 ? -10.922 -42.969 -4.207 1 96.56 188 MET B N 1
ATOM 5097 C CA . MET B 1 188 ? -10.555 -43.875 -3.104 1 96.56 188 MET B CA 1
ATOM 5098 C C . MET B 1 188 ? -11.414 -45.125 -3.105 1 96.56 188 MET B C 1
ATOM 5100 O O . MET B 1 188 ? -10.906 -46.219 -2.939 1 96.56 188 MET B O 1
ATOM 5104 N N . ALA B 1 189 ? -12.641 -45 -3.363 1 97 189 ALA B N 1
ATOM 5105 C CA . ALA B 1 189 ? -13.562 -46.125 -3.391 1 97 189 ALA B CA 1
ATOM 5106 C C . ALA B 1 189 ? -13.25 -47.062 -4.555 1 97 189 ALA B C 1
ATOM 5108 O O . ALA B 1 189 ? -13.25 -48.281 -4.391 1 97 189 ALA B O 1
ATOM 5109 N N . THR B 1 190 ? -13.008 -46.438 -5.68 1 95.31 190 THR B N 1
ATOM 5110 C CA . THR B 1 190 ? -12.672 -47.219 -6.863 1 95.31 190 THR B CA 1
ATOM 5111 C C . THR B 1 190 ? -11.367 -47.969 -6.648 1 95.31 190 THR B C 1
ATOM 5113 O O . THR B 1 190 ? -11.266 -49.156 -7.008 1 95.31 190 THR B O 1
ATOM 5116 N N . ARG B 1 191 ? -10.367 -47.375 -6.066 1 96 191 ARG B N 1
ATOM 5117 C CA . ARG B 1 191 ? -9.07 -48 -5.828 1 96 191 ARG B CA 1
ATOM 5118 C C . ARG B 1 191 ? -9.156 -49.031 -4.727 1 96 191 ARG B C 1
ATOM 5120 O O . ARG B 1 191 ? -8.422 -50.031 -4.746 1 96 191 ARG B O 1
ATOM 5127 N N . LYS B 1 192 ? -10.055 -48.844 -3.793 1 96.81 192 LYS B N 1
ATOM 5128 C CA . LYS B 1 192 ? -10.305 -49.875 -2.789 1 96.81 192 LYS B CA 1
ATOM 5129 C C . LYS B 1 192 ? -10.844 -51.156 -3.432 1 96.81 192 LYS B C 1
ATOM 5131 O O . LYS B 1 192 ? -10.414 -52.25 -3.088 1 96.81 192 LYS B O 1
ATOM 5136 N N . GLN B 1 193 ? -11.742 -51 -4.348 1 95.94 193 GLN B N 1
ATOM 5137 C CA . GLN B 1 193 ? -12.273 -52.156 -5.074 1 95.94 193 GLN B CA 1
ATOM 5138 C C . GLN B 1 193 ? -11.172 -52.875 -5.855 1 95.94 193 GLN B C 1
ATOM 5140 O O . GLN B 1 193 ? -11.109 -54.094 -5.871 1 95.94 193 GLN B O 1
ATOM 5145 N N . SER B 1 194 ? -10.375 -52 -6.477 1 94.12 194 SER B N 1
ATOM 5146 C CA . SER B 1 194 ? -9.25 -52.594 -7.219 1 94.12 194 SER B CA 1
ATOM 5147 C C . SER B 1 194 ? -8.305 -53.344 -6.293 1 94.12 194 SER B C 1
ATOM 5149 O O . SER B 1 194 ? -7.777 -54.375 -6.66 1 94.12 194 SER B O 1
ATOM 5151 N N . LEU B 1 195 ? -8.047 -52.812 -5.113 1 95.5 195 LEU B N 1
ATOM 5152 C CA . LEU B 1 195 ? -7.188 -53.438 -4.117 1 95.5 195 LEU B CA 1
ATOM 5153 C C . LEU B 1 195 ? -7.758 -54.781 -3.67 1 95.5 195 LEU B C 1
ATOM 5155 O O . LEU B 1 195 ? -7.035 -55.781 -3.609 1 95.5 195 LEU B O 1
ATOM 5159 N N . GLU B 1 196 ? -9 -54.844 -3.467 1 96.88 196 GLU B N 1
ATOM 5160 C CA . GLU B 1 196 ? -9.664 -56.062 -3.041 1 96.88 196 GLU B CA 1
ATOM 5161 C C . GLU B 1 196 ? -9.594 -57.125 -4.129 1 96.88 196 GLU B C 1
ATOM 5163 O O . GLU B 1 196 ? -9.328 -58.312 -3.844 1 96.88 196 GLU B O 1
ATOM 5168 N N . GLN B 1 197 ? -9.812 -56.688 -5.336 1 94.38 197 GLN B N 1
ATOM 5169 C CA . GLN B 1 197 ? -9.742 -57.625 -6.457 1 94.38 197 GLN B CA 1
ATOM 5170 C C . GLN B 1 197 ? -8.32 -58.188 -6.625 1 94.38 197 GLN B C 1
ATOM 5172 O O . GLN B 1 197 ? -8.133 -59.375 -6.875 1 94.38 197 GLN B O 1
ATOM 5177 N N . ALA B 1 198 ? -7.359 -57.281 -6.508 1 94.06 198 ALA B N 1
ATOM 5178 C CA . ALA B 1 198 ? -5.965 -57.688 -6.633 1 94.06 198 ALA B CA 1
ATOM 5179 C C . ALA B 1 198 ? -5.586 -58.688 -5.527 1 94.06 198 ALA B C 1
ATOM 5181 O O . ALA B 1 198 ? -4.844 -59.625 -5.766 1 94.06 198 ALA B O 1
ATOM 5182 N N . LYS B 1 199 ? -6.082 -58.469 -4.379 1 95.88 199 LYS B N 1
ATOM 5183 C CA . LYS B 1 199 ? -5.816 -59.375 -3.256 1 95.88 199 LYS B CA 1
ATOM 5184 C C . LYS B 1 199 ? -6.398 -60.75 -3.512 1 95.88 199 LYS B C 1
ATOM 5186 O O . LYS B 1 199 ? -5.723 -61.781 -3.305 1 95.88 199 LYS B O 1
ATOM 5191 N N . ILE B 1 200 ? -7.621 -60.781 -3.998 1 96 200 ILE B N 1
ATOM 5192 C CA . ILE B 1 200 ? -8.289 -62.031 -4.273 1 96 200 ILE B CA 1
ATOM 5193 C C . ILE B 1 200 ? -7.516 -62.812 -5.336 1 96 200 ILE B C 1
ATOM 5195 O O . ILE B 1 200 ? -7.285 -64 -5.191 1 96 200 ILE B O 1
ATOM 5199 N N . ARG B 1 201 ? -7.121 -62.125 -6.344 1 93.62 201 ARG B N 1
ATOM 5200 C CA . ARG B 1 201 ? -6.391 -62.75 -7.43 1 93.62 201 ARG B CA 1
ATOM 5201 C C . ARG B 1 201 ? -5.02 -63.25 -6.961 1 93.62 201 ARG B C 1
ATOM 5203 O O . ARG B 1 201 ? -4.551 -64.312 -7.379 1 93.62 201 ARG B O 1
ATOM 5210 N N . PHE B 1 202 ? -4.336 -62.5 -6.09 1 93.81 202 PHE B N 1
ATOM 5211 C CA . PHE B 1 202 ? -3.043 -62.875 -5.535 1 93.81 202 PHE B CA 1
ATOM 5212 C C . PHE B 1 202 ? -3.176 -64.125 -4.645 1 93.81 202 PHE B C 1
ATOM 5214 O O . PHE B 1 202 ? -2.41 -65.062 -4.777 1 93.81 202 PHE B O 1
ATOM 5221 N N . ASP B 1 203 ? -4.168 -64.125 -3.879 1 95.5 203 ASP B N 1
ATOM 5222 C CA . ASP B 1 203 ? -4.418 -65.25 -2.984 1 95.5 203 ASP B CA 1
ATOM 5223 C C . ASP B 1 203 ? -4.754 -66.5 -3.77 1 95.5 203 ASP B C 1
ATOM 5225 O O . ASP B 1 203 ? -4.441 -67.625 -3.334 1 95.5 203 ASP B O 1
ATOM 5229 N N . GLY B 1 204 ? -5.305 -66.25 -4.949 1 95.44 204 GLY B N 1
ATOM 5230 C CA . GLY B 1 204 ? -5.668 -67.375 -5.812 1 95.44 204 GLY B CA 1
ATOM 5231 C C . GLY B 1 204 ? -4.547 -67.812 -6.75 1 95.44 204 GLY B C 1
ATOM 5232 O O . GLY B 1 204 ? -4.707 -68.688 -7.543 1 95.44 204 GLY B O 1
ATOM 5233 N N . GLY B 1 205 ? -3.371 -67.188 -6.641 1 93 205 GLY B N 1
ATOM 5234 C CA . GLY B 1 205 ? -2.211 -67.5 -7.461 1 93 205 GLY B CA 1
ATOM 5235 C C . GLY B 1 205 ? -2.344 -67 -8.898 1 93 205 GLY B C 1
ATOM 5236 O O . GLY B 1 205 ? -1.597 -67.438 -9.773 1 93 205 GLY B O 1
ATOM 5237 N N . LEU B 1 206 ? -3.256 -66.125 -9.141 1 90.69 206 LEU B N 1
ATOM 5238 C CA . LEU B 1 206 ? -3.578 -65.688 -10.5 1 90.69 206 LEU B CA 1
ATOM 5239 C C . LEU B 1 206 ? -2.811 -64.438 -10.875 1 90.69 206 LEU B C 1
ATOM 5241 O O . LEU B 1 206 ? -2.793 -64.062 -12.047 1 90.69 206 LEU B O 1
ATOM 5245 N N . THR B 1 207 ? -2.219 -63.781 -9.93 1 89.56 207 THR B N 1
ATOM 5246 C CA . THR B 1 207 ? -1.389 -62.594 -10.195 1 89.56 207 THR B CA 1
ATOM 5247 C C . THR B 1 207 ? -0.247 -62.5 -9.188 1 89.56 207 THR B C 1
ATOM 5249 O O . THR B 1 207 ? -0.198 -63.281 -8.219 1 89.56 207 THR B O 1
ATOM 5252 N N . SER B 1 208 ? 0.732 -61.688 -9.461 1 92 208 SER B N 1
ATOM 5253 C CA . SER B 1 208 ? 1.891 -61.531 -8.586 1 92 208 SER B CA 1
ATOM 5254 C C . SER B 1 208 ? 1.562 -60.656 -7.383 1 92 208 SER B C 1
ATOM 5256 O O . SER B 1 208 ? 0.595 -59.906 -7.41 1 92 208 SER B O 1
ATOM 5258 N N . GLU B 1 209 ? 2.389 -60.781 -6.352 1 94.06 209 GLU B N 1
ATOM 5259 C CA . GLU B 1 209 ? 2.27 -59.906 -5.184 1 94.06 209 GLU B CA 1
ATOM 5260 C C . GLU B 1 209 ? 2.547 -58.469 -5.543 1 94.06 209 GLU B C 1
ATOM 5262 O O . GLU B 1 209 ? 2.043 -57.531 -4.887 1 94.06 209 GLU B O 1
ATOM 5267 N N . THR B 1 210 ? 3.363 -58.219 -6.52 1 93.75 210 THR B N 1
ATOM 5268 C CA . THR B 1 210 ? 3.699 -56.875 -6.977 1 93.75 210 THR B CA 1
ATOM 5269 C C . THR B 1 210 ? 2.438 -56.094 -7.34 1 93.75 210 THR B C 1
ATOM 5271 O O . THR B 1 210 ? 2.287 -54.938 -6.957 1 93.75 210 THR B O 1
ATOM 5274 N N . VAL B 1 211 ? 1.541 -56.812 -7.996 1 94 211 VAL B N 1
ATOM 5275 C CA . VAL B 1 211 ? 0.302 -56.156 -8.422 1 94 211 VAL B CA 1
ATOM 5276 C C . VAL B 1 211 ? -0.534 -55.781 -7.199 1 94 211 VAL B C 1
ATOM 5278 O O . VAL B 1 211 ? -1.096 -54.688 -7.137 1 94 211 VAL B O 1
ATOM 5281 N N . TYR B 1 212 ? -0.579 -56.656 -6.27 1 94.81 212 TYR B N 1
ATOM 5282 C CA . TYR B 1 212 ? -1.305 -56.406 -5.027 1 94.81 212 TYR B CA 1
ATOM 5283 C C . TYR B 1 212 ? -0.724 -55.188 -4.289 1 94.81 212 TYR B C 1
ATOM 5285 O O . TYR B 1 212 ? -1.458 -54.281 -3.889 1 94.81 212 TYR B O 1
ATOM 5293 N N . GLN B 1 213 ? 0.527 -55.156 -4.148 1 96.31 213 GLN B N 1
ATOM 5294 C CA . GLN B 1 213 ? 1.185 -54.062 -3.443 1 96.31 213 GLN B CA 1
ATOM 5295 C C . GLN B 1 213 ? 1.019 -52.719 -4.195 1 96.31 213 GLN B C 1
ATOM 5297 O O . GLN B 1 213 ? 0.874 -51.688 -3.58 1 96.31 213 GLN B O 1
ATOM 5302 N N . GLN B 1 214 ? 1.071 -52.719 -5.5 1 95.25 214 GLN B N 1
ATOM 5303 C CA . GLN B 1 214 ? 0.836 -51.562 -6.324 1 95.25 214 GLN B CA 1
ATOM 5304 C C . GLN B 1 214 ? -0.56 -50.969 -6.09 1 95.25 214 GLN B C 1
ATOM 5306 O O . GLN B 1 214 ? -0.722 -49.781 -5.922 1 95.25 214 GLN B O 1
ATOM 5311 N N . ALA B 1 215 ? -1.51 -51.875 -6.09 1 94.88 215 ALA B N 1
ATOM 5312 C CA . ALA B 1 215 ? -2.881 -51.438 -5.828 1 94.88 215 ALA B CA 1
ATOM 5313 C C . ALA B 1 215 ? -3.012 -50.844 -4.43 1 94.88 215 ALA B C 1
ATOM 5315 O O . ALA B 1 215 ? -3.742 -49.875 -4.23 1 94.88 215 ALA B O 1
ATOM 5316 N N . LYS B 1 216 ? -2.289 -51.438 -3.494 1 96.44 216 LYS B N 1
ATOM 5317 C CA . LYS B 1 216 ? -2.311 -50.938 -2.119 1 96.44 216 LYS B CA 1
ATOM 5318 C C . LYS B 1 216 ? -1.741 -49.531 -2.033 1 96.44 216 LYS B C 1
ATOM 5320 O O . LYS B 1 216 ? -2.289 -48.656 -1.333 1 96.44 216 LYS B O 1
ATOM 5325 N N . VAL B 1 217 ? -0.657 -49.25 -2.711 1 96.38 217 VAL B N 1
ATOM 5326 C CA . VAL B 1 217 ? -0.037 -47.906 -2.746 1 96.38 217 VAL B CA 1
ATOM 5327 C C . VAL B 1 217 ? -1.02 -46.906 -3.32 1 96.38 217 VAL B C 1
ATOM 5329 O O . VAL B 1 217 ? -1.165 -45.812 -2.785 1 96.38 217 VAL B O 1
ATOM 5332 N N . GLU B 1 218 ? -1.716 -47.281 -4.395 1 95.5 218 GLU B N 1
ATOM 5333 C CA . GLU B 1 218 ? -2.648 -46.344 -5.039 1 95.5 218 GLU B CA 1
ATOM 5334 C C . GLU B 1 218 ? -3.824 -46.031 -4.125 1 95.5 218 GLU B C 1
ATOM 5336 O O . GLU B 1 218 ? -4.238 -44.875 -4.027 1 95.5 218 GLU B O 1
ATOM 5341 N N . TYR B 1 219 ? -4.344 -47.031 -3.48 1 95.81 219 TYR B N 1
ATOM 5342 C CA . TYR B 1 219 ? -5.422 -46.812 -2.521 1 95.81 219 TYR B CA 1
ATOM 5343 C C . TYR B 1 219 ? -4.961 -45.906 -1.389 1 95.81 219 TYR B C 1
ATOM 5345 O O . TYR B 1 219 ? -5.633 -44.906 -1.061 1 95.81 219 TYR B O 1
ATOM 5353 N N . SER B 1 220 ? -3.812 -46.219 -0.866 1 97.25 220 SER B N 1
ATOM 5354 C CA . SER B 1 220 ? -3.289 -45.469 0.26 1 97.25 220 SER B CA 1
ATOM 5355 C C . SER B 1 220 ? -2.986 -44.031 -0.143 1 97.25 220 SER B C 1
ATOM 5357 O O . SER B 1 220 ? -3.146 -43.094 0.659 1 97.25 220 SER B O 1
ATOM 5359 N N . THR B 1 221 ? -2.523 -43.812 -1.337 1 95.5 221 THR B N 1
ATOM 5360 C CA . THR B 1 221 ? -2.258 -42.469 -1.863 1 95.5 221 THR B CA 1
ATOM 5361 C C . THR B 1 221 ? -3.541 -41.656 -1.916 1 95.5 221 THR B C 1
ATOM 5363 O O . THR B 1 221 ? -3.572 -40.531 -1.45 1 95.5 221 THR B O 1
ATOM 5366 N N . ALA B 1 222 ? -4.586 -42.188 -2.439 1 95.38 222 ALA B N 1
ATOM 5367 C CA . ALA B 1 222 ? -5.867 -41.469 -2.506 1 95.38 222 ALA B CA 1
ATOM 5368 C C . ALA B 1 222 ? -6.422 -41.219 -1.109 1 95.38 222 ALA B C 1
ATOM 5370 O O . ALA B 1 222 ? -6.906 -40.125 -0.824 1 95.38 222 ALA B O 1
ATOM 5371 N N . ALA B 1 223 ? -6.316 -42.25 -0.271 1 96.62 223 ALA B N 1
ATOM 5372 C CA . ALA B 1 223 ? -6.824 -42.125 1.094 1 96.62 223 ALA B CA 1
ATOM 5373 C C . ALA B 1 223 ? -6.109 -41 1.854 1 96.62 223 ALA B C 1
ATOM 5375 O O . ALA B 1 223 ? -6.723 -40.312 2.66 1 96.62 223 ALA B O 1
ATOM 5376 N N . SER B 1 224 ? -4.859 -40.875 1.626 1 97 224 SER B N 1
ATOM 5377 C CA . SER B 1 224 ? -4.039 -39.906 2.35 1 97 224 SER B CA 1
ATOM 5378 C C . SER B 1 224 ? -4.406 -38.469 1.969 1 97 224 SER B C 1
ATOM 5380 O O . SER B 1 224 ? -4.062 -37.531 2.682 1 97 224 SER B O 1
ATOM 5382 N N . LEU B 1 225 ? -5.094 -38.25 0.874 1 96.81 225 LEU B N 1
ATOM 5383 C CA . LEU B 1 225 ? -5.457 -36.906 0.399 1 96.81 225 LEU B CA 1
ATOM 5384 C C . LEU B 1 225 ? -6.715 -36.406 1.1 1 96.81 225 LEU B C 1
ATOM 5386 O O . LEU B 1 225 ? -6.961 -35.188 1.146 1 96.81 225 LEU B O 1
ATOM 5390 N N . VAL B 1 226 ? -7.535 -37.312 1.581 1 97.06 226 VAL B N 1
ATOM 5391 C CA . VAL B 1 226 ? -8.875 -37.031 2.068 1 97.06 226 VAL B CA 1
ATOM 5392 C C . VAL B 1 226 ? -8.781 -36.094 3.273 1 97.06 226 VAL B C 1
ATOM 5394 O O . VAL B 1 226 ? -9.414 -35.031 3.293 1 97.06 226 VAL B O 1
ATOM 5397 N N . PRO B 1 227 ? -7.918 -36.375 4.324 1 97.5 227 PRO B N 1
ATOM 5398 C CA . PRO B 1 227 ? -7.879 -35.5 5.492 1 97.5 227 PRO B CA 1
ATOM 5399 C C . PRO B 1 227 ? -7.426 -34.094 5.148 1 97.5 227 PRO B C 1
ATOM 5401 O O . PRO B 1 227 ? -7.938 -33.125 5.711 1 97.5 227 PRO B O 1
ATOM 5404 N N . ASN B 1 228 ? -6.48 -33.969 4.297 1 97.38 228 ASN B N 1
ATOM 5405 C CA . ASN B 1 228 ? -6.02 -32.656 3.895 1 97.38 228 ASN B CA 1
ATOM 5406 C C . ASN B 1 228 ? -7.129 -31.859 3.211 1 97.38 228 ASN B C 1
ATOM 5408 O O . ASN B 1 228 ? -7.281 -30.656 3.453 1 97.38 228 ASN B O 1
ATOM 5412 N N . LEU B 1 229 ? -7.891 -32.469 2.346 1 97.56 229 LEU B N 1
ATOM 5413 C CA . LEU B 1 229 ? -8.984 -31.797 1.659 1 97.56 229 LEU B CA 1
ATOM 5414 C C . LEU B 1 229 ? -10.102 -31.438 2.637 1 97.56 229 LEU B C 1
ATOM 5416 O O . LEU B 1 229 ? -10.711 -30.375 2.52 1 97.56 229 LEU B O 1
ATOM 5420 N N . GLU B 1 230 ? -10.344 -32.344 3.59 1 97.62 230 GLU B N 1
ATOM 5421 C CA . GLU B 1 230 ? -11.312 -32.031 4.633 1 97.62 230 GLU B CA 1
ATOM 5422 C C . GLU B 1 230 ? -10.891 -30.797 5.438 1 97.62 230 GLU B C 1
ATOM 5424 O O . GLU B 1 230 ? -11.719 -29.953 5.781 1 97.62 230 GLU B O 1
ATOM 5429 N N . ARG B 1 231 ? -9.641 -30.719 5.789 1 97.94 231 ARG B N 1
ATOM 5430 C CA . ARG B 1 231 ? -9.094 -29.547 6.461 1 97.94 231 ARG B CA 1
ATOM 5431 C C . ARG B 1 231 ? -9.312 -28.297 5.625 1 97.94 231 ARG B C 1
ATOM 5433 O O . ARG B 1 231 ? -9.758 -27.266 6.145 1 97.94 231 ARG B O 1
ATOM 5440 N N . GLN B 1 232 ? -9.023 -28.375 4.332 1 98.12 232 GLN B N 1
ATOM 5441 C CA . GLN B 1 232 ? -9.172 -27.219 3.443 1 98.12 232 GLN B CA 1
ATOM 5442 C C . GLN B 1 232 ? -10.625 -26.781 3.361 1 98.12 232 GLN B C 1
ATOM 5444 O O . GLN B 1 232 ? -10.906 -25.578 3.293 1 98.12 232 GLN B O 1
ATOM 5449 N N . VAL B 1 233 ? -11.547 -27.719 3.311 1 97.62 233 VAL B N 1
ATOM 5450 C CA . VAL B 1 233 ? -12.969 -27.406 3.303 1 97.62 233 VAL B CA 1
ATOM 5451 C C . VAL B 1 233 ? -13.336 -26.641 4.574 1 97.62 233 VAL B C 1
ATOM 5453 O O . VAL B 1 233 ? -14.031 -25.625 4.516 1 97.62 233 VAL B O 1
ATOM 5456 N N . ALA B 1 234 ? -12.852 -27.125 5.711 1 97.75 234 ALA B N 1
ATOM 5457 C CA . ALA B 1 234 ? -13.141 -26.469 6.98 1 97.75 234 ALA B CA 1
ATOM 5458 C C . ALA B 1 234 ? -12.57 -25.047 7.008 1 97.75 234 ALA B C 1
ATOM 5460 O O . ALA B 1 234 ? -13.234 -24.109 7.453 1 97.75 234 ALA B O 1
ATOM 5461 N N . VAL B 1 235 ? -11.32 -24.891 6.516 1 98.19 235 VAL B N 1
ATOM 5462 C CA . VAL B 1 235 ? -10.656 -23.578 6.477 1 98.19 235 VAL B CA 1
ATOM 5463 C C . VAL B 1 235 ? -11.445 -22.641 5.574 1 98.19 235 VAL B C 1
ATOM 5465 O O . VAL B 1 235 ? -11.672 -21.484 5.93 1 98.19 235 VAL B O 1
ATOM 5468 N N . ALA B 1 236 ? -11.859 -23.094 4.43 1 98.06 236 ALA B N 1
ATOM 5469 C CA . ALA B 1 236 ? -12.609 -22.281 3.479 1 98.06 236 ALA B CA 1
ATOM 5470 C C . ALA B 1 236 ? -13.969 -21.875 4.047 1 98.06 236 ALA B C 1
ATOM 5472 O O . ALA B 1 236 ? -14.406 -20.734 3.871 1 98.06 236 ALA B O 1
ATOM 5473 N N . ARG B 1 237 ? -14.617 -22.828 4.695 1 97.5 237 ARG B N 1
ATOM 5474 C CA . ARG B 1 237 ? -15.898 -22.547 5.324 1 97.5 237 ARG B CA 1
ATOM 5475 C C . ARG B 1 237 ? -15.766 -21.453 6.383 1 97.5 237 ARG B C 1
ATOM 5477 O O . ARG B 1 237 ? -16.578 -20.516 6.43 1 97.5 237 ARG B O 1
ATOM 5484 N N . ASN B 1 238 ? -14.781 -21.609 7.207 1 98.25 238 ASN B N 1
ATOM 5485 C CA . ASN B 1 238 ? -14.555 -20.625 8.258 1 98.25 238 ASN B CA 1
ATOM 5486 C C . ASN B 1 238 ? -14.219 -19.25 7.684 1 98.25 238 ASN B C 1
ATOM 5488 O O . ASN B 1 238 ? -14.648 -18.234 8.219 1 98.25 238 ASN B O 1
ATOM 5492 N N . ALA B 1 239 ? -13.414 -19.25 6.613 1 98.31 239 ALA B N 1
ATOM 5493 C CA . ALA B 1 239 ? -13.102 -17.984 5.949 1 98.31 239 ALA B CA 1
ATOM 5494 C C . ALA B 1 239 ? -14.367 -17.312 5.43 1 98.31 239 ALA B C 1
ATOM 5496 O O . ALA B 1 239 ? -14.516 -16.094 5.523 1 98.31 239 ALA B O 1
ATOM 5497 N N . LEU B 1 240 ? -15.258 -18.078 4.867 1 98.19 240 LEU B N 1
ATOM 5498 C CA . LEU B 1 240 ? -16.516 -17.547 4.352 1 98.19 240 LEU B CA 1
ATOM 5499 C C . LEU B 1 240 ? -17.391 -17 5.48 1 98.19 240 LEU B C 1
ATOM 5501 O O . LEU B 1 240 ? -17.891 -15.883 5.395 1 98.19 240 LEU B O 1
ATOM 5505 N N . THR B 1 241 ? -17.516 -17.766 6.59 1 98.19 241 THR B N 1
ATOM 5506 C CA . THR B 1 241 ? -18.359 -17.328 7.691 1 98.19 241 THR B CA 1
ATOM 5507 C C . THR B 1 241 ? -17.797 -16.047 8.328 1 98.19 241 THR B C 1
ATOM 5509 O O . THR B 1 241 ? -18.562 -15.195 8.789 1 98.19 241 THR B O 1
ATOM 5512 N N . LEU B 1 242 ? -16.469 -15.914 8.359 1 98.44 242 LEU B N 1
ATOM 5513 C CA . LEU B 1 242 ? -15.852 -14.688 8.867 1 98.44 242 LEU B CA 1
ATOM 5514 C C . LEU B 1 242 ? -16.297 -13.484 8.047 1 98.44 242 LEU B C 1
ATOM 5516 O O . LEU B 1 242 ? -16.594 -12.422 8.602 1 98.44 242 LEU B O 1
ATOM 5520 N N . LEU B 1 243 ? -16.344 -13.602 6.715 1 98.44 243 LEU B N 1
ATOM 5521 C CA . LEU B 1 243 ? -16.797 -12.523 5.84 1 98.44 243 LEU B CA 1
ATOM 5522 C C . LEU B 1 243 ? -18.25 -12.148 6.16 1 98.44 243 LEU B C 1
ATOM 5524 O O . LEU B 1 243 ? -18.641 -10.992 5.988 1 98.44 243 LEU B O 1
ATOM 5528 N N . LEU B 1 244 ? -19.047 -13.117 6.637 1 98.19 244 LEU B N 1
ATOM 5529 C CA . LEU B 1 244 ? -20.453 -12.922 6.941 1 98.19 244 LEU B CA 1
ATOM 5530 C C . LEU B 1 244 ? -20.625 -12.242 8.297 1 98.19 244 LEU B C 1
ATOM 5532 O O . LEU B 1 244 ? -21.75 -11.906 8.695 1 98.19 244 LEU B O 1
ATOM 5536 N N . GLY B 1 245 ? -19.484 -12.078 9.055 1 97.88 245 GLY B N 1
ATOM 5537 C CA . GLY B 1 245 ? -19.562 -11.523 10.398 1 97.88 245 GLY B CA 1
ATOM 5538 C C . GLY B 1 245 ? -20.109 -12.5 11.414 1 97.88 245 GLY B C 1
ATOM 5539 O O . GLY B 1 245 ? -20.75 -12.094 12.391 1 97.88 245 GLY B O 1
ATOM 5540 N N . GLU B 1 246 ? -19.938 -13.82 11.117 1 97.31 246 GLU B N 1
ATOM 5541 C CA . GLU B 1 246 ? -20.484 -14.875 11.961 1 97.31 246 GLU B CA 1
ATOM 5542 C C . GLU B 1 246 ? -19.391 -15.773 12.516 1 97.31 246 GLU B C 1
ATOM 5544 O O . GLU B 1 246 ? -18.297 -15.852 11.945 1 97.31 246 GLU B O 1
ATOM 5549 N N . TYR B 1 247 ? -19.75 -16.391 13.641 1 97.5 247 TYR B N 1
ATOM 5550 C CA . TYR B 1 247 ? -18.906 -17.484 14.117 1 97.5 247 TYR B CA 1
ATOM 5551 C C . TYR B 1 247 ? -19 -18.688 13.188 1 97.5 247 TYR B C 1
ATOM 5553 O O . TYR B 1 247 ? -19.984 -18.859 12.477 1 97.5 247 TYR B O 1
ATOM 5561 N N . PRO B 1 248 ? -17.922 -19.516 13.094 1 97.56 248 PRO B N 1
ATOM 5562 C CA . PRO B 1 248 ? -17.922 -20.672 12.203 1 97.56 248 PRO B CA 1
ATOM 5563 C C . PRO B 1 248 ? -19.172 -21.531 12.367 1 97.56 248 PRO B C 1
ATOM 5565 O O . PRO B 1 248 ? -19.594 -21.812 13.492 1 97.56 248 P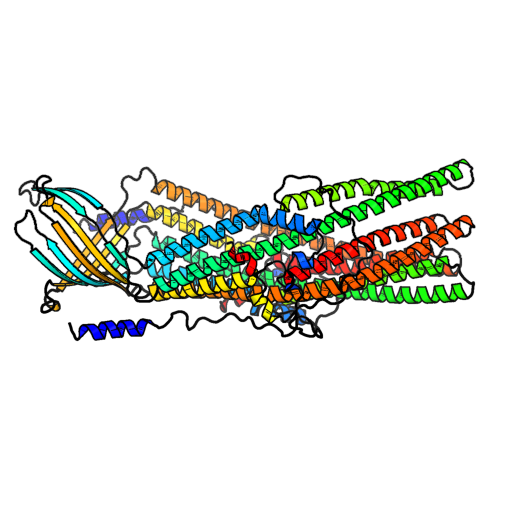RO B O 1
ATOM 5568 N N . ARG B 1 249 ? -19.812 -21.891 11.273 1 95.31 249 ARG B N 1
ATOM 5569 C CA . ARG B 1 249 ? -20.953 -22.797 11.219 1 95.31 249 ARG B CA 1
ATOM 5570 C C . ARG B 1 249 ? -21.031 -23.5 9.867 1 95.31 249 ARG B C 1
ATOM 5572 O O . ARG B 1 249 ? -20.375 -23.094 8.906 1 95.31 249 ARG B O 1
ATOM 5579 N N . GLU B 1 250 ? -21.844 -24.469 9.852 1 93.56 250 GLU B N 1
ATOM 5580 C CA . GLU B 1 250 ? -22.047 -25.172 8.586 1 93.56 250 GLU B CA 1
ATOM 5581 C C . GLU B 1 250 ? -22.891 -24.344 7.625 1 93.56 250 GLU B C 1
ATOM 5583 O O . GLU B 1 250 ? -23.766 -23.594 8.047 1 93.56 250 GLU B O 1
ATOM 5588 N N . ILE B 1 251 ? -22.531 -24.328 6.391 1 91.12 251 ILE B N 1
ATOM 5589 C CA . ILE B 1 251 ? -23.312 -23.766 5.309 1 91.12 251 ILE B CA 1
ATOM 5590 C C . ILE B 1 251 ? -23.969 -24.875 4.492 1 91.12 251 ILE B C 1
ATOM 5592 O O . ILE B 1 251 ? -23.453 -25.25 3.434 1 91.12 251 ILE B O 1
ATOM 5596 N N . SER B 1 252 ? -25.062 -25.328 4.863 1 83.56 252 SER B N 1
ATOM 5597 C CA . SER B 1 252 ? -25.656 -26.547 4.348 1 83.56 252 SER B CA 1
ATOM 5598 C C . SER B 1 252 ? -26.328 -26.312 3 1 83.56 252 SER B C 1
ATOM 5600 O O . SER B 1 252 ? -26.484 -27.25 2.203 1 83.56 252 SER B O 1
ATOM 5602 N N . GLU B 1 253 ? -26.688 -25.141 2.736 1 79.5 253 GLU B N 1
ATOM 5603 C CA . GLU B 1 253 ? -27.453 -24.844 1.532 1 79.5 253 GLU B CA 1
ATOM 5604 C C . GLU B 1 253 ? -26.531 -24.609 0.335 1 79.5 253 GLU B C 1
ATOM 5606 O O . GLU B 1 253 ? -27.016 -24.297 -0.76 1 79.5 253 GLU B O 1
ATOM 5611 N N . ARG B 1 254 ? -25.281 -24.953 0.591 1 79.56 254 ARG B N 1
ATOM 5612 C CA . ARG B 1 254 ? -24.406 -24.672 -0.544 1 79.56 254 ARG B CA 1
ATOM 5613 C C . ARG B 1 254 ? -24.547 -25.734 -1.629 1 79.56 254 ARG B C 1
ATOM 5615 O O . ARG B 1 254 ? -24.734 -26.906 -1.327 1 79.56 254 ARG B O 1
ATOM 5622 N N . GLY B 1 255 ? -24.641 -25.234 -2.865 1 78 255 GLY B N 1
ATOM 5623 C CA . GLY B 1 255 ? -24.844 -26.094 -4.016 1 78 255 GLY B CA 1
ATOM 5624 C C . GLY B 1 255 ? -23.578 -26.781 -4.473 1 78 255 GLY B C 1
ATOM 5625 O O . GLY B 1 255 ? -22.516 -26.625 -3.855 1 78 255 GLY B O 1
ATOM 5626 N N . ASP B 1 256 ? -23.75 -27.609 -5.488 1 83.75 256 ASP B N 1
ATOM 5627 C CA . ASP B 1 256 ? -22.641 -28.312 -6.117 1 83.75 256 ASP B CA 1
ATOM 5628 C C . ASP B 1 256 ? -22 -27.469 -7.215 1 83.75 256 ASP B C 1
ATOM 5630 O O . ASP B 1 256 ? -22.625 -26.562 -7.75 1 83.75 256 ASP B O 1
ATOM 5634 N N . LEU B 1 257 ? -20.75 -27.734 -7.355 1 82.62 257 LEU B N 1
ATOM 5635 C CA . LEU B 1 257 ? -20.094 -27.109 -8.492 1 82.62 257 LEU B CA 1
ATOM 5636 C C . LEU B 1 257 ? -20.656 -27.625 -9.805 1 82.62 257 LEU B C 1
ATOM 5638 O O . LEU B 1 257 ? -20.641 -28.844 -10.055 1 82.62 257 LEU B O 1
ATOM 5642 N N . ALA B 1 258 ? -21.219 -26.734 -10.562 1 78.75 258 ALA B N 1
ATOM 5643 C CA . ALA B 1 258 ? -21.75 -27.141 -11.859 1 78.75 258 ALA B CA 1
ATOM 5644 C C . ALA B 1 258 ? -20.625 -27.406 -12.852 1 78.75 258 ALA B C 1
ATOM 5646 O O . ALA B 1 258 ? -19.906 -26.484 -13.258 1 78.75 258 ALA B O 1
ATOM 5647 N N . LEU B 1 259 ? -20.5 -28.562 -13.25 1 78.56 259 LEU B N 1
ATOM 5648 C CA . LEU B 1 259 ? -19.391 -28.953 -14.109 1 78.56 259 LEU B CA 1
ATOM 5649 C C . LEU B 1 259 ? -19.75 -28.75 -15.578 1 78.56 259 LEU B C 1
ATOM 5651 O O . LEU B 1 259 ? -18.859 -28.688 -16.438 1 78.56 259 LEU B O 1
ATOM 5655 N N . ASN B 1 260 ? -21.078 -28.641 -15.844 1 77.69 260 ASN B N 1
ATOM 5656 C CA . ASN B 1 260 ? -21.516 -28.547 -17.234 1 77.69 260 ASN B CA 1
ATOM 5657 C C . ASN B 1 260 ? -22.031 -27.156 -17.562 1 77.69 260 ASN B C 1
ATOM 5659 O O . ASN B 1 260 ? -22.75 -26.969 -18.547 1 77.69 260 ASN B O 1
ATOM 5663 N N . VAL B 1 261 ? -21.656 -26.219 -16.766 1 75.06 261 VAL B N 1
ATOM 5664 C CA . VAL B 1 261 ? -22.125 -24.844 -17.016 1 75.06 261 VAL B CA 1
ATOM 5665 C C . VAL B 1 261 ? -21.172 -24.156 -18 1 75.06 261 VAL B C 1
ATOM 5667 O O . VAL B 1 261 ? -19.953 -24.328 -17.922 1 75.06 261 VAL B O 1
ATOM 5670 N N . SER B 1 262 ? -21.828 -23.594 -19 1 78.94 262 SER B N 1
ATOM 5671 C CA . SER B 1 262 ? -21.062 -22.766 -19.922 1 78.94 262 SER B CA 1
ATOM 5672 C C . SER B 1 262 ? -21.188 -21.281 -19.594 1 78.94 262 SER B C 1
ATOM 5674 O O . SER B 1 262 ? -22.281 -20.734 -19.609 1 78.94 262 SER B O 1
ATOM 5676 N N . LEU B 1 263 ? -20.078 -20.703 -19.281 1 84.5 263 LEU B N 1
ATOM 5677 C CA . LEU B 1 263 ? -20.016 -19.266 -19.062 1 84.5 263 LEU B CA 1
ATOM 5678 C C . LEU B 1 263 ? -19.828 -18.531 -20.391 1 84.5 263 LEU B C 1
ATOM 5680 O O . LEU B 1 263 ? -19.344 -19.109 -21.359 1 84.5 263 LEU B O 1
ATOM 5684 N N . PRO B 1 264 ? -20.266 -17.266 -20.406 1 85 264 PRO B N 1
ATOM 5685 C CA . PRO B 1 264 ? -20.141 -16.547 -21.672 1 85 264 PRO B CA 1
ATOM 5686 C C . PRO B 1 264 ? -18.688 -16.438 -22.141 1 85 264 PRO B C 1
ATOM 5688 O O . PRO B 1 264 ? -17.781 -16.25 -21.328 1 85 264 PRO B O 1
ATOM 5691 N N . GLU B 1 265 ? -18.516 -16.594 -23.469 1 82.56 265 GLU B N 1
ATOM 5692 C CA . GLU B 1 265 ? -17.172 -16.531 -24.047 1 82.56 265 GLU B CA 1
ATOM 5693 C C . GLU B 1 265 ? -16.609 -15.117 -23.984 1 82.56 265 GLU B C 1
ATOM 5695 O O . GLU B 1 265 ? -15.414 -14.93 -23.75 1 82.56 265 GLU B O 1
ATOM 5700 N N . LYS B 1 266 ? -17.516 -14.219 -24.281 1 82.81 266 LYS B N 1
ATOM 5701 C CA . LYS B 1 266 ? -17.125 -12.812 -24.25 1 82.81 266 LYS B CA 1
ATOM 5702 C C . LYS B 1 266 ? -18.031 -12.016 -23.297 1 82.81 266 LYS B C 1
ATOM 5704 O O . LYS B 1 266 ? -19.234 -12.266 -23.219 1 82.81 266 LYS B O 1
ATOM 5709 N N . LEU B 1 267 ? -17.344 -11.195 -22.578 1 86.5 267 LEU B N 1
ATOM 5710 C CA . LEU B 1 267 ? -18.062 -10.312 -21.672 1 86.5 267 LEU B CA 1
ATOM 5711 C C . LEU B 1 267 ? -17.828 -8.852 -22.047 1 86.5 267 LEU B C 1
ATOM 5713 O O . LEU B 1 267 ? -16.688 -8.438 -22.281 1 86.5 267 LEU B O 1
ATOM 5717 N N . PRO B 1 268 ? -18.938 -8.102 -22.203 1 88.44 268 PRO B N 1
ATOM 5718 C CA . PRO B 1 268 ? -18.75 -6.676 -22.484 1 88.44 268 PRO B CA 1
ATOM 5719 C C . PRO B 1 268 ? -18.047 -5.934 -21.344 1 88.44 268 PRO B C 1
ATOM 5721 O O . PRO B 1 268 ? -18.547 -5.922 -20.219 1 88.44 268 PRO B O 1
ATOM 5724 N N . ALA B 1 269 ? -16.984 -5.301 -21.656 1 90.88 269 ALA B N 1
ATOM 5725 C CA . ALA B 1 269 ? -16.188 -4.613 -20.656 1 90.88 269 ALA B CA 1
ATOM 5726 C C . ALA B 1 269 ? -16.484 -3.117 -20.641 1 90.88 269 ALA B C 1
ATOM 5728 O O . ALA B 1 269 ? -16.156 -2.418 -19.688 1 90.88 269 ALA B O 1
ATOM 5729 N N . GLY B 1 270 ? -17.141 -2.596 -21.641 1 89.12 270 GLY B N 1
ATOM 5730 C CA . GLY B 1 270 ? -17.406 -1.172 -21.734 1 89.12 270 GLY B CA 1
ATOM 5731 C C . GLY B 1 270 ? -16.203 -0.358 -22.172 1 89.12 270 GLY B C 1
ATOM 5732 O O . GLY B 1 270 ? -15.172 -0.919 -22.562 1 89.12 270 GLY B O 1
ATOM 5733 N N . VAL B 1 271 ? -16.375 0.988 -22.125 1 90.56 271 VAL B N 1
ATOM 5734 C CA . VAL B 1 271 ? -15.328 1.927 -22.5 1 90.56 271 VAL B CA 1
ATOM 5735 C C . VAL B 1 271 ? -14.469 2.254 -21.297 1 90.56 271 VAL B C 1
ATOM 5737 O O . VAL B 1 271 ? -14.992 2.504 -20.203 1 90.56 271 VAL B O 1
ATOM 5740 N N . PRO B 1 272 ? -13.109 2.279 -21.516 1 93.5 272 PRO B N 1
ATOM 5741 C CA . PRO B 1 272 ? -12.203 2.492 -20.375 1 93.5 272 PRO B CA 1
ATOM 5742 C C . PRO B 1 272 ? -12.508 3.775 -19.609 1 93.5 272 PRO B C 1
ATOM 5744 O O . PRO B 1 272 ? -12.453 3.789 -18.375 1 93.5 272 PRO B O 1
ATOM 5747 N N . SER B 1 273 ? -12.906 4.824 -20.25 1 91.12 273 SER B N 1
ATOM 5748 C CA . SER B 1 273 ? -13.109 6.109 -19.578 1 91.12 273 SER B CA 1
ATOM 5749 C C . SER B 1 273 ? -14.258 6.039 -18.578 1 91.12 273 SER B C 1
ATOM 5751 O O . SER B 1 273 ? -14.32 6.836 -17.641 1 91.12 273 SER B O 1
ATOM 5753 N N . THR B 1 274 ? -15.164 5.074 -18.719 1 90.88 274 THR B N 1
ATOM 5754 C CA . THR B 1 274 ? -16.312 4.949 -17.828 1 90.88 274 THR B CA 1
ATOM 5755 C C . THR B 1 274 ? -15.898 4.383 -16.469 1 90.88 274 THR B C 1
ATOM 5757 O O . THR B 1 274 ? -16.656 4.441 -15.508 1 90.88 274 THR B O 1
ATOM 5760 N N . LEU B 1 275 ? -14.672 3.824 -16.406 1 92.44 275 LEU B N 1
ATOM 5761 C CA . LEU B 1 275 ? -14.164 3.291 -15.141 1 92.44 275 LEU B CA 1
ATOM 5762 C C . LEU B 1 275 ? -14.117 4.375 -14.07 1 92.44 275 LEU B C 1
ATOM 5764 O O . LEU B 1 275 ? -14.359 4.102 -12.891 1 92.44 275 LEU B O 1
ATOM 5768 N N . LEU B 1 276 ? -13.781 5.594 -14.523 1 93.56 276 LEU B N 1
ATOM 5769 C CA . LEU B 1 276 ? -13.625 6.711 -13.594 1 93.56 276 LEU B CA 1
ATOM 5770 C C . LEU B 1 276 ? -14.93 6.973 -12.844 1 93.56 276 LEU B C 1
ATOM 5772 O O . LEU B 1 276 ? -14.898 7.398 -11.688 1 93.56 276 LEU B O 1
ATOM 5776 N N . GLN B 1 277 ? -16.031 6.609 -13.461 1 91.06 277 GLN B N 1
ATOM 5777 C CA . GLN B 1 277 ? -17.328 6.871 -12.859 1 91.06 277 GLN B CA 1
ATOM 5778 C C . GLN B 1 277 ? -17.875 5.617 -12.18 1 91.06 277 GLN B C 1
ATOM 5780 O O . GLN B 1 277 ? -18.609 5.715 -11.188 1 91.06 277 GLN B O 1
ATOM 5785 N N . ARG B 1 278 ? -17.469 4.496 -12.617 1 91.5 278 ARG B N 1
ATOM 5786 C CA . ARG B 1 278 ? -18.062 3.256 -12.133 1 91.5 278 ARG B CA 1
ATOM 5787 C C . ARG B 1 278 ? -17.344 2.752 -10.883 1 91.5 278 ARG B C 1
ATOM 5789 O O . ARG B 1 278 ? -17.969 2.15 -10.008 1 91.5 278 ARG B O 1
ATOM 5796 N N . ARG B 1 279 ? -16.016 2.953 -10.812 1 95.38 279 ARG B N 1
ATOM 5797 C CA . ARG B 1 279 ? -15.242 2.389 -9.711 1 95.38 279 ARG B CA 1
ATOM 5798 C C . ARG B 1 279 ? -15.211 3.342 -8.523 1 95.38 279 ARG B C 1
ATOM 5800 O O . ARG B 1 279 ? -14.578 4.402 -8.586 1 95.38 279 ARG B O 1
ATOM 5807 N N . PRO B 1 280 ? -15.789 2.918 -7.418 1 97 280 PRO B N 1
ATOM 5808 C CA . PRO B 1 280 ? -15.852 3.805 -6.254 1 97 280 PRO B CA 1
ATOM 5809 C C . PRO B 1 280 ? -14.469 4.148 -5.699 1 97 280 PRO B C 1
ATOM 5811 O O . PRO B 1 280 ? -14.273 5.234 -5.148 1 97 280 PRO B O 1
ATOM 5814 N N . ASP B 1 281 ? -13.484 3.254 -5.828 1 97.5 281 ASP B N 1
ATOM 5815 C CA . ASP B 1 281 ? -12.141 3.555 -5.332 1 97.5 281 ASP B CA 1
ATOM 5816 C C . ASP B 1 281 ? -11.508 4.699 -6.121 1 97.5 281 ASP B C 1
ATOM 5818 O O . ASP B 1 281 ? -10.773 5.516 -5.555 1 97.5 281 ASP B O 1
ATOM 5822 N N . LEU B 1 282 ? -11.758 4.793 -7.461 1 97.88 282 LEU B N 1
ATOM 5823 C CA . LEU B 1 282 ? -11.273 5.91 -8.266 1 97.88 282 LEU B CA 1
ATOM 5824 C C . LEU B 1 282 ? -12.008 7.199 -7.902 1 97.88 282 LEU B C 1
ATOM 5826 O O . LEU B 1 282 ? -11.391 8.266 -7.824 1 97.88 282 LEU B O 1
ATOM 5830 N N . ARG B 1 283 ? -13.312 7.082 -7.641 1 97.81 283 ARG B N 1
ATOM 5831 C CA . ARG B 1 283 ? -14.086 8.242 -7.211 1 97.81 283 ARG B CA 1
ATOM 5832 C C . ARG B 1 283 ? -13.57 8.773 -5.879 1 97.81 283 ARG B C 1
ATOM 5834 O O . ARG B 1 283 ? -13.469 9.992 -5.688 1 97.81 283 ARG B O 1
ATOM 5841 N N . ALA B 1 284 ? -13.289 7.867 -4.949 1 98.44 284 ALA B N 1
ATOM 5842 C CA . ALA B 1 284 ? -12.734 8.266 -3.66 1 98.44 284 ALA B CA 1
ATOM 5843 C C . ALA B 1 284 ? -11.406 9 -3.84 1 98.44 284 ALA B C 1
ATOM 5845 O O . ALA B 1 284 ? -11.172 10.039 -3.217 1 98.44 284 ALA B O 1
ATOM 5846 N N . ALA B 1 285 ? -10.5 8.438 -4.688 1 98.5 285 ALA B N 1
ATOM 5847 C CA . ALA B 1 285 ? -9.203 9.055 -4.941 1 98.5 285 ALA B CA 1
ATOM 5848 C C . ALA B 1 285 ? -9.359 10.445 -5.543 1 98.5 285 ALA B C 1
ATOM 5850 O O . ALA B 1 285 ? -8.609 11.367 -5.207 1 98.5 285 ALA B O 1
ATOM 5851 N N . GLU B 1 286 ? -10.312 10.594 -6.453 1 98.5 286 GLU B N 1
ATOM 5852 C CA . GLU B 1 286 ? -10.586 11.898 -7.043 1 98.5 286 GLU B CA 1
ATOM 5853 C C . GLU B 1 286 ? -11.031 12.898 -5.984 1 98.5 286 GLU B C 1
ATOM 5855 O O . GLU B 1 286 ? -10.594 14.055 -5.988 1 98.5 286 GLU B O 1
ATOM 5860 N N . GLN B 1 287 ? -11.93 12.445 -5.062 1 98.75 287 GLN B N 1
ATOM 5861 C CA . GLN B 1 287 ? -12.391 13.32 -3.996 1 98.75 287 GLN B CA 1
ATOM 5862 C C . GLN B 1 287 ? -11.25 13.727 -3.072 1 98.75 287 GLN B C 1
ATOM 5864 O O . GLN B 1 287 ? -11.188 14.867 -2.609 1 98.75 287 GLN B O 1
ATOM 5869 N N . ARG B 1 288 ? -10.352 12.828 -2.787 1 98.81 288 ARG B N 1
ATOM 5870 C CA . ARG B 1 288 ? -9.195 13.148 -1.963 1 98.81 288 ARG B CA 1
ATOM 5871 C C . ARG B 1 288 ? -8.297 14.172 -2.654 1 98.81 288 ARG B C 1
ATOM 5873 O O . ARG B 1 288 ? -7.719 15.039 -1.999 1 98.81 288 ARG B O 1
ATOM 5880 N N . LEU B 1 289 ? -8.141 14.07 -4.008 1 98.75 289 LEU B N 1
ATOM 5881 C CA . LEU B 1 289 ? -7.41 15.07 -4.785 1 98.75 289 LEU B CA 1
ATOM 5882 C C . LEU B 1 289 ? -8.078 16.438 -4.676 1 98.75 289 LEU B C 1
ATOM 5884 O O . LEU B 1 289 ? -7.402 17.453 -4.492 1 98.75 289 LEU B O 1
ATOM 5888 N N . LYS B 1 290 ? -9.406 16.422 -4.719 1 98.62 290 LYS B N 1
ATOM 5889 C CA . LYS B 1 290 ? -10.156 17.672 -4.574 1 98.62 290 LYS B CA 1
ATOM 5890 C C . LYS B 1 290 ? -9.961 18.281 -3.186 1 98.62 290 LYS B C 1
ATOM 5892 O O . LYS B 1 290 ? -9.844 19.5 -3.043 1 98.62 290 LYS B O 1
ATOM 5897 N N . ALA B 1 291 ? -9.945 17.406 -2.154 1 98.75 291 ALA B N 1
ATOM 5898 C CA . ALA B 1 291 ? -9.703 17.875 -0.795 1 98.75 291 ALA B CA 1
ATOM 5899 C C . ALA B 1 291 ? -8.32 18.531 -0.681 1 98.75 291 ALA B C 1
ATOM 5901 O O . ALA B 1 291 ? -8.18 19.609 -0.092 1 98.75 291 ALA B O 1
ATOM 5902 N N . ALA B 1 292 ? -7.301 17.875 -1.278 1 98.69 292 ALA B N 1
ATOM 5903 C CA . ALA B 1 292 ? -5.941 18.406 -1.251 1 98.69 292 ALA B CA 1
ATOM 5904 C C . ALA B 1 292 ? -5.867 19.75 -1.979 1 98.69 292 ALA B C 1
ATOM 5906 O O . ALA B 1 292 ? -5.148 20.656 -1.551 1 98.69 292 ALA B O 1
ATOM 5907 N N . MET B 1 293 ? -6.59 19.859 -3.104 1 98.31 293 MET B N 1
ATOM 5908 C CA . MET B 1 293 ? -6.648 21.109 -3.846 1 98.31 293 MET B CA 1
ATOM 5909 C C . MET B 1 293 ? -7.254 22.219 -2.99 1 98.31 293 MET B C 1
ATOM 5911 O O . MET B 1 293 ? -6.73 23.328 -2.949 1 98.31 293 MET B O 1
ATOM 5915 N N . ALA B 1 294 ? -8.352 21.875 -2.295 1 98.31 294 ALA B N 1
ATOM 5916 C CA . ALA B 1 294 ? -9 22.844 -1.415 1 98.31 294 ALA B CA 1
ATOM 5917 C C . ALA B 1 294 ? -8.086 23.234 -0.262 1 98.31 294 ALA B C 1
ATOM 5919 O O . ALA B 1 294 ? -8.07 24.391 0.164 1 98.31 294 ALA B O 1
ATOM 5920 N N . ASP B 1 295 ? -7.297 22.328 0.238 1 98.44 295 ASP B N 1
ATOM 5921 C CA . ASP B 1 295 ? -6.34 22.625 1.301 1 98.44 295 ASP B CA 1
ATOM 5922 C C . ASP B 1 295 ? -5.281 23.625 0.831 1 98.44 295 ASP B C 1
ATOM 5924 O O . ASP B 1 295 ? -4.797 24.438 1.616 1 98.44 295 ASP B O 1
ATOM 5928 N N . VAL B 1 296 ? -4.863 23.5 -0.469 1 98.31 296 VAL B N 1
ATOM 5929 C CA . VAL B 1 296 ? -3.967 24.5 -1.042 1 98.31 296 VAL B CA 1
ATOM 5930 C C . VAL B 1 296 ? -4.633 25.875 -1.005 1 98.31 296 VAL B C 1
ATOM 5932 O O . VAL B 1 296 ? -3.99 26.875 -0.68 1 98.31 296 VAL B O 1
ATOM 5935 N N . GLY B 1 297 ? -5.941 25.906 -1.307 1 97.25 297 GLY B N 1
ATOM 5936 C CA . GLY B 1 297 ? -6.695 27.141 -1.231 1 97.25 297 GLY B CA 1
ATOM 5937 C C . GLY B 1 297 ? -6.734 27.734 0.165 1 97.25 297 GLY B C 1
ATOM 5938 O O . GLY B 1 297 ? -6.633 28.953 0.331 1 97.25 297 GLY B O 1
ATOM 5939 N N . VAL B 1 298 ? -6.879 26.891 1.171 1 97.38 298 VAL B N 1
ATOM 5940 C CA . VAL B 1 298 ? -6.863 27.344 2.559 1 97.38 298 VAL B CA 1
ATOM 5941 C C . VAL B 1 298 ? -5.512 27.969 2.881 1 97.38 298 VAL B C 1
ATOM 5943 O O . VAL B 1 298 ? -5.449 29.078 3.428 1 97.38 298 VAL B O 1
ATOM 5946 N N . SER B 1 299 ? -4.406 27.25 2.541 1 96.75 299 SER B N 1
ATOM 5947 C CA . SER B 1 299 ? -3.064 27.734 2.83 1 96.75 299 SER B CA 1
ATOM 5948 C C . SER B 1 299 ? -2.777 29.047 2.088 1 96.75 299 SER B C 1
ATOM 5950 O O . SER B 1 299 ? -2.074 29.906 2.604 1 96.75 299 SER B O 1
ATOM 5952 N N . TYR B 1 300 ? -3.318 29.203 0.859 1 96.19 300 TYR B N 1
ATOM 5953 C CA . TYR B 1 300 ? -3.176 30.453 0.103 1 96.19 300 TYR B CA 1
ATOM 5954 C C . TYR B 1 300 ? -3.896 31.594 0.797 1 96.19 300 TYR B C 1
ATOM 5956 O O . TYR B 1 300 ? -3.326 32.688 0.986 1 96.19 300 TYR B O 1
ATOM 5964 N N . ALA B 1 301 ? -5.129 31.297 1.155 1 95 301 ALA B N 1
ATOM 5965 C CA . ALA B 1 301 ? -5.938 32.344 1.812 1 95 301 ALA B CA 1
ATOM 5966 C C . ALA B 1 301 ? -5.305 32.75 3.133 1 95 301 ALA B C 1
ATOM 5968 O O . ALA B 1 301 ? -5.418 33.906 3.533 1 95 301 ALA B O 1
ATOM 5969 N N . ASP B 1 302 ? -4.613 31.891 3.807 1 93.94 302 ASP B N 1
ATOM 5970 C CA . ASP B 1 302 ? -4.016 32.156 5.113 1 93.94 302 ASP B CA 1
ATOM 5971 C C . ASP B 1 302 ? -2.838 33.125 4.996 1 93.94 302 ASP B C 1
ATOM 5973 O O . ASP B 1 302 ? -2.33 33.594 6.004 1 93.94 302 ASP B O 1
ATOM 5977 N N . ARG B 1 303 ? -2.389 33.438 3.781 1 94.19 303 ARG B N 1
ATOM 5978 C CA . ARG B 1 303 ? -1.297 34.375 3.568 1 94.19 303 ARG B CA 1
ATOM 5979 C C . ARG B 1 303 ? -1.785 35.812 3.695 1 94.19 303 ARG B C 1
ATOM 5981 O O . ARG B 1 303 ? -0.979 36.75 3.811 1 94.19 303 ARG B O 1
ATOM 5988 N N . PHE B 1 304 ? -3.143 36 3.725 1 93.12 304 PHE B N 1
ATOM 5989 C CA . PHE B 1 304 ? -3.725 37.312 3.742 1 93.12 304 PHE B CA 1
ATOM 5990 C C . PHE B 1 304 ? -4.328 37.625 5.105 1 93.12 304 PHE B C 1
ATOM 5992 O O . PHE B 1 304 ? -4.527 36.719 5.922 1 93.12 304 PHE B O 1
ATOM 5999 N N . PRO B 1 305 ? -4.578 38.938 5.445 1 93.88 305 PRO B N 1
ATOM 6000 C CA . PRO B 1 305 ? -5.09 39.312 6.766 1 93.88 305 PRO B CA 1
ATOM 6001 C C . PRO B 1 305 ? -6.469 38.719 7.051 1 93.88 305 PRO B C 1
ATOM 6003 O O . PRO B 1 305 ? -7.246 38.469 6.125 1 93.88 305 PRO B O 1
ATOM 6006 N N . ARG B 1 306 ? -6.777 38.594 8.281 1 93.69 306 ARG B N 1
ATOM 6007 C CA . ARG B 1 306 ? -8.078 38.094 8.719 1 93.69 306 ARG B CA 1
ATOM 6008 C C . ARG B 1 306 ? -8.906 39.188 9.359 1 93.69 306 ARG B C 1
ATOM 6010 O O . ARG B 1 306 ? -8.375 40.062 10.062 1 93.69 306 ARG B O 1
ATOM 6017 N N . LEU B 1 307 ? -10.141 39.188 9.023 1 93.56 307 LEU B N 1
ATOM 6018 C CA . LEU B 1 307 ? -11.102 40.094 9.617 1 93.56 307 LEU B CA 1
ATOM 6019 C C . LEU B 1 307 ? -11.938 39.406 10.68 1 93.56 307 LEU B C 1
ATOM 6021 O O . LEU B 1 307 ? -12.617 38.406 10.391 1 93.56 307 LEU B O 1
ATOM 6025 N N . ARG B 1 308 ? -11.859 39.906 11.812 1 94.56 308 ARG B N 1
ATOM 6026 C CA . ARG B 1 308 ? -12.648 39.375 12.914 1 94.56 308 ARG B CA 1
ATOM 6027 C C . ARG B 1 308 ? -13.539 40.438 13.523 1 94.56 308 ARG B C 1
ATOM 6029 O O . ARG B 1 308 ? -13.125 41.594 13.664 1 94.56 308 ARG B O 1
ATOM 6036 N N . LEU B 1 309 ? -14.727 40.094 13.789 1 94.31 309 LEU B N 1
ATOM 6037 C CA . LEU B 1 309 ? -15.695 40.938 14.461 1 94.31 309 LEU B CA 1
ATOM 6038 C C . LEU B 1 309 ? -16.047 40.406 15.836 1 94.31 309 LEU B C 1
ATOM 6040 O O . LEU B 1 309 ? -16.156 39.188 16.016 1 94.31 309 LEU B O 1
ATOM 6044 N N . GLY B 1 310 ? -16.172 41.344 16.75 1 94.5 310 GLY B N 1
ATOM 6045 C CA . GLY B 1 310 ? -16.547 41 18.109 1 94.5 310 GLY B CA 1
ATOM 6046 C C . GLY B 1 310 ? -17.609 41.906 18.688 1 94.5 310 GLY B C 1
ATOM 6047 O O . GLY B 1 310 ? -17.625 43.125 18.391 1 94.5 310 GLY B O 1
ATOM 6048 N N . PHE B 1 311 ? -18.516 41.438 19.344 1 93.06 311 PHE B N 1
ATOM 6049 C CA . PHE B 1 311 ? -19.531 42.188 20.094 1 93.06 311 PHE B CA 1
ATOM 6050 C C . PHE B 1 311 ? -19.719 41.562 21.484 1 93.06 311 PHE B C 1
ATOM 6052 O O . PHE B 1 311 ? -20 40.375 21.594 1 93.06 311 PHE B O 1
ATOM 6059 N N . THR B 1 312 ? -19.531 42.312 22.547 1 95.19 312 THR B N 1
ATOM 6060 C CA . THR B 1 312 ? -19.641 41.812 23.906 1 95.19 312 THR B CA 1
ATOM 6061 C C . THR B 1 312 ? -20.547 42.688 24.75 1 95.19 312 THR B C 1
ATOM 6063 O O . THR B 1 312 ? -20.109 43.688 25.328 1 95.19 312 THR B O 1
ATOM 6066 N N . PRO B 1 313 ? -21.797 42.344 24.844 1 91.94 313 PRO B N 1
ATOM 6067 C CA . PRO B 1 313 ? -22.641 42.969 25.859 1 91.94 313 PRO B CA 1
ATOM 6068 C C . PRO B 1 313 ? -22.438 42.375 27.25 1 91.94 313 PRO B C 1
ATOM 6070 O O . PRO B 1 313 ? -22 41.219 27.359 1 91.94 313 PRO B O 1
ATOM 6073 N N . GLY B 1 314 ? -22.609 43.156 28.234 1 93.44 314 GLY B N 1
ATOM 6074 C CA . GLY B 1 314 ? -22.531 42.594 29.578 1 93.44 314 GLY B CA 1
ATOM 6075 C C . GLY B 1 314 ? -22.734 43.625 30.672 1 93.44 314 GLY B C 1
ATOM 6076 O O . GLY B 1 314 ? -23.297 44.688 30.422 1 93.44 314 GLY B O 1
ATOM 6077 N N . PHE B 1 315 ? -22.438 43.188 31.906 1 91.88 315 PHE B N 1
ATOM 6078 C CA . PHE B 1 315 ? -22.438 44.031 33.094 1 91.88 315 PHE B CA 1
ATOM 6079 C C . PHE B 1 315 ? -21.078 44 33.781 1 91.88 315 PHE B C 1
ATOM 6081 O O . PHE B 1 315 ? -20.391 42.969 33.781 1 91.88 315 PHE B O 1
ATOM 6088 N N . GLU B 1 316 ? -20.672 45.062 34.188 1 91.69 316 GLU B N 1
ATOM 6089 C CA . GLU B 1 316 ? -19.453 45.156 34.969 1 91.69 316 GLU B CA 1
ATOM 6090 C C . GLU B 1 316 ? -19.594 46.188 36.094 1 91.69 316 GLU B C 1
ATOM 6092 O O . GLU B 1 316 ? -20.125 47.281 35.875 1 91.69 316 GLU B O 1
ATOM 6097 N N . ASN B 1 317 ? -19.234 45.781 37.281 1 90 317 ASN B N 1
ATOM 6098 C CA . ASN B 1 317 ? -19.312 46.688 38.438 1 90 317 ASN B CA 1
ATOM 6099 C C . ASN B 1 317 ? -18.344 46.281 39.531 1 90 317 ASN B C 1
ATOM 6101 O O . ASN B 1 317 ? -17.891 45.125 39.594 1 90 317 ASN B O 1
ATOM 6105 N N . GLU B 1 318 ? -17.969 47.25 40.344 1 91 318 GLU B N 1
ATOM 6106 C CA . GLU B 1 318 ? -17.125 47 41.5 1 91 318 GLU B CA 1
ATOM 6107 C C . GLU B 1 318 ? -17.938 46.5 42.688 1 91 318 GLU B C 1
ATOM 6109 O O . GLU B 1 318 ? -17.375 45.969 43.625 1 91 318 GLU B O 1
ATOM 6114 N N . SER B 1 319 ? -19.297 46.688 42.625 1 89.94 319 SER B N 1
ATOM 6115 C CA . SER B 1 319 ? -20.188 46.281 43.719 1 89.94 319 SER B CA 1
ATOM 6116 C C . SER B 1 319 ? -21.266 45.344 43.188 1 89.94 319 SER B C 1
ATOM 6118 O O . SER B 1 319 ? -21.844 45.562 42.156 1 89.94 319 SER B O 1
ATOM 6120 N N . LEU B 1 320 ? -21.562 44.312 43.969 1 90.31 320 LEU B N 1
ATOM 6121 C CA . LEU B 1 320 ? -22.594 43.375 43.594 1 90.31 320 LEU B CA 1
ATOM 6122 C C . LEU B 1 320 ? -23.984 44 43.719 1 90.31 320 LEU B C 1
ATOM 6124 O O . LEU B 1 320 ? -24.906 43.625 43 1 90.31 320 LEU B O 1
ATOM 6128 N N . SER B 1 321 ? -24.141 44.906 44.688 1 90.06 321 SER B N 1
ATOM 6129 C CA . SER B 1 321 ? -25.438 45.531 44.938 1 90.06 321 SER B CA 1
ATOM 6130 C C . SER B 1 321 ? -25.891 46.375 43.719 1 90.06 321 SER B C 1
ATOM 6132 O O . SER B 1 321 ? -27.094 46.5 43.469 1 90.06 321 SER B O 1
ATOM 6134 N N . ASP B 1 322 ? -24.906 46.875 43.031 1 88.94 322 ASP B N 1
ATOM 6135 C CA . ASP B 1 322 ? -25.234 47.719 41.875 1 88.94 322 ASP B CA 1
ATOM 6136 C C . ASP B 1 322 ? -24.891 47.031 40.562 1 88.94 322 ASP B C 1
ATOM 6138 O O . ASP B 1 322 ? -24.766 47.688 39.531 1 88.94 322 ASP B O 1
ATOM 6142 N N . PHE B 1 323 ? -24.719 45.812 40.594 1 89.69 323 PHE B N 1
ATOM 6143 C CA . PHE B 1 323 ? -24.156 45.062 39.469 1 89.69 323 PHE B CA 1
ATOM 6144 C C . PHE B 1 323 ? -25 45.25 38.219 1 89.69 323 PHE B C 1
ATOM 6146 O O . PHE B 1 323 ? -24.453 45.531 37.125 1 89.69 323 PHE B O 1
ATOM 6153 N N . PHE B 1 324 ? -26.344 45.219 38.281 1 90.31 324 PHE B N 1
ATOM 6154 C CA . PHE B 1 324 ? -27.219 45.25 37.094 1 90.31 324 PHE B CA 1
ATOM 6155 C C . PHE B 1 324 ? -27.5 46.688 36.688 1 90.31 324 PHE B C 1
ATOM 6157 O O . PHE B 1 324 ? -28.141 46.906 35.656 1 90.31 324 PHE B O 1
ATOM 6164 N N . LYS B 1 325 ? -26.891 47.594 37.375 1 89.31 325 LYS B N 1
ATOM 6165 C CA . LYS B 1 325 ? -27.078 49 37.031 1 89.31 325 LYS B CA 1
ATOM 6166 C C . LYS B 1 325 ? -25.969 49.5 36.125 1 89.31 325 LYS B C 1
ATOM 6168 O O . LYS B 1 325 ? -25.969 50.688 35.719 1 89.31 325 LYS B O 1
ATOM 6173 N N . SER B 1 326 ? -25.031 48.625 35.781 1 90.62 326 SER B N 1
ATOM 6174 C CA . SER B 1 326 ? -23.891 49.062 35 1 90.62 326 SER B CA 1
ATOM 6175 C C . SER B 1 326 ? -23.734 48.219 33.75 1 90.62 326 SER B C 1
ATOM 6177 O O . SER B 1 326 ? -22.719 47.531 33.562 1 90.62 326 SER B O 1
ATOM 6179 N N . PRO B 1 327 ? -24.719 48.312 32.844 1 89.81 327 PRO B N 1
ATOM 6180 C CA . PRO B 1 327 ? -24.562 47.625 31.547 1 89.81 327 PRO B CA 1
ATOM 6181 C C . PRO B 1 327 ? -23.484 48.25 30.672 1 89.81 327 PRO B C 1
ATOM 6183 O O . PRO B 1 327 ? -23.219 49.469 30.797 1 89.81 327 PRO B O 1
ATOM 6186 N N . PHE B 1 328 ? -22.812 47.438 29.875 1 89.81 328 PHE B N 1
ATOM 6187 C CA . PHE B 1 328 ? -21.875 47.938 28.891 1 89.81 328 PHE B CA 1
ATOM 6188 C C . PHE B 1 328 ? -21.922 47.125 27.609 1 89.81 328 PHE B C 1
ATOM 6190 O O . PHE B 1 328 ? -22.484 46.031 27.594 1 89.81 328 PHE B O 1
ATOM 6197 N N . THR B 1 329 ? -21.531 47.625 26.484 1 90.94 329 THR B N 1
ATOM 6198 C CA . THR B 1 329 ? -21.281 46.906 25.234 1 90.94 329 THR B CA 1
ATOM 6199 C C . THR B 1 329 ? -19.906 47.25 24.688 1 90.94 329 THR B C 1
ATOM 6201 O O . THR B 1 329 ? -19.406 48.344 24.891 1 90.94 329 THR B O 1
ATOM 6204 N N . TYR B 1 330 ? -19.234 46.281 24.25 1 91.69 330 TYR B N 1
ATOM 6205 C CA . TYR B 1 330 ? -17.938 46.438 23.578 1 91.69 330 TYR B CA 1
ATOM 6206 C C . TYR B 1 330 ? -17.969 45.812 22.188 1 91.69 330 TYR B C 1
ATOM 6208 O O . TYR B 1 330 ? -18.094 44.594 22.047 1 91.69 330 TYR B O 1
ATOM 6216 N N . THR B 1 331 ? -17.984 46.656 21.094 1 92.81 331 THR B N 1
ATOM 6217 C CA . THR B 1 331 ? -17.938 46.219 19.703 1 92.81 331 THR B CA 1
ATOM 6218 C C . THR B 1 331 ? -16.547 46.438 19.125 1 92.81 331 THR B C 1
ATOM 6220 O O . THR B 1 331 ? -15.969 47.531 19.297 1 92.81 331 THR B O 1
ATOM 6223 N N . VAL B 1 332 ? -16.078 45.438 18.5 1 92.69 332 VAL B N 1
ATOM 6224 C CA . VAL B 1 332 ? -14.727 45.562 17.953 1 92.69 332 VAL B CA 1
ATOM 6225 C C . VAL B 1 332 ? -14.656 44.906 16.578 1 92.69 332 VAL B C 1
ATOM 6227 O O . VAL B 1 332 ? -15.258 43.844 16.375 1 92.69 332 VAL B O 1
ATOM 6230 N N . GLY B 1 333 ? -14.055 45.469 15.617 1 92.12 333 GLY B N 1
ATOM 6231 C CA . GLY B 1 333 ? -13.602 44.938 14.352 1 92.12 333 GLY B CA 1
ATOM 6232 C C . GLY B 1 333 ? -12.109 45.094 14.125 1 92.12 333 GLY B C 1
ATOM 6233 O O . GLY B 1 333 ? -11.547 46.156 14.391 1 92.12 333 GLY B O 1
ATOM 6234 N N . SER B 1 334 ? -11.492 44 13.82 1 93.44 334 SER B N 1
ATOM 6235 C CA . SER B 1 334 ? -10.047 44.062 13.641 1 93.44 334 SER B CA 1
ATOM 6236 C C . SER B 1 334 ? -9.594 43.281 12.422 1 93.44 334 SER B C 1
ATOM 6238 O O . SER B 1 334 ? -10.125 42.188 12.141 1 93.44 334 SER B O 1
ATOM 6240 N N . ILE B 1 335 ? -8.727 43.812 11.594 1 92.31 335 ILE B N 1
ATOM 6241 C CA . ILE B 1 335 ? -8.031 43.156 10.5 1 92.31 335 ILE B CA 1
ATOM 6242 C C . ILE B 1 335 ? -6.574 42.906 10.891 1 92.31 335 ILE B C 1
ATOM 6244 O O . ILE B 1 335 ? -5.855 43.844 11.258 1 92.31 335 ILE B O 1
ATOM 6248 N N . THR B 1 336 ? -6.176 41.688 10.969 1 93.75 336 THR B N 1
ATOM 6249 C CA . THR B 1 336 ? -4.828 41.312 11.375 1 93.75 336 THR B CA 1
ATOM 6250 C C . THR B 1 336 ? -4.148 40.469 10.305 1 93.75 336 THR B C 1
ATOM 6252 O O . THR B 1 336 ? -4.781 39.594 9.703 1 93.75 336 THR B O 1
ATOM 6255 N N . GLY B 1 337 ? -2.895 40.781 9.953 1 92 337 GLY B N 1
ATOM 6256 C CA . GLY B 1 337 ? -2.131 40.031 8.977 1 92 337 GLY B CA 1
ATOM 6257 C C . GLY B 1 337 ? -0.63 40.125 9.172 1 92 337 GLY B C 1
ATOM 6258 O O . GLY B 1 337 ? -0.16 41 9.914 1 92 337 GLY B O 1
ATOM 6259 N N . SER B 1 338 ? 0.055 39.219 8.617 1 90.81 338 SER B N 1
ATOM 6260 C CA . SER B 1 338 ? 1.514 39.25 8.633 1 90.81 338 SER B CA 1
ATOM 6261 C C . SER B 1 338 ? 2.041 40.156 7.508 1 90.81 338 SER B C 1
ATOM 6263 O O . SER B 1 338 ? 1.638 40 6.355 1 90.81 338 SER B O 1
ATOM 6265 N N . ILE B 1 339 ? 2.818 41.094 7.828 1 91.12 339 ILE B N 1
ATOM 6266 C CA . ILE B 1 339 ? 3.432 41.969 6.828 1 91.12 339 ILE B CA 1
ATOM 6267 C C . ILE B 1 339 ? 4.758 41.375 6.363 1 91.12 339 ILE B C 1
ATOM 6269 O O . ILE B 1 339 ? 5.012 41.281 5.164 1 91.12 339 ILE B O 1
ATOM 6273 N N . PHE B 1 340 ? 5.586 41.062 7.281 1 93.06 340 PHE B N 1
ATOM 6274 C CA . PHE B 1 340 ? 6.867 40.438 6.996 1 93.06 340 PHE B CA 1
ATOM 6275 C C . PHE B 1 340 ? 7.09 39.219 7.898 1 93.06 340 PHE B C 1
ATOM 6277 O O . PHE B 1 340 ? 7.199 39.375 9.117 1 93.06 340 PHE B O 1
ATOM 6284 N N . ASP B 1 341 ? 7.148 38 7.324 1 93.69 341 ASP B N 1
ATOM 6285 C CA . ASP B 1 341 ? 7.301 36.781 8.109 1 93.69 341 ASP B CA 1
ATOM 6286 C C . ASP B 1 341 ? 8.453 35.938 7.586 1 93.69 341 ASP B C 1
ATOM 6288 O O . ASP B 1 341 ? 8.516 34.75 7.859 1 93.69 341 ASP B O 1
ATOM 6292 N N . PHE B 1 342 ? 9.305 36.562 6.684 1 95 342 PHE B N 1
ATOM 6293 C CA . PHE B 1 342 ? 10.492 35.938 6.129 1 95 342 PHE B CA 1
ATOM 6294 C C . PHE B 1 342 ? 10.133 34.656 5.387 1 95 342 PHE B C 1
ATOM 6296 O O . PHE B 1 342 ? 10.867 33.656 5.445 1 95 342 PHE B O 1
ATOM 6303 N N . GLY B 1 343 ? 9.016 34.562 4.781 1 95.38 343 GLY B N 1
ATOM 6304 C CA . GLY B 1 343 ? 8.633 33.531 3.844 1 95.38 343 GLY B CA 1
ATOM 6305 C C . GLY B 1 343 ? 7.898 32.375 4.504 1 95.38 343 GLY B C 1
ATOM 6306 O O . GLY B 1 343 ? 7.613 31.359 3.855 1 95.38 343 GLY B O 1
ATOM 6307 N N . ARG B 1 344 ? 7.543 32.438 5.816 1 96.69 344 ARG B N 1
ATOM 6308 C CA . ARG B 1 344 ? 6.891 31.344 6.527 1 96.69 344 ARG B CA 1
ATOM 6309 C C . ARG B 1 344 ? 5.566 30.984 5.867 1 96.69 344 ARG B C 1
ATOM 6311 O O . ARG B 1 344 ? 5.344 29.812 5.508 1 96.69 344 ARG B O 1
ATOM 6318 N N . LYS B 1 345 ? 4.723 31.953 5.609 1 96.19 345 LYS B N 1
ATOM 6319 C CA . LYS B 1 345 ? 3.412 31.688 5.027 1 96.19 345 LYS B CA 1
ATOM 6320 C C . LYS B 1 345 ? 3.539 31.203 3.584 1 96.19 345 LYS B C 1
ATOM 6322 O O . LYS B 1 345 ? 2.779 30.344 3.141 1 96.19 345 LYS B O 1
ATOM 6327 N N . LYS B 1 346 ? 4.477 31.812 2.797 1 96.56 346 LYS B N 1
ATOM 6328 C CA . LYS B 1 346 ? 4.723 31.359 1.43 1 96.56 346 LYS B CA 1
ATOM 6329 C C . LYS B 1 346 ? 5.176 29.906 1.399 1 96.56 346 LYS B C 1
ATOM 6331 O O . LYS B 1 346 ? 4.719 29.125 0.561 1 96.56 346 LYS B O 1
ATOM 6336 N N . ARG B 1 347 ? 6.098 29.531 2.334 1 97.88 347 ARG B N 1
ATOM 6337 C CA . ARG B 1 347 ? 6.613 28.172 2.393 1 97.88 347 ARG B CA 1
ATOM 6338 C C . ARG B 1 347 ? 5.516 27.188 2.805 1 97.88 347 ARG B C 1
ATOM 6340 O O . ARG B 1 347 ? 5.484 26.047 2.33 1 97.88 347 ARG B O 1
ATOM 6347 N N . LYS B 1 348 ? 4.586 27.609 3.701 1 97.75 348 LYS B N 1
ATOM 6348 C CA . LYS B 1 348 ? 3.443 26.766 4.043 1 97.75 348 LYS B CA 1
ATOM 6349 C C . LYS B 1 348 ? 2.566 26.5 2.824 1 97.75 348 LYS B C 1
ATOM 6351 O O . LYS B 1 348 ? 2.104 25.375 2.617 1 97.75 348 LYS B O 1
ATOM 6356 N N . TYR B 1 349 ? 2.332 27.547 2.004 1 97.56 349 TYR B N 1
ATOM 6357 C CA . TYR B 1 349 ? 1.58 27.422 0.76 1 97.56 349 TYR B CA 1
ATOM 6358 C C . TYR B 1 349 ? 2.275 26.469 -0.204 1 97.56 349 TYR B C 1
ATOM 6360 O O . TYR B 1 349 ? 1.643 25.562 -0.759 1 97.56 349 TYR B O 1
ATOM 6368 N N . GLN B 1 350 ? 3.615 26.609 -0.335 1 98.06 350 GLN B N 1
ATOM 6369 C CA . GLN B 1 350 ? 4.379 25.734 -1.222 1 98.06 350 GLN B CA 1
ATOM 6370 C C . GLN B 1 350 ? 4.352 24.281 -0.726 1 98.06 350 GLN B C 1
ATOM 6372 O O . GLN B 1 350 ? 4.289 23.359 -1.526 1 98.06 350 GLN B O 1
ATOM 6377 N N . ALA B 1 351 ? 4.406 24.047 0.599 1 98.5 351 ALA B N 1
ATOM 6378 C CA . ALA B 1 351 ? 4.289 22.703 1.176 1 98.5 351 ALA B CA 1
ATOM 6379 C C . ALA B 1 351 ? 2.934 22.094 0.849 1 98.5 351 ALA B C 1
ATOM 6381 O O . ALA B 1 351 ? 2.846 20.891 0.546 1 98.5 351 ALA B O 1
ATOM 6382 N N . ALA B 1 352 ? 1.861 22.906 0.922 1 98.31 352 ALA B N 1
ATOM 6383 C CA . ALA B 1 352 ? 0.523 22.422 0.587 1 98.31 352 ALA B CA 1
ATOM 6384 C C . ALA B 1 352 ? 0.442 22 -0.879 1 98.31 352 ALA B C 1
ATOM 6386 O O . ALA B 1 352 ? -0.22 21.016 -1.215 1 98.31 352 ALA B O 1
ATOM 6387 N N . ILE B 1 353 ? 1.092 22.781 -1.805 1 98.56 353 ILE B N 1
ATOM 6388 C CA . ILE B 1 353 ? 1.13 22.422 -3.221 1 98.56 353 ILE B CA 1
ATOM 6389 C C . ILE B 1 353 ? 1.837 21.078 -3.4 1 98.56 353 ILE B C 1
ATOM 6391 O O . ILE B 1 353 ? 1.395 20.25 -4.188 1 98.56 353 ILE B O 1
ATOM 6395 N N . ALA B 1 354 ? 2.945 20.875 -2.66 1 98.62 354 ALA B N 1
ATOM 6396 C CA . ALA B 1 354 ? 3.66 19.594 -2.729 1 98.62 354 ALA B CA 1
ATOM 6397 C C . ALA B 1 354 ? 2.771 18.453 -2.268 1 98.62 354 ALA B C 1
ATOM 6399 O O . ALA B 1 354 ? 2.82 17.359 -2.834 1 98.62 354 ALA B O 1
ATOM 6400 N N . VAL B 1 355 ? 1.9 18.641 -1.233 1 98.62 355 VAL B N 1
ATOM 6401 C CA . VAL B 1 355 ? 0.967 17.625 -0.76 1 98.62 355 VAL B CA 1
ATOM 6402 C C . VAL B 1 355 ? -0.096 17.359 -1.824 1 98.62 355 VAL B C 1
ATOM 6404 O O . VAL B 1 355 ? -0.496 16.219 -2.043 1 98.62 355 VAL B O 1
ATOM 6407 N N . TYR B 1 356 ? -0.591 18.422 -2.523 1 98.69 356 TYR B N 1
ATOM 6408 C CA . TYR B 1 356 ? -1.495 18.266 -3.656 1 98.69 356 TYR B CA 1
ATOM 6409 C C . TYR B 1 356 ? -0.867 17.391 -4.734 1 98.69 356 TYR B C 1
ATOM 6411 O O . TYR B 1 356 ? -1.515 16.484 -5.266 1 98.69 356 TYR B O 1
ATOM 6419 N N . ASP B 1 357 ? 0.434 17.656 -5.031 1 98.69 357 ASP B N 1
ATOM 6420 C CA . ASP B 1 357 ? 1.121 16.859 -6.047 1 98.69 357 ASP B CA 1
ATOM 6421 C C . ASP B 1 357 ? 1.19 15.391 -5.645 1 98.69 357 ASP B C 1
ATOM 6423 O O . ASP B 1 357 ? 1.023 14.5 -6.48 1 98.69 357 ASP B O 1
ATOM 6427 N N . GLN B 1 358 ? 1.468 15.109 -4.391 1 98.75 358 GLN B N 1
ATOM 6428 C CA . GLN B 1 358 ? 1.456 13.734 -3.898 1 98.75 358 GLN B CA 1
ATOM 6429 C C . GLN B 1 358 ? 0.102 13.07 -4.141 1 98.75 358 GLN B C 1
ATOM 6431 O O . GLN B 1 358 ? 0.034 11.945 -4.633 1 98.75 358 GLN B O 1
ATOM 6436 N N . SER B 1 359 ? -0.989 13.812 -3.824 1 98.62 359 SER B N 1
ATOM 6437 C CA . SER B 1 359 ? -2.338 13.289 -4.023 1 98.62 359 SER B CA 1
ATOM 6438 C C . SER B 1 359 ? -2.641 13.094 -5.504 1 98.62 359 SER B C 1
ATOM 6440 O O . SER B 1 359 ? -3.32 12.133 -5.883 1 98.62 359 SER B O 1
ATOM 6442 N N . ARG B 1 360 ? -2.139 14 -6.332 1 98.56 360 ARG B N 1
ATOM 6443 C CA . ARG B 1 360 ? -2.305 13.898 -7.777 1 98.56 360 ARG B CA 1
ATOM 6444 C C . ARG B 1 360 ? -1.668 12.617 -8.312 1 98.56 360 ARG B C 1
ATOM 6446 O O . ARG B 1 360 ? -2.293 11.875 -9.078 1 98.56 360 ARG B O 1
ATOM 6453 N N . TYR B 1 361 ? -0.453 12.312 -7.879 1 98.69 361 TYR B N 1
ATOM 6454 C CA . TYR B 1 361 ? 0.241 11.109 -8.336 1 98.69 361 TYR B CA 1
ATOM 6455 C C . TYR B 1 361 ? -0.437 9.852 -7.812 1 98.69 361 TYR B C 1
ATOM 6457 O O . TYR B 1 361 ? -0.483 8.828 -8.5 1 98.69 361 TYR B O 1
ATOM 6465 N N . ASP B 1 362 ? -1.012 9.914 -6.578 1 98.5 362 ASP B N 1
ATOM 6466 C CA . ASP B 1 362 ? -1.8 8.805 -6.059 1 98.5 362 ASP B CA 1
ATOM 6467 C C . ASP B 1 362 ? -3.002 8.516 -6.953 1 98.5 362 ASP B C 1
ATOM 6469 O O . ASP B 1 362 ? -3.299 7.355 -7.25 1 98.5 362 ASP B O 1
ATOM 6473 N N . TYR B 1 363 ? -3.682 9.594 -7.371 1 98.62 363 TYR B N 1
ATOM 6474 C CA . TYR B 1 363 ? -4.852 9.453 -8.234 1 98.62 363 TYR B CA 1
ATOM 6475 C C . TYR B 1 363 ? -4.457 8.914 -9.602 1 98.62 363 TYR B C 1
ATOM 6477 O O . TYR B 1 363 ? -5.078 7.984 -10.117 1 98.62 363 TYR B O 1
ATOM 6485 N N . GLU B 1 364 ? -3.414 9.453 -10.172 1 98.56 364 GLU B N 1
ATOM 6486 C CA . GLU B 1 364 ? -2.934 8.984 -11.469 1 98.56 364 GLU B CA 1
ATOM 6487 C C . GLU B 1 364 ? -2.543 7.508 -11.414 1 98.56 364 GLU B C 1
ATOM 6489 O O . GLU B 1 364 ? -2.865 6.742 -12.328 1 98.56 364 GLU B O 1
ATOM 6494 N N . LYS B 1 365 ? -1.849 7.086 -10.406 1 98.38 365 LYS B N 1
ATOM 6495 C CA . LYS B 1 365 ? -1.489 5.684 -10.227 1 98.38 365 LYS B CA 1
ATOM 6496 C C . LYS B 1 365 ? -2.732 4.805 -10.141 1 98.38 365 LYS B C 1
ATOM 6498 O O . LYS B 1 365 ? -2.777 3.725 -10.742 1 98.38 365 LYS B O 1
ATOM 6503 N N . ALA B 1 366 ? -3.721 5.285 -9.375 1 98.44 366 ALA B N 1
ATOM 6504 C CA . ALA B 1 366 ? -4.957 4.527 -9.219 1 98.44 366 ALA B CA 1
ATOM 6505 C C . ALA B 1 366 ? -5.637 4.305 -10.57 1 98.44 366 ALA B C 1
ATOM 6507 O O . ALA B 1 366 ? -6.18 3.229 -10.836 1 98.44 366 ALA B O 1
ATOM 6508 N N . VAL B 1 367 ? -5.613 5.305 -11.391 1 98.25 367 VAL B N 1
ATOM 6509 C CA . VAL B 1 367 ? -6.242 5.23 -12.711 1 98.25 367 VAL B CA 1
ATOM 6510 C C . VAL B 1 367 ? -5.508 4.207 -13.57 1 98.25 367 VAL B C 1
ATOM 6512 O O . VAL B 1 367 ? -6.129 3.32 -14.164 1 98.25 367 VAL B O 1
ATOM 6515 N N . ILE B 1 368 ? -4.168 4.258 -13.656 1 98.19 368 ILE B N 1
ATOM 6516 C CA . ILE B 1 368 ? -3.373 3.305 -14.43 1 98.19 368 ILE B CA 1
ATOM 6517 C C . ILE B 1 368 ? -3.6 1.893 -13.898 1 98.19 368 ILE B C 1
ATOM 6519 O O . ILE B 1 368 ? -3.773 0.95 -14.672 1 98.19 368 ILE B O 1
ATOM 6523 N N . GLN B 1 369 ? -3.633 1.767 -12.586 1 98.06 369 GLN B N 1
ATOM 6524 C CA . GLN B 1 369 ? -3.83 0.475 -11.93 1 98.06 369 GLN B CA 1
ATOM 6525 C C . GLN B 1 369 ? -5.195 -0.111 -12.281 1 98.06 369 GLN B C 1
ATOM 6527 O O . GLN B 1 369 ? -5.312 -1.308 -12.555 1 98.06 369 GLN B O 1
ATOM 6532 N N . ALA B 1 370 ? -6.203 0.724 -12.211 1 97.75 370 ALA B N 1
ATOM 6533 C CA . ALA B 1 370 ? -7.547 0.254 -12.531 1 97.75 370 ALA B CA 1
ATOM 6534 C C . ALA B 1 370 ? -7.625 -0.262 -13.961 1 97.75 370 ALA B C 1
ATOM 6536 O O . ALA B 1 370 ? -8.188 -1.329 -14.219 1 97.75 370 ALA B O 1
ATOM 6537 N N . PHE B 1 371 ? -7.09 0.469 -14.914 1 97.5 371 PHE B N 1
ATOM 6538 C CA . PHE B 1 371 ? -7.047 0.04 -16.312 1 97.5 371 PHE B CA 1
ATOM 6539 C C . PHE B 1 371 ? -6.312 -1.289 -16.438 1 97.5 371 PHE B C 1
ATOM 6541 O O . PHE B 1 371 ? -6.797 -2.207 -17.109 1 97.5 371 PHE B O 1
ATOM 6548 N N . THR B 1 372 ? -5.172 -1.381 -15.828 1 98.06 372 THR B N 1
ATOM 6549 C CA . THR B 1 372 ? -4.332 -2.572 -15.883 1 98.06 372 THR B CA 1
ATOM 6550 C C . THR B 1 372 ? -5.062 -3.777 -15.297 1 98.06 372 THR B C 1
ATOM 6552 O O . THR B 1 372 ? -4.949 -4.891 -15.812 1 98.06 372 THR B O 1
ATOM 6555 N N . GLU B 1 373 ? -5.773 -3.545 -14.211 1 98.12 373 GLU B N 1
ATOM 6556 C CA . GLU B 1 373 ? -6.551 -4.613 -13.594 1 98.12 373 GLU B CA 1
ATOM 6557 C C . GLU B 1 373 ? -7.586 -5.172 -14.562 1 98.12 373 GLU B C 1
ATOM 6559 O O . GLU B 1 373 ? -7.758 -6.391 -14.664 1 98.12 373 GLU B O 1
ATOM 6564 N N . VAL B 1 374 ? -8.242 -4.309 -15.258 1 96.94 374 VAL B N 1
ATOM 6565 C CA . VAL B 1 374 ? -9.25 -4.754 -16.219 1 96.94 374 VAL B CA 1
ATOM 6566 C C . VAL B 1 374 ? -8.578 -5.508 -17.359 1 96.94 374 VAL B C 1
ATOM 6568 O O . VAL B 1 374 ? -9.016 -6.602 -17.734 1 96.94 374 VAL B O 1
ATOM 6571 N N . ASN B 1 375 ? -7.535 -4.949 -17.953 1 96.81 375 ASN B N 1
ATOM 6572 C CA . ASN B 1 375 ? -6.785 -5.621 -19 1 96.81 375 ASN B CA 1
ATOM 6573 C C . ASN B 1 375 ? -6.352 -7.02 -18.578 1 96.81 375 ASN B C 1
ATOM 6575 O O . ASN B 1 375 ? -6.57 -7.992 -19.312 1 96.81 375 ASN B O 1
ATOM 6579 N N . THR B 1 376 ? -5.828 -7.133 -17.406 1 97.88 376 THR B N 1
ATOM 6580 C CA . THR B 1 376 ? -5.348 -8.398 -16.859 1 97.88 376 THR B CA 1
ATOM 6581 C C . THR B 1 376 ? -6.504 -9.367 -16.641 1 97.88 376 THR B C 1
ATOM 6583 O O . THR B 1 376 ? -6.391 -10.555 -16.953 1 97.88 376 THR B O 1
ATOM 6586 N N . ALA B 1 377 ? -7.555 -8.828 -16.109 1 97.5 377 ALA B N 1
ATOM 6587 C CA . ALA B 1 377 ? -8.719 -9.672 -15.852 1 97.5 377 ALA B CA 1
ATOM 6588 C C . ALA B 1 377 ? -9.312 -10.203 -17.156 1 97.5 377 ALA B C 1
ATOM 6590 O O . ALA B 1 377 ? -9.734 -11.359 -17.219 1 97.5 377 ALA B O 1
ATOM 6591 N N . LEU B 1 378 ? -9.375 -9.391 -18.172 1 95.5 378 LEU B N 1
ATOM 6592 C CA . LEU B 1 378 ? -9.867 -9.82 -19.484 1 95.5 378 LEU B CA 1
ATOM 6593 C C . LEU B 1 378 ? -8.977 -10.914 -20.062 1 95.5 378 LEU B C 1
ATOM 6595 O O . LEU B 1 378 ? -9.477 -11.938 -20.531 1 95.5 378 LEU B O 1
ATOM 6599 N N . ALA B 1 379 ? -7.723 -10.695 -20.016 1 95.75 379 ALA B N 1
ATOM 6600 C CA . ALA B 1 379 ? -6.781 -11.703 -20.484 1 95.75 379 ALA B CA 1
ATOM 6601 C C . ALA B 1 379 ? -6.914 -12.992 -19.688 1 95.75 379 ALA B C 1
ATOM 6603 O O . ALA B 1 379 ? -6.938 -14.086 -20.25 1 95.75 379 ALA B O 1
ATOM 6604 N N . THR B 1 380 ? -7.02 -12.867 -18.406 1 97.25 380 THR B N 1
ATOM 6605 C CA . THR B 1 380 ? -7.152 -14.023 -17.516 1 97.25 380 THR B CA 1
ATOM 6606 C C . THR B 1 380 ? -8.414 -14.805 -17.844 1 97.25 380 THR B C 1
ATOM 6608 O O . THR B 1 380 ? -8.375 -16.031 -18 1 97.25 380 THR B O 1
ATOM 6611 N N . TYR B 1 381 ? -9.508 -14.148 -18.016 1 96 381 TYR B N 1
ATOM 6612 C CA . TYR B 1 381 ? -10.773 -14.805 -18.312 1 96 381 TYR B CA 1
ATOM 6613 C C . TYR B 1 381 ? -10.688 -15.562 -19.641 1 96 381 TYR B C 1
ATOM 6615 O O . TYR B 1 381 ? -11.117 -16.719 -19.719 1 96 381 TYR B O 1
ATOM 6623 N N . HIS B 1 382 ? -10.094 -14.984 -20.609 1 94.38 382 HIS B N 1
ATOM 6624 C CA . HIS B 1 382 ? -9.93 -15.609 -21.906 1 94.38 382 HIS B CA 1
ATOM 6625 C C . HIS B 1 382 ? -9.102 -16.891 -21.812 1 94.38 382 HIS B C 1
ATOM 6627 O O . HIS B 1 382 ? -9.508 -17.938 -22.312 1 94.38 382 HIS B O 1
ATOM 6633 N N . HIS B 1 383 ? -8.023 -16.797 -21.109 1 96.44 383 HIS B N 1
ATOM 6634 C CA . HIS B 1 383 ? -7.09 -17.922 -21.062 1 96.44 383 HIS B CA 1
ATOM 6635 C C . HIS B 1 383 ? -7.613 -19.031 -20.172 1 96.44 383 HIS B C 1
ATOM 6637 O O . HIS B 1 383 ? -7.375 -20.219 -20.438 1 96.44 383 HIS B O 1
ATOM 6643 N N . VAL B 1 384 ? -8.344 -18.672 -19.109 1 96.31 384 VAL B N 1
ATOM 6644 C CA . VAL B 1 384 ? -8.867 -19.719 -18.234 1 96.31 384 VAL B CA 1
ATOM 6645 C C . VAL B 1 384 ? -9.977 -20.484 -18.953 1 96.31 384 VAL B C 1
ATOM 6647 O O . VAL B 1 384 ? -10.148 -21.688 -18.75 1 96.31 384 VAL B O 1
ATOM 6650 N N . GLN B 1 385 ? -10.719 -19.859 -19.844 1 95.12 385 GLN B N 1
ATOM 6651 C CA . GLN B 1 385 ? -11.719 -20.547 -20.656 1 95.12 385 GLN B CA 1
ATOM 6652 C C . GLN B 1 385 ? -11.062 -21.531 -21.625 1 95.12 385 GLN B C 1
ATOM 6654 O O . GLN B 1 385 ? -11.523 -22.672 -21.766 1 95.12 385 GLN B O 1
ATOM 6659 N N . GLN B 1 386 ? -10.016 -21.078 -22.234 1 95.25 386 GLN B N 1
ATOM 6660 C CA . GLN B 1 386 ? -9.273 -21.969 -23.109 1 95.25 386 GLN B CA 1
ATOM 6661 C C . GLN B 1 386 ? -8.719 -23.172 -22.359 1 95.25 386 GLN B C 1
ATOM 6663 O O . GLN B 1 386 ? -8.797 -24.297 -22.828 1 95.25 386 GLN B O 1
ATOM 6668 N N . ALA B 1 387 ? -8.227 -22.859 -21.172 1 96.06 387 ALA B N 1
ATOM 6669 C CA . ALA B 1 387 ? -7.672 -23.938 -20.344 1 96.06 387 ALA B CA 1
ATOM 6670 C C . ALA B 1 387 ? -8.742 -24.953 -19.984 1 96.06 387 ALA B C 1
ATOM 6672 O O . ALA B 1 387 ? -8.5 -26.156 -20.016 1 96.06 387 ALA B O 1
ATOM 6673 N N . ARG B 1 388 ? -9.93 -24.516 -19.656 1 95.19 388 ARG B N 1
ATOM 6674 C CA . ARG B 1 388 ? -11.023 -25.422 -19.297 1 95.19 388 ARG B CA 1
ATOM 6675 C C . ARG B 1 388 ? -11.352 -26.359 -20.453 1 95.19 388 ARG B C 1
ATOM 6677 O O . ARG B 1 388 ? -11.484 -27.562 -20.25 1 95.19 388 ARG B O 1
ATOM 6684 N N . THR B 1 389 ? -11.398 -25.844 -21.641 1 94.56 389 THR B N 1
ATOM 6685 C CA . THR B 1 389 ? -11.719 -26.656 -22.812 1 94.56 389 THR B CA 1
ATOM 6686 C C . THR B 1 389 ? -10.672 -27.75 -23.016 1 94.56 389 THR B C 1
ATOM 6688 O O . THR B 1 389 ? -11.016 -28.906 -23.234 1 94.56 389 THR B O 1
ATOM 6691 N N . LEU B 1 390 ? -9.469 -27.328 -22.859 1 95.81 390 LEU B N 1
ATOM 6692 C CA . LEU B 1 390 ? -8.383 -28.266 -23.078 1 95.81 390 LEU B CA 1
ATOM 6693 C C . LEU B 1 390 ? -8.312 -29.297 -21.953 1 95.81 390 LEU B C 1
ATOM 6695 O O . LEU B 1 390 ? -7.961 -30.453 -22.188 1 95.81 390 LEU B O 1
ATOM 6699 N N . LYS B 1 391 ? -8.664 -28.922 -20.719 1 96.25 391 LYS B N 1
ATOM 6700 C CA . LYS B 1 391 ? -8.68 -29.859 -19.594 1 96.25 391 LYS B CA 1
ATOM 6701 C C . LYS B 1 391 ? -9.797 -30.875 -19.75 1 96.25 391 LYS B C 1
ATOM 6703 O O . LYS B 1 391 ? -9.633 -32.031 -19.359 1 96.25 391 LYS B O 1
ATOM 6708 N N . VAL B 1 392 ? -10.914 -30.5 -20.266 1 94.69 392 VAL B N 1
ATOM 6709 C CA . VAL B 1 392 ? -12.008 -31.422 -20.547 1 94.69 392 VAL B CA 1
ATOM 6710 C C . VAL B 1 392 ? -11.586 -32.438 -21.609 1 94.69 392 VAL B C 1
ATOM 6712 O O . VAL B 1 392 ? -11.828 -33.625 -21.469 1 94.69 392 VAL B O 1
ATOM 6715 N N . GLU B 1 393 ? -10.922 -31.938 -22.656 1 94.06 393 GLU B N 1
ATOM 6716 C CA . GLU B 1 393 ? -10.414 -32.844 -23.688 1 94.06 393 GLU B CA 1
ATOM 6717 C C . GLU B 1 393 ? -9.422 -33.844 -23.109 1 94.06 393 GLU B C 1
ATOM 6719 O O . GLU B 1 393 ? -9.438 -35.031 -23.484 1 94.06 393 GLU B O 1
ATOM 6724 N N . LEU B 1 394 ? -8.594 -33.375 -22.219 1 95.38 394 LEU B N 1
ATOM 6725 C CA . LEU B 1 394 ? -7.621 -34.25 -21.562 1 95.38 394 LEU B CA 1
ATOM 6726 C C . LEU B 1 394 ? -8.32 -35.312 -20.734 1 95.38 394 LEU B C 1
ATOM 6728 O O . LEU B 1 394 ? -7.938 -36.469 -20.766 1 95.38 394 LEU B O 1
ATOM 6732 N N . ARG B 1 395 ? -9.328 -34.906 -19.969 1 95.44 395 ARG B N 1
ATOM 6733 C CA . ARG B 1 395 ? -10.094 -35.844 -19.156 1 95.44 395 ARG B CA 1
ATOM 6734 C C . ARG B 1 395 ? -10.727 -36.938 -20.047 1 95.44 395 ARG B C 1
ATOM 6736 O O . ARG B 1 395 ? -10.672 -38.125 -19.719 1 95.44 395 ARG B O 1
ATOM 6743 N N . ASP B 1 396 ? -11.234 -36.562 -21.188 1 94.44 396 ASP B N 1
ATOM 6744 C CA . ASP B 1 396 ? -11.898 -37.5 -22.094 1 94.44 396 ASP B CA 1
ATOM 6745 C C . ASP B 1 396 ? -10.891 -38.469 -22.703 1 94.44 396 ASP B C 1
ATOM 6747 O O . ASP B 1 396 ? -11.18 -39.656 -22.828 1 94.44 396 ASP B O 1
ATOM 6751 N N . ALA B 1 397 ? -9.773 -37.906 -23.047 1 92.94 397 ALA B N 1
ATOM 6752 C CA . ALA B 1 397 ? -8.711 -38.75 -23.547 1 92.94 397 ALA B CA 1
ATOM 6753 C C . ALA B 1 397 ? -8.266 -39.75 -22.484 1 92.94 397 ALA B C 1
ATOM 6755 O O . ALA B 1 397 ? -8.023 -40.938 -22.781 1 92.94 397 ALA B O 1
ATOM 6756 N N . ALA B 1 398 ? -8.172 -39.344 -21.234 1 95.12 398 ALA B N 1
ATOM 6757 C CA . ALA B 1 398 ? -7.707 -40.188 -20.141 1 95.12 398 ALA B CA 1
ATOM 6758 C C . ALA B 1 398 ? -8.719 -41.281 -19.812 1 95.12 398 ALA B C 1
ATOM 6760 O O . ALA B 1 398 ? -8.336 -42.406 -19.469 1 95.12 398 ALA B O 1
ATOM 6761 N N . VAL B 1 399 ? -9.992 -41.031 -19.984 1 94.5 399 VAL B N 1
ATOM 6762 C CA . VAL B 1 399 ? -11.039 -42.031 -19.75 1 94.5 399 VAL B CA 1
ATOM 6763 C C . VAL B 1 399 ? -10.883 -43.188 -20.734 1 94.5 399 VAL B C 1
ATOM 6765 O O . VAL B 1 399 ? -10.953 -44.344 -20.359 1 94.5 399 VAL B O 1
ATOM 6768 N N . LYS B 1 400 ? -10.688 -42.812 -21.969 1 93.62 400 LYS B N 1
ATOM 6769 C CA . LYS B 1 400 ? -10.516 -43.812 -23 1 93.62 400 LYS B CA 1
ATOM 6770 C C . LYS B 1 400 ? -9.258 -44.656 -22.766 1 93.62 400 LYS B C 1
ATOM 6772 O O . LYS B 1 400 ? -9.266 -45.875 -22.969 1 93.62 400 LYS B O 1
ATOM 6777 N N . TYR B 1 401 ? -8.25 -44 -22.297 1 93.38 401 TYR B N 1
ATOM 6778 C CA . TYR B 1 401 ? -7.012 -44.688 -21.953 1 93.38 401 TYR B CA 1
ATOM 6779 C C . TYR B 1 401 ? -7.238 -45.688 -20.844 1 93.38 401 TYR B C 1
ATOM 6781 O O . TYR B 1 401 ? -6.773 -46.844 -20.922 1 93.38 401 TYR B O 1
ATOM 6789 N N . VAL B 1 402 ? -7.973 -45.344 -19.828 1 94.12 402 VAL B N 1
ATOM 6790 C CA . VAL B 1 402 ? -8.258 -46.25 -18.719 1 94.12 402 VAL B CA 1
ATOM 6791 C C . VAL B 1 402 ? -9.023 -47.469 -19.219 1 94.12 402 VAL B C 1
ATOM 6793 O O . VAL B 1 402 ? -8.688 -48.594 -18.891 1 94.12 402 VAL B O 1
ATOM 6796 N N . GLN B 1 403 ? -9.984 -47.312 -20.078 1 94.06 403 GLN B N 1
ATOM 6797 C CA . GLN B 1 403 ? -10.82 -48.375 -20.594 1 94.06 403 GLN B CA 1
ATOM 6798 C C . GLN B 1 403 ? -9.992 -49.375 -21.406 1 94.06 403 GLN B C 1
ATOM 6800 O O . GLN B 1 403 ? -10.086 -50.594 -21.188 1 94.06 403 GLN B O 1
ATOM 6805 N N . LEU B 1 404 ? -9.195 -48.844 -22.234 1 93.25 404 LEU B N 1
ATOM 6806 C CA . LEU B 1 404 ? -8.391 -49.688 -23.094 1 93.25 404 LEU B CA 1
ATOM 6807 C C . LEU B 1 404 ? -7.328 -50.438 -22.297 1 93.25 404 LEU B C 1
ATOM 6809 O O . LEU B 1 404 ? -7.047 -51.594 -22.562 1 93.25 404 LEU B O 1
ATOM 6813 N N . ALA B 1 405 ? -6.715 -49.719 -21.328 1 92.62 405 ALA B N 1
ATOM 6814 C CA . ALA B 1 405 ? -5.688 -50.344 -20.484 1 92.62 405 ALA B CA 1
ATOM 6815 C C . ALA B 1 405 ? -6.262 -51.5 -19.703 1 92.62 405 ALA B C 1
ATOM 6817 O O . ALA B 1 405 ? -5.633 -52.562 -19.609 1 92.62 405 ALA B O 1
ATOM 6818 N N . HIS B 1 406 ? -7.441 -51.406 -19.203 1 91.31 406 HIS B N 1
ATOM 6819 C CA . HIS B 1 406 ? -8.094 -52.5 -18.469 1 91.31 406 HIS B CA 1
ATOM 6820 C C . HIS B 1 406 ? -8.383 -53.688 -19.375 1 91.31 406 HIS B C 1
ATOM 6822 O O . HIS B 1 406 ? -8.148 -54.812 -19 1 91.31 406 HIS B O 1
ATOM 6828 N N . LEU B 1 407 ? -8.859 -53.406 -20.578 1 91.69 407 LEU B N 1
ATOM 6829 C CA . LEU B 1 407 ? -9.195 -54.469 -21.531 1 91.69 407 LEU B CA 1
ATOM 6830 C C . LEU B 1 407 ? -7.945 -55.25 -21.922 1 91.69 407 LEU B C 1
ATOM 6832 O O . LEU B 1 407 ? -7.969 -56.469 -21.953 1 91.69 407 LEU B O 1
ATOM 6836 N N . GLN B 1 408 ? -6.93 -54.594 -22.156 1 91.06 408 GLN B N 1
ATOM 6837 C CA . GLN B 1 408 ? -5.707 -55.25 -22.625 1 91.06 408 GLN B CA 1
ATOM 6838 C C . GLN B 1 408 ? -4.984 -55.969 -21.484 1 91.06 408 GLN B C 1
ATOM 6840 O O . GLN B 1 408 ? -4.32 -56.969 -21.703 1 91.06 408 GLN B O 1
ATOM 6845 N N . TYR B 1 409 ? -5.078 -55.406 -20.266 1 89.5 409 TYR B N 1
ATOM 6846 C CA . TYR B 1 409 ? -4.527 -56.094 -19.109 1 89.5 409 TYR B CA 1
ATOM 6847 C C . TYR B 1 409 ? -5.242 -57.406 -18.875 1 89.5 409 TYR B C 1
ATOM 6849 O O . TYR B 1 409 ? -4.602 -58.438 -18.641 1 89.5 409 TYR B O 1
ATOM 6857 N N . ARG B 1 410 ? -6.484 -57.375 -19.016 1 86.75 410 ARG B N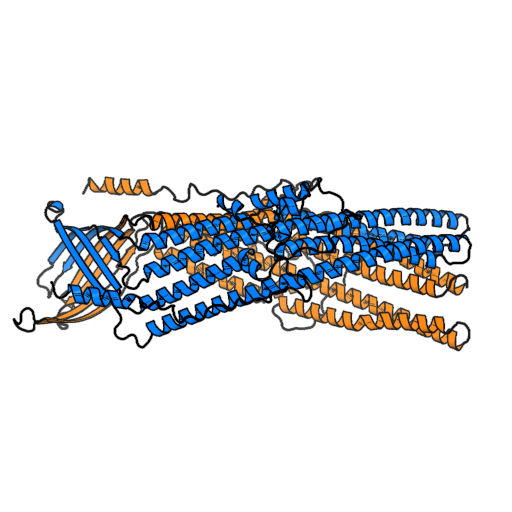 1
ATOM 6858 C CA . ARG B 1 410 ? -7.273 -58.594 -18.859 1 86.75 410 ARG B CA 1
ATOM 6859 C C . ARG B 1 410 ? -6.965 -59.594 -19.969 1 86.75 410 ARG B C 1
ATOM 6861 O O . ARG B 1 410 ? -6.992 -60.812 -19.75 1 86.75 410 ARG B O 1
ATOM 6868 N N . GLY B 1 411 ? -6.617 -59.062 -21.094 1 89 411 GLY B N 1
ATOM 6869 C CA . GLY B 1 411 ? -6.273 -59.875 -22.234 1 89 411 GLY B CA 1
ATOM 6870 C C . GLY B 1 411 ? -4.828 -60.344 -22.219 1 89 411 GLY B C 1
ATOM 6871 O O . GLY B 1 411 ? -4.426 -61.188 -23.031 1 89 411 GLY B O 1
ATOM 6872 N N . GLY B 1 412 ? -4.008 -59.844 -21.25 1 87.12 412 GLY B N 1
ATOM 6873 C CA . GLY B 1 412 ? -2.643 -60.312 -21.047 1 87.12 412 GLY B CA 1
ATOM 6874 C C . GLY B 1 412 ? -1.627 -59.594 -21.891 1 87.12 412 GLY B C 1
ATOM 6875 O O . GLY B 1 412 ? -0.448 -59.938 -21.922 1 87.12 412 GLY B O 1
ATOM 6876 N N . THR B 1 413 ? -2.076 -58.531 -22.547 1 85.12 413 THR B N 1
ATOM 6877 C CA . THR B 1 413 ? -1.189 -57.875 -23.5 1 85.12 413 THR B CA 1
ATOM 6878 C C . THR B 1 413 ? -0.516 -56.656 -22.859 1 85.12 413 THR B C 1
ATOM 6880 O O . THR B 1 413 ? 0.428 -56.094 -23.422 1 85.12 413 THR B O 1
ATOM 6883 N N . LEU B 1 414 ? -1.012 -56.188 -21.719 1 86.62 414 LEU B N 1
ATOM 6884 C CA . LEU B 1 414 ? -0.398 -55.094 -20.984 1 86.62 414 LEU B CA 1
ATOM 6885 C C . LEU B 1 414 ? -0.116 -55.5 -19.531 1 86.62 414 LEU B C 1
ATOM 6887 O O . LEU B 1 414 ? -0.743 -56.438 -19.016 1 86.62 414 LEU B O 1
ATOM 6891 N N . ASN B 1 415 ? 0.858 -54.781 -18.984 1 86.5 415 ASN B N 1
ATOM 6892 C CA . ASN B 1 415 ? 1.143 -54.969 -17.562 1 86.5 415 ASN B CA 1
ATOM 6893 C C . ASN B 1 415 ? 0.287 -54.062 -16.688 1 86.5 415 ASN B C 1
ATOM 6895 O O . ASN B 1 415 ? -0.273 -53.094 -17.172 1 86.5 415 ASN B O 1
ATOM 6899 N N . TYR B 1 416 ? 0.209 -54.406 -15.461 1 88.06 416 TYR B N 1
ATOM 6900 C CA . TYR B 1 416 ? -0.65 -53.688 -14.523 1 88.06 416 TYR B CA 1
ATOM 6901 C C . TYR B 1 416 ? -0.178 -52.25 -14.352 1 88.06 416 TYR B C 1
ATOM 6903 O O . TYR B 1 416 ? -0.981 -51.344 -14.086 1 88.06 416 TYR B O 1
ATOM 6911 N N . ILE B 1 417 ? 1.073 -51.938 -14.508 1 88.25 417 ILE B N 1
ATOM 6912 C CA . ILE B 1 417 ? 1.64 -50.594 -14.359 1 88.25 417 ILE B CA 1
ATOM 6913 C C . ILE B 1 417 ? 1.009 -49.656 -15.383 1 88.25 417 ILE B C 1
ATOM 6915 O O . ILE B 1 417 ? 0.843 -48.469 -15.117 1 88.25 417 ILE B O 1
ATOM 6919 N N . ASP B 1 418 ? 0.613 -50.219 -16.547 1 90.12 418 ASP B N 1
ATOM 6920 C CA . ASP B 1 418 ? -0.067 -49.406 -17.578 1 90.12 418 ASP B CA 1
ATOM 6921 C C . ASP B 1 418 ? -1.461 -49 -17.109 1 90.12 418 ASP B C 1
ATOM 6923 O O . ASP B 1 418 ? -1.902 -47.875 -17.359 1 90.12 418 ASP B O 1
ATOM 6927 N N . VAL B 1 419 ? -2.119 -49.938 -16.438 1 91.44 419 VAL B N 1
ATOM 6928 C CA . VAL B 1 419 ? -3.439 -49.656 -15.891 1 91.44 419 VAL B CA 1
ATOM 6929 C C . VAL B 1 419 ? -3.328 -48.562 -14.82 1 91.44 419 VAL B C 1
ATOM 6931 O O . VAL B 1 419 ? -4.113 -47.625 -14.812 1 91.44 419 VAL B O 1
ATOM 6934 N N . LEU B 1 420 ? -2.295 -48.656 -14.016 1 91.31 420 LEU B N 1
ATOM 6935 C CA . LEU B 1 420 ? -2.082 -47.688 -12.969 1 91.31 420 LEU B CA 1
ATOM 6936 C C . LEU B 1 420 ? -1.778 -46.312 -13.562 1 91.31 420 LEU B C 1
ATOM 6938 O O . LEU B 1 420 ? -2.271 -45.281 -13.07 1 91.31 420 LEU B O 1
ATOM 6942 N N . ASP B 1 421 ? -0.969 -46.219 -14.508 1 92.31 421 ASP B N 1
ATOM 6943 C CA . ASP B 1 421 ? -0.658 -44.969 -15.188 1 92.31 421 ASP B CA 1
ATOM 6944 C C . ASP B 1 421 ? -1.923 -44.312 -15.742 1 92.31 421 ASP B C 1
ATOM 6946 O O . ASP B 1 421 ? -2.129 -43.094 -15.578 1 92.31 421 ASP B O 1
ATOM 6950 N N . ALA B 1 422 ? -2.74 -45.094 -16.422 1 93.25 422 ALA B N 1
ATOM 6951 C CA . ALA B 1 422 ? -3.996 -44.594 -16.969 1 93.25 422 ALA B CA 1
ATOM 6952 C C . ALA B 1 422 ? -4.891 -44.031 -15.875 1 93.25 422 ALA B C 1
ATOM 6954 O O . ALA B 1 422 ? -5.453 -42.938 -16.031 1 93.25 422 ALA B O 1
ATOM 6955 N N . GLN B 1 423 ? -4.941 -44.75 -14.812 1 93.12 423 GLN B N 1
ATOM 6956 C CA . GLN B 1 423 ? -5.781 -44.344 -13.695 1 93.12 423 GLN B CA 1
ATOM 6957 C C . GLN B 1 423 ? -5.262 -43.062 -13.078 1 93.12 423 GLN B C 1
ATOM 6959 O O . GLN B 1 423 ? -6.043 -42.156 -12.734 1 93.12 423 GLN B O 1
ATOM 6964 N N . ARG B 1 424 ? -4 -43 -12.945 1 94 424 ARG B N 1
ATOM 6965 C CA . ARG B 1 424 ? -3.396 -41.781 -12.391 1 94 424 ARG B CA 1
ATOM 6966 C C . ARG B 1 424 ? -3.631 -40.594 -13.297 1 94 424 ARG B C 1
ATOM 6968 O O . ARG B 1 424 ? -3.965 -39.5 -12.82 1 94 424 ARG B O 1
ATOM 6975 N N . ARG B 1 425 ? -3.467 -40.75 -14.539 1 93.88 425 ARG B N 1
ATOM 6976 C CA . ARG B 1 425 ? -3.689 -39.656 -15.492 1 93.88 425 ARG B CA 1
ATOM 6977 C C . ARG B 1 425 ? -5.145 -39.219 -15.477 1 93.88 425 ARG B C 1
ATOM 6979 O O . ARG B 1 425 ? -5.422 -38 -15.57 1 93.88 425 ARG B O 1
ATOM 6986 N N . TYR B 1 426 ? -6.062 -40.156 -15.359 1 94.56 426 TYR B N 1
ATOM 6987 C CA . TYR B 1 426 ? -7.48 -39.844 -15.305 1 94.56 426 TYR B CA 1
ATOM 6988 C C . TYR B 1 426 ? -7.809 -39.062 -14.039 1 94.56 426 TYR B C 1
ATOM 6990 O O . TYR B 1 426 ? -8.531 -38.062 -14.086 1 94.56 426 TYR B O 1
ATOM 6998 N N . PHE B 1 427 ? -7.281 -39.5 -12.93 1 94.19 427 PHE B N 1
ATOM 6999 C CA . PHE B 1 427 ? -7.48 -38.812 -11.656 1 94.19 427 PHE B CA 1
ATOM 7000 C C . PHE B 1 427 ? -6.977 -37.375 -11.727 1 94.19 427 PHE B C 1
ATOM 7002 O O . PHE B 1 427 ? -7.695 -36.438 -11.367 1 94.19 427 PHE B O 1
ATOM 7009 N N . ASP B 1 428 ? -5.777 -37.219 -12.25 1 94.88 428 ASP B N 1
ATOM 7010 C CA . ASP B 1 428 ? -5.188 -35.875 -12.406 1 94.88 428 ASP B CA 1
ATOM 7011 C C . ASP B 1 428 ? -6.035 -35 -13.328 1 94.88 428 ASP B C 1
ATOM 7013 O O . ASP B 1 428 ? -6.207 -33.812 -13.078 1 94.88 428 ASP B O 1
ATOM 7017 N N . ALA B 1 429 ? -6.531 -35.562 -14.367 1 95.44 429 ALA B N 1
ATOM 7018 C CA . ALA B 1 429 ? -7.348 -34.812 -15.336 1 95.44 429 ALA B CA 1
ATOM 7019 C C . ALA B 1 429 ? -8.672 -34.375 -14.711 1 95.44 429 ALA B C 1
ATOM 7021 O O . ALA B 1 429 ? -9.164 -33.281 -14.977 1 95.44 429 ALA B O 1
ATOM 7022 N N . GLN B 1 430 ? -9.273 -35.281 -13.898 1 94.12 430 GLN B N 1
ATOM 7023 C CA . GLN B 1 430 ? -10.508 -34.938 -13.203 1 94.12 430 GLN B CA 1
ATOM 7024 C C . GLN B 1 430 ? -10.312 -33.75 -12.281 1 94.12 430 GLN B C 1
ATOM 7026 O O . GLN B 1 430 ? -11.109 -32.812 -12.305 1 94.12 430 GLN B O 1
ATOM 7031 N N . ILE B 1 431 ? -9.258 -33.781 -11.547 1 94.75 431 ILE B N 1
ATOM 7032 C CA . ILE B 1 431 ? -8.922 -32.688 -10.656 1 94.75 431 ILE B CA 1
ATOM 7033 C C . ILE B 1 431 ? -8.648 -31.422 -11.477 1 94.75 431 ILE B C 1
ATOM 7035 O O . ILE B 1 431 ? -9.055 -30.328 -11.094 1 94.75 431 ILE B O 1
ATOM 7039 N N . GLY B 1 432 ? -7.957 -31.609 -12.594 1 95.88 432 GLY B N 1
ATOM 7040 C CA . GLY B 1 432 ? -7.668 -30.5 -13.492 1 95.88 432 GLY B CA 1
ATOM 7041 C C . GLY B 1 432 ? -8.914 -29.797 -13.992 1 95.88 432 GLY B C 1
ATOM 7042 O O . GLY B 1 432 ? -8.961 -28.562 -14.023 1 95.88 432 GLY B O 1
ATOM 7043 N N . VAL B 1 433 ? -9.961 -30.578 -14.367 1 94.88 433 VAL B N 1
ATOM 7044 C CA . VAL B 1 433 ? -11.211 -30 -14.844 1 94.88 433 VAL B CA 1
ATOM 7045 C C . VAL B 1 433 ? -11.891 -29.234 -13.711 1 94.88 433 VAL B C 1
ATOM 7047 O O . VAL B 1 433 ? -12.367 -28.125 -13.906 1 94.88 433 VAL B O 1
ATOM 7050 N N . SER B 1 434 ? -11.93 -29.844 -12.555 1 94.62 434 SER B N 1
ATOM 7051 C CA . SER B 1 434 ? -12.531 -29.188 -11.391 1 94.62 434 SER B CA 1
ATOM 7052 C C . SER B 1 434 ? -11.859 -27.859 -11.094 1 94.62 434 SER B C 1
ATOM 7054 O O . SER B 1 434 ? -12.539 -26.844 -10.898 1 94.62 434 SER B O 1
ATOM 7056 N N . ASN B 1 435 ? -10.523 -27.828 -11.094 1 95.5 435 ASN B N 1
ATOM 7057 C CA . ASN B 1 435 ? -9.766 -26.609 -10.844 1 95.5 435 ASN B CA 1
ATOM 7058 C C . ASN B 1 435 ? -9.992 -25.562 -11.938 1 95.5 435 ASN B C 1
ATOM 7060 O O . ASN B 1 435 ? -10.07 -24.375 -11.656 1 95.5 435 ASN B O 1
ATOM 7064 N N . ALA B 1 436 ? -10.031 -26.016 -13.141 1 95.69 436 ALA B N 1
ATOM 7065 C CA . ALA B 1 436 ? -10.25 -25.094 -14.266 1 95.69 436 ALA B CA 1
ATOM 7066 C C . ALA B 1 436 ? -11.602 -24.406 -14.164 1 95.69 436 ALA B C 1
ATOM 7068 O O . ALA B 1 436 ? -11.727 -23.219 -14.445 1 95.69 436 ALA B O 1
ATOM 7069 N N . ILE B 1 437 ? -12.625 -25.156 -13.773 1 94.81 437 ILE B N 1
ATOM 7070 C CA . ILE B 1 437 ? -13.961 -24.594 -13.609 1 94.81 437 ILE B CA 1
ATOM 7071 C C . ILE B 1 437 ? -13.953 -23.578 -12.477 1 94.81 437 ILE B C 1
ATOM 7073 O O . ILE B 1 437 ? -14.5 -22.484 -12.617 1 94.81 437 ILE B O 1
ATOM 7077 N N . ARG B 1 438 ? -13.352 -23.922 -11.359 1 95.25 438 ARG B N 1
ATOM 7078 C CA . ARG B 1 438 ? -13.188 -22.984 -10.258 1 95.25 438 ARG B CA 1
ATOM 7079 C C . ARG B 1 438 ? -12.523 -21.688 -10.734 1 95.25 438 ARG B C 1
ATOM 7081 O O . ARG B 1 438 ? -13.016 -20.594 -10.453 1 95.25 438 ARG B O 1
ATOM 7088 N N . ASP B 1 439 ? -11.414 -21.859 -11.461 1 96.62 439 ASP B N 1
ATOM 7089 C CA . ASP B 1 439 ? -10.633 -20.719 -11.914 1 96.62 439 ASP B CA 1
ATOM 7090 C C . ASP B 1 439 ? -11.445 -19.844 -12.867 1 96.62 439 ASP B C 1
ATOM 7092 O O . ASP B 1 439 ? -11.273 -18.609 -12.883 1 96.62 439 ASP B O 1
ATOM 7096 N N . GLU B 1 440 ? -12.273 -20.453 -13.648 1 95.5 440 GLU B N 1
ATOM 7097 C CA . GLU B 1 440 ? -13.156 -19.688 -14.539 1 95.5 440 GLU B CA 1
ATOM 7098 C C . GLU B 1 440 ? -14.125 -18.828 -13.742 1 95.5 440 GLU B C 1
ATOM 7100 O O . GLU B 1 440 ? -14.312 -17.641 -14.055 1 95.5 440 GLU B O 1
ATOM 7105 N N . TYR B 1 441 ? -14.742 -19.391 -12.703 1 95.25 441 TYR B N 1
ATOM 7106 C CA . TYR B 1 441 ? -15.641 -18.625 -11.852 1 95.25 441 TYR B CA 1
ATOM 7107 C C . TYR B 1 441 ? -14.898 -17.484 -11.164 1 95.25 441 TYR B C 1
ATOM 7109 O O . TYR B 1 441 ? -15.391 -16.359 -11.117 1 95.25 441 TYR B O 1
ATOM 7117 N N . LEU B 1 442 ? -13.727 -17.797 -10.641 1 97.31 442 LEU B N 1
ATOM 7118 C CA . LEU B 1 442 ? -12.953 -16.766 -9.945 1 97.31 442 LEU B CA 1
ATOM 7119 C C . LEU B 1 442 ? -12.57 -15.641 -10.898 1 97.31 442 LEU B C 1
ATOM 7121 O O . LEU B 1 442 ? -12.594 -14.469 -10.516 1 97.31 442 LEU B O 1
ATOM 7125 N N . ALA B 1 443 ? -12.188 -16 -12.141 1 97.19 443 ALA B N 1
ATOM 7126 C CA . ALA B 1 443 ? -11.844 -15 -13.148 1 97.19 443 ALA B CA 1
ATOM 7127 C C . ALA B 1 443 ? -13.055 -14.125 -13.492 1 97.19 443 ALA B C 1
ATOM 7129 O O . ALA B 1 443 ? -12.922 -12.914 -13.648 1 97.19 443 ALA B O 1
ATOM 7130 N N . LEU B 1 444 ? -14.211 -14.758 -13.617 1 95.75 444 LEU B N 1
ATOM 7131 C CA . LEU B 1 444 ? -15.453 -14.039 -13.906 1 95.75 444 LEU B CA 1
ATOM 7132 C C . LEU B 1 444 ? -15.789 -13.062 -12.789 1 95.75 444 LEU B C 1
ATOM 7134 O O . LEU B 1 444 ? -16.109 -11.906 -13.047 1 95.75 444 LEU B O 1
ATOM 7138 N N . ILE B 1 445 ? -15.719 -13.523 -11.555 1 96.62 445 ILE B N 1
ATOM 7139 C CA . ILE B 1 445 ? -16 -12.703 -10.383 1 96.62 445 ILE B CA 1
ATOM 7140 C C . ILE B 1 445 ? -15.039 -11.516 -10.336 1 96.62 445 ILE B C 1
ATOM 7142 O O . ILE B 1 445 ? -15.461 -10.375 -10.117 1 96.62 445 ILE B O 1
ATOM 7146 N N . ASN B 1 446 ? -13.75 -11.797 -10.555 1 97.44 446 ASN B N 1
ATOM 7147 C CA . ASN B 1 446 ? -12.75 -10.734 -10.539 1 97.44 446 ASN B CA 1
ATOM 7148 C C . ASN B 1 446 ? -13 -9.711 -11.648 1 97.44 446 ASN B C 1
ATOM 7150 O O . ASN B 1 446 ? -12.859 -8.508 -11.43 1 97.44 446 ASN B O 1
ATOM 7154 N N . LEU B 1 447 ? -13.328 -10.211 -12.836 1 96.19 447 LEU B N 1
ATOM 7155 C CA . LEU B 1 447 ? -13.609 -9.32 -13.961 1 96.19 447 LEU B CA 1
ATOM 7156 C C . LEU B 1 447 ? -14.781 -8.398 -13.633 1 96.19 447 LEU B C 1
ATOM 7158 O O . LEU B 1 447 ? -14.703 -7.188 -13.867 1 96.19 447 LEU B O 1
ATOM 7162 N N . TYR B 1 448 ? -15.867 -8.938 -13.086 1 95.69 448 TYR B N 1
ATOM 7163 C CA . TYR B 1 448 ? -17.031 -8.156 -12.68 1 95.69 448 TYR B CA 1
ATOM 7164 C C . TYR B 1 448 ? -16.625 -7.082 -11.672 1 95.69 448 TYR B C 1
ATOM 7166 O O . TYR B 1 448 ? -17.016 -5.922 -11.797 1 95.69 448 TYR B O 1
ATOM 7174 N N . LYS B 1 449 ? -15.797 -7.418 -10.719 1 96.56 449 LYS B N 1
ATOM 7175 C CA . LYS B 1 449 ? -15.367 -6.508 -9.664 1 96.56 449 LYS B CA 1
ATOM 7176 C C . LYS B 1 449 ? -14.508 -5.375 -10.219 1 96.56 449 LYS B C 1
ATOM 7178 O O . LYS B 1 449 ? -14.758 -4.203 -9.938 1 96.56 449 LYS B O 1
ATOM 7183 N N . VAL B 1 450 ? -13.469 -5.727 -11.016 1 97.44 450 VAL B N 1
ATOM 7184 C CA . VAL B 1 450 ? -12.492 -4.73 -11.461 1 97.44 450 VAL B CA 1
ATOM 7185 C C . VAL B 1 450 ? -13.148 -3.775 -12.453 1 97.44 450 VAL B C 1
ATOM 7187 O O . VAL B 1 450 ? -12.648 -2.672 -12.688 1 97.44 450 VAL B O 1
ATOM 7190 N N . LEU B 1 451 ? -14.312 -4.16 -13.047 1 95.06 451 LEU B N 1
ATOM 7191 C CA . LEU B 1 451 ? -15.07 -3.283 -13.938 1 95.06 451 LEU B CA 1
ATOM 7192 C C . LEU B 1 451 ? -15.969 -2.348 -13.133 1 95.06 451 LEU B C 1
ATOM 7194 O O . LEU B 1 451 ? -16.594 -1.446 -13.703 1 95.06 451 LEU B O 1
ATOM 7198 N N . GLY B 1 452 ? -15.992 -2.551 -11.836 1 93.88 452 GLY B N 1
ATOM 7199 C CA . GLY B 1 452 ? -16.781 -1.691 -10.969 1 93.88 452 GLY B CA 1
ATOM 7200 C C . GLY B 1 452 ? -18.156 -2.25 -10.672 1 93.88 452 GLY B C 1
ATOM 7201 O O . GLY B 1 452 ? -19.062 -1.507 -10.289 1 93.88 452 GLY B O 1
ATOM 7202 N N . GLY B 1 453 ? -18.312 -3.547 -10.938 1 90.69 453 GLY B N 1
ATOM 7203 C CA . GLY B 1 453 ? -19.578 -4.18 -10.609 1 90.69 453 GLY B CA 1
ATOM 7204 C C . GLY B 1 453 ? -19.75 -4.457 -9.125 1 90.69 453 GLY B C 1
ATOM 7205 O O . GLY B 1 453 ? -18.75 -4.66 -8.414 1 90.69 453 GLY B O 1
ATOM 7206 N N . GLY B 1 454 ? -21.031 -4.398 -8.688 1 75.56 454 GLY B N 1
ATOM 7207 C CA . GLY B 1 454 ? -21.281 -4.82 -7.32 1 75.56 454 GLY B CA 1
ATOM 7208 C C . GLY B 1 454 ? -21.781 -3.697 -6.43 1 75.56 454 GLY B C 1
ATOM 7209 O O . GLY B 1 454 ? -21.953 -3.883 -5.223 1 75.56 454 GLY B O 1
ATOM 7210 N N . TRP B 1 455 ? -21.906 -2.465 -7.027 1 74.94 455 TRP B N 1
ATOM 7211 C CA . TRP B 1 455 ? -22.469 -1.362 -6.262 1 74.94 455 TRP B CA 1
ATOM 7212 C C . TRP B 1 455 ? -23.391 -0.518 -7.133 1 74.94 455 TRP B C 1
ATOM 7214 O O . TRP B 1 455 ? -23.406 -0.654 -8.359 1 74.94 455 TRP B O 1
ATOM 7224 N N . SER B 1 456 ? -24.453 0.023 -6.559 1 68.88 456 SER B N 1
ATOM 7225 C CA . SER B 1 456 ? -25.328 0.916 -7.309 1 68.88 456 SER B CA 1
ATOM 7226 C C . SER B 1 456 ? -25.531 2.242 -6.582 1 68.88 456 SER B C 1
ATOM 7228 O O . SER B 1 456 ? -25.406 2.311 -5.359 1 68.88 456 SER B O 1
ATOM 7230 N N . THR B 1 457 ? -25.453 3.301 -7.371 1 60.59 457 THR B N 1
ATOM 7231 C CA . THR B 1 457 ? -25.719 4.621 -6.812 1 60.59 457 THR B CA 1
ATOM 7232 C C . THR B 1 457 ? -27.062 4.645 -6.09 1 60.59 457 THR B C 1
ATOM 7234 O O . THR B 1 457 ? -27.25 5.426 -5.156 1 60.59 457 THR B O 1
ATOM 7237 N N . ASP B 1 458 ? -27.953 3.9 -6.543 1 54.44 458 ASP B N 1
ATOM 7238 C CA . ASP B 1 458 ? -29.281 3.895 -5.914 1 54.44 458 ASP B CA 1
ATOM 7239 C C . ASP B 1 458 ? -29.219 3.293 -4.516 1 54.44 458 ASP B C 1
ATOM 7241 O O . ASP B 1 458 ? -30.078 3.562 -3.678 1 54.44 458 ASP B O 1
ATOM 7245 N N . ASP B 1 459 ? -28.328 2.562 -4.301 1 48.94 459 ASP B N 1
ATOM 7246 C CA . ASP B 1 459 ? -28.234 1.918 -2.996 1 48.94 459 ASP B CA 1
ATOM 7247 C C . ASP B 1 459 ? -27.734 2.9 -1.933 1 48.94 459 ASP B C 1
ATOM 7249 O O . ASP B 1 459 ? -27.844 2.627 -0.735 1 48.94 459 ASP B O 1
ATOM 7253 N N . SER B 1 460 ? -27.016 3.865 -2.215 1 45.06 460 SER B N 1
ATOM 7254 C CA . SER B 1 460 ? -26.375 4.805 -1.307 1 45.06 460 SER B CA 1
ATOM 7255 C C . SER B 1 460 ? -27.375 5.766 -0.689 1 45.06 460 SER B C 1
ATOM 7257 O O . SER B 1 460 ? -27.016 6.613 0.131 1 45.06 460 SER B O 1
ATOM 7259 N N . ALA B 1 461 ? -28.641 5.891 -1.24 1 44.62 461 ALA B N 1
ATOM 7260 C CA . ALA B 1 461 ? -29.594 6.762 -0.55 1 44.62 461 ALA B CA 1
ATOM 7261 C C . ALA B 1 461 ? -29.719 6.379 0.922 1 44.62 461 ALA B C 1
ATOM 7263 O O . ALA B 1 461 ? -30.359 7.086 1.702 1 44.62 461 ALA B O 1
ATOM 7264 N N . ALA B 1 462 ? -29.406 5.301 1.358 1 43.25 462 ALA B N 1
ATOM 7265 C CA . ALA B 1 462 ? -29.594 4.965 2.77 1 43.25 462 ALA B CA 1
ATOM 7266 C C . ALA B 1 462 ? -28.484 5.582 3.621 1 43.25 462 ALA B C 1
ATOM 7268 O O . ALA B 1 462 ? -28.453 5.395 4.84 1 43.25 462 ALA B O 1
ATOM 7269 N N . ILE B 1 463 ? -27.312 5.797 3.021 1 41.12 463 ILE B N 1
ATOM 7270 C CA . ILE B 1 463 ? -26.328 6.383 3.92 1 41.12 463 ILE B CA 1
ATOM 7271 C C . ILE B 1 463 ? -26.516 7.898 3.98 1 41.12 463 ILE B C 1
ATOM 7273 O O . ILE B 1 463 ? -26.609 8.562 2.943 1 41.12 463 ILE B O 1
#

Foldseek 3Di:
DVVVVVVVVVLLVVLPPQLQVPFDFFDLDDDFDLDPPPPFDQDFPQPDALCVNVVDPLLVVLLVLLCVAQVVLVVLVVVLVVLVVVLVVLVCLQAKDKDKDWDWDWDWDQPPNPDIDIFIKTKIKTKIKHWHCRNCLSVLQSQLSVLLSLLSLLVSQLVSLVLSLQLLLLLLQLLLLVLLLVLLVVQLVVLVVQLVVVVVCVVVVNDPVVSNVVSVVSNVVSVVVNVVSVVVNQVSQQSNCSSSNHGRDDDVPRDHQDLPDDDDLDGNLHTLVCLCVQRSNLVSLVSNLSSLSSVLSNLVSQQAWIKMKMKMWIWMDSDPVCGVVGIDMDIDIDTDHDPDDPCPSVVSSVVSSVVSVVSSVVSNVVSVVLSVLLSVLNVQLNVLSVQLVVLVVQLVVLVVQLVVQVVCVVVVNDDVVSNVVSSVSNSVSSSSNSVSSSSNSSSVSSNSSSSNHHGDPVVSVVD/DVVVVVVVVVVLVVLPPQLLVPFDFFDQDDDFDLDPPDDFDQDFPQVDALCRNVVDPLLVVLLVLLCVAQVVLVVLVVVLVVLVVVLVVLVCLQAKDKDWDWDWDWDWDQPPVPDIDIFIKTKIKTKIKHWHCRNCLSVLQSLLSVLLSLLSLLVSQLVSLVLSLQLLLLLLQLLLLVVLLVLLVVLLVVLVVVLVVQVVCVVVVNDPVVLNVVSVVSNVVSVVVNVVSVVVSQVSQQSNQNSSNHGRDDDPPRDHQDLPDDDDLDGNLHTLVCLCVQRSNLSSLVSNLSSLSSVLSNLVSLQAWIKMKMKMWIFMDSDPVCGVVGIDMDIDIDTDHDDDDPCVSVVSSVVSSVVSVVSSVVSNVVSVVLSVLLSVLNVQLNVLVVQLVVLVVQLVVLVVQLVVQVVVVVVVNDDVVSNVVSSVSNSVSSSSNSVSSSSNSSSVSSNSSSSNHHGDPVVSVVD

Secondary structure (DSSP, 8-state):
-TTHHHHHHHHHHGGG--TTTTPPPP-----S-SSTT----S-BGGGS-HHHHH--HHHHHHHHHHHHH-HHHHHHHHHHHHHHHHHHHHHHTTS-EEEEEEEEEEEEE-GGGS--EEEEEEEEE--EEEEE-SSSHHHHHHHHHHHHHHHHHHHHHHHHHHHHHHHHHHHHHHHHHHHHHHHHHHHHHHHHHHHHHHHHHHHTTSS-HHHHHHHHHHHHHHHHHHHHHHHHHHHHHHHHHHHTT--S---TT-----TTPPPPS---B--GGGHHHH-HHHHHHHHHHHHHHHHHHHHHHTTS-EEEEEEEEEEEES-STTGGG-EEEEEEEEEE--S--TTHHHHHHHHHHHHHHHHHHHHHHHHHHHHHHHHHHHHHHHHHHHHHHHHHHHHHHHHHHHHHHHHHHHHTSS-HHHHHHHHHHHHHHHHHHHHHHHHHHHHHHHHHHHTT-S--SGGGGG-/-TTHHHHHHHHHHGGG--TTTTPPPP-----S-SSTT----S-BGGGS-HHHHH--HHHHHHHHHHHHH-HHHHHHHHHHHHHHHHHHHHHHTTS-EE--EEEEEEEEE-GGGS--EEEEEEEEE--EEEEE-SSSHHHHHHHHHHHHHHHHHHHHHHHHHHHHHHHHHHHHHHHHHHHHHHHHHHHHHHHHHHHHHHHHHHHTTSS-HHHHHHHHHHHHHHHHHHHHHHHHHHHHHHHHHHHTT--S---TT-----TTPPPPS---B--GGGHHHH-HHHHHHHHHHHHHHHHHHHHHHTTS-EEEEEEEEEEEES-STTGGG-EEEEEEEEEEEEEE-TTHHHHHHHHHHHHHHHHHHHHHHHHHHHHHHHHHHHHHHHHHHHHHHHHHHHHHHHHHHHHHHHHHHHHTSS-HHHHHHHHHHHHHHHHHHHHHHHHHHHHHHHHHHHTTTT--GGGGGG-

Radius of gyration: 39.28 Å; Cα contacts (8 Å, |Δi|>4): 1402; chains: 2; bounding box: 68×131×90 Å

Nearest PDB structures (foldseek):
  5azs-assembly1_C  TM=8.890E-01  e=2.030E-27  Pseudomonas aeruginosa PAO1
  5azs-assembly1_A  TM=8.854E-01  e=3.159E-27  Pseudomonas aeruginosa PAO1
  4k7r-assembly1_A  TM=9.042E-01  e=7.968E-26  Escherichia coli K-12
  4mt4-assembly1_C  TM=8.874E-01  e=1.475E-24  Campylobacter jejuni
  1yc9-assembly1_A-3  TM=9.206E-01  e=5.037E-21  Vibrio cholerae

Solvent-accessible surface area (backbone atoms only — not comparable to full-atom values): 46052 Å² total; per-residue (Å²): 117,78,72,55,47,57,52,53,50,53,58,54,61,65,38,71,67,62,65,49,75,82,60,83,76,68,70,76,85,64,62,73,47,76,44,92,86,53,78,62,40,79,56,33,61,33,75,41,50,51,66,69,67,65,62,43,67,63,60,46,51,50,40,51,43,19,76,74,41,18,36,70,59,54,24,35,52,26,47,29,51,23,32,46,25,54,28,49,34,38,57,28,60,72,48,54,36,29,33,36,36,40,36,41,34,41,35,36,36,19,62,72,65,74,49,76,44,77,49,51,38,37,36,39,37,40,41,31,42,33,59,56,65,71,54,36,34,55,59,20,46,30,49,18,31,47,22,48,27,52,18,35,50,23,46,38,46,33,48,46,21,48,51,47,44,48,47,51,46,36,51,47,53,33,28,39,42,52,46,48,46,49,52,43,51,52,48,26,52,53,30,44,53,51,27,54,50,34,44,54,34,30,77,68,68,75,46,56,66,56,57,28,34,51,29,45,33,54,23,32,53,38,53,32,48,49,33,56,46,52,31,50,38,51,46,34,42,38,54,40,26,48,54,33,52,38,65,66,64,86,71,81,77,63,68,76,64,72,85,82,67,80,72,78,89,74,74,52,74,27,40,52,73,53,40,58,76,45,23,33,58,51,43,16,36,50,24,46,32,49,18,33,44,21,46,22,26,24,36,42,29,65,58,47,61,47,42,39,40,37,41,31,46,34,29,47,27,66,44,81,92,51,24,90,77,29,70,50,73,49,76,46,76,48,77,50,64,75,87,80,63,90,54,53,52,60,50,50,26,51,51,32,48,52,50,27,50,53,36,32,51,51,34,34,46,50,52,54,48,45,53,50,48,39,38,49,29,53,53,48,39,52,50,35,51,51,48,31,54,52,28,47,51,47,27,55,52,22,50,51,42,33,53,51,32,49,54,34,33,74,69,66,76,41,54,69,67,54,34,50,50,24,48,52,49,26,53,52,23,50,51,44,33,51,50,28,52,40,48,37,52,46,29,51,49,48,36,37,41,57,51,24,16,43,67,58,82,78,65,49,74,80,108,116,80,71,55,47,56,52,53,49,52,58,56,61,64,44,70,68,60,66,49,75,81,60,81,76,67,71,77,85,66,62,74,46,72,46,92,87,52,78,64,41,81,55,33,64,34,76,42,50,49,63,68,69,65,62,43,67,60,59,46,50,50,40,51,43,20,76,74,42,17,60,68,59,54,48,35,52,52,47,27,52,52,33,46,54,53,28,48,48,39,57,51,60,72,49,62,48,77,48,82,47,76,50,77,46,76,45,74,44,56,68,89,73,74,49,79,45,80,48,50,37,37,37,40,38,42,40,31,41,31,58,56,64,77,54,34,32,54,59,21,44,29,50,18,30,47,22,46,25,51,18,34,50,23,44,37,46,34,46,47,21,48,51,47,44,49,46,52,46,34,48,49,51,31,26,37,41,52,47,50,44,49,52,42,51,51,49,27,52,53,30,46,52,48,28,53,51,34,43,53,35,31,77,67,68,73,44,57,66,66,58,29,51,52,31,46,52,53,23,51,54,37,53,64,46,49,63,58,46,50,49,49,38,52,52,34,42,38,54,40,25,48,55,32,51,41,74,74,63,87,72,80,77,63,66,76,64,71,84,83,67,82,73,78,90,71,75,51,74,26,39,52,73,53,41,58,76,45,24,32,58,51,42,15,36,49,23,46,33,49,18,34,44,20,48,23,28,24,37,42,28,65,57,48,63,45,42,38,39,36,40,30,44,35,31,44,27,67,43,80,91,47,26,90,41,7,45,32,37,41,35,37,40,36,38,41,29,67,72,42,46,76,54,36,55,60,30,51,28,54,24,31,48,22,52,26,48,30,38,32,29,53,36,33,44,50,52,41,49,45,53,39,46,37,37,42,28,53,47,40,38,53,22,34,50,53,24,31,55,33,24,48,53,26,27,54,36,19,50,54,31,34,54,45,31,49,54,33,34,74,69,66,77,43,58,68,67,55,36,49,50,25,48,50,50,26,52,53,23,48,52,45,33,51,50,28,52,40,48,37,52,46,30,50,48,49,37,37,41,56,51,25,15,43,64,55,80,78,64,50,75,79,107